Protein 9C9Q (pdb70)

Secondary structure (DSSP, 8-state):
--HHHHHHHHHHHHPPPPHHHHHHHHTT-----HHHHHHHHHHHHHHHHHHHHTT-EEPP----EEPPTT--TTS-EEE-TTS-EEE--SSSHHHHHHHHHH---S---SEEEEEEEEEE--SSSPPPEEEEEEEEEEEESSSTTHHHHHHHHHHHHHHHHHHSHHHHTS-EEEEEEEHHHHHHHHHHTT--GGGHHHHHHHHTTTTBTT--HHHHHHHHHSTTT---HHHHHHHHTT---B-HHHHHHHHHHHHTTSTTHHHHHHHHHHHHHHHHHHHHTT--SEEEE-TT--TTGGGGTTSEEEEEEE-SSSBEEEEEEEE-HHHHHTTS----EEEEEEE-HIIIII----GGG--S-SEEEEESSHHHHTTHHHHHHHHHHHTT--EEE----SSHHHHHHHTTT---SEEEEEETTTEEEEEE-SSSSPPPEEEEGGGHHHHHHTT-/---TT-HHHHHHHHHHHHSPPPHHHHHHHTTT--PPPHHHHHHHHHHHHHHHHHHHHTT-EE------EEPPTT--TTS-EEE-TT--EEE--SSSHHHHHHHHHHSPS----SEEEEEEEEEE--SSSSPPEEEEEEEEEEEESS-TTHHHHHHHHHHHHHHHHHH-HHHHTS-EEEEEEEHHHHHHHHHHTT--GGGHHHHHHHHTTTTBTT--HHHHHHHHHSTTT---HHHHHHHHTT---B-HHHHHHHHHHHTTTSTTHHHHHHHHHHHHHHHHHHHHTT--SEEEE-TT--TTGGGGTTSEEEEEEE-SSSBEEEEEEEE-HHHHHHT-----EEEEEEE-HIIIIIS---GGG--S-SEEEE-SSHHHIIIIIHHHHHHHHHTT--EEEPPP-SSHHHHHHHTTT---SEEEEEETTTEEEEEE-S-SS---EEEEGGGHHHHHHHH-

InterPro domains:
  IPR000719 Protein kinase domain [PF00069] (309-550)
  IPR000719 Protein kinase domain [PF00069] (600-666)
  IPR000719 Protein kinase domain [PF00069] (783-977)
  IPR000719 Protein kinase domain [PS50011] (274-550)
  IPR000719 Protein kinase domain [PS50011] (600-984)
  IPR000719 Protein kinase domain [SM00220] (269-550)
  IPR000719 Protein kinase domain [SM00220] (600-984)
  IPR006575 RWD domain [PF05773] (39-157)
  IPR006575 RWD domain [PS50908] (43-160)
  IPR006575 RWD domain [SM00591] (43-160)
  IPR008271 Serine/threonine-protein kinase, active site [PS00108] (832-844)
  IPR011009 Protein kinase-like domain superfamily [SSF56112] (282-552)
  IPR011009 Protein kinase-like domain superfamily [SSF56112] (596-979)
  IPR016135 Ubiquitin-conjugating enzyme/RWD-like [G3DSA:3.10.110.10] (31-169)
  IPR016135 Ubiquitin-conjugating enzyme/RWD-like [SSF54495] (35-159)
  IPR016255 eIF-2-alpha kinase Gcn2 [PIRSF000660] (34-1636)
  IPR017441 Protein kinase, ATP binding site [PS00107] (606-630)
  IPR024435 Histidyl tRNA synthetase-related domain [PF12745] (1380-1636)
  IPR036621 Anticodon-binding domain superfamily [G3DSA:3.40.50.800] (1382-1479)
  IPR041715 Class II Histidinyl-tRNA synthetase (HisRS)-like catalytic core domain [PF13393] (1068-1352)

Foldseek 3Di:
DPPVVLVVLVVVVVDDDDPVLVCQAQPPNDDDDPLLVLLVVLLVVVLVVLQVVVVAEADDADAKAQDDPPDDDFWAWDADSVRGIMTGAQFGLLRVLLCQQPDPPPDDDQKYKYKDKHWTDDDRSYHTDIFIKMKIKGKDDDPPPPLLRVLVQVLSVLVSQCAAPLRNVFAKEKEKAWQLLQVVLCVVLVFDPVQSVLLLVLLQCDLAQPCHLVVSLVCCCDPSRNGDPSSSVSSVLQQDKDALVVNLVSVLVSCPPHPCNVVSNVVSVSVVSSVVSNVVSVRPHHYIYRHSNRVVSVQANGWMWMFMWRPDSRIHTAKIWIKRCVSNVVNNVCHMTMTMMMGRCSVRGSPDVGSSLDFPAAEEEEEQDVVCLVPVVVVLQVVCVVVVHGYDYADHAHDVVRRCVVCVVHAYQWYWYDDPDQKIWIDGGSDDPDDIDIDGNVCPVVVVVVVD/DDDPVPVVQLVVLVVVVPDDDDVVLVCQAQVVPDDDDVLLVVLVVLLVVLLVVLLVVVVAEADEADAKDQDDPPDDPFWAWDADSVGGIMTGAQFGVLRVLLCLQPPDDDDDDQKYKYWDKHWTDDPRSYHTDIFIKMKIKGKDLDPPPVLLRQLVQVLSVLVSLCQAPLRNPFAKEKEKEWQLLQVVLCVVLVPDPVQSVVLLVLLQCDLAQPCHLVVSVVSCCPPVRNGDPSSSVSVVLQQDKDALVVVLVSSCVSCVPHPCNVVVNVVSVSVVSNVVSNVVSPRPHHYIYRHSNRVVSVQANGKMWMFMWRPDPRIHTAKIWIKRQVSSVVSHCSRMTMIMMMGRCSVSGRDPCNSSVDFPAAEEEAEQDVVCLVPVVVVLCVVCVVVVHGYDYADHDNDPVRRCVVCVVGAYQWYWYADPPQKIWIDGGSDDVDDIDIDGNVCVVVVVVVVD

B-factor: mean 43.22, std 13.02, range [18.98, 98.65]

Sequence (908 aa):
NSPYFEKVLGSLFARQVEPAKDYAWDMGSTLPTPDDLMRRFIVKDTLITIFRRHGAVEAPTATLYPKSSHYGPNAVHLLDRNGTVLQLPFDLVMGHHARSLARIASGPVPQRAYSFGNIFRDRQDGGQPDVYGEVDFDIVTTDAMDLAMKEAEVIKVLDEIIAAFPTTSSTPMCFQLGHSDLLQLIFDFCNVEHGARQAAAEVLSKLNIRNFTWQKVRSELRSPLVGISATSVDELQRFDWRDTPTKAFTKIRRNLFEGTEYYDKVSSTLAHLKEVYEYSKKFKVNTKIYIAPLSSINEAFFRGGILFSCLYDRKVMDVFAAGGRYDGLIKAHHRPRERHAVGFSLNWEKQLAKPQGIFSAKRCDVLVASFDPSILRSSGIELLQMLWAHGISAELARDARSPEDLLTTYRDESYSWIVIIKQESQLKIKTMHRKDVPDADIQAKDLLAWLKAEIMTDPNSPYFEKVLGSLFARQVEPAKDYAWDMGSTLPTPDDLMRRFIVKDTLITIFRRHGAVEAPTATLYPKSSHYGPNAVHLLDRNGTVLQLPFDLVMGHARSLARIASGPVPQRAYSFGNIFRDRQDGGQPDVYGEVDFDIVTTDAMDLAMKEAEVIKVLDEIIAAFPTTSSTPMCFQLGHSDLLQLIFDFCNVEHGARQAAAEVLSKLNIRNFTWQKVRSELRSPLVGISATSVDELQRFDWRDTPTKAFTKIRNLFEGTEYYDKVSSTLAHLKEVYEYSKKFKVNTKIYIAPLSSINEAFFRGGILFSCLYDRKVMDVFAAGGRYDGLIKAHRPEERHAVGFSLNWEKQLAKPVGIFSAKRCDVLVASFDPSILRSSGIELLQMLWAHGISAELARRDARSPEDLLTTYRDESYSWIVIIKQESQLKIKTMHRKDVPDADIQAKDLLAWLKAEI

Solvent-accessible surface area: 39072 Å² total; per-residue (Å²): 118,49,115,79,30,107,166,16,10,35,32,0,9,77,45,107,51,84,110,66,74,28,118,36,15,10,49,59,24,104,51,29,62,35,102,29,2,16,44,64,38,13,0,30,70,26,0,32,75,1,0,34,54,1,1,0,0,40,19,85,46,37,21,8,4,8,44,17,94,65,24,34,126,72,1,4,42,1,0,18,95,82,10,9,3,0,0,0,5,35,19,12,16,4,6,47,0,14,40,6,3,32,18,97,34,39,104,30,20,68,14,6,2,11,32,11,64,18,6,68,54,98,166,94,25,15,57,14,51,75,95,12,12,0,7,0,8,1,6,16,79,48,69,117,32,39,3,12,18,0,0,8,0,0,18,0,0,10,16,0,10,76,35,0,65,45,1,65,96,30,62,15,0,0,25,0,0,12,0,32,0,0,31,20,0,0,37,33,0,113,4,96,142,81,10,18,80,27,0,6,96,10,5,31,87,26,68,20,162,89,30,61,19,55,101,0,99,73,42,0,113,27,137,125,18,39,0,55,50,91,6,2,83,50,0,80,110,0,39,47,78,37,48,4,102,128,0,11,62,84,0,85,98,34,0,130,79,43,152,46,72,119,112,0,40,72,8,4,61,42,0,113,75,0,47,61,12,1,107,72,3,109,23,137,15,94,13,28,0,9,0,9,21,3,40,73,5,30,4,10,112,46,3,0,3,4,11,0,2,40,22,138,210,78,20,50,39,4,3,13,5,0,10,3,34,24,14,2,65,80,40,99,54,157,102,24,29,0,0,4,3,37,4,42,19,26,130,29,0,5,125,112,141,51,55,44,49,56,56,51,0,44,0,0,0,0,1,65,48,70,77,27,1,41,46,50,0,0,56,16,5,29,43,0,2,74,104,54,33,13,0,12,19,3,110,62,13,201,32,45,125,43,1,62,77,60,35,180,132,78,65,8,9,13,3,0,2,7,70,104,151,70,60,0,58,0,34,12,83,77,140,104,103,44,106,65,29,68,26,91,27,170,59,0,56,66,51,5,64,92,69,165,252,84,82,54,125,22,107,134,10,99,102,0,4,26,38,10,31,80,90,113,39,85,107,77,80,32,123,40,14,13,53,75,25,116,38,31,69,36,100,29,5,13,49,79,35,14,0,33,70,26,0,30,73,0,0,33,55,0,1,0,0,42,12,62,46,39,24,9,5,7,61,18,109,76,33,36,99,64,0,5,18,1,0,22,100,78,6,13,3,0,0,1,4,36,16,10,13,2,4,41,0,16,25,6,10,30,19,46,95,33,90,28,10,68,15,7,1,10,31,12,62,11,4,62,42,93,142,87,28,10,52,13,56,67,93,20,11,0,6,0,7,2,7,11,89,46,64,79,42,36,4,10,22,1,0,8,0,0,17,0,0,9,16,0,13,76,31,1,75,35,1,60,103,26,72,14,0,0,23,0,0,12,0,58,0,0,34,11,0,0,39,35,2,113,4,130,146,85,10,22,77,31,0,6,98,8,5,30,87,24,63,26,72,90,33,55,15,121,107,0,28,69,58,0,67,43,137,96,29,49,13,59,81,90,6,13,89,56,0,88,110,0,38,55,81,22,36,2,87,111,0,7,57,88,0,77,106,36,0,127,80,44,144,37,70,113,126,0,38,80,9,3,63,43,0,74,88,0,41,54,15,1,102,63,2,106,23,139,17,101,13,30,0,10,0,9,17,4,41,71,3,23,9,10,108,45,2,0,3,4,10,0,2,40,32,141,217,75,22,77,38,4,4,15,4,0,12,2,34,24,5,4,160,80,37,113,116,67,62,16,34,0,0,3,2,34,3,28,23,19,130,26,0,4,102,78,168,95,61,46,73,56,55,50,2,47,0,0,0,1,2,45,44,72,79,27,2,46,45,48,0,0,90,16,4,16,43,0,3,73,102,56,34,14,0,12,15,4,132,67,9,221,37,46,124,69,1,62,76,60,30,177,131,74,72,9,9,19,2,0,1,7,76,112,163,66,65,0,59,1,39,11,79,58,136,205,119,50,106,55,31,95,24,102,26,94,68,0,58,66,50,5,63,89,52,167

Organism: Chaetomium thermophilum (strain DSM 1495 / CBS 144.50 / IMI 039719) (NCBI:txid759272)

Structure (mmCIF, N/CA/C/O backbone):
data_9C9Q
#
_entry.id   9C9Q
#
_cell.length_a   81.431
_cell.length_b   52.003
_cell.length_c   136.427
_cell.angle_alpha   90.000
_cell.angle_beta   104.135
_cell.angle_gamma   90.000
#
_symmetry.space_group_name_H-M   'P 1 21 1'
#
loop_
_entity.id
_entity.type
_entity.pdbx_description
1 polymer 'non-specific serine/threonine protein kinase'
2 water water
#
loop_
_atom_site.group_PDB
_atom_site.id
_atom_site.type_symbol
_atom_site.label_atom_id
_atom_site.label_alt_id
_atom_site.label_comp_id
_atom_site.label_asym_id
_atom_site.label_entity_id
_atom_site.label_seq_id
_atom_site.pdbx_PDB_ins_code
_atom_site.Cartn_x
_atom_site.Cartn_y
_atom_site.Cartn_z
_atom_site.occupancy
_atom_site.B_iso_or_equiv
_atom_site.auth_seq_id
_atom_site.auth_comp_id
_atom_site.auth_asym_id
_atom_site.auth_atom_id
_atom_site.pdbx_PDB_model_num
ATOM 1 N N . ASN A 1 5 ? -40.84090 4.29364 3.81702 1.000 74.27129 1001 ASN A N 1
ATOM 2 C CA . ASN A 1 5 ? -39.74793 5.20446 3.49120 1.000 81.44995 1001 ASN A CA 1
ATOM 3 C C . ASN A 1 5 ? -39.32590 6.02690 4.70785 1.000 83.10679 1001 ASN A C 1
ATOM 4 O O . ASN A 1 5 ? -39.04926 7.22348 4.59779 1.000 81.49799 1001 ASN A O 1
ATOM 6 N N . SER A 1 6 ? -39.28156 5.37388 5.86785 1.000 83.31689 1002 SER A N 1
ATOM 7 C CA . SER A 1 6 ? -38.76655 6.00082 7.07329 1.000 84.77999 1002 SER A CA 1
ATOM 8 C C . SER A 1 6 ? -37.27093 6.27597 6.92119 1.000 83.16474 1002 SER A C 1
ATOM 9 O O . SER A 1 6 ? -36.61624 5.71277 6.03983 1.000 75.86151 1002 SER A O 1
ATOM 12 N N . PRO A 1 7 ? -36.70371 7.14909 7.76306 1.000 85.78218 1003 PRO A N 1
ATOM 13 C CA . PRO A 1 7 ? -35.23845 7.30474 7.76039 1.000 77.86831 1003 PRO A CA 1
ATOM 14 C C . PRO A 1 7 ? -34.51114 5.99983 8.02417 1.000 78.14335 1003 PRO A C 1
ATOM 15 O O . PRO A 1 7 ? -33.32528 5.88038 7.67340 1.000 75.98030 1003 PRO A O 1
ATOM 19 N N . TYR A 1 8 ? -35.19128 5.02747 8.63926 1.000 77.97435 1004 TYR A N 1
ATOM 20 C CA . TYR A 1 8 ? -34.69249 3.65894 8.70562 1.000 73.48956 1004 TYR A CA 1
ATOM 21 C C . TYR A 1 8 ? -34.34210 3.13426 7.31701 1.000 74.10163 1004 TYR A C 1
ATOM 22 O O . TYR A 1 8 ? -33.17961 2.83156 7.02417 1.000 69.23215 1004 TYR A O 1
ATOM 31 N N . PHE A 1 9 ? -35.34951 3.03308 6.44247 1.000 75.23839 1005 PHE A N 1
ATOM 32 C CA . PHE A 1 9 ? -35.15395 2.40037 5.14207 1.000 69.14511 1005 PHE A CA 1
ATOM 33 C C . PHE A 1 9 ? -34.07800 3.09347 4.31724 1.000 62.95760 1005 PHE A C 1
ATOM 34 O O . PHE A 1 9 ? -33.34213 2.41921 3.59067 1.000 63.41625 1005 PHE A O 1
ATOM 42 N N . GLU A 1 10 ? -33.95102 4.42010 4.41636 1.000 60.71717 1006 GLU A N 1
ATOM 43 C CA . GLU A 1 10 ? -32.89163 5.10408 3.67648 1.000 61.39636 1006 GLU A CA 1
ATOM 44 C C . GLU A 1 10 ? -31.51703 4.64634 4.14108 1.000 62.62118 1006 GLU A C 1
ATOM 45 O O . GLU A 1 10 ? -30.70190 4.18568 3.33452 1.000 53.62580 1006 GLU A O 1
ATOM 51 N N . LYS A 1 11 ? -31.23836 4.78097 5.44502 1.000 62.61391 1007 LYS A N 1
ATOM 52 C CA . LYS A 1 11 ? -29.88793 4.54055 5.94731 1.000 57.61849 1007 LYS A CA 1
ATOM 53 C C . LYS A 1 11 ? -29.39090 3.15039 5.56142 1.000 47.78049 1007 LYS A C 1
ATOM 54 O O . LYS A 1 11 ? -28.23711 2.98917 5.14794 1.000 40.70348 1007 LYS A O 1
ATOM 60 N N . VAL A 1 12 ? -30.25540 2.14132 5.65781 1.000 42.19940 1008 VAL A N 1
ATOM 61 C CA . VAL A 1 12 ? -29.86794 0.79717 5.24562 1.000 51.33102 1008 VAL A CA 1
ATOM 62 C C . VAL A 1 12 ? -29.65975 0.73684 3.73451 1.000 54.98693 1008 VAL A C 1
ATOM 63 O O . VAL A 1 12 ? -28.76629 0.03556 3.24049 1.000 45.05439 1008 VAL A O 1
ATOM 67 N N . LEU A 1 13 ? -30.49414 1.45435 2.98018 1.000 45.57936 1009 LEU A N 1
ATOM 68 C CA . LEU A 1 13 ? -30.35931 1.48455 1.53011 1.000 49.79465 1009 LEU A CA 1
ATOM 69 C C . LEU A 1 13 ? -29.00108 2.04172 1.12187 1.000 46.42286 1009 LEU A C 1
ATOM 70 O O . LEU A 1 13 ? -28.26007 1.40872 0.36091 1.000 40.95910 1009 LEU A O 1
ATOM 75 N N . GLY A 1 14 ? -28.64740 3.22196 1.63800 1.000 48.26677 1010 GLY A N 1
ATOM 76 C CA . GLY A 1 14 ? -27.35000 3.79581 1.32210 1.000 43.53108 1010 GLY A CA 1
ATOM 77 C C . GLY A 1 14 ? -26.19535 2.89993 1.72045 1.000 47.34857 1010 GLY A C 1
ATOM 78 O O . GLY A 1 14 ? -25.15663 2.88494 1.05399 1.000 45.83989 1010 GLY A O 1
ATOM 79 N N . SER A 1 15 ? -26.36227 2.12737 2.79496 1.000 43.57708 1011 SER A N 1
ATOM 80 C CA . SER A 1 15 ? -25.30843 1.21057 3.21586 1.000 45.67704 1011 SER A CA 1
ATOM 81 C C . SER A 1 15 ? -25.26681 -0.04201 2.35105 1.000 47.66132 1011 SER A C 1
ATOM 82 O O . SER A 1 15 ? -24.17945 -0.59178 2.10044 1.000 40.13467 1011 SER A O 1
ATOM 85 N N . LEU A 1 16 ? -26.43728 -0.50800 1.90545 1.000 39.12495 1012 LEU A N 1
ATOM 86 C CA . LEU A 1 16 ? -26.49056 -1.59186 0.92895 1.000 45.73012 1012 LEU A CA 1
ATOM 87 C C . LEU A 1 16 ? -25.70918 -1.24913 -0.33343 1.000 36.25756 1012 LEU A C 1
ATOM 88 O O . LEU A 1 16 ? -24.95138 -2.07896 -0.84351 1.000 37.70147 1012 LEU A O 1
ATOM 93 N N . PHE A 1 17 ? -25.88055 -0.03592 -0.85395 1.000 35.93578 1013 PHE A N 1
ATOM 94 C CA . PHE A 1 17 ? -25.21818 0.33621 -2.09697 1.000 35.14970 1013 PHE A CA 1
ATOM 95 C C . PHE A 1 17 ? -23.74040 0.61011 -1.90374 1.000 42.93001 1013 PHE A C 1
ATOM 96 O O . PHE A 1 17 ? -23.00190 0.69306 -2.89256 1.000 41.85021 1013 PHE A O 1
ATOM 104 N N . ALA A 1 18 ? -23.29557 0.74000 -0.66077 1.000 43.93297 1014 ALA A N 1
ATOM 105 C CA . ALA A 1 18 ? -21.88435 0.90261 -0.35961 1.000 42.10169 1014 ALA A CA 1
ATOM 106 C C . ALA A 1 18 ? -21.17532 -0.42671 -0.14502 1.000 42.78989 1014 ALA A C 1
ATOM 107 O O . ALA A 1 18 ? -19.94047 -0.46356 -0.13261 1.000 51.39345 1014 ALA A O 1
ATOM 109 N N . ARG A 1 19 ? -21.92143 -1.51225 0.00312 1.000 44.08088 1015 ARG A N 1
ATOM 110 C CA . ARG A 1 19 ? -21.32659 -2.78385 0.37036 1.000 46.01335 1015 ARG A CA 1
ATOM 111 C C . ARG A 1 19 ? -20.52819 -3.38026 -0.78217 1.000 48.30374 1015 ARG A C 1
ATOM 112 O O . ARG A 1 19 ? -20.95482 -3.36174 -1.93965 1.000 51.19175 1015 ARG A O 1
ATOM 120 N N . GLN A 1 20 ? -19.36553 -3.91968 -0.44190 1.000 51.79680 1016 GLN A N 1
ATOM 121 C CA . GLN A 1 20 ? -18.44245 -4.55421 -1.37535 1.000 52.59206 1016 GLN A CA 1
ATOM 122 C C . GLN A 1 20 ? -18.92774 -5.94966 -1.77155 1.000 51.42723 1016 GLN A C 1
ATOM 123 O O . GLN A 1 20 ? -19.57519 -6.65307 -0.99373 1.000 46.76970 1016 GLN A O 1
ATOM 129 N N . VAL A 1 21 ? -18.57526 -6.36046 -2.99009 1.000 52.56850 1017 VAL A N 1
ATOM 130 C CA . VAL A 1 21 ? -19.07264 -7.62000 -3.52910 1.000 42.10356 1017 VAL A CA 1
ATOM 131 C C . VAL A 1 21 ? -18.45897 -8.80243 -2.78521 1.000 46.77319 1017 VAL A C 1
ATOM 132 O O . VAL A 1 21 ? -17.26521 -8.81388 -2.45921 1.000 51.24912 1017 VAL A O 1
ATOM 136 N N . GLU A 1 22 ? -19.27888 -9.80442 -2.51108 1.000 50.32415 1018 GLU A N 1
ATOM 137 C CA . GLU A 1 22 ? -18.77345 -11.06182 -1.97493 1.000 52.09522 1018 GLU A CA 1
ATOM 138 C C . GLU A 1 22 ? -17.98262 -11.78907 -3.05955 1.000 54.57787 1018 GLU A C 1
ATOM 139 O O . GLU A 1 22 ? -18.47839 -11.94024 -4.18524 1.000 54.99954 1018 GLU A O 1
ATOM 145 N N . PRO A 1 23 ? -16.75264 -12.22515 -2.77979 1.000 54.04571 1019 PRO A N 1
ATOM 146 C CA . PRO A 1 23 ? -15.96449 -12.90788 -3.82268 1.000 55.87062 1019 PRO A CA 1
ATOM 147 C C . PRO A 1 23 ? -16.68234 -14.08368 -4.47009 1.000 49.17751 1019 PRO A C 1
ATOM 148 O O . PRO A 1 23 ? -16.65595 -14.21003 -5.69828 1.000 47.84210 1019 PRO A O 1
ATOM 152 N N . ALA A 1 24 ? -17.34330 -14.93654 -3.68355 1.000 50.88172 1020 ALA A N 1
ATOM 153 C CA . ALA A 1 24 ? -18.08088 -16.05298 -4.26846 1.000 49.22218 1020 ALA A CA 1
ATOM 154 C C . ALA A 1 24 ? -19.13165 -15.56060 -5.26593 1.000 46.12901 1020 ALA A C 1
ATOM 155 O O . ALA A 1 24 ? -19.30941 -16.15261 -6.33621 1.000 42.46863 1020 ALA A O 1
ATOM 157 N N . LYS A 1 25 ? -19.81685 -14.46119 -4.93919 1.000 43.75233 1021 LYS A N 1
ATOM 158 C CA . LYS A 1 25 ? -20.82711 -13.90754 -5.83482 1.000 46.21729 1021 LYS A CA 1
ATOM 159 C C . LYS A 1 25 ? -20.19807 -13.34738 -7.10298 1.000 44.64792 1021 LYS A C 1
ATOM 160 O O . LYS A 1 25 ? -20.73598 -13.53429 -8.19912 1.000 46.41674 1021 LYS A O 1
ATOM 166 N N . ASP A 1 26 ? -19.08040 -12.63002 -6.96783 1.000 41.72572 1022 ASP A N 1
ATOM 167 C CA . ASP A 1 26 ? -18.40804 -12.05601 -8.13069 1.000 44.09245 1022 ASP A CA 1
ATOM 168 C C . ASP A 1 26 ? -17.93112 -13.14131 -9.09121 1.000 45.31755 1022 ASP A C 1
ATOM 169 O O . ASP A 1 26 ? -17.99865 -12.97506 -10.31628 1.000 46.98995 1022 ASP A O 1
ATOM 174 N N . TYR A 1 27 ? -17.44972 -14.26201 -8.55914 1.000 41.60524 1023 TYR A N 1
ATOM 175 C CA . TYR A 1 27 ? -17.03603 -15.36270 -9.42335 1.000 38.33200 1023 TYR A CA 1
ATOM 176 C C . TYR A 1 27 ? -18.23576 -16.04412 -10.07189 1.000 41.08035 1023 TYR A C 1
ATOM 177 O O . TYR A 1 27 ? -18.22517 -16.32635 -11.27543 1.000 40.52966 1023 TYR A O 1
ATOM 186 N N . ALA A 1 28 ? -19.27722 -16.32194 -9.28540 1.000 42.29376 1024 ALA A N 1
ATOM 187 C CA . ALA A 1 28 ? -20.43983 -17.02564 -9.81011 1.000 41.93382 1024 ALA A CA 1
ATOM 188 C C . ALA A 1 28 ? -21.11099 -16.25043 -10.93283 1.000 39.06186 1024 ALA A C 1
ATOM 189 O O . ALA A 1 28 ? -21.71349 -16.85837 -11.82261 1.000 39.16630 1024 ALA A O 1
ATOM 191 N N . TRP A 1 29 ? -21.00982 -14.91797 -10.91463 1.000 38.18732 1025 TRP A N 1
ATOM 192 C CA . TRP A 1 29 ? -21.70768 -14.09080 -11.89885 1.000 37.99233 1025 TRP A CA 1
ATOM 193 C C . TRP A 1 29 ? -21.51926 -14.61279 -13.31816 1.000 39.72857 1025 TRP A C 1
ATOM 194 O O . TRP A 1 29 ? -22.48910 -14.80767 -14.05917 1.000 41.46715 1025 TRP A O 1
ATOM 205 N N . ASP A 1 30 ? -20.27653 -14.85561 -13.71589 1.000 38.41131 1026 ASP A N 1
ATOM 206 C CA . ASP A 1 30 ? -20.01243 -15.25586 -15.09008 1.000 46.10969 1026 ASP A CA 1
ATOM 207 C C . ASP A 1 30 ? -19.09416 -16.46926 -15.16136 1.000 52.43839 1026 ASP A C 1
ATOM 208 O O . ASP A 1 30 ? -18.46151 -16.70414 -16.19952 1.000 53.32304 1026 ASP A O 1
ATOM 213 N N . MET A 1 31 ? -18.99961 -17.24231 -14.08186 1.000 52.46366 1027 MET A N 1
ATOM 214 C CA . MET A 1 31 ? -18.29547 -18.51322 -14.16329 1.000 58.68686 1027 MET A CA 1
ATOM 215 C C . MET A 1 31 ? -18.96721 -19.38285 -15.21698 1.000 54.00878 1027 MET A C 1
ATOM 216 O O . MET A 1 31 ? -20.18545 -19.57631 -15.19694 1.000 50.71702 1027 MET A O 1
ATOM 218 N N . GLY A 1 32 ? -18.17074 -19.87424 -16.15955 1.000 58.06848 1028 GLY A N 1
ATOM 219 C CA . GLY A 1 32 ? -18.65871 -20.75880 -17.19427 1.000 60.88684 1028 GLY A CA 1
ATOM 220 C C . GLY A 1 32 ? -19.31168 -20.08276 -18.37953 1.000 60.47101 1028 GLY A C 1
ATOM 221 O O . GLY A 1 32 ? -19.71299 -20.78156 -19.32026 1.000 64.27575 1028 GLY A O 1
ATOM 222 N N . SER A 1 33 ? -19.43290 -18.75701 -18.37566 1.000 53.00481 1029 SER A N 1
ATOM 223 C CA . SER A 1 33 ? -20.11271 -18.08724 -19.47237 1.000 53.65814 1029 SER A CA 1
ATOM 224 C C . SER A 1 33 ? -19.38268 -18.34144 -20.79006 1.000 49.55555 1029 SER A C 1
ATOM 225 O O . SER A 1 33 ? -18.19174 -18.66808 -20.82700 1.000 48.06431 1029 SER A O 1
ATOM 228 N N . THR A 1 34 ? -20.12675 -18.20330 -21.88134 1.000 47.47347 1030 THR A N 1
ATOM 229 C CA . THR A 1 34 ? -19.60555 -18.37991 -23.22509 1.000 48.02685 1030 THR A CA 1
ATOM 230 C C . THR A 1 34 ? -20.06644 -17.22757 -24.10281 1.000 52.62124 1030 THR A C 1
ATOM 231 O O . THR A 1 34 ? -21.02950 -16.52163 -23.78903 1.000 49.32139 1030 THR A O 1
ATOM 235 N N . LEU A 1 35 ? -19.36061 -17.04765 -25.20641 1.000 45.21920 1031 LEU A N 1
ATOM 236 C CA . LEU A 1 35 ? -19.82030 -16.22615 -26.31204 1.000 49.95667 1031 LEU A CA 1
ATOM 237 C C . LEU A 1 35 ? -20.22612 -17.12303 -27.47630 1.000 50.03859 1031 LEU A C 1
ATOM 238 O O . LEU A 1 35 ? -19.79492 -18.27756 -27.55858 1.000 46.33364 1031 LEU A O 1
ATOM 243 N N . PRO A 1 36 ? -21.07116 -16.64486 -28.38663 1.000 48.86803 1032 PRO A N 1
ATOM 244 C CA . PRO A 1 36 ? -21.30604 -17.41637 -29.61093 1.000 45.73220 1032 PRO A CA 1
ATOM 245 C C . PRO A 1 36 ? -20.01517 -17.50721 -30.40864 1.000 43.06541 1032 PRO A C 1
ATOM 246 O O . PRO A 1 36 ? -19.17449 -16.61154 -30.34804 1.000 40.94573 1032 PRO A O 1
ATOM 250 N N . THR A 1 37 ? -19.86044 -18.60891 -31.15916 1.000 43.41651 1033 THR A N 1
ATOM 251 C CA . THR A 1 37 ? -18.68315 -18.79673 -31.99904 1.000 41.71258 1033 THR A CA 1
ATOM 252 C C . THR A 1 37 ? -18.61972 -17.72138 -33.08285 1.000 37.81877 1033 THR A C 1
ATOM 253 O O . THR A 1 37 ? -19.63309 -17.10891 -33.42593 1.000 39.57235 1033 THR A O 1
ATOM 257 N N . PRO A 1 38 ? -17.43091 -17.46914 -33.63630 1.000 39.85085 1034 PRO A N 1
ATOM 258 C CA . PRO A 1 38 ? -17.33732 -16.49465 -34.73557 1.000 30.90802 1034 PRO A CA 1
ATOM 259 C C . PRO A 1 38 ? -18.18785 -16.87503 -35.93782 1.000 35.39226 1034 PRO A C 1
ATOM 260 O O . PRO A 1 38 ? -18.62840 -15.99778 -36.68866 1.000 32.64176 1034 PRO A O 1
ATOM 264 N N . ASP A 1 39 ? -18.44223 -18.16468 -36.14173 1.000 41.77593 1035 ASP A N 1
ATOM 265 C CA . ASP A 1 39 ? -19.34029 -18.56021 -37.22042 1.000 44.29842 1035 ASP A CA 1
ATOM 266 C C . ASP A 1 39 ? -20.77641 -18.14335 -36.92012 1.000 38.53548 1035 ASP A C 1
ATOM 267 O O . ASP A 1 39 ? -21.48298 -17.65385 -37.81111 1.000 36.52855 1035 ASP A O 1
ATOM 272 N N . ASP A 1 40 ? -21.22260 -18.32070 -35.66931 1.000 38.46849 1036 ASP A N 1
ATOM 273 C CA . ASP A 1 40 ? -22.55920 -17.86558 -35.29249 1.000 36.60288 1036 ASP A CA 1
ATOM 274 C C . ASP A 1 40 ? -22.70526 -16.36438 -35.48526 1.000 33.38233 1036 ASP A C 1
ATOM 275 O O . ASP A 1 40 ? -23.76540 -15.88534 -35.89896 1.000 34.63319 1036 ASP A O 1
ATOM 280 N N . LEU A 1 41 ? -21.65003 -15.60398 -35.18085 1.000 31.39868 1037 LEU A N 1
ATOM 281 C CA . LEU A 1 41 ? -21.72711 -14.14866 -35.27002 1.000 29.56163 1037 LEU A CA 1
ATOM 282 C C . LEU A 1 41 ? -21.86967 -13.69302 -36.71074 1.000 24.04873 1037 LEU A C 1
ATOM 283 O O . LEU A 1 41 ? -22.61237 -12.74798 -36.99722 1.000 29.46416 1037 LEU A O 1
ATOM 288 N N . MET A 1 42 ? -21.17892 -14.35619 -37.63956 1.000 25.29087 1038 MET A N 1
ATOM 289 C CA . MET A 1 42 ? -21.35401 -14.04086 -39.05240 1.000 24.64409 1038 MET A CA 1
ATOM 290 C C . MET A 1 42 ? -22.74969 -14.41712 -39.54101 1.000 20.57929 1038 MET A C 1
ATOM 291 O O . MET A 1 42 ? -23.35478 -13.67808 -40.32099 1.000 26.35522 1038 MET A O 1
ATOM 296 N N . ARG A 1 43 ? -23.28730 -15.54839 -39.08332 1.000 25.73729 1039 ARG A N 1
ATOM 297 C CA . ARG A 1 43 ? -24.66386 -15.88725 -39.44063 1.000 30.35875 1039 ARG A CA 1
ATOM 298 C C . ARG A 1 43 ? -25.63713 -14.86458 -38.87104 1.000 26.24649 1039 ARG A C 1
ATOM 299 O O . ARG A 1 43 ? -26.60890 -14.47958 -39.53445 1.000 27.51228 1039 ARG A O 1
ATOM 307 N N . ARG A 1 44 ? -25.37345 -14.38227 -37.66013 1.000 25.34276 1040 ARG A N 1
ATOM 308 C CA . ARG A 1 44 ? -26.22560 -13.34087 -37.09568 1.000 25.51529 1040 ARG A CA 1
ATOM 309 C C . ARG A 1 44 ? -26.17099 -12.06815 -37.91953 1.000 29.19235 1040 ARG A C 1
ATOM 310 O O . ARG A 1 44 ? -27.21293 -11.43798 -38.17487 1.000 28.13382 1040 ARG A O 1
ATOM 318 N N . PHE A 1 45 ? -24.97113 -11.67452 -38.36972 1.000 28.04142 1041 PHE A N 1
ATOM 319 C CA . PHE A 1 45 ? -24.88156 -10.50227 -39.23421 1.000 22.07172 1041 PHE A CA 1
ATOM 320 C C . PHE A 1 45 ? -25.71681 -10.68639 -40.50345 1.000 27.45197 1041 PHE A C 1
ATOM 321 O O . PHE A 1 45 ? -26.47417 -9.79027 -40.89708 1.000 27.95298 1041 PHE A O 1
ATOM 329 N N . ILE A 1 46 ? -25.60196 -11.84360 -41.15690 1.000 24.16929 1042 ILE A N 1
ATOM 330 C CA . ILE A 1 46 ? -26.36979 -12.08433 -42.38348 1.000 23.61638 1042 ILE A CA 1
ATOM 331 C C . ILE A 1 46 ? -27.87890 -11.98998 -42.11096 1.000 26.54428 1042 ILE A C 1
ATOM 332 O O . ILE A 1 46 ? -28.61693 -11.31138 -42.83610 1.000 28.53498 1042 ILE A O 1
ATOM 337 N N . VAL A 1 47 ? -28.35156 -12.63621 -41.04038 1.000 27.59629 1043 VAL A N 1
ATOM 338 C CA . VAL A 1 47 ? -29.78436 -12.61228 -40.71568 1.000 26.94348 1043 VAL A CA 1
ATOM 339 C C . VAL A 1 47 ? -30.24024 -11.19125 -40.41565 1.000 28.72557 1043 VAL A C 1
ATOM 340 O O . VAL A 1 47 ? -31.21064 -10.68878 -41.00676 1.000 28.81927 1043 VAL A O 1
ATOM 344 N N . LYS A 1 48 ? -29.52815 -10.51084 -39.51080 1.000 28.86430 1044 LYS A N 1
ATOM 345 C CA . LYS A 1 48 ? -29.87850 -9.13492 -39.15387 1.000 25.91412 1044 LYS A CA 1
ATOM 346 C C . LYS A 1 48 ? -29.87119 -8.21987 -40.37053 1.000 29.11302 1044 LYS A C 1
ATOM 347 O O . LYS A 1 48 ? -30.78611 -7.39848 -40.54980 1.000 29.95890 1044 LYS A O 1
ATOM 353 N N . ASP A 1 49 ? -28.87032 -8.37465 -41.24167 1.000 26.45655 1045 ASP A N 1
ATOM 354 C CA . ASP A 1 49 ? -28.80456 -7.57673 -42.46142 1.000 28.33218 1045 ASP A CA 1
ATOM 355 C C . ASP A 1 49 ? -29.98597 -7.85471 -43.40143 1.000 24.03464 1045 ASP A C 1
ATOM 356 O O . ASP A 1 49 ? -30.56199 -6.92712 -43.98043 1.000 29.18247 1045 ASP A O 1
ATOM 361 N N . THR A 1 50 ? -30.34827 -9.12112 -43.59299 1.000 26.83494 1046 THR A N 1
ATOM 362 C CA . THR A 1 50 ? -31.52235 -9.42847 -44.41748 1.000 28.53701 1046 THR A CA 1
ATOM 363 C C . THR A 1 50 ? -32.80797 -8.86989 -43.79587 1.000 28.44282 1046 THR A C 1
ATOM 364 O O . THR A 1 50 ? -33.65177 -8.29260 -44.49826 1.000 30.38451 1046 THR A O 1
ATOM 368 N N . LEU A 1 51 ? -32.97354 -9.02533 -42.48090 1.000 26.45799 1047 LEU A N 1
ATOM 369 C CA . LEU A 1 51 ? -34.18239 -8.53171 -41.81304 1.000 29.88801 1047 LEU A CA 1
ATOM 370 C C . LEU A 1 51 ? -34.33919 -7.03306 -42.02125 1.000 31.63627 1047 LEU A C 1
ATOM 371 O O . LEU A 1 51 ? -35.42526 -6.54448 -42.35910 1.000 28.80818 1047 LEU A O 1
ATOM 376 N N . ILE A 1 52 ? -33.25285 -6.28751 -41.81658 1.000 28.94063 1048 ILE A N 1
ATOM 377 C CA . ILE A 1 52 ? -33.28454 -4.83683 -41.96796 1.000 28.41569 1048 ILE A CA 1
ATOM 378 C C . ILE A 1 52 ? -33.66979 -4.45752 -43.39505 1.000 27.13598 1048 ILE A C 1
ATOM 379 O O . ILE A 1 52 ? -34.41751 -3.49963 -43.60991 1.000 25.48457 1048 ILE A O 1
ATOM 384 N N . THR A 1 53 ? -33.15291 -5.19171 -44.38695 1.000 28.86190 1049 THR A N 1
ATOM 385 C CA . THR A 1 53 ? -33.48708 -4.92884 -45.78938 1.000 29.89129 1049 THR A CA 1
ATOM 386 C C . THR A 1 53 ? -34.99471 -5.04358 -46.01623 1.000 30.58735 1049 THR A C 1
ATOM 387 O O . THR A 1 53 ? -35.61577 -4.16422 -46.62345 1.000 30.14583 1049 THR A O 1
ATOM 391 N N . ILE A 1 54 ? -35.60191 -6.11463 -45.50149 1.000 32.28005 1050 ILE A N 1
ATOM 392 C CA . ILE A 1 54 ? -37.05780 -6.26030 -45.54229 1.000 30.06888 1050 ILE A CA 1
ATOM 393 C C . ILE A 1 54 ? -37.74734 -5.06641 -44.89318 1.000 23.47480 1050 ILE A C 1
ATOM 394 O O . ILE A 1 54 ? -38.63735 -4.44843 -45.48810 1.000 28.64998 1050 ILE A O 1
ATOM 399 N N . PHE A 1 55 ? -37.35502 -4.71835 -43.66141 1.000 25.92053 1051 PHE A N 1
ATOM 400 C CA . PHE A 1 55 ? -38.05520 -3.65144 -42.93998 1.000 26.89622 1051 PHE A CA 1
ATOM 401 C C . PHE A 1 55 ? -37.95066 -2.31116 -43.66814 1.000 28.37250 1051 PHE A C 1
ATOM 402 O O . PHE A 1 55 ? -38.90314 -1.51972 -43.66871 1.000 23.43823 1051 PHE A O 1
ATOM 410 N N . ARG A 1 56 ? -36.78404 -2.01840 -44.26375 1.000 27.18841 1052 ARG A N 1
ATOM 411 C CA . ARG A 1 56 ? -36.58176 -0.72040 -44.89931 1.000 27.78833 1052 ARG A CA 1
ATOM 412 C C . ARG A 1 56 ? -37.45813 -0.54475 -46.14271 1.000 28.58405 1052 ARG A C 1
ATOM 413 O O . ARG A 1 56 ? -37.83865 0.58540 -46.46638 1.000 31.46597 1052 ARG A O 1
ATOM 421 N N . ARG A 1 57 ? -37.79051 -1.63339 -46.84419 1.000 25.96062 1053 ARG A N 1
ATOM 422 C CA . ARG A 1 57 ? -38.76217 -1.55542 -47.94254 1.000 32.65137 1053 ARG A CA 1
ATOM 423 C C . ARG A 1 57 ? -40.09080 -0.93012 -47.51087 1.000 35.45913 1053 ARG A C 1
ATOM 424 O O . ARG A 1 57 ? -40.78064 -0.30222 -48.32391 1.000 34.01602 1053 ARG A O 1
ATOM 432 N N . HIS A 1 58 ? -40.49359 -1.13143 -46.26483 1.000 27.47998 1054 HIS A N 1
ATOM 433 C CA . HIS A 1 58 ? -41.74822 -0.57929 -45.76542 1.000 27.71878 1054 HIS A CA 1
ATOM 434 C C . HIS A 1 58 ? -41.60000 0.84888 -45.27551 1.000 28.90464 1054 HIS A C 1
ATOM 435 O O . HIS A 1 58 ? -42.56041 1.41369 -44.75013 1.000 31.57591 1054 HIS A O 1
ATOM 442 N N . GLY A 1 59 ? -40.42925 1.46350 -45.46384 1.000 31.21541 1055 GLY A N 1
ATOM 443 C CA . GLY A 1 59 ? -40.21915 2.79192 -44.92512 1.000 29.99987 1055 GLY A CA 1
ATOM 444 C C . GLY A 1 59 ? -39.95382 2.83364 -43.44190 1.000 29.44826 1055 GLY A C 1
ATOM 445 O O . GLY A 1 59 ? -40.12033 3.88710 -42.81318 1.000 30.88066 1055 GLY A O 1
ATOM 446 N N . ALA A 1 60 ? -39.56847 1.72004 -42.84422 1.000 30.30859 1056 ALA A N 1
ATOM 447 C CA . ALA A 1 60 ? -39.42120 1.67793 -41.39713 1.000 28.60556 1056 ALA A CA 1
ATOM 448 C C . ALA A 1 60 ? -38.03083 2.15907 -40.99835 1.000 27.28814 1056 ALA A C 1
ATOM 449 O O . ALA A 1 60 ? -37.06439 2.02889 -41.75533 1.000 31.79941 1056 ALA A O 1
ATOM 451 N N . VAL A 1 61 ? -37.94336 2.71396 -39.79797 1.000 31.85353 1057 VAL A N 1
ATOM 452 C CA . VAL A 1 61 ? -36.66500 3.07132 -39.19924 1.000 35.34094 1057 VAL A CA 1
ATOM 453 C C . VAL A 1 61 ? -36.52252 2.29242 -37.90128 1.000 35.99637 1057 VAL A C 1
ATOM 454 O O . VAL A 1 61 ? -37.51254 1.83677 -37.31309 1.000 28.09937 1057 VAL A O 1
ATOM 458 N N . GLU A 1 62 ? -35.27490 2.13771 -37.45075 1.000 27.37468 1058 GLU A N 1
ATOM 459 C CA . GLU A 1 62 ? -35.02809 1.52248 -36.15238 1.000 26.45817 1058 GLU A CA 1
ATOM 460 C C . GLU A 1 62 ? -35.31258 2.51975 -35.04037 1.000 33.77985 1058 GLU A C 1
ATOM 461 O O . GLU A 1 62 ? -34.77111 3.62521 -35.03476 1.000 30.99818 1058 GLU A O 1
ATOM 467 N N . ALA A 1 63 ? -36.18513 2.12164 -34.08335 1.000 28.93521 1059 ALA A N 1
ATOM 468 C CA . ALA A 1 63 ? -36.50803 2.86942 -32.89055 1.000 34.27593 1059 ALA A CA 1
ATOM 469 C C . ALA A 1 63 ? -35.72169 2.33381 -31.70191 1.000 30.30606 1059 ALA A C 1
ATOM 470 O O . ALA A 1 63 ? -35.44868 1.13033 -31.61779 1.000 34.36669 1059 ALA A O 1
ATOM 472 N N . PRO A 1 64 ? -35.34076 3.20151 -30.77204 1.000 34.16667 1060 PRO A N 1
ATOM 473 C CA . PRO A 1 64 ? -34.62663 2.73983 -29.57771 1.000 34.45106 1060 PRO A CA 1
ATOM 474 C C . PRO A 1 64 ? -35.57184 2.00387 -28.63766 1.000 41.26200 1060 PRO A C 1
ATOM 475 O O . PRO A 1 64 ? -36.78579 2.18448 -28.68552 1.000 40.84460 1060 PRO A O 1
ATOM 479 N N . THR A 1 65 ? -34.99932 1.16907 -27.76641 1.000 33.92301 1061 THR A N 1
ATOM 480 C CA . THR A 1 65 ? -35.77061 0.32816 -26.85214 1.000 40.14846 1061 THR A CA 1
ATOM 481 C C . THR A 1 65 ? -35.46794 0.67861 -25.39901 1.000 35.57157 1061 THR A C 1
ATOM 482 O O . THR A 1 65 ? -34.31706 0.93676 -25.04312 1.000 43.01629 1061 THR A O 1
ATOM 486 N N . ALA A 1 66 ? -36.50185 0.67110 -24.56013 1.000 39.03489 1062 ALA A N 1
ATOM 487 C CA . ALA A 1 66 ? -36.29916 0.89326 -23.13713 1.000 40.64322 1062 ALA A CA 1
ATOM 488 C C . ALA A 1 66 ? -35.47177 -0.24150 -22.54785 1.000 35.75775 1062 ALA A C 1
ATOM 489 O O . ALA A 1 66 ? -35.72295 -1.41633 -22.82122 1.000 39.97947 1062 ALA A O 1
ATOM 491 N N . THR A 1 67 ? -34.48030 0.11140 -21.74079 1.000 36.82447 1063 THR A N 1
ATOM 492 C CA . THR A 1 67 ? -33.60189 -0.87170 -21.11329 1.000 32.87998 1063 THR A CA 1
ATOM 493 C C . THR A 1 67 ? -33.98763 -1.20079 -19.67997 1.000 30.09701 1063 THR A C 1
ATOM 494 O O . THR A 1 67 ? -33.63617 -2.27540 -19.19070 1.000 33.20664 1063 THR A O 1
ATOM 498 N N . LEU A 1 68 ? -34.74456 -0.32947 -19.01955 1.000 32.03384 1064 LEU A N 1
ATOM 499 C CA . LEU A 1 68 ? -34.92325 -0.39826 -17.58038 1.000 31.73746 1064 LEU A CA 1
ATOM 500 C C . LEU A 1 68 ? -36.19284 0.37167 -17.25524 1.000 28.61346 1064 LEU A C 1
ATOM 501 O O . LEU A 1 68 ? -36.36527 1.48312 -17.75596 1.000 32.41106 1064 LEU A O 1
ATOM 506 N N . TYR A 1 69 ? -37.07573 -0.19350 -16.43388 1.000 27.95941 1065 TYR A N 1
ATOM 507 C CA . TYR A 1 69 ? -38.27206 0.54452 -16.05125 1.000 26.18784 1065 TYR A CA 1
ATOM 508 C C . TYR A 1 69 ? -38.89731 -0.11362 -14.82437 1.000 31.73130 1065 TYR A C 1
ATOM 509 O O . TYR A 1 69 ? -38.59728 -1.27490 -14.51161 1.000 28.65439 1065 TYR A O 1
ATOM 518 N N . PRO A 1 70 ? -39.76367 0.60862 -14.10615 1.000 30.20120 1066 PRO A N 1
ATOM 519 C CA . PRO A 1 70 ? -40.37670 0.04339 -12.89639 1.000 32.41912 1066 PRO A CA 1
ATOM 520 C C . PRO A 1 70 ? -41.06365 -1.27696 -13.20336 1.000 34.71103 1066 PRO A C 1
ATOM 521 O O . PRO A 1 70 ? -41.65278 -1.45688 -14.27180 1.000 28.74485 1066 PRO A O 1
ATOM 525 N N . LYS A 1 71 ? -40.97032 -2.21212 -12.26131 1.000 29.17881 1067 LYS A N 1
ATOM 526 C CA . LYS A 1 71 ? -41.40450 -3.57569 -12.53870 1.000 32.32703 1067 LYS A CA 1
ATOM 527 C C . LYS A 1 71 ? -42.90380 -3.64859 -12.83594 1.000 34.32814 1067 LYS A C 1
ATOM 528 O O . LYS A 1 71 ? -43.72167 -2.95789 -12.22268 1.000 36.64765 1067 LYS A O 1
ATOM 534 N N . SER A 1 72 ? -43.25493 -4.50831 -13.77304 1.000 36.09710 1068 SER A N 1
ATOM 535 C CA . SER A 1 72 ? -44.64869 -4.76790 -14.10324 1.000 43.42883 1068 SER A CA 1
ATOM 536 C C . SER A 1 72 ? -45.16912 -5.91200 -13.24957 1.000 45.45451 1068 SER A C 1
ATOM 537 O O . SER A 1 72 ? -44.49301 -6.93150 -13.08278 1.000 39.09648 1068 SER A O 1
ATOM 540 N N . SER A 1 73 ? -46.38419 -5.74442 -12.72035 1.000 44.54504 1069 SER A N 1
ATOM 541 C CA . SER A 1 73 ? -46.99731 -6.80168 -11.92324 1.000 49.28602 1069 SER A CA 1
ATOM 542 C C . SER A 1 73 ? -47.28115 -8.06295 -12.72946 1.000 48.33261 1069 SER A C 1
ATOM 543 O O . SER A 1 73 ? -47.56946 -9.10332 -12.13059 1.000 52.59919 1069 SER A O 1
ATOM 546 N N . HIS A 1 74 ? -47.20294 -8.00408 -14.06102 1.000 46.56827 1070 HIS A N 1
ATOM 547 C CA . HIS A 1 74 ? -47.57231 -9.14541 -14.89049 1.000 45.68590 1070 HIS A CA 1
ATOM 548 C C . HIS A 1 74 ? -46.52583 -10.24759 -14.91925 1.000 52.30904 1070 HIS A C 1
ATOM 549 O O . HIS A 1 74 ? -46.86859 -11.39880 -15.21188 1.000 58.10611 1070 HIS A O 1
ATOM 556 N N . TYR A 1 75 ? -45.26541 -9.93414 -14.66254 1.000 41.20988 1071 TYR A N 1
ATOM 557 C CA . TYR A 1 75 ? -44.23331 -10.95377 -14.70217 1.000 43.54666 1071 TYR A CA 1
ATOM 558 C C . TYR A 1 75 ? -43.99379 -11.52796 -13.31529 1.000 45.89861 1071 TYR A C 1
ATOM 559 O O . TYR A 1 75 ? -44.20702 -10.86361 -12.29270 1.000 40.41993 1071 TYR A O 1
ATOM 568 N N . GLY A 1 76 ? -43.54802 -12.77865 -13.29473 1.000 45.92331 1072 GLY A N 1
ATOM 569 C CA . GLY A 1 76 ? -43.20457 -13.44184 -12.06579 1.000 46.50893 1072 GLY A CA 1
ATOM 570 C C . GLY A 1 76 ? -41.71271 -13.44383 -11.82994 1.000 48.13677 1072 GLY A C 1
ATOM 571 O O . GLY A 1 76 ? -40.97413 -12.60066 -12.34636 1.000 52.82591 1072 GLY A O 1
ATOM 572 N N . PRO A 1 77 ? -41.23334 -14.41850 -11.05505 1.000 52.77892 1073 PRO A N 1
ATOM 573 C CA . PRO A 1 77 ? -39.84133 -14.36852 -10.58641 1.000 49.67023 1073 PRO A CA 1
ATOM 574 C C . PRO A 1 77 ? -38.79741 -14.66508 -11.65807 1.000 49.15647 1073 PRO A C 1
ATOM 575 O O . PRO A 1 77 ? -37.59860 -14.53399 -11.37011 1.000 50.37979 1073 PRO A O 1
ATOM 579 N N . ASN A 1 78 ? -39.18246 -15.05781 -12.86855 1.000 42.98234 1074 ASN A N 1
ATOM 580 C CA . ASN A 1 78 ? -38.17069 -15.25270 -13.89581 1.000 39.55392 1074 ASN A CA 1
ATOM 581 C C . ASN A 1 78 ? -37.83461 -13.97035 -14.65914 1.000 38.63296 1074 ASN A C 1
ATOM 582 O O . ASN A 1 78 ? -36.91239 -13.98360 -15.48793 1.000 37.22210 1074 ASN A O 1
ATOM 587 N N . ALA A 1 79 ? -38.54121 -12.87161 -14.39426 1.000 34.82166 1075 ALA A N 1
ATOM 588 C CA . ALA A 1 79 ? -38.11311 -11.55076 -14.84253 1.000 38.46193 1075 ALA A CA 1
ATOM 589 C C . ALA A 1 79 ? -37.03502 -11.00914 -13.91557 1.000 39.01430 1075 ALA A C 1
ATOM 590 O O . ALA A 1 79 ? -37.06228 -11.25099 -12.70817 1.000 38.23550 1075 ALA A O 1
ATOM 592 N N . VAL A 1 80 ? -36.09103 -10.25919 -14.47596 1.000 32.59717 1076 VAL A N 1
ATOM 593 C CA . VAL A 1 80 ? -34.99031 -9.73708 -13.66761 1.000 33.95806 1076 VAL A CA 1
ATOM 594 C C . VAL A 1 80 ? -35.47989 -8.51349 -12.90260 1.000 30.24393 1076 VAL A C 1
ATOM 595 O O . VAL A 1 80 ? -35.97004 -7.55513 -13.50425 1.000 33.40465 1076 VAL A O 1
ATOM 599 N N . HIS A 1 81 ? -35.36822 -8.55480 -11.57172 1.000 28.55431 1077 HIS A N 1
ATOM 600 C CA . HIS A 1 81 ? -35.75724 -7.45002 -10.70504 1.000 31.88306 1077 HIS A CA 1
ATOM 601 C C . HIS A 1 81 ? -34.52630 -6.87870 -10.01984 1.000 35.54060 1077 HIS A C 1
ATOM 602 O O . HIS A 1 81 ? -33.69917 -7.62599 -9.49436 1.000 33.71147 1077 HIS A O 1
ATOM 609 N N . LEU A 1 82 ? -34.42681 -5.55416 -10.02462 1.000 27.02714 1078 LEU A N 1
ATOM 610 C CA . LEU A 1 82 ? -33.30023 -4.81691 -9.48412 1.000 31.69876 1078 LEU A CA 1
ATOM 611 C C . LEU A 1 82 ? -33.83701 -3.61859 -8.72363 1.000 37.52241 1078 LEU A C 1
ATOM 612 O O . LEU A 1 82 ? -34.86523 -3.04828 -9.09425 1.000 31.52854 1078 LEU A O 1
ATOM 617 N N . LEU A 1 83 ? -33.13481 -3.23874 -7.66183 1.000 30.20670 1079 LEU A N 1
ATOM 618 C CA . LEU A 1 83 ? -33.49897 -2.08719 -6.84562 1.000 28.59581 1079 LEU A CA 1
ATOM 619 C C . LEU A 1 83 ? -32.64597 -0.89682 -7.25549 1.000 33.38567 1079 LEU A C 1
ATOM 620 O O . LEU A 1 83 ? -31.42851 -1.03376 -7.41585 1.000 34.22190 1079 LEU A O 1
ATOM 625 N N . ASP A 1 84 ? -33.26778 0.26410 -7.43781 1.000 34.73716 1080 ASP A N 1
ATOM 626 C CA . ASP A 1 84 ? -32.44820 1.44285 -7.66920 1.000 33.73216 1080 ASP A CA 1
ATOM 627 C C . ASP A 1 84 ? -32.17128 2.14026 -6.33393 1.000 37.77841 1080 ASP A C 1
ATOM 628 O O . ASP A 1 84 ? -32.57136 1.67384 -5.26897 1.000 36.70792 1080 ASP A O 1
ATOM 633 N N . ARG A 1 85 ? -31.46788 3.26947 -6.38651 1.000 41.62606 1081 ARG A N 1
ATOM 634 C CA . ARG A 1 85 ? -30.97639 3.89792 -5.16307 1.000 46.84956 1081 ARG A CA 1
ATOM 635 C C . ARG A 1 85 ? -32.09569 4.48752 -4.32269 1.000 51.19808 1081 ARG A C 1
ATOM 636 O O . ARG A 1 85 ? -31.89653 4.71810 -3.12597 1.000 54.48139 1081 ARG A O 1
ATOM 644 N N . ASN A 1 86 ? -33.26413 4.72222 -4.91413 1.000 45.78486 1082 ASN A N 1
ATOM 645 C CA . ASN A 1 86 ? -34.42711 5.21760 -4.19318 1.000 46.91468 1082 ASN A CA 1
ATOM 646 C C . ASN A 1 86 ? -35.32409 4.09968 -3.69063 1.000 48.87657 1082 ASN A C 1
ATOM 647 O O . ASN A 1 86 ? -36.42063 4.37767 -3.18923 1.000 48.83867 1082 ASN A O 1
ATOM 652 N N . GLY A 1 87 ? -34.89386 2.84863 -3.82651 1.000 40.10491 1083 GLY A N 1
ATOM 653 C CA . GLY A 1 87 ? -35.69716 1.73154 -3.38905 1.000 47.49645 1083 GLY A CA 1
ATOM 654 C C . GLY A 1 87 ? -36.81247 1.32482 -4.32416 1.000 45.02759 1083 GLY A C 1
ATOM 655 O O . GLY A 1 87 ? -37.64778 0.50023 -3.93578 1.000 49.74751 1083 GLY A O 1
ATOM 656 N N . THR A 1 88 ? -36.86584 1.86733 -5.54044 1.000 39.03755 1084 THR A N 1
ATOM 657 C CA . THR A 1 88 ? -37.85623 1.40504 -6.50580 1.000 40.83086 1084 THR A CA 1
ATOM 658 C C . THR A 1 88 ? -37.39751 0.08877 -7.12182 1.000 37.88021 1084 THR A C 1
ATOM 659 O O . THR A 1 88 ? -36.24102 -0.04002 -7.53816 1.000 36.53802 1084 THR A O 1
ATOM 663 N N . VAL A 1 89 ? -38.29241 -0.89299 -7.17037 1.000 33.53896 1085 VAL A N 1
ATOM 664 C CA . VAL A 1 89 ? -37.98180 -2.15243 -7.83837 1.000 36.04160 1085 VAL A CA 1
ATOM 665 C C . VAL A 1 89 ? -38.19189 -1.96500 -9.33301 1.000 36.74645 1085 VAL A C 1
ATOM 666 O O . VAL A 1 89 ? -39.31728 -1.72347 -9.78430 1.000 32.91799 1085 VAL A O 1
ATOM 670 N N . LEU A 1 90 ? -37.11545 -2.09563 -10.09779 1.000 29.59134 1086 LEU A N 1
ATOM 671 C CA . LEU A 1 90 ? -37.13371 -2.00429 -11.54946 1.000 33.33838 1086 LEU A CA 1
ATOM 672 C C . LEU A 1 90 ? -36.97700 -3.39521 -12.13841 1.000 32.57006 1086 LEU A C 1
ATOM 673 O O . LEU A 1 90 ? -36.63679 -4.35487 -11.44180 1.000 29.18611 1086 LEU A O 1
ATOM 678 N N . GLN A 1 91 ? -37.16889 -3.48654 -13.45348 1.000 30.20073 1087 GLN A N 1
ATOM 679 C CA . GLN A 1 91 ? -36.89343 -4.73154 -14.14209 1.000 31.15538 1087 GLN A CA 1
ATOM 680 C C . GLN A 1 91 ? -36.13636 -4.48878 -15.44015 1.000 25.64108 1087 GLN A C 1
ATOM 681 O O . GLN A 1 91 ? -36.17641 -3.40251 -16.02493 1.000 26.54398 1087 GLN A O 1
ATOM 687 N N . LEU A 1 92 ? -35.42608 -5.51533 -15.86323 1.000 25.64299 1088 LEU A N 1
ATOM 688 C CA . LEU A 1 92 ? -34.93118 -5.61526 -17.22029 1.000 25.60367 1088 LEU A CA 1
ATOM 689 C C . LEU A 1 92 ? -36.03611 -6.15939 -18.11807 1.000 32.07772 1088 LEU A C 1
ATOM 690 O O . LEU A 1 92 ? -36.94789 -6.84802 -17.64015 1.000 28.83319 1088 LEU A O 1
ATOM 695 N N . PRO A 1 93 ? -35.98395 -5.85359 -19.41483 1.000 31.44260 1089 PRO A N 1
ATOM 696 C CA . PRO A 1 93 ? -37.03506 -6.31248 -20.33810 1.000 29.49585 1089 PRO A CA 1
ATOM 697 C C . PRO A 1 93 ? -37.17442 -7.82553 -20.32354 1.000 28.02552 1089 PRO A C 1
ATOM 698 O O . PRO A 1 93 ? -36.19487 -8.55922 -20.42530 1.000 25.69926 1089 PRO A O 1
ATOM 702 N N . PHE A 1 94 ? -38.40265 -8.28687 -20.15858 1.000 26.01067 1090 PHE A N 1
ATOM 703 C CA . PHE A 1 94 ? -38.74485 -9.68979 -20.33398 1.000 29.79734 1090 PHE A CA 1
ATOM 704 C C . PHE A 1 94 ? -39.18826 -9.95987 -21.76855 1.000 33.76537 1090 PHE A C 1
ATOM 705 O O . PHE A 1 94 ? -38.97351 -11.05719 -22.29987 1.000 32.74578 1090 PHE A O 1
ATOM 713 N N . ASP A 1 95 ? -39.80501 -8.96140 -22.38376 1.000 33.90477 1091 ASP A N 1
ATOM 714 C CA . ASP A 1 95 ? -40.10760 -8.92308 -23.80243 1.000 40.24303 1091 ASP A CA 1
ATOM 715 C C . ASP A 1 95 ? -39.96653 -7.47121 -24.23297 1.000 34.59650 1091 ASP A C 1
ATOM 716 O O . ASP A 1 95 ? -39.71087 -6.59047 -23.40515 1.000 39.41413 1091 ASP A O 1
ATOM 721 N N . LEU A 1 96 ? -40.13897 -7.20807 -25.52548 1.000 26.36665 1092 LEU A N 1
ATOM 722 C CA . LEU A 1 96 ? -39.98952 -5.82776 -25.99247 1.000 31.31123 1092 LEU A CA 1
ATOM 723 C C . LEU A 1 96 ? -41.30521 -5.04404 -26.01679 1.000 31.27924 1092 LEU A C 1
ATOM 724 O O . LEU A 1 96 ? -41.27575 -3.80904 -26.05109 1.000 32.54454 1092 LEU A O 1
ATOM 729 N N . VAL A 1 97 ? -42.45262 -5.71110 -25.99845 1.000 29.27811 1093 VAL A N 1
ATOM 730 C CA . VAL A 1 97 ? -43.70578 -4.97006 -26.13983 1.000 28.13996 1093 VAL A CA 1
ATOM 731 C C . VAL A 1 97 ? -43.97785 -4.12871 -24.89958 1.000 24.86734 1093 VAL A C 1
ATOM 732 O O . VAL A 1 97 ? -44.48320 -3.00991 -25.00496 1.000 28.66743 1093 VAL A O 1
ATOM 736 N N . MET A 1 98 ? -43.62159 -4.63480 -23.70736 1.000 27.53450 1094 MET A N 1
ATOM 737 C CA . MET A 1 98 ? -43.89288 -3.89632 -22.48386 1.000 27.45044 1094 MET A CA 1
ATOM 738 C C . MET A 1 98 ? -43.21377 -2.53432 -22.49224 1.000 29.38760 1094 MET A C 1
ATOM 739 O O . MET A 1 98 ? -43.84676 -1.51621 -22.19998 1.000 31.05561 1094 MET A O 1
ATOM 744 N N . GLY A 1 99 ? -41.92697 -2.49093 -22.84559 1.000 29.89412 1095 GLY A N 1
ATOM 745 C CA . GLY A 1 99 ? -41.22742 -1.21320 -22.90362 1.000 26.15826 1095 GLY A CA 1
ATOM 746 C C . GLY A 1 99 ? -41.80092 -0.26622 -23.94110 1.000 29.45922 1095 GLY A C 1
ATOM 747 O O . GLY A 1 99 ? -41.93248 0.93844 -23.68994 1.000 31.06038 1095 GLY A O 1
ATOM 748 N N A HIS A 1 100 ? -42.15727 -0.79340 -25.11879 0.534 25.59790 1096 HIS A N 1
ATOM 749 N N B HIS A 1 100 ? -42.15510 -0.78852 -25.12188 0.466 25.62151 1096 HIS A N 1
ATOM 750 C CA A HIS A 1 100 ? -42.69498 0.05813 -26.17417 0.534 27.11576 1096 HIS A CA 1
ATOM 751 C CA B HIS A 1 100 ? -42.69021 0.07801 -26.16768 0.466 26.79988 1096 HIS A CA 1
ATOM 752 C C A HIS A 1 100 ? -44.05036 0.63391 -25.77854 0.534 31.11963 1096 HIS A C 1
ATOM 753 C C B HIS A 1 100 ? -44.05340 0.63924 -25.77595 0.466 30.86671 1096 HIS A C 1
ATOM 754 O O A HIS A 1 100 ? -44.34112 1.80080 -26.06603 0.534 30.41572 1096 HIS A O 1
ATOM 755 O O B HIS A 1 100 ? -44.35512 1.80202 -26.06682 0.466 30.42407 1096 HIS A O 1
ATOM 768 N N . ALA A 1 101 ? -44.88646 -0.16449 -25.10221 1.000 27.16466 1097 ALA A N 1
ATOM 769 C CA . ALA A 1 101 ? -46.20622 0.31898 -24.70752 1.000 28.82456 1097 ALA A CA 1
ATOM 770 C C . ALA A 1 101 ? -46.10151 1.38521 -23.62653 1.000 30.68682 1097 ALA A C 1
ATOM 771 O O . ALA A 1 101 ? -46.86926 2.36235 -23.63145 1.000 26.16255 1097 ALA A O 1
ATOM 773 N N . ARG A 1 102 ? -45.15923 1.21199 -22.68623 1.000 26.54844 1098 ARG A N 1
ATOM 774 C CA . ARG A 1 102 ? -44.93736 2.22881 -21.66900 1.000 31.31748 1098 ARG A CA 1
ATOM 775 C C . ARG A 1 102 ? -44.50549 3.54456 -22.30683 1.000 32.58842 1098 ARG A C 1
ATOM 776 O O . ARG A 1 102 ? -45.02147 4.61286 -21.95911 1.000 31.83900 1098 ARG A O 1
ATOM 784 N N . SER A 1 103 ? -43.55070 3.48491 -23.24490 1.000 29.66115 1099 SER A N 1
ATOM 785 C CA . SER A 1 103 ? -43.09150 4.69667 -23.91830 1.000 31.13875 1099 SER A CA 1
ATOM 786 C C . SER A 1 103 ? -44.23507 5.38832 -24.63421 1.000 35.44585 1099 SER A C 1
ATOM 787 O O . SER A 1 103 ? -44.43428 6.59942 -24.48761 1.000 37.04519 1099 SER A O 1
ATOM 790 N N . LEU A 1 104 ? -45.00551 4.62933 -25.41615 1.000 34.95186 1100 LEU A N 1
ATOM 791 C CA . LEU A 1 104 ? -46.10305 5.23355 -26.16308 1.000 37.10165 1100 LEU A CA 1
ATOM 792 C C . LEU A 1 104 ? -47.14552 5.86103 -25.24874 1.000 33.06029 1100 LEU A C 1
ATOM 793 O O . LEU A 1 104 ? -47.85640 6.77089 -25.67933 1.000 39.79032 1100 LEU A O 1
ATOM 798 N N . ALA A 1 105 ? -47.22961 5.42306 -23.99805 1.000 34.10176 1101 ALA A N 1
ATOM 799 C CA . ALA A 1 105 ? -48.19434 5.98471 -23.06674 1.000 40.62006 1101 ALA A CA 1
ATOM 800 C C . ALA A 1 105 ? -47.63826 7.15483 -22.27325 1.000 45.49258 1101 ALA A C 1
ATOM 801 O O . ALA A 1 105 ? -48.41539 8.01931 -21.85112 1.000 46.33461 1101 ALA A O 1
ATOM 803 N N . ARG A 1 106 ? -46.31254 7.20388 -22.06948 1.000 41.62646 1102 ARG A N 1
ATOM 804 C CA . ARG A 1 106 ? -45.68341 8.15408 -21.15604 1.000 47.79314 1102 ARG A CA 1
ATOM 805 C C . ARG A 1 106 ? -44.92819 9.29735 -21.82903 1.000 50.17905 1102 ARG A C 1
ATOM 806 O O . ARG A 1 106 ? -44.74197 10.33943 -21.19146 1.000 57.95615 1102 ARG A O 1
ATOM 814 N N . ILE A 1 107 ? -44.47454 9.14272 -23.07663 1.000 43.01818 1103 ILE A N 1
ATOM 815 C CA . ILE A 1 107 ? -43.94307 10.29522 -23.79922 1.000 54.34826 1103 ILE A CA 1
ATOM 816 C C . ILE A 1 107 ? -45.09482 11.11783 -24.37209 1.000 52.11420 1103 ILE A C 1
ATOM 817 O O . ILE A 1 107 ? -46.22617 10.64427 -24.50744 1.000 59.94656 1103 ILE A O 1
ATOM 822 N N . ALA A 1 108 ? -44.79072 12.37291 -24.73315 1.000 62.81647 1104 ALA A N 1
ATOM 823 C CA . ALA A 1 108 ? -45.74199 13.24079 -25.42494 1.000 69.43777 1104 ALA A CA 1
ATOM 824 C C . ALA A 1 108 ? -45.15781 13.80531 -26.71399 1.000 68.80019 1104 ALA A C 1
ATOM 825 O O . ALA A 1 108 ? -45.62679 14.84234 -27.20038 1.000 71.03017 1104 ALA A O 1
ATOM 827 N N . SER A 1 109 ? -44.16872 13.12501 -27.29612 1.000 67.84721 1105 SER A N 1
ATOM 828 C CA . SER A 1 109 ? -43.36567 13.67657 -28.38401 1.000 71.93131 1105 SER A CA 1
ATOM 829 C C . SER A 1 109 ? -44.14682 13.82451 -29.68769 1.000 75.53628 1105 SER A C 1
ATOM 830 O O . SER A 1 109 ? -43.53928 13.93728 -30.76022 1.000 69.72137 1105 SER A O 1
ATOM 832 N N . GLY A 1 110 ? -45.48325 13.82558 -29.60630 1.000 73.72257 1106 GLY A N 1
ATOM 833 C CA . GLY A 1 110 ? -46.33597 14.09198 -30.74234 1.000 70.80615 1106 GLY A CA 1
ATOM 834 C C . GLY A 1 110 ? -46.20629 13.08066 -31.85549 1.000 77.27146 1106 GLY A C 1
ATOM 835 O O . GLY A 1 110 ? -46.81635 12.00991 -31.83641 1.000 76.48623 1106 GLY A O 1
ATOM 836 N N . PRO A 1 111 ? -45.41607 13.42640 -32.89065 1.000 76.63789 1107 PRO A N 1
ATOM 837 C CA . PRO A 1 111 ? -45.14425 12.47505 -33.97692 1.000 68.79973 1107 PRO A CA 1
ATOM 838 C C . PRO A 1 111 ? -44.11470 11.42366 -33.57388 1.000 61.82484 1107 PRO A C 1
ATOM 839 O O . PRO A 1 111 ? -42.99074 11.74562 -33.19166 1.000 61.62582 1107 PRO A O 1
ATOM 843 N N . VAL A 1 112 ? -44.51265 10.16212 -33.67653 1.000 54.29937 1108 VAL A N 1
ATOM 844 C CA . VAL A 1 112 ? -43.58824 9.02877 -33.63531 1.000 46.64374 1108 VAL A CA 1
ATOM 845 C C . VAL A 1 112 ? -43.65592 8.36537 -34.99311 1.000 40.57724 1108 VAL A C 1
ATOM 846 O O . VAL A 1 112 ? -44.64757 8.52699 -35.73521 1.000 40.58091 1108 VAL A O 1
ATOM 850 N N . PRO A 1 113 ? -42.62306 7.61944 -35.38266 1.000 38.28740 1109 PRO A N 1
ATOM 851 C CA . PRO A 1 113 ? -42.65876 6.96399 -36.69157 1.000 38.08261 1109 PRO A CA 1
ATOM 852 C C . PRO A 1 113 ? -43.83251 6.00024 -36.78330 1.000 35.15707 1109 PRO A C 1
ATOM 853 O O . PRO A 1 113 ? -44.16884 5.31491 -35.82215 1.000 36.70853 1109 PRO A O 1
ATOM 857 N N . GLN A 1 114 ? -44.46275 5.94637 -37.95873 1.000 36.01508 1110 GLN A N 1
ATOM 858 C CA . GLN A 1 114 ? -45.58724 5.03094 -38.11106 1.000 38.22455 1110 GLN A CA 1
ATOM 859 C C . GLN A 1 114 ? -45.11470 3.57982 -38.19061 1.000 34.82792 1110 GLN A C 1
ATOM 860 O O . GLN A 1 114 ? -45.75681 2.67909 -37.63954 1.000 31.68814 1110 GLN A O 1
ATOM 866 N N . ARG A 1 115 ? -43.98524 3.33431 -38.83861 1.000 26.51219 1111 ARG A N 1
ATOM 867 C CA . ARG A 1 115 ? -43.44194 1.99260 -39.00199 1.000 23.72760 1111 ARG A CA 1
ATOM 868 C C . ARG A 1 115 ? -42.02929 1.96193 -38.43693 1.000 35.12541 1111 ARG A C 1
ATOM 869 O O . ARG A 1 115 ? -41.18274 2.78406 -38.81302 1.000 30.40099 1111 ARG A O 1
ATOM 877 N N . ALA A 1 116 ? -41.78157 1.03973 -37.51115 1.000 30.48029 1112 ALA A N 1
ATOM 878 C CA . ALA A 1 116 ? -40.48194 0.98468 -36.85695 1.000 29.33644 1112 ALA A CA 1
ATOM 879 C C . ALA A 1 116 ? -40.14115 -0.45768 -36.51192 1.000 33.50893 1112 ALA A C 1
ATOM 880 O O . ALA A 1 116 ? -41.02851 -1.27853 -36.24079 1.000 31.60424 1112 ALA A O 1
ATOM 882 N N . TYR A 1 117 ? -38.84746 -0.76517 -36.54747 1.000 28.79172 1113 TYR A N 1
ATOM 883 C CA . TYR A 1 117 ? -38.32932 -2.01206 -36.01478 1.000 25.13697 1113 TYR A CA 1
ATOM 884 C C . TYR A 1 117 ? -37.37645 -1.71324 -34.85485 1.000 28.22558 1113 TYR A C 1
ATOM 885 O O . TYR A 1 117 ? -36.91718 -0.58319 -34.67050 1.000 31.84961 1113 TYR A O 1
ATOM 894 N N . SER A 1 118 ? -37.09298 -2.72439 -34.04427 1.000 26.32918 1114 SER A N 1
ATOM 895 C CA . SER A 1 118 ? -36.07502 -2.55203 -33.01715 1.000 32.25046 1114 SER A CA 1
ATOM 896 C C . SER A 1 118 ? -35.47380 -3.90219 -32.67544 1.000 31.41085 1114 SER A C 1
ATOM 897 O O . SER A 1 118 ? -36.16588 -4.91912 -32.67557 1.000 32.84185 1114 SER A O 1
ATOM 900 N N . PHE A 1 119 ? -34.17542 -3.91790 -32.42590 1.000 28.88852 1115 PHE A N 1
ATOM 901 C CA . PHE A 1 119 ? -33.50445 -5.09686 -31.91165 1.000 24.76399 1115 PHE A CA 1
ATOM 902 C C . PHE A 1 119 ? -33.17795 -4.79265 -30.46103 1.000 31.06577 1115 PHE A C 1
ATOM 903 O O . PHE A 1 119 ? -32.47538 -3.81699 -30.18520 1.000 29.86337 1115 PHE A O 1
ATOM 911 N N . GLY A 1 120 ? -33.72775 -5.58821 -29.52899 1.000 27.24450 1116 GLY A N 1
ATOM 912 C CA . GLY A 1 120 ? -33.40027 -5.44828 -28.12573 1.000 31.24668 1116 GLY A CA 1
ATOM 913 C C . GLY A 1 120 ? -33.04166 -6.78186 -27.48764 1.000 33.21711 1116 GLY A C 1
ATOM 914 O O . GLY A 1 120 ? -33.26521 -7.85300 -28.05901 1.000 30.71519 1116 GLY A O 1
ATOM 915 N N . ASN A 1 121 ? -32.46207 -6.69444 -26.28887 1.000 28.80178 1117 ASN A N 1
ATOM 916 C CA . ASN A 1 121 ? -32.21584 -7.86240 -25.45593 1.000 28.44053 1117 ASN A CA 1
ATOM 917 C C . ASN A 1 121 ? -33.39557 -8.09506 -24.51569 1.000 27.82730 1117 ASN A C 1
ATOM 918 O O . ASN A 1 121 ? -34.01568 -7.14635 -24.03437 1.000 26.52552 1117 ASN A O 1
ATOM 923 N N . ILE A 1 122 ? -33.69876 -9.36102 -24.24462 1.000 31.59442 1118 ILE A N 1
ATOM 924 C CA . ILE A 1 122 ? -34.63073 -9.70558 -23.17741 1.000 27.94516 1118 ILE A CA 1
ATOM 925 C C . ILE A 1 122 ? -33.91937 -10.65716 -22.23051 1.000 26.39546 1118 ILE A C 1
ATOM 926 O O . ILE A 1 122 ? -32.95313 -11.33478 -22.59949 1.000 27.78968 1118 ILE A O 1
ATOM 931 N N . PHE A 1 123 ? -34.41716 -10.72075 -21.00566 1.000 22.89102 1119 PHE A N 1
ATOM 932 C CA . PHE A 1 123 ? -33.65716 -11.32228 -19.92085 1.000 28.16059 1119 PHE A CA 1
ATOM 933 C C . PHE A 1 123 ? -34.50423 -12.31739 -19.13402 1.000 33.31833 1119 PHE A C 1
ATOM 934 O O . PHE A 1 123 ? -35.71619 -12.15295 -18.98915 1.000 32.97625 1119 PHE A O 1
ATOM 942 N N . ARG A 1 124 ? -33.84862 -13.37196 -18.64583 1.000 33.27933 1120 ARG A N 1
ATOM 943 C CA . ARG A 1 124 ? -34.45349 -14.34454 -17.73874 1.000 37.71092 1120 ARG A CA 1
ATOM 944 C C . ARG A 1 124 ? -33.56886 -14.44487 -16.50730 1.000 36.56043 1120 ARG A C 1
ATOM 945 O O . ARG A 1 124 ? -32.34279 -14.55165 -16.63298 1.000 34.74583 1120 ARG A O 1
ATOM 953 N N . ASP A 1 125 ? -34.18917 -14.40766 -15.33025 1.000 39.22863 1121 ASP A N 1
ATOM 954 C CA . ASP A 1 125 ? -33.44119 -14.41111 -14.08262 1.000 42.13237 1121 ASP A CA 1
ATOM 955 C C . ASP A 1 125 ? -32.93159 -15.81070 -13.78018 1.000 50.21529 1121 ASP A C 1
ATOM 956 O O . ASP A 1 125 ? -33.60075 -16.80613 -14.06174 1.000 49.26113 1121 ASP A O 1
ATOM 961 N N . ARG A 1 126 ? -31.73818 -15.87838 -13.20353 1.000 52.12799 1122 ARG A N 1
ATOM 962 C CA . ARG A 1 126 ? -31.13492 -17.13456 -12.79440 1.000 60.90097 1122 ARG A CA 1
ATOM 963 C C . ARG A 1 126 ? -31.17016 -17.25948 -11.27332 1.000 63.07784 1122 ARG A C 1
ATOM 964 O O . ARG A 1 126 ? -31.34204 -16.27414 -10.54613 1.000 56.74528 1122 ARG A O 1
ATOM 972 N N . GLN A 1 127 ? -31.01443 -18.50125 -10.80463 1.000 62.67232 1123 GLN A N 1
ATOM 973 C CA . GLN A 1 127 ? -31.15849 -18.84121 -9.39354 1.000 62.33068 1123 GLN A CA 1
ATOM 974 C C . GLN A 1 127 ? -29.83736 -19.08271 -8.68791 1.000 58.97922 1123 GLN A C 1
ATOM 975 O O . GLN A 1 127 ? -29.78824 -18.97304 -7.45951 1.000 61.97838 1123 GLN A O 1
ATOM 981 N N . ASP A 1 128 ? -28.78047 -19.42958 -9.42710 1.000 53.87021 1124 ASP A N 1
ATOM 982 C CA . ASP A 1 128 ? -27.49121 -19.80342 -8.85466 1.000 50.25413 1124 ASP A CA 1
ATOM 983 C C . ASP A 1 128 ? -26.51911 -18.63729 -8.77551 1.000 55.74836 1124 ASP A C 1
ATOM 984 O O . ASP A 1 128 ? -25.29750 -18.84507 -8.83826 1.000 58.37684 1124 ASP A O 1
ATOM 989 N N . GLY A 1 129 ? -27.02169 -17.41200 -8.65796 1.000 50.44541 1125 GLY A N 1
ATOM 990 C CA . GLY A 1 129 ? -26.15074 -16.25434 -8.64865 1.000 45.13266 1125 GLY A CA 1
ATOM 991 C C . GLY A 1 129 ? -25.51116 -15.90217 -9.97680 1.000 45.55622 1125 GLY A C 1
ATOM 992 O O . GLY A 1 129 ? -24.77914 -14.90544 -10.04493 1.000 50.93081 1125 GLY A O 1
ATOM 993 N N . GLY A 1 130 ? -25.73816 -16.68438 -11.03019 1.000 47.29664 1126 GLY A N 1
ATOM 994 C CA . GLY A 1 130 ? -25.23441 -16.31855 -12.33977 1.000 46.27852 1126 GLY A CA 1
ATOM 995 C C . GLY A 1 130 ? -25.93609 -15.09903 -12.91500 1.000 38.24670 1126 GLY A C 1
ATOM 996 O O . GLY A 1 130 ? -27.04709 -14.73793 -12.53360 1.000 35.87829 1126 GLY A O 1
ATOM 997 N N . GLN A 1 131 ? -25.24547 -14.43548 -13.83579 1.000 38.73022 1127 GLN A N 1
ATOM 998 C CA . GLN A 1 131 ? -25.84420 -13.33792 -14.57380 1.000 38.26557 1127 GLN A CA 1
ATOM 999 C C . GLN A 1 131 ? -27.12664 -13.80712 -15.25967 1.000 38.22483 1127 GLN A C 1
ATOM 1000 O O . GLN A 1 131 ? -27.27774 -14.99387 -15.55064 1.000 32.77653 1127 GLN A O 1
ATOM 1006 N N . PRO A 1 132 ? -28.07177 -12.90033 -15.52413 1.000 34.08998 1128 PRO A N 1
ATOM 1007 C CA . PRO A 1 132 ? -29.28483 -13.30177 -16.25499 1.000 37.40586 1128 PRO A CA 1
ATOM 1008 C C . PRO A 1 132 ? -28.95083 -13.92929 -17.60380 1.000 30.99067 1128 PRO A C 1
ATOM 1009 O O . PRO A 1 132 ? -27.92216 -13.63744 -18.21494 1.000 37.95950 1128 PRO A O 1
ATOM 1013 N N . ASP A 1 133 ? -29.82572 -14.81777 -18.05602 1.000 33.66695 1129 ASP A N 1
ATOM 1014 C CA . ASP A 1 133 ? -29.76909 -15.27422 -19.43826 1.000 36.30750 1129 ASP A CA 1
ATOM 1015 C C . ASP A 1 133 ? -30.30095 -14.18585 -20.36198 1.000 35.46709 1129 ASP A C 1
ATOM 1016 O O . ASP A 1 133 ? -31.29084 -13.52289 -20.04629 1.000 31.63694 1129 ASP A O 1
ATOM 1021 N N . VAL A 1 134 ? -29.63744 -13.99819 -21.51007 1.000 32.45835 1130 VAL A N 1
ATOM 1022 C CA . VAL A 1 134 ? -29.95742 -12.92275 -22.44181 1.000 32.30377 1130 VAL A CA 1
ATOM 1023 C C . VAL A 1 134 ? -30.30822 -13.51506 -23.79917 1.000 36.22921 1130 VAL A C 1
ATOM 1024 O O . VAL A 1 134 ? -29.66944 -14.46878 -24.25676 1.000 31.72230 1130 VAL A O 1
ATOM 1028 N N . TYR A 1 135 ? -31.29621 -12.91306 -24.45756 1.000 31.36566 1131 TYR A N 1
ATOM 1029 C CA . TYR A 1 135 ? -31.74647 -13.31064 -25.78699 1.000 31.14289 1131 TYR A CA 1
ATOM 1030 C C . TYR A 1 135 ? -32.02884 -12.05827 -26.60162 1.000 31.14000 1131 TYR A C 1
ATOM 1031 O O . TYR A 1 135 ? -32.46525 -11.03516 -26.06630 1.000 28.34637 1131 TYR A O 1
ATOM 1040 N N . GLY A 1 136 ? -31.74930 -12.14054 -27.89912 1.000 27.33409 1132 GLY A N 1
ATOM 1041 C CA . GLY A 1 136 ? -31.97307 -11.02447 -28.78807 1.000 29.01450 1132 GLY A CA 1
ATOM 1042 C C . GLY A 1 136 ? -33.32796 -11.14456 -29.46132 1.000 29.13421 1132 GLY A C 1
ATOM 1043 O O . GLY A 1 136 ? -33.55937 -12.09171 -30.20697 1.000 33.15517 1132 GLY A O 1
ATOM 1044 N N . GLU A 1 137 ? -34.22711 -10.20195 -29.21264 1.000 25.60385 1133 GLU A N 1
ATOM 1045 C CA . GLU A 1 137 ? -35.54910 -10.18150 -29.83110 1.000 28.85567 1133 GLU A CA 1
ATOM 1046 C C . GLU A 1 137 ? -35.59785 -9.06763 -30.87314 1.000 29.76334 1133 GLU A C 1
ATOM 1047 O O . GLU A 1 137 ? -34.99711 -8.00804 -30.68009 1.000 25.52557 1133 GLU A O 1
ATOM 1053 N N . VAL A 1 138 ? -36.31265 -9.29074 -31.97598 1.000 27.02705 1134 VAL A N 1
ATOM 1054 C CA . VAL A 1 138 ? -36.57194 -8.23878 -32.95719 1.000 28.36076 1134 VAL A CA 1
ATOM 1055 C C . VAL A 1 138 ? -38.08103 -8.01377 -33.01696 1.000 26.06765 1134 VAL A C 1
ATOM 1056 O O . VAL A 1 138 ? -38.85342 -8.97801 -32.99800 1.000 26.25282 1134 VAL A O 1
ATOM 1060 N N . ASP A 1 139 ? -38.49993 -6.74889 -32.99601 1.000 24.15591 1135 ASP A N 1
ATOM 1061 C CA . ASP A 1 139 ? -39.90351 -6.37929 -33.18102 1.000 26.00242 1135 ASP A CA 1
ATOM 1062 C C . ASP A 1 139 ? -40.07226 -5.492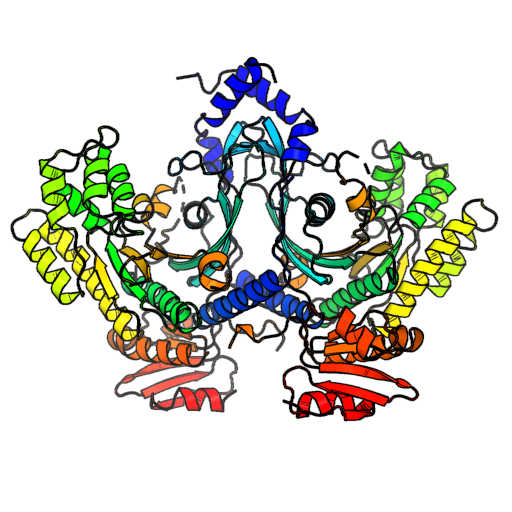04 -34.40425 1.000 32.68995 1135 ASP A C 1
ATOM 1063 O O . ASP A 1 139 ? -39.17599 -4.72152 -34.76989 1.000 30.08142 1135 ASP A O 1
ATOM 1068 N N . PHE A 1 140 ? -41.24217 -5.60349 -35.02624 1.000 26.97131 1136 PHE A N 1
ATOM 1069 C CA . PHE A 1 140 ? -41.68537 -4.69445 -36.07418 1.000 20.67741 1136 PHE A CA 1
ATOM 1070 C C . PHE A 1 140 ? -43.04231 -4.17209 -35.63235 1.000 30.88828 1136 PHE A C 1
ATOM 1071 O O . PHE A 1 140 ? -43.93289 -4.97446 -35.34874 1.000 26.95802 1136 PHE A O 1
ATOM 1079 N N . ASP A 1 141 ? -43.19286 -2.84629 -35.52902 1.000 30.50447 1137 ASP A N 1
ATOM 1080 C CA . ASP A 1 141 ? -44.42362 -2.23513 -35.02817 1.000 24.63828 1137 ASP A CA 1
ATOM 1081 C C . ASP A 1 141 ? -44.92212 -1.16234 -35.98018 1.000 31.60515 1137 ASP A C 1
ATOM 1082 O O . ASP A 1 141 ? -44.13511 -0.45466 -36.62008 1.000 28.49114 1137 ASP A O 1
ATOM 1087 N N . ILE A 1 142 ? -46.24505 -1.03630 -36.04308 1.000 23.36245 1138 ILE A N 1
ATOM 1088 C CA . ILE A 1 142 ? -46.92959 0.00546 -36.79506 1.000 25.31417 1138 ILE A CA 1
ATOM 1089 C C . ILE A 1 142 ? -47.78339 0.78507 -35.81858 1.000 27.46457 1138 ILE A C 1
ATOM 1090 O O . ILE A 1 142 ? -48.68675 0.22279 -35.19013 1.000 26.92295 1138 ILE A O 1
ATOM 1095 N N . VAL A 1 143 ? -47.49332 2.07510 -35.68503 1.000 28.42672 1139 VAL A N 1
ATOM 1096 C CA . VAL A 1 143 ? -48.06645 2.92695 -34.65691 1.000 28.97285 1139 VAL A CA 1
ATOM 1097 C C . VAL A 1 143 ? -48.85744 4.01854 -35.35411 1.000 33.93667 1139 VAL A C 1
ATOM 1098 O O . VAL A 1 143 ? -48.31671 4.73114 -36.20112 1.000 35.67363 1139 VAL A O 1
ATOM 1102 N N . THR A 1 144 ? -50.13228 4.14839 -35.01042 1.000 31.50727 1140 THR A N 1
ATOM 1103 C CA . THR A 1 144 ? -50.98381 5.14203 -35.64036 1.000 34.89506 1140 THR A CA 1
ATOM 1104 C C . THR A 1 144 ? -51.66168 5.97739 -34.56808 1.000 36.50725 1140 THR A C 1
ATOM 1105 O O . THR A 1 144 ? -51.70604 5.60952 -33.39039 1.000 33.69989 1140 THR A O 1
ATOM 1109 N N . THR A 1 145 ? -52.16570 7.13351 -34.98387 1.000 41.56456 1141 THR A N 1
ATOM 1110 C CA . THR A 1 145 ? -52.71602 8.09957 -34.04772 1.000 43.97417 1141 THR A CA 1
ATOM 1111 C C . THR A 1 145 ? -54.21845 8.26736 -34.20385 1.000 43.39266 1141 THR A C 1
ATOM 1112 O O . THR A 1 145 ? -54.78285 9.20948 -33.64726 1.000 44.39471 1141 THR A O 1
ATOM 1116 N N . ASP A 1 146 ? -54.87297 7.38520 -34.95329 1.000 48.93857 1142 ASP A N 1
ATOM 1117 C CA . ASP A 1 146 ? -56.32882 7.35092 -35.03070 1.000 49.82565 1142 ASP A CA 1
ATOM 1118 C C . ASP A 1 146 ? -56.74867 5.91879 -35.32776 1.000 44.36096 1142 ASP A C 1
ATOM 1119 O O . ASP A 1 146 ? -55.91987 5.06753 -35.66001 1.000 47.96549 1142 ASP A O 1
ATOM 1124 N N . ALA A 1 147 ? -58.05030 5.65819 -35.22372 1.000 47.57845 1143 ALA A N 1
ATOM 1125 C CA . ALA A 1 147 ? -58.58180 4.30730 -35.34633 1.000 46.63701 1143 ALA A CA 1
ATOM 1126 C C . ALA A 1 147 ? -58.95099 3.94083 -36.77966 1.000 49.10728 1143 ALA A C 1
ATOM 1127 O O . ALA A 1 147 ? -59.74259 3.01192 -36.98876 1.000 47.66073 1143 ALA A O 1
ATOM 1129 N N . MET A 1 148 ? -58.38708 4.63443 -37.76267 1.000 52.22572 1144 MET A N 1
ATOM 1130 C CA . MET A 1 148 ? -58.65790 4.34167 -39.16090 1.000 49.94862 1144 MET A CA 1
ATOM 1131 C C . MET A 1 148 ? -57.81389 3.16617 -39.63313 1.000 52.52160 1144 MET A C 1
ATOM 1132 O O . MET A 1 148 ? -56.62978 3.06828 -39.30352 1.000 48.33895 1144 MET A O 1
ATOM 1137 N N . ASP A 1 149 ? -58.43412 2.26726 -40.40016 1.000 40.06311 1145 ASP A N 1
ATOM 1138 C CA . ASP A 1 149 ? -57.72057 1.21838 -41.13701 1.000 43.64406 1145 ASP A CA 1
ATOM 1139 C C . ASP A 1 149 ? -56.85354 0.32979 -40.23637 1.000 39.88690 1145 ASP A C 1
ATOM 1140 O O . ASP A 1 149 ? -55.81912 -0.17870 -40.67326 1.000 36.31676 1145 ASP A O 1
ATOM 1145 N N . LEU A 1 150 ? -57.28912 0.09769 -38.99165 1.000 37.39172 1146 LEU A N 1
ATOM 1146 C CA . LEU A 1 150 ? -56.51080 -0.72666 -38.06685 1.000 35.60272 1146 LEU A CA 1
ATOM 1147 C C . LEU A 1 150 ? -56.23778 -2.10188 -38.64977 1.000 28.81411 1146 LEU A C 1
ATOM 1148 O O . LEU A 1 150 ? -55.16667 -2.67797 -38.43400 1.000 33.20940 1146 LEU A O 1
ATOM 1153 N N . ALA A 1 151 ? -57.18281 -2.63406 -39.41672 1.000 27.53046 1147 ALA A N 1
ATOM 1154 C CA . ALA A 1 151 ? -57.02973 -3.98110 -39.94826 1.000 26.87045 1147 ALA A CA 1
ATOM 1155 C C . ALA A 1 151 ? -56.01703 -4.02320 -41.08181 1.000 31.39231 1147 ALA A C 1
ATOM 1156 O O . ALA A 1 151 ? -55.28410 -5.01224 -41.22519 1.000 31.91589 1147 ALA A O 1
ATOM 1158 N N . MET A 1 152 ? -55.95124 -2.96224 -41.88824 1.000 31.55841 1148 MET A N 1
ATOM 1159 C CA . MET A 1 152 ? -54.92297 -2.87718 -42.92494 1.000 34.14820 1148 MET A CA 1
ATOM 1160 C C . MET A 1 152 ? -53.51450 -2.88755 -42.32492 1.000 24.23561 1148 MET A C 1
ATOM 1161 O O . MET A 1 152 ? -52.61363 -3.56671 -42.83332 1.000 29.86622 1148 MET A O 1
ATOM 1166 N N . LYS A 1 153 ? -53.30626 -2.10620 -41.26693 1.000 29.19859 1149 LYS A N 1
ATOM 1167 C CA . LYS A 1 153 ? -52.02709 -2.08695 -40.55448 1.000 32.11771 1149 LYS A CA 1
ATOM 1168 C C . LYS A 1 153 ? -51.67755 -3.46164 -40.00855 1.000 29.92096 1149 LYS A C 1
ATOM 1169 O O . LYS A 1 153 ? -50.51490 -3.88316 -40.04636 1.000 25.27956 1149 LYS A O 1
ATOM 1175 N N . GLU A 1 154 ? -52.67385 -4.15965 -39.46125 1.000 27.75784 1150 GLU A N 1
ATOM 1176 C CA . GLU A 1 154 ? -52.47071 -5.51806 -38.97848 1.000 24.63375 1150 GLU A CA 1
ATOM 1177 C C . GLU A 1 154 ? -52.07868 -6.45846 -40.10410 1.000 23.33644 1150 GLU A C 1
ATOM 1178 O O . GLU A 1 154 ? -51.17224 -7.28186 -39.94081 1.000 25.02973 1150 GLU A O 1
ATOM 1184 N N . ALA A 1 155 ? -52.74116 -6.35575 -41.26102 1.000 25.58166 1151 ALA A N 1
ATOM 1185 C CA . ALA A 1 155 ? -52.37198 -7.21091 -42.37976 1.000 24.79995 1151 ALA A CA 1
ATOM 1186 C C . ALA A 1 155 ? -50.96084 -6.90701 -42.86944 1.000 25.72613 1151 ALA A C 1
ATOM 1187 O O . ALA A 1 155 ? -50.25416 -7.82085 -43.30397 1.000 21.71816 1151 ALA A O 1
ATOM 1189 N N . GLU A 1 156 ? -50.52259 -5.64850 -42.78010 1.000 28.36227 1152 GLU A N 1
ATOM 1190 C CA . GLU A 1 156 ? -49.15203 -5.33075 -43.19976 1.000 29.75167 1152 GLU A CA 1
ATOM 1191 C C . GLU A 1 156 ? -48.12230 -5.98781 -42.28607 1.000 33.45821 1152 GLU A C 1
ATOM 1192 O O . GLU A 1 156 ? -47.07729 -6.47093 -42.75218 1.000 30.20464 1152 GLU A O 1
ATOM 1198 N N . VAL A 1 157 ? -48.39410 -6.00881 -40.97917 1.000 32.28702 1153 VAL A N 1
ATOM 1199 C CA . VAL A 1 157 ? -47.50857 -6.70739 -40.05824 1.000 26.81437 1153 VAL A CA 1
ATOM 1200 C C . VAL A 1 157 ? -47.39727 -8.16937 -40.45531 1.000 31.11117 1153 VAL A C 1
ATOM 1201 O O . VAL A 1 157 ? -46.29540 -8.73232 -40.50339 1.000 25.50509 1153 VAL A O 1
ATOM 1205 N N . ILE A 1 158 ? -48.53108 -8.78497 -40.81897 1.000 29.34499 1154 ILE A N 1
ATOM 1206 C CA . ILE A 1 158 ? -48.54858 -10.18255 -41.24865 1.000 27.25669 1154 ILE A CA 1
ATOM 1207 C C . ILE A 1 158 ? -47.75976 -10.36365 -42.54234 1.000 27.73100 1154 ILE A C 1
ATOM 1208 O O . ILE A 1 158 ? -47.07954 -11.38050 -42.74283 1.000 29.12471 1154 ILE A O 1
ATOM 1213 N N . LYS A 1 159 ? -47.83547 -9.38402 -43.44146 1.000 27.48792 1155 LYS A N 1
ATOM 1214 C CA . LYS A 1 159 ? -47.09341 -9.47216 -44.69701 1.000 25.82437 1155 LYS A CA 1
ATOM 1215 C C . LYS A 1 159 ? -45.57610 -9.36472 -44.46432 1.000 22.95743 1155 LYS A C 1
ATOM 1216 O O . LYS A 1 159 ? -44.78705 -10.04714 -45.13643 1.000 25.47010 1155 LYS A O 1
ATOM 1222 N N . VAL A 1 160 ? -45.14798 -8.55880 -43.49196 1.000 25.42809 1156 VAL A N 1
ATOM 1223 C CA . VAL A 1 160 ? -43.71459 -8.51295 -43.15531 1.000 24.33444 1156 VAL A CA 1
ATOM 1224 C C . VAL A 1 160 ? -43.21938 -9.89581 -42.72203 1.000 22.37213 1156 VAL A C 1
ATOM 1225 O O . VAL A 1 160 ? -42.17031 -10.37421 -43.18466 1.000 25.29376 1156 VAL A O 1
ATOM 1229 N N . LEU A 1 161 ? -44.01604 -10.60304 -41.91428 1.000 24.07816 1157 LEU A N 1
ATOM 1230 C CA . LEU A 1 161 ? -43.66156 -11.96580 -41.52417 1.000 23.54332 1157 LEU A CA 1
ATOM 1231 C C . LEU A 1 161 ? -43.60736 -12.89716 -42.72109 1.000 21.87643 1157 LEU A C 1
ATOM 1232 O O . LEU A 1 161 ? -42.71976 -13.75927 -42.80765 1.000 29.68534 1157 LEU A O 1
ATOM 1237 N N . ASP A 1 162 ? -44.57181 -12.77241 -43.64038 1.000 26.41872 1158 ASP A N 1
ATOM 1238 C CA . ASP A 1 162 ? -44.54788 -13.56839 -44.86116 1.000 24.86934 1158 ASP A CA 1
ATOM 1239 C C . ASP A 1 162 ? -43.29395 -13.27892 -45.68070 1.000 30.22787 1158 ASP A C 1
ATOM 1240 O O . ASP A 1 162 ? -42.70253 -14.19125 -46.26510 1.000 26.50714 1158 ASP A O 1
ATOM 1245 N N . GLU A 1 163 ? -42.87254 -12.01421 -45.74061 1.000 24.14855 1159 GLU A N 1
ATOM 1246 C CA . GLU A 1 163 ? -41.61805 -11.71180 -46.43164 1.000 27.46046 1159 GLU A CA 1
ATOM 1247 C C . GLU A 1 163 ? -40.42472 -12.34200 -45.72575 1.000 24.99796 1159 GLU A C 1
ATOM 1248 O O . GLU A 1 163 ? -39.49883 -12.82131 -46.38428 1.000 28.20992 1159 GLU A O 1
ATOM 1254 N N . ILE A 1 164 ? -40.42461 -12.36193 -44.38646 1.000 25.40041 1160 ILE A N 1
ATOM 1255 C CA . ILE A 1 164 ? -39.32785 -13.02285 -43.68262 1.000 22.95976 1160 ILE A CA 1
ATOM 1256 C C . ILE A 1 164 ? -39.30839 -14.51245 -44.00006 1.000 28.71168 1160 ILE A C 1
ATOM 1257 O O . ILE A 1 164 ? -38.24920 -15.09453 -44.28689 1.000 27.48621 1160 ILE A O 1
ATOM 1262 N N . ILE A 1 165 ? -40.47840 -15.14754 -43.97608 1.000 26.84757 1161 ILE A N 1
ATOM 1263 C CA . ILE A 1 165 ? -40.57523 -16.57210 -44.27530 1.000 28.70585 1161 ILE A CA 1
ATOM 1264 C C . ILE A 1 165 ? -39.98634 -16.89227 -45.64373 1.000 26.95838 1161 ILE A C 1
ATOM 1265 O O . ILE A 1 165 ? -39.28367 -17.89392 -45.80845 1.000 31.33577 1161 ILE A O 1
ATOM 1270 N N . ALA A 1 166 ? -40.30183 -16.08463 -46.65945 1.000 28.46281 1162 ALA A N 1
ATOM 1271 C CA . ALA A 1 166 ? -39.79947 -16.38396 -47.99995 1.000 30.00824 1162 ALA A CA 1
ATOM 1272 C C . ALA A 1 166 ? -38.31357 -16.09752 -48.13243 1.000 38.11159 1162 ALA A C 1
ATOM 1273 O O . ALA A 1 166 ? -37.67680 -16.60731 -49.05931 1.000 36.27256 1162 ALA A O 1
ATOM 1275 N N . ALA A 1 167 ? -37.74544 -15.30106 -47.22891 1.000 32.94881 1163 ALA A N 1
ATOM 1276 C CA . ALA A 1 167 ? -36.37986 -14.82367 -47.41549 1.000 33.94701 1163 ALA A CA 1
ATOM 1277 C C . ALA A 1 167 ? -35.32408 -15.76489 -46.86163 1.000 35.44250 1163 ALA A C 1
ATOM 1278 O O . ALA A 1 167 ? -34.17128 -15.71460 -47.30932 1.000 42.77558 1163 ALA A O 1
ATOM 1280 N N . PHE A 1 168 ? -35.67774 -16.60800 -45.92005 1.000 32.63436 1164 PHE A N 1
ATOM 1281 C CA . PHE A 1 168 ? -34.65836 -17.37082 -45.24211 1.000 35.32096 1164 PHE A CA 1
ATOM 1282 C C . PHE A 1 168 ? -34.77531 -18.85040 -45.57286 1.000 38.62093 1164 PHE A C 1
ATOM 1283 O O . PHE A 1 168 ? -35.88005 -19.36360 -45.76518 1.000 37.68956 1164 PHE A O 1
ATOM 1291 N N . PRO A 1 169 ? -33.64483 -19.55978 -45.63414 1.000 44.83569 1165 PRO A N 1
ATOM 1292 C CA . PRO A 1 169 ? -33.68021 -20.97195 -46.04626 1.000 41.51001 1165 PRO A CA 1
ATOM 1293 C C . PRO A 1 169 ? -34.40546 -21.88115 -45.07483 1.000 37.65497 1165 PRO A C 1
ATOM 1294 O O . PRO A 1 169 ? -34.99920 -22.87579 -45.49945 1.000 45.47460 1165 PRO A O 1
ATOM 1298 N N . THR A 1 170 ? -34.37937 -21.58485 -43.78034 1.000 41.23464 1166 THR A N 1
ATOM 1299 C CA . THR A 1 170 ? -35.01442 -22.48159 -42.82595 1.000 39.66041 1166 THR A CA 1
ATOM 1300 C C . THR A 1 170 ? -36.54111 -22.36891 -42.83261 1.000 43.35667 1166 THR A C 1
ATOM 1301 O O . THR A 1 170 ? -37.21056 -23.26903 -42.31909 1.000 46.67518 1166 THR A O 1
ATOM 1305 N N . THR A 1 171 ? -37.10856 -21.30487 -43.40684 1.000 37.60011 1167 THR A N 1
ATOM 1306 C CA . THR A 1 171 ? -38.55871 -21.09743 -43.40490 1.000 38.61867 1167 THR A CA 1
ATOM 1307 C C . THR A 1 171 ? -39.20813 -21.22471 -44.77753 1.000 41.17497 1167 THR A C 1
ATOM 1308 O O . THR A 1 171 ? -40.38378 -21.58790 -44.85374 1.000 38.24720 1167 THR A O 1
ATOM 1312 N N . SER A 1 172 ? -38.48365 -20.92346 -45.86059 1.000 34.08641 1168 SER A N 1
ATOM 1313 C CA . SER A 1 172 ? -39.06761 -20.87724 -47.19813 1.000 39.75829 1168 SER A CA 1
ATOM 1314 C C . SER A 1 172 ? -39.29349 -22.25134 -47.81669 1.000 39.60790 1168 SER A C 1
ATOM 1315 O O . SER A 1 172 ? -39.94666 -22.33744 -48.85888 1.000 41.32543 1168 SER A O 1
ATOM 1318 N N . SER A 1 173 ? -38.77172 -23.32313 -47.22753 1.000 42.48600 1169 SER A N 1
ATOM 1319 C CA . SER A 1 173 ? -39.01179 -24.65687 -47.76312 1.000 45.74823 1169 SER A CA 1
ATOM 1320 C C . SER A 1 173 ? -39.68993 -25.58626 -46.75810 1.000 53.07386 1169 SER A C 1
ATOM 1321 O O . SER A 1 173 ? -39.80218 -26.78731 -47.02419 1.000 51.12860 1169 SER A O 1
ATOM 1324 N N . THR A 1 174 ? -40.15354 -25.06557 -45.61537 1.000 43.09696 1170 THR A N 1
ATOM 1325 C CA . THR A 1 174 ? -40.85608 -25.74744 -44.53480 1.000 39.02168 1170 THR A CA 1
ATOM 1326 C C . THR A 1 174 ? -42.33407 -25.38226 -44.57934 1.000 36.69895 1170 THR A C 1
ATOM 1327 O O . THR A 1 174 ? -42.67625 -24.23869 -44.90422 1.000 31.84883 1170 THR A O 1
ATOM 1331 N N . PRO A 1 175 ? -43.24286 -26.32045 -44.31505 1.000 39.39295 1171 PRO A N 1
ATOM 1332 C CA . PRO A 1 175 ? -44.65844 -25.93931 -44.12697 1.000 38.45640 1171 PRO A CA 1
ATOM 1333 C C . PRO A 1 175 ? -44.78677 -24.92359 -42.99978 1.000 30.84036 1171 PRO A C 1
ATOM 1334 O O . PRO A 1 175 ? -44.33259 -25.16227 -41.87687 1.000 34.88023 1171 PRO A O 1
ATOM 1338 N N . MET A 1 176 ? -45.40699 -23.78008 -43.30424 1.000 33.86279 1172 MET A N 1
ATOM 1339 C CA . MET A 1 176 ? -45.71965 -22.75950 -42.30602 1.000 32.52840 1172 MET A CA 1
ATOM 1340 C C . MET A 1 176 ? -47.18305 -22.35584 -42.40300 1.000 33.16067 1172 MET A C 1
ATOM 1341 O O . MET A 1 176 ? -47.83134 -22.52202 -43.44129 1.000 34.91332 1172 MET A O 1
ATOM 1346 N N . CYS A 1 177 ? -47.68702 -21.75803 -41.32781 1.000 24.84472 1173 CYS A N 1
ATOM 1347 C CA . CYS A 1 177 ? -49.04067 -21.22811 -41.37234 1.000 30.98947 1173 CYS A CA 1
ATOM 1348 C C . CYS A 1 177 ? -49.14116 -20.06994 -40.40213 1.000 29.04358 1173 CYS A C 1
ATOM 1349 O O . CYS A 1 177 ? -48.32928 -19.94312 -39.47833 1.000 31.87318 1173 CYS A O 1
ATOM 1352 N N . PHE A 1 178 ? -50.12865 -19.20908 -40.64078 1.000 25.35243 1174 PHE A N 1
ATOM 1353 C CA . PHE A 1 178 ? -50.57987 -18.22229 -39.66774 1.000 24.28361 1174 PHE A CA 1
ATOM 1354 C C . PHE A 1 178 ? -51.84531 -18.74519 -39.00748 1.000 30.62826 1174 PHE A C 1
ATOM 1355 O O . PHE A 1 178 ? -52.71475 -19.30612 -39.68396 1.000 29.02002 1174 PHE A O 1
ATOM 1363 N N . GLN A 1 179 ? -51.92820 -18.59804 -37.68424 1.000 24.53213 1175 GLN A N 1
ATOM 1364 C CA . GLN A 1 179 ? -53.18696 -18.78687 -36.96268 1.000 34.08577 1175 GLN A CA 1
ATOM 1365 C C . GLN A 1 179 ? -53.62323 -17.44380 -36.39503 1.000 34.68240 1175 GLN A C 1
ATOM 1366 O O . GLN A 1 179 ? -52.86315 -16.79801 -35.66185 1.000 36.30719 1175 GLN A O 1
ATOM 1372 N N . LEU A 1 180 ? -54.83311 -17.01060 -36.75297 1.000 26.69167 1176 LEU A N 1
ATOM 1373 C CA . LEU A 1 180 ? -55.36973 -15.73613 -36.30572 1.000 20.40026 1176 LEU A CA 1
ATOM 1374 C C . LEU A 1 180 ? -56.46848 -15.97086 -35.28981 1.000 28.33236 1176 LEU A C 1
ATOM 1375 O O . LEU A 1 180 ? -57.30871 -16.86050 -35.46254 1.000 26.29799 1176 LEU A O 1
ATOM 1380 N N . GLY A 1 181 ? -56.45907 -15.16235 -34.24170 1.000 26.47690 1177 GLY A N 1
ATOM 1381 C CA . GLY A 1 181 ? -57.54865 -15.12662 -33.29231 1.000 27.44375 1177 GLY A CA 1
ATOM 1382 C C . GLY A 1 181 ? -57.75768 -13.68774 -32.90750 1.000 25.03781 1177 GLY A C 1
ATOM 1383 O O . GLY A 1 181 ? -57.28227 -12.78653 -33.60504 1.000 24.96834 1177 GLY A O 1
ATOM 1384 N N . HIS A 1 182 ? -58.43658 -13.45438 -31.79110 1.000 23.60430 1178 HIS A N 1
ATOM 1385 C CA . HIS A 1 182 ? -58.73119 -12.09627 -31.36450 1.000 27.13867 1178 HIS A CA 1
ATOM 1386 C C . HIS A 1 182 ? -59.08992 -12.10010 -29.88314 1.000 29.41706 1178 HIS A C 1
ATOM 1387 O O . HIS A 1 182 ? -59.89311 -12.92904 -29.43737 1.000 27.80691 1178 HIS A O 1
ATOM 1394 N N . SER A 1 183 ? -58.50423 -11.16161 -29.13239 1.000 28.03580 1179 SER A N 1
ATOM 1395 C CA . SER A 1 183 ? -58.74674 -11.09475 -27.69471 1.000 30.98893 1179 SER A CA 1
ATOM 1396 C C . SER A 1 183 ? -60.23312 -10.98449 -27.36993 1.000 30.87453 1179 SER A C 1
ATOM 1397 O O . SER A 1 183 ? -60.70110 -11.59453 -26.40573 1.000 25.28253 1179 SER A O 1
ATOM 1400 N N . ASP A 1 184 ? -60.99199 -10.19832 -28.13423 1.000 30.18392 1180 ASP A N 1
ATOM 1401 C CA . ASP A 1 184 ? -62.43564 -10.15522 -27.89510 1.000 32.63134 1180 ASP A CA 1
ATOM 1402 C C . ASP A 1 184 ? -63.07363 -11.51043 -28.15008 1.000 34.03170 1180 ASP A C 1
ATOM 1403 O O . ASP A 1 184 ? -63.96081 -11.94197 -27.39958 1.000 32.68829 1180 ASP A O 1
ATOM 1408 N N . LEU A 1 185 ? -62.64503 -12.19055 -29.21201 1.000 27.13395 1181 LEU A N 1
ATOM 1409 C CA . LEU A 1 185 ? -63.13664 -13.54129 -29.46549 1.000 28.71434 1181 LEU A CA 1
ATOM 1410 C C . LEU A 1 185 ? -62.83111 -14.44949 -28.28442 1.000 32.78007 1181 LEU A C 1
ATOM 1411 O O . LEU A 1 185 ? -63.71780 -15.15681 -27.79143 1.000 24.40917 1181 LEU A O 1
ATOM 1416 N N . LEU A 1 186 ? -61.57061 -14.43880 -27.80827 1.000 23.76944 1182 LEU A N 1
ATOM 1417 C CA . LEU A 1 186 ? -61.21091 -15.27626 -26.66400 1.000 27.43300 1182 LEU A CA 1
ATOM 1418 C C . LEU A 1 186 ? -62.05726 -14.95378 -25.43629 1.000 28.29477 1182 LEU A C 1
ATOM 1419 O O . LEU A 1 186 ? -62.51279 -15.86988 -24.73999 1.000 24.76547 1182 LEU A O 1
ATOM 1424 N N . GLN A 1 187 ? -62.28655 -13.66182 -25.14749 1.000 24.77330 1183 GLN A N 1
ATOM 1425 C CA . GLN A 1 187 ? -63.04059 -13.31119 -23.94075 1.000 25.16986 1183 GLN A CA 1
ATOM 1426 C C . GLN A 1 187 ? -64.53372 -13.59348 -24.09520 1.000 29.41838 1183 GLN A C 1
ATOM 1427 O O . GLN A 1 187 ? -65.23483 -13.81879 -23.09624 1.000 29.63127 1183 GLN A O 1
ATOM 1433 N N . LEU A 1 188 ? -65.04657 -13.56633 -25.32136 1.000 30.63265 1184 LEU A N 1
ATOM 1434 C CA . LEU A 1 188 ? -66.43646 -13.95303 -25.51616 1.000 29.90480 1184 LEU A CA 1
ATOM 1435 C C . LEU A 1 188 ? -66.60514 -15.46349 -25.39324 1.000 30.21002 1184 LEU A C 1
ATOM 1436 O O . LEU A 1 188 ? -67.62825 -15.93994 -24.88005 1.000 29.79819 1184 LEU A O 1
ATOM 1441 N N . ILE A 1 189 ? -65.60043 -16.22416 -25.82562 1.000 23.35722 1185 ILE A N 1
ATOM 1442 C CA . ILE A 1 189 ? -65.58615 -17.66293 -25.59349 1.000 24.05818 1185 ILE A CA 1
ATOM 1443 C C . ILE A 1 189 ? -65.56488 -17.95546 -24.09270 1.000 33.45011 1185 ILE A C 1
ATOM 1444 O O . ILE A 1 189 ? -66.33334 -18.79024 -23.59240 1.000 28.96839 1185 ILE A O 1
ATOM 1449 N N . PHE A 1 190 ? -64.72241 -17.23605 -23.33779 1.000 26.82228 1186 PHE A N 1
ATOM 1450 C CA . PHE A 1 190 ? -64.69713 -17.42261 -21.88199 1.000 26.39610 1186 PHE A CA 1
ATOM 1451 C C . PHE A 1 190 ? -66.06568 -17.13524 -21.24566 1.000 34.80726 1186 PHE A C 1
ATOM 1452 O O . PHE A 1 190 ? -66.49553 -17.85962 -20.33803 1.000 31.71503 1186 PHE A O 1
ATOM 1460 N N . ASP A 1 191 ? -66.73716 -16.05403 -21.67378 1.000 29.24084 1187 ASP A N 1
ATOM 1461 C CA . ASP A 1 191 ? -68.08524 -15.75757 -21.18734 1.000 36.62657 1187 ASP A CA 1
ATOM 1462 C C . ASP A 1 191 ? -69.03954 -16.89179 -21.52901 1.000 36.75061 1187 ASP A C 1
ATOM 1463 O O . ASP A 1 191 ? -69.81370 -17.35413 -20.68397 1.000 38.40763 1187 ASP A O 1
ATOM 1468 N N . PHE A 1 192 ? -69.01132 -17.31952 -22.79191 1.000 36.96571 1188 PHE A N 1
ATOM 1469 C CA . PHE A 1 192 ? -69.87126 -18.39134 -23.27430 1.000 36.04864 1188 PHE A CA 1
ATOM 1470 C C . PHE A 1 192 ? -69.65020 -19.66507 -22.47084 1.000 42.70868 1188 PHE A C 1
ATOM 1471 O O . PHE A 1 192 ? -70.60422 -20.38792 -22.16567 1.000 38.06748 1188 PHE A O 1
ATOM 1479 N N . CYS A 1 193 ? -68.40231 -19.94605 -22.09896 1.000 33.28421 1189 CYS A N 1
ATOM 1480 C CA . CYS A 1 193 ? -68.07414 -21.14096 -21.33350 1.000 36.26638 1189 CYS A CA 1
ATOM 1481 C C . CYS A 1 193 ? -68.12410 -20.90742 -19.81854 1.000 35.37419 1189 CYS A C 1
ATOM 1482 O O . CYS A 1 193 ? -67.72265 -21.78869 -19.05317 1.000 31.80205 1189 CYS A O 1
ATOM 1485 N N . ASN A 1 194 ? -68.59562 -19.73753 -19.38009 1.000 29.73306 1190 ASN A N 1
ATOM 1486 C CA . ASN A 1 194 ? -68.80760 -19.42650 -17.96560 1.000 34.58622 1190 ASN A CA 1
ATOM 1487 C C . ASN A 1 194 ? -67.51492 -19.49154 -17.15946 1.000 38.07191 1190 ASN A C 1
ATOM 1488 O O . ASN A 1 194 ? -67.50665 -19.93378 -16.01245 1.000 38.07298 1190 ASN A O 1
ATOM 1493 N N . VAL A 1 195 ? -66.41892 -19.00047 -17.74089 1.000 41.74201 1191 VAL A N 1
ATOM 1494 C CA . VAL A 1 195 ? -65.11108 -19.01874 -17.08505 1.000 33.48431 1191 VAL A CA 1
ATOM 1495 C C . VAL A 1 195 ? -64.98399 -17.77825 -16.20163 1.000 38.00864 1191 VAL A C 1
ATOM 1496 O O . VAL A 1 195 ? -65.10670 -16.64725 -16.68600 1.000 34.29904 1191 VAL A O 1
ATOM 1500 N N . GLU A 1 196 ? -64.76953 -17.98927 -14.89897 1.000 39.52088 1192 GLU A N 1
ATOM 1501 C CA . GLU A 1 196 ? -64.65024 -16.87620 -13.96018 1.000 41.55092 1192 GLU A CA 1
ATOM 1502 C C . GLU A 1 196 ? -63.47381 -15.98419 -14.32995 1.000 36.41342 1192 GLU A C 1
ATOM 1503 O O . GLU A 1 196 ? -62.45521 -16.44687 -14.83706 1.000 34.96653 1192 GLU A O 1
ATOM 1509 N N . HIS A 1 197 ? -63.60884 -14.69609 -14.02826 1.000 39.18022 1193 HIS A N 1
ATOM 1510 C CA . HIS A 1 197 ? -62.62008 -13.73071 -14.49320 1.000 41.62159 1193 HIS A CA 1
ATOM 1511 C C . HIS A 1 197 ? -61.24540 -13.96801 -13.87278 1.000 40.35709 1193 HIS A C 1
ATOM 1512 O O . HIS A 1 197 ? -60.23061 -13.86877 -14.56861 1.000 33.46731 1193 HIS A O 1
ATOM 1519 N N . GLY A 1 198 ? -61.18351 -14.31839 -12.58439 1.000 37.32289 1194 GLY A N 1
ATOM 1520 C CA . GLY A 1 198 ? -59.88834 -14.54698 -11.95926 1.000 30.46888 1194 GLY A CA 1
ATOM 1521 C C . GLY A 1 198 ? -59.09138 -15.67710 -12.57883 1.000 35.28276 1194 GLY A C 1
ATOM 1522 O O . GLY A 1 198 ? -57.87207 -15.75574 -12.38074 1.000 39.06383 1194 GLY A O 1
ATOM 1523 N N . ALA A 1 199 ? -59.74705 -16.55368 -13.33436 1.000 37.67842 1195 ALA A N 1
ATOM 1524 C CA . ALA A 1 199 ? -59.09904 -17.71678 -13.91826 1.000 36.45733 1195 ALA A CA 1
ATOM 1525 C C . ALA A 1 199 ? -58.68273 -17.49648 -15.36842 1.000 29.24994 1195 ALA A C 1
ATOM 1526 O O . ALA A 1 199 ? -57.99610 -18.34833 -15.93010 1.000 29.08701 1195 ALA A O 1
ATOM 1528 N N . ARG A 1 200 ? -59.07943 -16.37461 -15.97467 1.000 35.10791 1196 ARG A N 1
ATOM 1529 C CA . ARG A 1 200 ? -58.94785 -16.21484 -17.42178 1.000 35.02485 1196 ARG A CA 1
ATOM 1530 C C . ARG A 1 200 ? -57.49589 -16.04981 -17.84972 1.000 32.00617 1196 ARG A C 1
ATOM 1531 O O . ARG A 1 200 ? -57.07398 -16.64213 -18.84929 1.000 32.27660 1196 ARG A O 1
ATOM 1539 N N . GLN A 1 201 ? -56.70246 -15.29115 -17.08890 1.000 31.82455 1197 GLN A N 1
ATOM 1540 C CA . GLN A 1 201 ? -55.29539 -15.13222 -17.43870 1.000 30.43252 1197 GLN A CA 1
ATOM 1541 C C . GLN A 1 201 ? -54.55745 -16.46434 -17.37656 1.000 33.45263 1197 GLN A C 1
ATOM 1542 O O . GLN A 1 201 ? -53.81766 -16.81396 -18.29837 1.000 29.69987 1197 GLN A O 1
ATOM 1548 N N . ALA A 1 202 ? -54.78395 -17.25406 -16.31852 1.000 34.50361 1198 ALA A N 1
ATOM 1549 C CA . ALA A 1 202 ? -54.13800 -18.56275 -16.26255 1.000 30.36718 1198 ALA A CA 1
ATOM 1550 C C . ALA A 1 202 ? -54.65661 -19.48304 -17.36518 1.000 28.79514 1198 ALA A C 1
ATOM 1551 O O . ALA A 1 202 ? -53.88164 -20.23273 -17.97642 1.000 29.23475 1198 ALA A O 1
ATOM 1553 N N . ALA A 1 203 ? -55.96319 -19.42352 -17.65125 1.000 31.02422 1199 ALA A N 1
ATOM 1554 C CA . ALA A 1 203 ? -56.52353 -20.20021 -18.75697 1.000 27.48209 1199 ALA A CA 1
ATOM 1555 C C . ALA A 1 203 ? -55.87013 -19.83190 -20.08647 1.000 28.88291 1199 ALA A C 1
ATOM 1556 O O . ALA A 1 203 ? -55.45022 -20.70860 -20.85489 1.000 31.48131 1199 ALA A O 1
ATOM 1558 N N . ALA A 1 204 ? -55.78800 -18.53109 -20.38038 1.000 30.25920 1200 ALA A N 1
ATOM 1559 C CA . ALA A 1 204 ? -55.20640 -18.09384 -21.64382 1.000 30.17017 1200 ALA A CA 1
ATOM 1560 C C . ALA A 1 204 ? -53.74234 -18.49657 -21.74706 1.000 26.82375 1200 ALA A C 1
ATOM 1561 O O . ALA A 1 204 ? -53.26006 -18.81212 -22.84234 1.000 28.40799 1200 ALA A O 1
ATOM 1563 N N . GLU A 1 205 ? -53.03072 -18.55805 -20.61852 1.000 30.18841 1201 GLU A N 1
ATOM 1564 C CA . GLU A 1 205 ? -51.64184 -19.00584 -20.67173 1.000 26.27563 1201 GLU A CA 1
ATOM 1565 C C . GLU A 1 205 ? -51.55000 -20.48547 -21.00703 1.000 25.64609 1201 GLU A C 1
ATOM 1566 O O . GLU A 1 205 ? -50.68353 -20.90023 -21.78822 1.000 28.81405 1201 GLU A O 1
ATOM 1572 N N . VAL A 1 206 ? -52.42674 -21.30679 -20.42333 1.000 27.22251 1202 VAL A N 1
ATOM 1573 C CA . VAL A 1 206 ? -52.42429 -22.72881 -20.75533 1.000 21.76218 1202 VAL A CA 1
ATOM 1574 C C . VAL A 1 206 ? -52.77913 -22.92386 -22.22895 1.000 25.07500 1202 VAL A C 1
ATOM 1575 O O . VAL A 1 206 ? -52.12312 -23.67929 -22.95392 1.000 28.00730 1202 VAL A O 1
ATOM 1579 N N . LEU A 1 207 ? -53.84747 -22.26016 -22.67734 1.000 27.93383 1203 LEU A N 1
ATOM 1580 C CA . LEU A 1 207 ? -54.29809 -22.36931 -24.06213 1.000 25.75574 1203 LEU A CA 1
ATOM 1581 C C . LEU A 1 207 ? -53.23697 -21.91740 -25.06116 1.000 30.40981 1203 LEU A C 1
ATOM 1582 O O . LEU A 1 207 ? -53.26405 -22.34095 -26.21808 1.000 33.35279 1203 LEU A O 1
ATOM 1587 N N . SER A 1 208 ? -52.30681 -21.05353 -24.64965 1.000 28.97817 1204 SER A N 1
ATOM 1588 C CA . SER A 1 208 ? -51.27668 -20.61330 -25.58635 1.000 29.57056 1204 SER A CA 1
ATOM 1589 C C . SER A 1 208 ? -50.34379 -21.74493 -25.99598 1.000 35.72611 1204 SER A C 1
ATOM 1590 O O . SER A 1 208 ? -49.61358 -21.60148 -26.98344 1.000 35.20524 1204 SER A O 1
ATOM 1593 N N . LYS A 1 209 ? -50.35325 -22.86806 -25.27654 1.000 34.28668 1205 LYS A N 1
ATOM 1594 C CA . LYS A 1 209 ? -49.54541 -24.02790 -25.64317 1.000 29.72533 1205 LYS A CA 1
ATOM 1595 C C . LYS A 1 209 ? -50.30046 -25.04046 -26.49810 1.000 34.09678 1205 LYS A C 1
ATOM 1596 O O . LYS A 1 209 ? -49.69697 -26.02451 -26.93409 1.000 32.35240 1205 LYS A O 1
ATOM 1602 N N . LEU A 1 210 ? -51.59534 -24.82230 -26.75273 1.000 33.57770 1206 LEU A N 1
ATOM 1603 C CA . LEU A 1 210 ? -52.43607 -25.81661 -27.41987 1.000 33.21793 1206 LEU A CA 1
ATOM 1604 C C . LEU A 1 210 ? -51.83184 -26.27547 -28.74066 1.000 31.09806 1206 LEU A C 1
ATOM 1605 O O . LEU A 1 210 ? -51.59077 -25.46826 -29.64472 1.000 34.38405 1206 LEU A O 1
ATOM 1610 N N . ASN A 1 211 ? -51.59291 -27.58087 -28.83074 1.000 28.96245 1207 ASN A N 1
ATOM 1611 C CA . ASN A 1 211 ? -51.01362 -28.26210 -29.98529 1.000 39.04699 1207 ASN A CA 1
ATOM 1612 C C . ASN A 1 211 ? -49.62767 -27.72273 -30.36970 1.000 40.97598 1207 ASN A C 1
ATOM 1613 O O . ASN A 1 211 ? -49.16052 -27.94162 -31.49575 1.000 36.40835 1207 ASN A O 1
ATOM 1618 N N . ILE A 1 212 ? -48.92812 -27.04429 -29.46528 1.000 35.46124 1208 ILE A N 1
ATOM 1619 C CA . ILE A 1 212 ? -47.52200 -26.71949 -29.69345 1.000 36.47565 1208 ILE A CA 1
ATOM 1620 C C . ILE A 1 212 ? -46.67187 -27.81095 -29.04846 1.000 35.41078 1208 ILE A C 1
ATOM 1621 O O . ILE A 1 212 ? -46.86733 -28.14294 -27.87751 1.000 38.52753 1208 ILE A O 1
ATOM 1626 N N . ARG A 1 213 ? -45.73236 -28.37669 -29.81391 1.000 41.29821 1209 ARG A N 1
ATOM 1627 C CA . ARG A 1 213 ? -44.79800 -29.38976 -29.30738 1.000 44.21252 1209 ARG A CA 1
ATOM 1628 C C . ARG A 1 213 ? -45.52999 -30.51543 -28.57809 1.000 42.10366 1209 ARG A C 1
ATOM 1629 O O . ARG A 1 213 ? -45.21603 -30.85495 -27.43698 1.000 44.43276 1209 ARG A O 1
ATOM 1637 N N . ASN A 1 214 ? -46.52924 -31.08549 -29.24725 1.000 39.95610 1210 ASN A N 1
ATOM 1638 C CA . ASN A 1 214 ? -47.30792 -32.21236 -28.72881 1.000 46.77284 1210 ASN A CA 1
ATOM 1639 C C . ASN A 1 214 ? -48.09239 -31.87570 -27.44833 1.000 46.62592 1210 ASN A C 1
ATOM 1640 O O . ASN A 1 214 ? -48.48055 -32.78425 -26.70746 1.000 42.92602 1210 ASN A O 1
ATOM 1645 N N . PHE A 1 215 ? -48.35663 -30.59963 -27.14811 1.000 42.39225 1211 PHE A N 1
ATOM 1646 C CA . PHE A 1 215 ? -49.19205 -30.26462 -25.98747 1.000 37.84994 1211 PHE A CA 1
ATOM 1647 C C . PHE A 1 215 ? -50.65016 -30.37143 -26.42102 1.000 36.72041 1211 PHE A C 1
ATOM 1648 O O . PHE A 1 215 ? -51.27749 -29.39914 -26.84624 1.000 41.00318 1211 PHE A O 1
ATOM 1656 N N . THR A 1 216 ? -51.20264 -31.57570 -26.31233 1.000 39.33814 1212 THR A N 1
ATOM 1657 C CA . THR A 1 216 ? -52.50995 -31.86627 -26.88844 1.000 41.00737 1212 THR A CA 1
ATOM 1658 C C . THR A 1 216 ? -53.63332 -31.37647 -25.97622 1.000 39.75240 1212 THR A C 1
ATOM 1659 O O . THR A 1 216 ? -53.40801 -30.95272 -24.83622 1.000 35.74179 1212 THR A O 1
ATOM 1663 N N . TRP A 1 217 ? -54.87044 -31.45183 -26.49060 1.000 39.92108 1213 TRP A N 1
ATOM 1664 C CA . TRP A 1 217 ? -56.01900 -31.02579 -25.69506 1.000 33.77179 1213 TRP A CA 1
ATOM 1665 C C . TRP A 1 217 ? -56.10353 -31.77285 -24.37063 1.000 36.13857 1213 TRP A C 1
ATOM 1666 O O . TRP A 1 217 ? -56.58366 -31.21580 -23.38288 1.000 37.52706 1213 TRP A O 1
ATOM 1677 N N . GLN A 1 218 ? -55.65902 -33.03163 -24.32917 1.000 42.80483 1214 GLN A N 1
ATOM 1678 C CA . GLN A 1 218 ? -55.70963 -33.77208 -23.07256 1.000 47.03037 1214 GLN A CA 1
ATOM 1679 C C . GLN A 1 218 ? -54.87365 -33.07690 -22.00695 1.000 42.43564 1214 GLN A C 1
ATOM 1680 O O . GLN A 1 218 ? -55.32082 -32.90907 -20.86616 1.000 42.95593 1214 GLN A O 1
ATOM 1682 N N . LYS A 1 219 ? -53.67220 -32.63055 -22.37551 1.000 38.34708 1215 LYS A N 1
ATOM 1683 C CA . LYS A 1 219 ? -52.81309 -31.92080 -21.43054 1.000 42.05345 1215 LYS A CA 1
ATOM 1684 C C . LYS A 1 219 ? -53.41500 -30.58262 -21.01995 1.000 37.40779 1215 LYS A C 1
ATOM 1685 O O . LYS A 1 219 ? -53.30571 -30.18194 -19.85554 1.000 46.58034 1215 LYS A O 1
ATOM 1691 N N . VAL A 1 220 ? -54.05504 -29.88016 -21.95635 1.000 37.96169 1216 VAL A N 1
ATOM 1692 C CA . VAL A 1 220 ? -54.70439 -28.60932 -21.63577 1.000 32.53289 1216 VAL A CA 1
ATOM 1693 C C . VAL A 1 220 ? -55.79421 -28.82491 -20.59708 1.000 35.69906 1216 VAL A C 1
ATOM 1694 O O . VAL A 1 220 ? -55.91442 -28.07330 -19.61720 1.000 33.41739 1216 VAL A O 1
ATOM 1698 N N . ARG A 1 221 ? -56.62586 -29.84367 -20.80776 1.000 35.99557 1217 ARG A N 1
ATOM 1699 C CA . ARG A 1 221 ? -57.74133 -30.05811 -19.89031 1.000 36.01304 1217 ARG A CA 1
ATOM 1700 C C . ARG A 1 221 ? -57.23721 -30.34434 -18.48279 1.000 34.30614 1217 ARG A C 1
ATOM 1701 O O . ARG A 1 221 ? -57.78179 -29.82121 -17.50356 1.000 38.47194 1217 ARG A O 1
ATOM 1709 N N . SER A 1 222 ? -56.19338 -31.16564 -18.36576 1.000 30.35198 1218 SER A N 1
ATOM 1710 C CA . SER A 1 222 ? -55.56959 -31.41191 -17.06600 1.000 41.11352 1218 SER A CA 1
ATOM 1711 C C . SER A 1 222 ? -55.16653 -30.11635 -16.37767 1.000 39.53855 1218 SER A C 1
ATOM 1712 O O . SER A 1 222 ? -55.50128 -29.89657 -15.20975 1.000 42.40814 1218 SER A O 1
ATOM 1715 N N . GLU A 1 223 ? -54.44437 -29.23916 -17.08630 1.000 37.59958 1219 GLU A N 1
ATOM 1716 C CA . GLU A 1 223 ? -54.01959 -27.99109 -16.45620 1.000 35.70270 1219 GLU A CA 1
ATOM 1717 C C . GLU A 1 223 ? -55.20257 -27.09156 -16.15489 1.000 31.76958 1219 GLU A C 1
ATOM 1718 O O . GLU A 1 223 ? -55.24758 -26.45026 -15.09867 1.000 32.76699 1219 GLU A O 1
ATOM 1724 N N . LEU A 1 224 ? -56.17135 -27.01331 -17.06677 1.000 31.19304 1220 LEU A N 1
ATOM 1725 C CA . LEU A 1 224 ? -57.30211 -26.13020 -16.80969 1.000 32.33387 1220 LEU A CA 1
ATOM 1726 C C . LEU A 1 224 ? -58.07555 -26.56853 -15.57467 1.000 31.13975 1220 LEU A C 1
ATOM 1727 O O . LEU A 1 224 ? -58.62444 -25.72731 -14.85155 1.000 31.58170 1220 LEU A O 1
ATOM 1732 N N . ARG A 1 225 ? -58.14674 -27.87255 -15.33198 1.000 30.56328 1221 ARG A N 1
ATOM 1733 C CA . ARG A 1 225 ? -58.91079 -28.39404 -14.20847 1.000 40.42684 1221 ARG A CA 1
ATOM 1734 C C . ARG A 1 225 ? -58.08661 -28.43470 -12.92697 1.000 44.48687 1221 ARG A C 1
ATOM 1735 O O . ARG A 1 225 ? -58.64669 -28.68210 -11.84951 1.000 37.74196 1221 ARG A O 1
ATOM 1743 N N . SER A 1 226 ? -56.78452 -28.18256 -13.03095 1.000 42.06410 1222 SER A N 1
ATOM 1744 C CA . SER A 1 226 ? -55.86450 -28.22243 -11.90205 1.000 38.15851 1222 SER A CA 1
ATOM 1745 C C . SER A 1 226 ? -56.01657 -26.97776 -11.03975 1.000 37.97456 1222 SER A C 1
ATOM 1746 O O . SER A 1 226 ? -56.73971 -26.04344 -11.38943 1.000 36.64176 1222 SER A O 1
ATOM 1749 N N . PRO A 1 227 ? -55.33461 -26.92457 -9.88594 1.000 43.44665 1223 PRO A N 1
ATOM 1750 C CA . PRO A 1 227 ? -55.32892 -25.67919 -9.10232 1.000 38.86416 1223 PRO A CA 1
ATOM 1751 C C . PRO A 1 227 ? -54.51127 -24.56214 -9.73601 1.000 39.38771 1223 PRO A C 1
ATOM 1752 O O . PRO A 1 227 ? -54.65228 -23.40826 -9.31353 1.000 42.72585 1223 PRO A O 1
ATOM 1756 N N . LEU A 1 228 ? -53.68082 -24.85801 -10.73845 1.000 40.56322 1224 LEU A N 1
ATOM 1757 C CA . LEU A 1 228 ? -53.07310 -23.78985 -11.53159 1.000 44.55312 1224 LEU A CA 1
ATOM 1758 C C . LEU A 1 228 ? -54.11428 -22.86735 -12.15841 1.000 43.33190 1224 LEU A C 1
ATOM 1759 O O . LEU A 1 228 ? -53.82193 -21.69252 -12.41667 1.000 42.09917 1224 LEU A O 1
ATOM 1764 N N . VAL A 1 229 ? -55.32045 -23.37394 -12.42711 1.000 34.19528 1225 VAL A N 1
ATOM 1765 C CA . VAL A 1 229 ? -56.33925 -22.58050 -13.11373 1.000 34.23494 1225 VAL A CA 1
ATOM 1766 C C . VAL A 1 229 ? -57.67967 -22.73340 -12.39771 1.000 34.90508 1225 VAL A C 1
ATOM 1767 O O . VAL A 1 229 ? -58.27523 -21.74284 -11.96509 1.000 38.09908 1225 VAL A O 1
ATOM 1771 N N . GLY A 1 230 ? -58.18535 -23.96820 -12.29859 1.000 35.29213 1226 GLY A N 1
ATOM 1772 C CA . GLY A 1 230 ? -59.34782 -24.23822 -11.46283 1.000 34.19650 1226 GLY A CA 1
ATOM 1773 C C . GLY A 1 230 ? -60.69055 -24.04146 -12.14243 1.000 43.50052 1226 GLY A C 1
ATOM 1774 O O . GLY A 1 230 ? -61.63713 -23.52790 -11.54019 1.000 46.37553 1226 GLY A O 1
ATOM 1775 N N . ILE A 1 231 ? -60.78504 -24.46455 -13.39038 1.000 34.69653 1227 ILE A N 1
ATOM 1776 C CA . ILE A 1 231 ? -61.98777 -24.32761 -14.19278 1.000 41.66841 1227 ILE A CA 1
ATOM 1777 C C . ILE A 1 231 ? -62.86149 -25.57291 -14.01813 1.000 36.17658 1227 ILE A C 1
ATOM 1778 O O . ILE A 1 231 ? -62.34646 -26.68108 -13.84565 1.000 34.74444 1227 ILE A O 1
ATOM 1783 N N . SER A 1 232 ? -64.18606 -25.40172 -14.03968 1.000 41.38711 1228 SER A N 1
ATOM 1784 C CA . SER A 1 232 ? -65.06433 -26.56029 -13.89742 1.000 37.09007 1228 SER A CA 1
ATOM 1785 C C . SER A 1 232 ? -64.98535 -27.47606 -15.12510 1.000 42.98480 1228 SER A C 1
ATOM 1786 O O . SER A 1 232 ? -64.59427 -27.06639 -16.22734 1.000 37.22442 1228 SER A O 1
ATOM 1789 N N . ALA A 1 233 ? -65.35489 -28.74423 -14.91800 1.000 37.97086 1229 ALA A N 1
ATOM 1790 C CA . ALA A 1 233 ? -65.37216 -29.70580 -16.01971 1.000 40.11773 1229 ALA A CA 1
ATOM 1791 C C . ALA A 1 233 ? -66.38233 -29.31159 -17.09195 1.000 40.55029 1229 ALA A C 1
ATOM 1792 O O . ALA A 1 233 ? -66.14705 -29.54480 -18.28315 1.000 41.39070 1229 ALA A O 1
ATOM 1794 N N . THR A 1 234 ? -67.51281 -28.73087 -16.68868 1.000 35.21081 1230 THR A N 1
ATOM 1795 C CA . THR A 1 234 ? -68.47880 -28.22215 -17.65751 1.000 39.57546 1230 THR A CA 1
ATOM 1796 C C . THR A 1 234 ? -67.85917 -27.13383 -18.52627 1.000 41.71815 1230 THR A C 1
ATOM 1797 O O . THR A 1 234 ? -68.02169 -27.12428 -19.75357 1.000 36.87180 1230 THR A O 1
ATOM 1801 N N . SER A 1 235 ? -67.15750 -26.19407 -17.89527 1.000 35.51271 1231 SER A N 1
ATOM 1802 C CA . SER A 1 235 ? -66.54876 -25.10122 -18.63932 1.000 40.30785 1231 SER A CA 1
ATOM 1803 C C . SER A 1 235 ? -65.50618 -25.61663 -19.61737 1.000 31.05864 1231 SER A C 1
ATOM 1804 O O . SER A 1 235 ? -65.42989 -25.13867 -20.75053 1.000 33.58344 1231 SER A O 1
ATOM 1807 N N . VAL A 1 236 ? -64.73054 -26.62447 -19.21719 1.000 30.03367 1232 VAL A N 1
ATOM 1808 C CA . VAL A 1 236 ? -63.71815 -27.17487 -20.10649 1.000 31.05956 1232 VAL A CA 1
ATOM 1809 C C . VAL A 1 236 ? -64.35632 -27.90787 -21.28409 1.000 37.34841 1232 VAL A C 1
ATOM 1810 O O . VAL A 1 236 ? -63.84882 -27.84271 -22.40992 1.000 34.24592 1232 VAL A O 1
ATOM 1814 N N . ASP A 1 237 ? -65.44991 -28.64009 -21.04668 1.000 36.36701 1233 ASP A N 1
ATOM 1815 C CA . ASP A 1 237 ? -66.17500 -29.27233 -22.14830 1.000 34.39793 1233 ASP A CA 1
ATOM 1816 C C . ASP A 1 237 ? -66.58474 -28.24455 -23.18746 1.000 32.71385 1233 ASP A C 1
ATOM 1817 O O . ASP A 1 237 ? -66.46768 -28.48196 -24.39443 1.000 39.42410 1233 ASP A O 1
ATOM 1822 N N . GLU A 1 238 ? -67.14900 -27.12528 -22.73222 1.000 32.24655 1234 GLU A N 1
ATOM 1823 C CA . GLU A 1 238 ? -67.61197 -26.10231 -23.65872 1.000 37.09017 1234 GLU A CA 1
ATOM 1824 C C . GLU A 1 238 ? -66.43842 -25.46863 -24.39660 1.000 35.57061 1234 GLU A C 1
ATOM 1825 O O . GLU A 1 238 ? -66.55240 -25.12123 -25.57973 1.000 29.22310 1234 GLU A O 1
ATOM 1831 N N . LEU A 1 239 ? -65.30007 -25.31592 -23.71819 1.000 28.01884 1235 LEU A N 1
ATOM 1832 C CA . LEU A 1 239 ? -64.13449 -24.75213 -24.39092 1.000 30.76867 1235 LEU A CA 1
ATOM 1833 C C . LEU A 1 239 ? -63.66082 -25.68049 -25.49506 1.000 28.01528 1235 LEU A C 1
ATOM 1834 O O . LEU A 1 239 ? -63.20855 -25.22266 -26.54896 1.000 30.03746 1235 LEU A O 1
ATOM 1839 N N . GLN A 1 240 ? -63.76672 -26.99784 -25.27756 1.000 29.13220 1236 GLN A N 1
ATOM 1840 C CA . GLN A 1 240 ? -63.32059 -27.94008 -26.29573 1.000 32.31437 1236 GLN A CA 1
ATOM 1841 C C . GLN A 1 240 ? -64.09033 -27.77904 -27.59711 1.000 31.04424 1236 GLN A C 1
ATOM 1842 O O . GLN A 1 240 ? -63.56658 -28.12744 -28.66338 1.000 33.30785 1236 GLN A O 1
ATOM 1848 N N . ARG A 1 241 ? -65.31105 -27.24670 -27.53635 1.000 28.20195 1237 ARG A N 1
ATOM 1849 C CA . ARG A 1 241 ? -66.06544 -26.99313 -28.75442 1.000 35.40709 1237 ARG A CA 1
ATOM 1850 C C . ARG A 1 241 ? -65.35997 -25.99262 -29.65468 1.000 32.24074 1237 ARG A C 1
ATOM 1851 O O . ARG A 1 241 ? -65.72519 -25.86595 -30.82674 1.000 26.75474 1237 ARG A O 1
ATOM 1859 N N . PHE A 1 242 ? -64.34435 -25.30064 -29.14668 1.000 31.01679 1238 PHE A N 1
ATOM 1860 C CA . PHE A 1 242 ? -63.58382 -24.34248 -29.93435 1.000 23.66506 1238 PHE A CA 1
ATOM 1861 C C . PHE A 1 242 ? -62.17620 -24.82970 -30.24163 1.000 28.26490 1238 PHE A C 1
ATOM 1862 O O . PHE A 1 242 ? -61.38189 -24.06733 -30.78962 1.000 28.76873 1238 PHE A O 1
ATOM 1870 N N . ASP A 1 243 ? -61.85562 -26.08599 -29.92626 1.000 28.26041 1239 ASP A N 1
ATOM 1871 C CA . ASP A 1 243 ? -60.51940 -26.64664 -30.13929 1.000 33.56912 1239 ASP A CA 1
ATOM 1872 C C . ASP A 1 243 ? -60.37710 -27.13679 -31.57922 1.000 35.21503 1239 ASP A C 1
ATOM 1873 O O . ASP A 1 243 ? -60.41113 -28.33329 -31.87748 1.000 34.72609 1239 ASP A O 1
ATOM 1878 N N . TRP A 1 244 ? -60.17866 -26.18569 -32.48273 1.000 27.78335 1240 TRP A N 1
ATOM 1879 C CA . TRP A 1 244 ? -60.01556 -26.47822 -33.89698 1.000 32.72586 1240 TRP A CA 1
ATOM 1880 C C . TRP A 1 244 ? -59.46962 -25.22410 -34.56272 1.000 30.72015 1240 TRP A C 1
ATOM 1881 O O . TRP A 1 244 ? -59.48208 -24.13486 -33.97880 1.000 27.93143 1240 TRP A O 1
ATOM 1892 N N . ARG A 1 245 ? -59.00940 -25.39611 -35.80263 1.000 27.57539 1241 ARG A N 1
ATOM 1893 C CA . ARG A 1 245 ? -58.64299 -24.30236 -36.69446 1.000 33.20925 1241 ARG A CA 1
ATOM 1894 C C . ARG A 1 245 ? -59.20015 -24.62988 -38.06831 1.000 26.12862 1241 ARG A C 1
ATOM 1895 O O . ARG A 1 245 ? -59.34968 -25.79790 -38.40596 1.000 29.78329 1241 ARG A O 1
ATOM 1903 N N . ASP A 1 246 ? -59.51801 -23.60283 -38.85640 1.000 30.15853 1242 ASP A N 1
ATOM 1904 C CA . ASP A 1 246 ? -59.93814 -23.82329 -40.23883 1.000 33.54795 1242 ASP A CA 1
ATOM 1905 C C . ASP A 1 246 ? -59.61434 -22.59267 -41.08019 1.000 27.72123 1242 ASP A C 1
ATOM 1906 O O . ASP A 1 246 ? -59.31421 -21.51916 -40.55793 1.000 26.66615 1242 ASP A O 1
ATOM 1911 N N . THR A 1 247 ? -59.67822 -22.75828 -42.40463 1.000 29.92517 1243 THR A N 1
ATOM 1912 C CA . THR A 1 247 ? -59.56012 -21.61812 -43.29831 1.000 32.63853 1243 THR A CA 1
ATOM 1913 C C . THR A 1 247 ? -60.70635 -20.63682 -43.01893 1.000 28.67267 1243 THR A C 1
ATOM 1914 O O . THR A 1 247 ? -61.74063 -21.02273 -42.46396 1.000 33.31347 1243 THR A O 1
ATOM 1918 N N . PRO A 1 248 ? -60.52726 -19.35315 -43.36090 1.000 29.97069 1244 PRO A N 1
ATOM 1919 C CA . PRO A 1 248 ? -61.35265 -18.31076 -42.72025 1.000 27.37338 1244 PRO A CA 1
ATOM 1920 C C . PRO A 1 248 ? -62.84218 -18.41970 -42.98119 1.000 34.31147 1244 PRO A C 1
ATOM 1921 O O . PRO A 1 248 ? -63.63494 -18.28014 -42.04366 1.000 32.23451 1244 PRO A O 1
ATOM 1925 N N . THR A 1 249 ? -63.25580 -18.62528 -44.22930 1.000 36.07896 1245 THR A N 1
ATOM 1926 C CA . THR A 1 249 ? -64.68882 -18.63782 -44.51997 1.000 35.91631 1245 THR A CA 1
ATOM 1927 C C . THR A 1 249 ? -65.38065 -19.75424 -43.74403 1.000 29.09470 1245 THR A C 1
ATOM 1928 O O . THR A 1 249 ? -66.40278 -19.53257 -43.08685 1.000 28.50446 1245 THR A O 1
ATOM 1932 N N . LYS A 1 250 ? -64.79717 -20.95016 -43.75580 1.000 29.98026 1246 LYS A N 1
ATOM 1933 C CA . LYS A 1 250 ? -65.35961 -22.04681 -42.98091 1.000 38.20917 1246 LYS A CA 1
ATOM 1934 C C . LYS A 1 250 ? -65.26918 -21.79212 -41.48159 1.000 37.55951 1246 LYS A C 1
ATOM 1935 O O . LYS A 1 250 ? -66.18194 -22.16861 -40.73958 1.000 33.99843 1246 LYS A O 1
ATOM 1941 N N . ALA A 1 251 ? -64.19512 -21.14405 -41.01818 1.000 27.33348 1247 ALA A N 1
ATOM 1942 C CA . ALA A 1 251 ? -64.06449 -20.84809 -39.59499 1.000 30.57520 1247 ALA A CA 1
ATOM 1943 C C . ALA A 1 251 ? -65.14966 -19.89003 -39.13229 1.000 26.70549 1247 ALA A C 1
ATOM 1944 O O . ALA A 1 251 ? -65.74568 -20.08007 -38.06590 1.000 26.14172 1247 ALA A O 1
ATOM 1946 N N . PHE A 1 252 ? -65.39674 -18.83602 -39.91056 1.000 25.77748 1248 PHE A N 1
ATOM 1947 C CA . PHE A 1 252 ? -66.37406 -17.83658 -39.49812 1.000 27.63450 1248 PHE A CA 1
ATOM 1948 C C . PHE A 1 252 ? -67.76140 -18.46537 -39.39173 1.000 34.51595 1248 PHE A C 1
ATOM 1949 O O . PHE A 1 252 ? -68.55062 -18.11381 -38.50752 1.000 30.93473 1248 PHE A O 1
ATOM 1957 N N . THR A 1 253 ? -68.06944 -19.39479 -40.29937 1.000 32.00594 1249 THR A N 1
ATOM 1958 C CA . THR A 1 253 ? -69.35735 -20.07951 -40.27945 1.000 34.64325 1249 THR A CA 1
ATOM 1959 C C . THR A 1 253 ? -69.52016 -20.92472 -39.02071 1.000 30.47745 1249 THR A C 1
ATOM 1960 O O . THR A 1 253 ? -70.56632 -20.88016 -38.35852 1.000 35.32433 1249 THR A O 1
ATOM 1964 N N . LYS A 1 254 ? -68.50450 -21.72661 -38.69092 1.000 30.49086 1250 LYS A N 1
ATOM 1965 C CA . LYS A 1 254 ? -68.56928 -22.54749 -37.48365 1.000 37.64770 1250 LYS A CA 1
ATOM 1966 C C . LYS A 1 254 ? -68.72638 -21.69653 -36.23107 1.000 35.49239 1250 LYS A C 1
ATOM 1967 O O . LYS A 1 254 ? -69.50123 -22.04790 -35.32830 1.000 35.19293 1250 LYS A O 1
ATOM 1973 N N . ILE A 1 255 ? -67.97643 -20.59135 -36.13964 1.000 31.19062 1251 ILE A N 1
ATOM 1974 C CA . ILE A 1 255 ? -68.05105 -19.76647 -34.93789 1.000 34.12960 1251 ILE A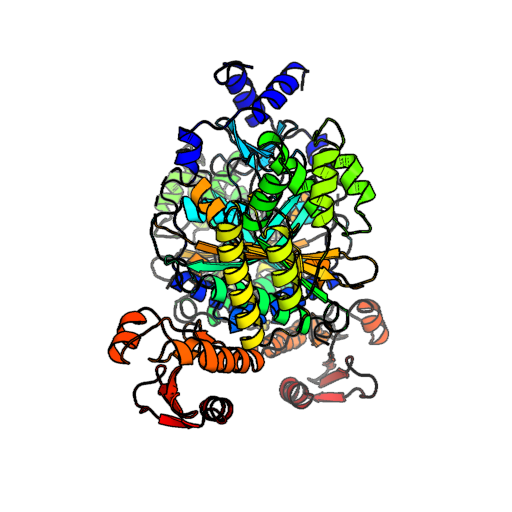 CA 1
ATOM 1975 C C . ILE A 1 255 ? -69.43153 -19.13086 -34.81503 1.000 32.43316 1251 ILE A C 1
ATOM 1976 O O . ILE A 1 255 ? -70.01287 -19.08463 -33.72433 1.000 30.97366 1251 ILE A O 1
ATOM 1981 N N A ARG A 1 256 ? -69.98326 -18.62077 -35.92257 0.447 33.75283 1252 ARG A N 1
ATOM 1982 N N B ARG A 1 256 ? -69.99221 -18.63456 -35.92180 0.553 33.34111 1252 ARG A N 1
ATOM 1983 C CA A ARG A 1 256 ? -71.33431 -18.06607 -35.87822 0.447 32.17271 1252 ARG A CA 1
ATOM 1984 C CA B ARG A 1 256 ? -71.33279 -18.05887 -35.85088 0.553 31.75311 1252 ARG A CA 1
ATOM 1985 C C A ARG A 1 256 ? -72.33506 -19.12040 -35.42142 0.447 34.16373 1252 ARG A C 1
ATOM 1986 C C B ARG A 1 256 ? -72.35206 -19.11569 -35.43275 0.553 34.30825 1252 ARG A C 1
ATOM 1987 O O A ARG A 1 256 ? -73.22091 -18.84251 -34.60161 0.447 31.40005 1252 ARG A O 1
ATOM 1988 O O B ARG A 1 256 ? -73.26074 -18.83855 -34.63778 0.553 31.41397 1252 ARG A O 1
ATOM 2003 N N . ASN A 1 257 ? -72.19043 -20.34470 -35.92832 1.000 30.76318 1253 ASN A N 1
ATOM 2004 C CA . ASN A 1 257 ? -73.08161 -21.42083 -35.52905 1.000 39.92802 1253 ASN A CA 1
ATOM 2005 C C . ASN A 1 257 ? -72.96069 -21.70891 -34.03138 1.000 37.57229 1253 ASN A C 1
ATOM 2006 O O . ASN A 1 257 ? -73.97569 -21.86934 -33.34604 1.000 36.36728 1253 ASN A O 1
ATOM 2011 N N . LEU A 1 258 ? -71.73663 -21.73396 -33.48767 1.000 29.62978 1254 LEU A N 1
ATOM 2012 C CA . LEU A 1 258 ? -71.59735 -22.02279 -32.05862 1.000 26.50475 1254 LEU A CA 1
ATOM 2013 C C . LEU A 1 258 ? -72.24908 -20.94274 -31.20407 1.000 27.16505 1254 LEU A C 1
ATOM 2014 O O . LEU A 1 258 ? -72.81357 -21.23675 -30.14955 1.000 33.83486 1254 LEU A O 1
ATOM 2019 N N . PHE A 1 259 ? -72.19240 -19.68836 -31.63933 1.000 30.40181 1255 PHE A N 1
ATOM 2020 C CA . PHE A 1 259 ? -72.71176 -18.59104 -30.83292 1.000 33.90063 1255 PHE A CA 1
ATOM 2021 C C . PHE A 1 259 ? -74.15276 -18.22210 -31.16289 1.000 27.17781 1255 PHE A C 1
ATOM 2022 O O . PHE A 1 259 ? -74.67275 -17.27747 -30.57137 1.000 29.59944 1255 PHE A O 1
ATOM 2030 N N . GLU A 1 260 ? -74.77655 -18.89337 -32.12492 1.000 32.65244 1256 GLU A N 1
ATOM 2031 C CA . GLU A 1 260 ? -76.08159 -18.46231 -32.61709 1.000 44.51995 1256 GLU A CA 1
ATOM 2032 C C . GLU A 1 260 ? -77.10979 -18.48189 -31.49449 1.000 35.92109 1256 GLU A C 1
ATOM 2033 O O . GLU A 1 260 ? -77.19660 -19.44867 -30.73718 1.000 38.66678 1256 GLU A O 1
ATOM 2039 N N . GLY A 1 261 ? -77.86215 -17.39397 -31.36679 1.000 44.61351 1257 GLY A N 1
ATOM 2040 C CA . GLY A 1 261 ? -78.84541 -17.28528 -30.31162 1.000 44.26596 1257 GLY A CA 1
ATOM 2041 C C . GLY A 1 261 ? -78.31086 -16.94326 -28.93724 1.000 51.58150 1257 GLY A C 1
ATOM 2042 O O . GLY A 1 261 ? -79.05279 -17.07700 -27.95273 1.000 43.02220 1257 GLY A O 1
ATOM 2043 N N . THR A 1 262 ? -77.05322 -16.52055 -28.81695 1.000 38.24713 1258 THR A N 1
ATOM 2044 C CA . THR A 1 262 ? -76.56513 -16.04668 -27.53275 1.000 28.44784 1258 THR A CA 1
ATOM 2045 C C . THR A 1 262 ? -76.51991 -14.52350 -27.52480 1.000 32.81035 1258 THR A C 1
ATOM 2046 O O . THR A 1 262 ? -76.59665 -13.86212 -28.56443 1.000 38.58154 1258 THR A O 1
ATOM 2050 N N . GLU A 1 263 ? -76.36529 -13.96605 -26.32134 1.000 36.91492 1259 GLU A N 1
ATOM 2051 C CA . GLU A 1 263 ? -76.18862 -12.52621 -26.18484 1.000 36.93908 1259 GLU A CA 1
ATOM 2052 C C . GLU A 1 263 ? -74.85579 -12.03347 -26.75683 1.000 35.60488 1259 GLU A C 1
ATOM 2053 O O . GLU A 1 263 ? -74.69602 -10.82322 -26.93490 1.000 35.68269 1259 GLU A O 1
ATOM 2059 N N . TYR A 1 264 ? -73.90696 -12.92632 -27.04459 1.000 29.48267 1260 TYR A N 1
ATOM 2060 C CA . TYR A 1 264 ? -72.58779 -12.53057 -27.53814 1.000 34.71527 1260 TYR A CA 1
ATOM 2061 C C . TYR A 1 264 ? -72.51153 -12.46990 -29.05511 1.000 35.25264 1260 TYR A C 1
ATOM 2062 O O . TYR A 1 264 ? -71.52286 -11.95060 -29.59646 1.000 32.54664 1260 TYR A O 1
ATOM 2071 N N . TYR A 1 265 ? -73.54878 -12.95307 -29.74314 1.000 30.35410 1261 TYR A N 1
ATOM 2072 C CA . TYR A 1 265 ? -73.51510 -13.10219 -31.19119 1.000 33.41158 1261 TYR A CA 1
ATOM 2073 C C . TYR A 1 265 ? -73.10444 -11.81188 -31.88646 1.000 30.48722 1261 TYR A C 1
ATOM 2074 O O . TYR A 1 265 ? -72.28779 -11.83565 -32.80953 1.000 34.96301 1261 TYR A O 1
ATOM 2083 N N . ASP A 1 266 ? -73.67561 -10.67566 -31.47131 1.000 30.63829 1262 ASP A N 1
ATOM 2084 C CA . ASP A 1 266 ? -73.40726 -9.41725 -32.16479 1.000 30.29098 1262 ASP A CA 1
ATOM 2085 C C . ASP A 1 266 ? -71.92885 -9.03042 -32.06826 1.000 33.74776 1262 ASP A C 1
ATOM 2086 O O . ASP A 1 266 ? -71.31709 -8.60977 -33.05493 1.000 32.14470 1262 ASP A O 1
ATOM 2091 N N . LYS A 1 267 ? -71.34580 -9.14173 -30.87310 1.000 34.13505 1263 LYS A N 1
ATOM 2092 C CA . LYS A 1 267 ? -69.94678 -8.75655 -30.69447 1.000 32.59899 1263 LYS A CA 1
ATOM 2093 C C . LYS A 1 267 ? -69.01218 -9.75866 -31.36401 1.000 31.75703 1263 LYS A C 1
ATOM 2094 O O . LYS A 1 267 ? -67.99456 -9.37319 -31.95445 1.000 32.51414 1263 LYS A O 1
ATOM 2100 N N . VAL A 1 268 ? -69.35038 -11.04966 -31.30449 1.000 28.78791 1264 VAL A N 1
ATOM 2101 C CA . VAL A 1 268 ? -68.60789 -12.04777 -32.07036 1.000 29.67597 1264 VAL A CA 1
ATOM 2102 C C . VAL A 1 268 ? -68.62757 -11.69382 -33.55101 1.000 34.57172 1264 VAL A C 1
ATOM 2103 O O . VAL A 1 268 ? -67.57205 -11.60969 -34.20146 1.000 27.42513 1264 VAL A O 1
ATOM 2107 N N . SER A 1 269 ? -69.82669 -11.43205 -34.09635 1.000 27.36883 1265 SER A N 1
ATOM 2108 C CA . SER A 1 269 ? -69.93943 -11.14136 -35.52529 1.000 33.70650 1265 SER A CA 1
ATOM 2109 C C . SER A 1 269 ? -69.12457 -9.90728 -35.91336 1.000 30.48207 1265 SER A C 1
ATOM 2110 O O . SER A 1 269 ? -68.44341 -9.89775 -36.94561 1.000 32.61725 1265 SER A O 1
ATOM 2113 N N . SER A 1 270 ? -69.19424 -8.85576 -35.10472 1.000 32.36293 1266 SER A N 1
ATOM 2114 C CA . SER A 1 270 ? -68.37107 -7.67300 -35.33189 1.000 33.50384 1266 SER A CA 1
ATOM 2115 C C . SER A 1 270 ? -66.87671 -8.01934 -35.32065 1.000 30.23298 1266 SER A C 1
ATOM 2116 O O . SER A 1 270 ? -66.10783 -7.52692 -36.15565 1.000 33.51239 1266 SER A O 1
ATOM 2119 N N . THR A 1 271 ? -66.45564 -8.88425 -34.39706 1.000 32.26559 1267 THR A N 1
ATOM 2120 C CA . THR A 1 271 ? -65.05286 -9.29359 -34.33012 1.000 32.54303 1267 THR A CA 1
ATOM 2121 C C . THR A 1 271 ? -64.65878 -10.14666 -35.52852 1.000 31.56281 1267 THR A C 1
ATOM 2122 O O . THR A 1 271 ? -63.55005 -10.00944 -36.07271 1.000 26.41483 1267 THR A O 1
ATOM 2126 N N . LEU A 1 272 ? -65.53804 -11.06523 -35.93038 1.000 27.44534 1268 LEU A N 1
ATOM 2127 C CA . LEU A 1 272 ? -65.26935 -11.85838 -37.12211 1.000 28.58644 1268 LEU A CA 1
ATOM 2128 C C . LEU A 1 272 ? -65.16002 -10.97469 -38.35366 1.000 28.49770 1268 LEU A C 1
ATOM 2129 O O . LEU A 1 272 ? -64.39315 -11.28072 -39.27803 1.000 27.16035 1268 LEU A O 1
ATOM 2134 N N . ALA A 1 273 ? -65.90914 -9.87282 -38.38269 1.000 27.35264 1269 ALA A N 1
ATOM 2135 C CA . ALA A 1 273 ? -65.83098 -8.97415 -39.52666 1.000 32.97381 1269 ALA A CA 1
ATOM 2136 C C . ALA A 1 273 ? -64.47827 -8.26724 -39.57704 1.000 30.43247 1269 ALA A C 1
ATOM 2137 O O . ALA A 1 273 ? -63.95803 -7.99605 -40.66357 1.000 30.69862 1269 ALA A O 1
ATOM 2139 N N . HIS A 1 274 ? -63.91331 -7.93481 -38.41310 1.000 34.87158 1270 HIS A N 1
ATOM 2140 C CA . HIS A 1 274 ? -62.55833 -7.40238 -38.38530 1.000 29.72019 1270 HIS A CA 1
ATOM 2141 C C . HIS A 1 274 ? -61.57628 -8.42842 -38.92427 1.000 29.01513 1270 HIS A C 1
ATOM 2142 O O . HIS A 1 274 ? -60.71493 -8.09972 -39.74628 1.000 29.70600 1270 HIS A O 1
ATOM 2149 N N . LEU A 1 275 ? -61.71832 -9.69279 -38.51161 1.000 29.08117 1271 LEU A N 1
ATOM 2150 C CA . LEU A 1 275 ? -60.76174 -10.70750 -38.94212 1.000 26.62730 1271 LEU A CA 1
ATOM 2151 C C . LEU A 1 275 ? -60.87332 -10.95752 -40.43488 1.000 30.65755 1271 LEU A C 1
ATOM 2152 O O . LEU A 1 275 ? -59.85931 -11.19646 -41.10549 1.000 25.81951 1271 LEU A O 1
ATOM 2157 N N . LYS A 1 276 ? -62.09412 -10.87846 -40.98046 1.000 28.58516 1272 LYS A N 1
ATOM 2158 C CA . LYS A 1 276 ? -62.27881 -11.04571 -42.42067 1.000 26.82852 1272 LYS A CA 1
ATOM 2159 C C . LYS A 1 276 ? -61.57674 -9.94282 -43.20021 1.000 22.97064 1272 LYS A C 1
ATOM 2160 O O . LYS A 1 276 ? -60.98781 -10.19427 -44.25957 1.000 28.90734 1272 LYS A O 1
ATOM 2166 N N . GLU A 1 277 ? -61.66723 -8.70758 -42.70782 1.000 26.12622 1273 GLU A N 1
ATOM 2167 C CA . GLU A 1 277 ? -60.99566 -7.57860 -43.34140 1.000 30.67001 1273 GLU A CA 1
ATOM 2168 C C . GLU A 1 277 ? -59.47057 -7.70278 -43.28482 1.000 33.87067 1273 GLU A C 1
ATOM 2169 O O . GLU A 1 277 ? -58.78850 -7.28617 -44.22618 1.000 33.57963 1273 GLU A O 1
ATOM 2175 N N . VAL A 1 278 ? -58.91761 -8.24956 -42.19605 1.000 28.23812 1274 VAL A N 1
ATOM 2176 C CA . VAL A 1 278 ? -57.48807 -8.57856 -42.16547 1.000 29.33532 1274 VAL A CA 1
ATOM 2177 C C . VAL A 1 278 ? -57.16841 -9.62873 -43.21232 1.000 29.30196 1274 VAL A C 1
ATOM 2178 O O . VAL A 1 278 ? -56.14233 -9.55527 -43.90845 1.000 29.64348 1274 VAL A O 1
ATOM 2182 N N . TYR A 1 279 ? -58.02797 -10.64011 -43.32480 1.000 25.78048 1275 TYR A N 1
ATOM 2183 C CA . TYR A 1 279 ? -57.79651 -11.69128 -44.30580 1.000 28.40747 1275 TYR A CA 1
ATOM 2184 C C . TYR A 1 279 ? -57.86271 -11.12884 -45.71602 1.000 27.93560 1275 TYR A C 1
ATOM 2185 O O . TYR A 1 279 ? -57.03800 -11.47585 -46.56845 1.000 30.17862 1275 TYR A O 1
ATOM 2194 N N . GLU A 1 280 ? -58.80403 -10.21896 -45.96531 1.000 29.57675 1276 GLU A N 1
ATOM 2195 C CA . GLU A 1 280 ? -58.95905 -9.67243 -47.31207 1.000 33.49750 1276 GLU A CA 1
ATOM 2196 C C . GLU A 1 280 ? -57.76748 -8.80134 -47.68302 1.000 36.16625 1276 GLU A C 1
ATOM 2197 O O . GLU A 1 280 ? -57.26765 -8.87803 -48.81020 1.000 32.41446 1276 GLU A O 1
ATOM 2203 N N . TYR A 1 281 ? -57.26768 -8.00336 -46.73325 1.000 36.84410 1277 TYR A N 1
ATOM 2204 C CA . TYR A 1 281 ? -56.05214 -7.24038 -46.99821 1.000 30.00358 1277 TYR A CA 1
ATOM 2205 C C . TYR A 1 281 ? -54.85052 -8.14744 -47.20262 1.000 31.96813 1277 TYR A C 1
ATOM 2206 O O . TYR A 1 281 ? -53.95668 -7.81838 -47.99579 1.000 36.20403 1277 TYR A O 1
ATOM 2215 N N . SER A 1 282 ? -54.80960 -9.29548 -46.51967 1.000 33.95094 1278 SER A N 1
ATOM 2216 C CA . SER A 1 282 ? -53.67275 -10.20237 -46.67590 1.000 32.01530 1278 SER A CA 1
ATOM 2217 C C . SER A 1 282 ? -53.60677 -10.75506 -48.09255 1.000 32.50205 1278 SER A C 1
ATOM 2218 O O . SER A 1 282 ? -52.51564 -10.95622 -48.64090 1.000 29.64667 1278 SER A O 1
ATOM 2221 N N . LYS A 1 283 ? -54.76571 -11.01402 -48.69331 1.000 29.82222 1279 LYS A N 1
ATOM 2222 C CA . LYS A 1 283 ? -54.81808 -11.42593 -50.09309 1.000 35.69796 1279 LYS A CA 1
ATOM 2223 C C . LYS A 1 283 ? -54.36718 -10.30981 -51.02810 1.000 26.40920 1279 LYS A C 1
ATOM 2224 O O . LYS A 1 283 ? -53.72167 -10.57826 -52.04456 1.000 33.80646 1279 LYS A O 1
ATOM 2230 N N . LYS A 1 284 ? -54.69222 -9.05213 -50.71083 1.000 29.11359 1280 LYS A N 1
ATOM 2231 C CA . LYS A 1 284 ? -54.21823 -7.94997 -51.54651 1.000 27.02673 1280 LYS A CA 1
ATOM 2232 C C . LYS A 1 284 ? -52.70883 -7.75654 -51.40906 1.000 39.16460 1280 LYS A C 1
ATOM 2233 O O . LYS A 1 284 ? -52.02351 -7.48382 -52.40274 1.000 34.93043 1280 LYS A O 1
ATOM 2239 N N . PHE A 1 285 ? -52.16750 -7.90560 -50.18776 1.000 33.13649 1281 PHE A N 1
ATOM 2240 C CA . PHE A 1 285 ? -50.71934 -7.89115 -49.97839 1.000 30.20551 1281 PHE A CA 1
ATOM 2241 C C . PHE A 1 285 ? -50.02986 -9.11318 -50.56449 1.000 32.50582 1281 PHE A C 1
ATOM 2242 O O . PHE A 1 285 ? -48.79177 -9.16543 -50.56954 1.000 36.70705 1281 PHE A O 1
ATOM 2250 N N . LYS A 1 286 ? -50.79588 -10.09383 -51.04603 1.000 32.93633 1282 LYS A N 1
ATOM 2251 C CA . LYS A 1 286 ? -50.25314 -11.32102 -51.62078 1.000 31.22272 1282 LYS A CA 1
ATOM 2252 C C . LYS A 1 286 ? -49.44403 -12.09157 -50.58297 1.000 35.45827 1282 LYS A C 1
ATOM 2253 O O . LYS A 1 286 ? -48.29609 -12.47493 -50.80766 1.000 35.01439 1282 LYS A O 1
ATOM 2259 N N . VAL A 1 287 ? -50.05740 -12.31230 -49.42335 1.000 35.23598 1283 VAL A N 1
ATOM 2260 C CA . VAL A 1 287 ? -49.45401 -13.16946 -48.40872 1.000 35.60785 1283 VAL A CA 1
ATOM 2261 C C . VAL A 1 287 ? -49.53970 -14.61038 -48.89961 1.000 34.79456 1283 VAL A C 1
ATOM 2262 O O . VAL A 1 287 ? -50.62089 -15.11112 -49.21897 1.000 37.15578 1283 VAL A O 1
ATOM 2266 N N . ASN A 1 288 ? -48.39550 -15.27855 -48.99518 1.000 33.45728 1284 ASN A N 1
ATOM 2267 C CA . ASN A 1 288 ? -48.36880 -16.61453 -49.58418 1.000 35.33544 1284 ASN A CA 1
ATOM 2268 C C . ASN A 1 288 ? -48.60432 -17.72122 -48.56028 1.000 37.21415 1284 ASN A C 1
ATOM 2269 O O . ASN A 1 288 ? -49.12153 -18.78681 -48.91158 1.000 37.00722 1284 ASN A O 1
ATOM 2274 N N . THR A 1 289 ? -48.23211 -17.49407 -47.30469 1.000 32.79355 1285 THR A N 1
ATOM 2275 C CA . THR A 1 289 ? -48.37115 -18.51592 -46.28746 1.000 31.41716 1285 THR A CA 1
ATOM 2276 C C . THR A 1 289 ? -49.84182 -18.70178 -45.91465 1.000 31.77254 1285 THR A C 1
ATOM 2277 O O . THR A 1 289 ? -50.59453 -17.73219 -45.77494 1.000 26.16387 1285 THR A O 1
ATOM 2281 N N . LYS A 1 290 ? -50.24601 -19.95931 -45.77816 1.000 31.53650 1286 LYS A N 1
ATOM 2282 C CA . LYS A 1 290 ? -51.62468 -20.29784 -45.42858 1.000 31.35069 1286 LYS A CA 1
ATOM 2283 C C . LYS A 1 290 ? -52.07727 -19.59449 -44.15054 1.000 28.72769 1286 LYS A C 1
ATOM 2284 O O . LYS A 1 290 ? -51.33419 -19.50940 -43.17027 1.000 26.24281 1286 LYS A O 1
ATOM 2290 N N . ILE A 1 291 ? -53.31547 -19.11482 -44.14921 1.000 25.72027 1287 ILE A N 1
ATOM 2291 C CA . ILE A 1 291 ? -53.90688 -18.44523 -42.99469 1.000 21.04365 1287 ILE A CA 1
ATOM 2292 C C . ILE A 1 291 ? -55.03242 -19.31199 -42.44898 1.000 31.55248 1287 ILE A C 1
ATOM 2293 O O . ILE A 1 291 ? -55.92281 -19.72466 -43.20358 1.000 26.04628 1287 ILE A O 1
ATOM 2298 N N . TYR A 1 292 ? -54.97928 -19.60512 -41.14506 1.000 26.11870 1288 TYR A N 1
ATOM 2299 C CA . TYR A 1 292 ? -56.06984 -20.23869 -40.41058 1.000 28.24912 1288 TYR A CA 1
ATOM 2300 C C . TYR A 1 292 ? -56.64176 -19.28246 -39.37225 1.000 30.65268 1288 TYR A C 1
ATOM 2301 O O . TYR A 1 292 ? -55.92985 -18.44614 -38.80908 1.000 31.80542 1288 TYR A O 1
ATOM 2310 N N . ILE A 1 293 ? -57.93402 -19.41886 -39.11464 1.000 27.40126 1289 ILE A N 1
ATOM 2311 C CA . ILE A 1 293 ? -58.56550 -18.83407 -37.93707 1.000 24.53802 1289 ILE A CA 1
ATOM 2312 C C . ILE A 1 293 ? -58.55237 -19.88736 -36.82538 1.000 29.15308 1289 ILE A C 1
ATOM 2313 O O . ILE A 1 293 ? -58.92083 -21.04477 -37.04386 1.000 26.42028 1289 ILE A O 1
ATOM 2318 N N . ALA A 1 294 ? -58.06395 -19.51342 -35.64796 1.000 26.32130 1290 ALA A N 1
ATOM 2319 C CA . ALA A 1 294 ? -58.00972 -20.42939 -34.50826 1.000 29.21942 1290 ALA A CA 1
ATOM 2320 C C . ALA A 1 294 ? -58.65510 -19.70064 -33.34883 1.000 26.65175 1290 ALA A C 1
ATOM 2321 O O . ALA A 1 294 ? -57.99923 -18.86720 -32.70055 1.000 27.54489 1290 ALA A O 1
ATOM 2323 N N . PRO A 1 295 ? -59.92832 -19.97054 -33.06016 1.000 29.25856 1291 PRO A N 1
ATOM 2324 C CA . PRO A 1 295 ? -60.63680 -19.17928 -32.04127 1.000 23.68715 1291 PRO A CA 1
ATOM 2325 C C . PRO A 1 295 ? -59.99466 -19.21090 -30.65438 1.000 22.14408 1291 PRO A C 1
ATOM 2326 O O . PRO A 1 295 ? -60.19163 -18.26695 -29.88704 1.000 26.46616 1291 PRO A O 1
ATOM 2330 N N . LEU A 1 296 ? -59.22334 -20.23329 -30.29935 1.000 24.04641 1292 LEU A N 1
ATOM 2331 C CA . LEU A 1 296 ? -58.61110 -20.22897 -28.96601 1.000 25.76479 1292 LEU A CA 1
ATOM 2332 C C . LEU A 1 296 ? -57.20921 -19.59832 -28.93654 1.000 28.33612 1292 LEU A C 1
ATOM 2333 O O . LEU A 1 296 ? -56.52729 -19.68279 -27.90230 1.000 24.58794 1292 LEU A O 1
ATOM 2338 N N . SER A 1 297 ? -56.77298 -18.95418 -30.02428 1.000 28.63078 1293 SER A N 1
ATOM 2339 C CA . SER A 1 297 ? -55.50016 -18.22229 -29.99703 1.000 32.91435 1293 SER A CA 1
ATOM 2340 C C . SER A 1 297 ? -55.41643 -17.35745 -28.75210 1.000 31.73521 1293 SER A C 1
ATOM 2341 O O . SER A 1 297 ? -56.37286 -16.65598 -28.40797 1.000 31.29017 1293 SER A O 1
ATOM 2344 N N . SER A 1 298 ? -54.27145 -17.39843 -28.07732 1.000 27.11932 1294 SER A N 1
ATOM 2345 C CA . SER A 1 298 ? -54.18368 -16.69891 -26.80610 1.000 24.97696 1294 SER A CA 1
ATOM 2346 C C . SER A 1 298 ? -52.75618 -16.32625 -26.38128 1.000 24.59527 1294 SER A C 1
ATOM 2347 O O . SER A 1 298 ? -52.55044 -15.89216 -25.24589 1.000 24.54820 1294 SER A O 1
ATOM 2350 N N . ILE A 1 299 ? -51.76389 -16.47104 -27.26044 1.000 30.96324 1295 ILE A N 1
ATOM 2351 C CA . ILE A 1 299 ? -50.38936 -16.14306 -26.86771 1.000 26.11872 1295 ILE A CA 1
ATOM 2352 C C . ILE A 1 299 ? -50.32212 -14.68364 -26.42693 1.000 31.25117 1295 ILE A C 1
ATOM 2353 O O . ILE A 1 299 ? -50.68998 -13.77837 -27.18610 1.000 27.58976 1295 ILE A O 1
ATOM 2358 N N . ASN A 1 300 ? -49.87334 -14.45082 -25.18572 1.000 29.18840 1296 ASN A N 1
ATOM 2359 C CA . ASN A 1 300 ? -49.68411 -13.09792 -24.64630 1.000 26.13974 1296 ASN A CA 1
ATOM 2360 C C . ASN A 1 300 ? -50.95240 -12.26235 -24.71248 1.000 31.09817 1296 ASN A C 1
ATOM 2361 O O . ASN A 1 300 ? -50.89900 -11.04070 -24.89115 1.000 26.67757 1296 ASN A O 1
ATOM 2366 N N . GLU A 1 301 ? -52.11069 -12.91631 -24.52848 1.000 28.90097 1297 GLU A N 1
ATOM 2367 C CA . GLU A 1 301 ? -53.36878 -12.22142 -24.75372 1.000 29.18583 1297 GLU A CA 1
ATOM 2368 C C . GLU A 1 301 ? -53.55049 -11.05553 -23.80163 1.000 28.34376 1297 GLU A C 1
ATOM 2369 O O . GLU A 1 301 ? -54.22623 -10.07719 -24.14581 1.000 30.82041 1297 GLU A O 1
ATOM 2375 N N . ALA A 1 302 ? -52.98483 -11.15331 -22.59503 1.000 28.28479 1298 ALA A N 1
ATOM 2376 C CA . ALA A 1 302 ? -53.06002 -10.05723 -21.64003 1.000 30.60318 1298 ALA A CA 1
ATOM 2377 C C . ALA A 1 302 ? -52.43101 -8.79267 -22.19829 1.000 31.96117 1298 ALA A C 1
ATOM 2378 O O . ALA A 1 302 ? -52.85251 -7.68296 -21.85606 1.000 31.31888 1298 ALA A O 1
ATOM 2380 N N . PHE A 1 303 ? -51.43471 -8.93024 -23.07042 1.000 26.85623 1299 PHE A N 1
ATOM 2381 C CA . PHE A 1 303 ? -50.87406 -7.73930 -23.69445 1.000 29.40840 1299 PHE A CA 1
ATOM 2382 C C . PHE A 1 303 ? -51.74010 -7.23184 -24.83607 1.000 33.31986 1299 PHE A C 1
ATOM 2383 O O . PHE A 1 303 ? -51.65878 -6.04928 -25.18171 1.000 34.44727 1299 PHE A O 1
ATOM 2391 N N . PHE A 1 304 ? -52.58906 -8.08340 -25.40944 1.000 27.42752 1300 PHE A N 1
ATOM 2392 C CA . PHE A 1 304 ? -53.34917 -7.72696 -26.60145 1.000 27.40434 1300 PHE A CA 1
ATOM 2393 C C . PHE A 1 304 ? -54.83816 -7.57183 -26.32399 1.000 33.95027 1300 PHE A C 1
ATOM 2394 O O . PHE A 1 304 ? -55.66479 -7.70734 -27.23119 1.000 32.13229 1300 PHE A O 1
ATOM 2402 N N . ARG A 1 305 ? -55.18526 -7.24403 -25.08385 1.000 35.12947 1301 ARG A N 1
ATOM 2403 C CA . ARG A 1 305 ? -56.58447 -7.07508 -24.71210 1.000 37.49940 1301 ARG A CA 1
ATOM 2404 C C . ARG A 1 305 ? -57.27402 -6.12127 -25.67992 1.000 38.15769 1301 ARG A C 1
ATOM 2405 O O . ARG A 1 305 ? -56.75663 -5.04154 -25.96726 1.000 38.06780 1301 ARG A O 1
ATOM 2413 N N . GLY A 1 306 ? -58.42270 -6.55027 -26.22221 1.000 29.87164 1302 GLY A N 1
ATOM 2414 C CA . GLY A 1 306 ? -59.17162 -5.76968 -27.19479 1.000 31.13779 1302 GLY A CA 1
ATOM 2415 C C . GLY A 1 306 ? -58.68823 -5.81557 -28.63491 1.000 29.74092 1302 GLY A C 1
ATOM 2416 O O . GLY A 1 306 ? -59.27139 -5.13394 -29.48229 1.000 30.91387 1302 GLY A O 1
ATOM 2417 N N . GLY A 1 307 ? -57.64665 -6.58382 -28.96396 1.000 27.94346 1303 GLY A N 1
ATOM 2418 C CA . GLY A 1 307 ? -57.07587 -6.54360 -30.29131 1.000 27.62375 1303 GLY A CA 1
ATOM 2419 C C . GLY A 1 307 ? -56.84574 -7.92861 -30.87547 1.000 24.45007 1303 GLY A C 1
ATOM 2420 O O . GLY A 1 307 ? -56.90518 -8.94908 -30.17916 1.000 29.39623 1303 GLY A O 1
ATOM 2421 N N . ILE A 1 308 ? -56.55800 -7.93487 -32.17546 1.000 28.44757 1304 ILE A N 1
ATOM 2422 C CA . ILE A 1 308 ? -56.20795 -9.17255 -32.85898 1.000 26.73140 1304 ILE A CA 1
ATOM 2423 C C . ILE A 1 308 ? -54.97853 -9.81609 -32.21067 1.000 26.42131 1304 ILE A C 1
ATOM 2424 O O . ILE A 1 308 ? -54.14766 -9.14316 -31.58453 1.000 28.30847 1304 ILE A O 1
ATOM 2429 N N . LEU A 1 309 ? -54.90964 -11.14758 -32.32673 1.000 22.62219 1305 LEU A N 1
ATOM 2430 C CA . LEU A 1 309 ? -53.81286 -12.00105 -31.89891 1.000 31.23281 1305 LEU A CA 1
ATOM 2431 C C . LEU A 1 309 ? -53.40350 -12.85828 -33.07796 1.000 29.94487 1305 LEU A C 1
ATOM 2432 O O . LEU A 1 309 ? -54.26425 -13.34295 -33.82369 1.000 31.33422 1305 LEU A O 1
ATOM 2437 N N . PHE A 1 310 ? -52.10573 -13.07899 -33.24658 1.000 24.59841 1306 PHE A N 1
ATOM 2438 C CA . PHE A 1 310 ? -51.70665 -13.95677 -34.33498 1.000 27.32594 1306 PHE A CA 1
ATOM 2439 C C . PHE A 1 310 ? -50.37154 -14.60705 -34.01563 1.000 31.31889 1306 PHE A C 1
ATOM 2440 O O . PHE A 1 310 ? -49.53344 -14.04906 -33.30020 1.000 28.42368 1306 PHE A O 1
ATOM 2448 N N . SER A 1 311 ? -50.20444 -15.81397 -34.52301 1.000 31.74657 1307 SER A N 1
ATOM 2449 C CA . SER A 1 311 ? -48.95914 -16.53636 -34.38014 1.000 28.20560 1307 SER A CA 1
ATOM 2450 C C . SER A 1 311 ? -48.57829 -17.06621 -35.74312 1.000 32.44036 1307 SER A C 1
ATOM 2451 O O . SER A 1 311 ? -49.42911 -17.25859 -36.62001 1.000 30.79484 1307 SER A O 1
ATOM 2454 N N . CYS A 1 312 ? -47.28033 -17.23880 -35.93808 1.000 27.22263 1308 CYS A N 1
ATOM 2455 C CA . CYS A 1 312 ? -46.75016 -17.80289 -37.16252 1.000 23.28579 1308 CYS A CA 1
ATOM 2456 C C . CYS A 1 312 ? -46.08051 -19.10235 -36.76194 1.000 32.16685 1308 CYS A C 1
ATOM 2457 O O . CYS A 1 312 ? -45.20259 -19.10420 -35.88741 1.000 28.90207 1308 CYS A O 1
ATOM 2460 N N . LEU A 1 313 ? -46.53143 -20.21157 -37.33179 1.000 23.68914 1309 LEU A N 1
ATOM 2461 C CA . LEU A 1 313 ? -46.11400 -21.51404 -36.82397 1.000 26.51301 1309 LEU A CA 1
ATOM 2462 C C . LEU A 1 313 ? -45.42415 -22.32708 -37.89877 1.000 27.43170 1309 LEU A C 1
ATOM 2463 O O . LEU A 1 313 ? -45.79784 -22.26870 -39.06748 1.000 29.24246 1309 LEU A O 1
ATOM 2468 N N . TYR A 1 314 ? -44.40854 -23.09142 -37.49368 1.000 33.71076 1310 TYR A N 1
ATOM 2469 C CA . TYR A 1 314 ? -43.99131 -24.22578 -38.30200 1.000 29.87096 1310 TYR A CA 1
ATOM 2470 C C . TYR A 1 314 ? -45.12005 -25.24865 -38.27673 1.000 34.52277 1310 TYR A C 1
ATOM 2471 O O . TYR A 1 314 ? -45.56716 -25.66192 -37.20099 1.000 30.83574 1310 TYR A O 1
ATOM 2480 N N . ASP A 1 315 ? -45.59138 -25.63942 -39.45394 1.000 31.57404 1311 ASP A N 1
ATOM 2481 C CA . ASP A 1 315 ? -46.82050 -26.41193 -39.62108 1.000 33.07543 1311 ASP A CA 1
ATOM 2482 C C . ASP A 1 315 ? -46.52302 -27.86065 -40.00448 1.000 38.21361 1311 ASP A C 1
ATOM 2483 O O . ASP A 1 315 ? -47.12936 -28.41484 -40.92567 1.000 35.85690 1311 ASP A O 1
ATOM 2488 N N . ARG A 1 316 ? -45.56557 -28.48175 -39.31570 1.000 36.89220 1312 ARG A N 1
ATOM 2489 C CA . ARG A 1 316 ? -45.31438 -29.90727 -39.47293 1.000 42.82981 1312 ARG A CA 1
ATOM 2490 C C . ARG A 1 316 ? -46.28224 -30.69076 -38.58446 1.000 44.59757 1312 ARG A C 1
ATOM 2491 O O . ARG A 1 316 ? -47.17593 -30.12409 -37.95147 1.000 43.17775 1312 ARG A O 1
ATOM 2499 N N . LYS A 1 317 ? -46.11785 -32.01679 -38.54146 1.000 44.42770 1313 LYS A N 1
ATOM 2500 C CA . LYS A 1 317 ? -46.97967 -32.82863 -37.68508 1.000 46.29194 1313 LYS A CA 1
ATOM 2501 C C . LYS A 1 317 ? -46.86833 -32.38014 -36.23569 1.000 47.22334 1313 LYS A C 1
ATOM 2502 O O . LYS A 1 317 ? -47.87665 -32.25726 -35.53307 1.000 45.68172 1313 LYS A O 1
ATOM 2508 N N . VAL A 1 318 ? -45.65175 -32.12126 -35.77518 1.000 38.36324 1314 VAL A N 1
ATOM 2509 C CA . VAL A 1 318 ? -45.41362 -31.46380 -34.49739 1.000 37.50489 1314 VAL A CA 1
ATOM 2510 C C . VAL A 1 318 ? -45.15438 -29.98989 -34.79178 1.000 42.11843 1314 VAL A C 1
ATOM 2511 O O . VAL A 1 318 ? -44.18473 -29.65037 -35.48090 1.000 37.71195 1314 VAL A O 1
ATOM 2515 N N . MET A 1 319 ? -46.01455 -29.11955 -34.26830 1.000 37.70881 1315 MET A N 1
ATOM 2516 C CA . MET A 1 319 ? -45.96891 -27.68588 -34.52617 1.000 37.53310 1315 MET A CA 1
ATOM 2517 C C . MET A 1 319 ? -45.06385 -26.96226 -33.52870 1.000 37.69095 1315 MET A C 1
ATOM 2518 O O . MET A 1 319 ? -44.91201 -27.38355 -32.38050 1.000 34.51518 1315 MET A O 1
ATOM 2523 N N . ASP A 1 320 ? -44.45933 -25.85740 -33.97824 1.000 35.25601 1316 ASP A N 1
ATOM 2524 C CA . ASP A 1 320 ? -43.73535 -24.97265 -33.07365 1.000 35.89226 1316 ASP A CA 1
ATOM 2525 C C . ASP A 1 320 ? -43.95045 -23.53083 -33.51249 1.000 33.97891 1316 ASP A C 1
ATOM 2526 O O . ASP A 1 320 ? -44.34658 -23.26175 -34.64653 1.000 32.84496 1316 ASP A O 1
ATOM 2531 N N . VAL A 1 321 ? -43.67416 -22.60110 -32.60269 1.000 28.94569 1317 VAL A N 1
ATOM 2532 C CA . VAL A 1 321 ? -43.93629 -21.18274 -32.83326 1.000 33.64041 1317 VAL A CA 1
ATOM 2533 C C . VAL A 1 321 ? -42.73511 -20.54220 -33.51922 1.000 33.32631 1317 VAL A C 1
ATOM 2534 O O . VAL A 1 321 ? -41.59366 -20.72054 -33.07665 1.000 31.26966 1317 VAL A O 1
ATOM 2538 N N . PHE A 1 322 ? -42.98924 -19.79389 -34.60025 1.000 26.34515 1318 PHE A N 1
ATOM 2539 C CA . PHE A 1 322 ? -41.95312 -18.98246 -35.24057 1.000 31.38444 1318 PHE A CA 1
ATOM 2540 C C . PHE A 1 322 ? -41.90521 -17.56736 -34.65915 1.000 28.61399 1318 PHE A C 1
ATOM 2541 O O . PHE A 1 322 ? -40.85118 -17.10013 -34.21907 1.000 31.76267 1318 PHE A O 1
ATOM 2549 N N . ALA A 1 323 ? -43.03106 -16.86925 -34.68825 1.000 26.86143 1319 ALA A N 1
ATOM 2550 C CA . ALA A 1 323 ? -43.16545 -15.51933 -34.16743 1.000 28.95801 1319 ALA A CA 1
ATOM 2551 C C . ALA A 1 323 ? -44.61457 -15.32929 -33.74743 1.000 28.42344 1319 ALA A C 1
ATOM 2552 O O . ALA A 1 323 ? -45.50809 -16.03404 -34.21297 1.000 28.90266 1319 ALA A O 1
ATOM 2554 N N . ALA A 1 324 ? -44.85286 -14.36482 -32.87089 1.000 23.55990 1320 ALA A N 1
ATOM 2555 C CA . ALA A 1 324 ? -46.22277 -14.09497 -32.45074 1.000 29.95033 1320 ALA A CA 1
ATOM 2556 C C . ALA A 1 324 ? -46.37990 -12.59839 -32.26411 1.000 30.49899 1320 ALA A C 1
ATOM 2557 O O . ALA A 1 324 ? -45.38975 -11.87027 -32.14262 1.000 28.32942 1320 ALA A O 1
ATOM 2559 N N . GLY A 1 325 ? -47.62948 -12.14322 -32.21927 1.000 24.63804 1321 GLY A N 1
ATOM 2560 C CA . GLY A 1 325 ? -47.87432 -10.73567 -31.99803 1.000 24.04017 1321 GLY A CA 1
ATOM 2561 C C . GLY A 1 325 ? -49.35207 -10.43067 -31.91123 1.000 27.44911 1321 GLY A C 1
ATOM 2562 O O . GLY A 1 325 ? -50.17155 -11.32021 -31.70063 1.000 22.22157 1321 GLY A O 1
ATOM 2563 N N . GLY A 1 326 ? -49.68259 -9.15951 -32.07002 1.000 26.74758 1322 GLY A N 1
ATOM 2564 C CA . GLY A 1 326 ? -51.05433 -8.73194 -31.90632 1.000 24.71299 1322 GLY A CA 1
ATOM 2565 C C . GLY A 1 326 ? -51.11861 -7.22771 -31.83098 1.000 25.20616 1322 GLY A C 1
ATOM 2566 O O . GLY A 1 326 ? -50.10183 -6.52606 -31.92711 1.000 23.89058 1322 GLY A O 1
ATOM 2567 N N . ARG A 1 327 ? -52.34485 -6.73947 -31.66872 1.000 23.88858 1323 ARG A N 1
ATOM 2568 C CA . ARG A 1 327 ? -52.57683 -5.31570 -31.48071 1.000 25.98782 1323 ARG A CA 1
ATOM 2569 C C . ARG A 1 327 ? -52.63201 -5.02486 -29.99203 1.000 28.59538 1323 ARG A C 1
ATOM 2570 O O . ARG A 1 327 ? -53.48631 -5.56976 -29.27880 1.000 25.34168 1323 ARG A O 1
ATOM 2578 N N . TYR A 1 328 ? -51.74258 -4.14226 -29.52905 1.000 21.82463 1324 TYR A N 1
ATOM 2579 C CA . TYR A 1 328 ? -51.61233 -3.86696 -28.10675 1.000 26.86141 1324 TYR A CA 1
ATOM 2580 C C . TYR A 1 328 ? -52.03120 -2.45265 -27.72561 1.000 23.53331 1324 TYR A C 1
ATOM 2581 O O . TYR A 1 328 ? -51.59503 -1.94364 -26.68835 1.000 26.83584 1324 TYR A O 1
ATOM 2590 N N . ASP A 1 329 ? -52.89311 -1.82822 -28.51527 1.000 22.29588 1325 ASP A N 1
ATOM 2591 C CA . ASP A 1 329 ? -53.61316 -0.63448 -28.06778 1.000 29.42836 1325 ASP A CA 1
ATOM 2592 C C . ASP A 1 329 ? -53.99537 -0.70680 -26.59816 1.000 28.35469 1325 ASP A C 1
ATOM 2593 O O . ASP A 1 329 ? -53.93587 0.29893 -25.88117 1.000 35.88537 1325 ASP A O 1
ATOM 2598 N N . GLY A 1 330 ? -54.45972 -1.87977 -26.15592 1.000 27.76864 1326 GLY A N 1
ATOM 2599 C CA . GLY A 1 330 ? -54.95223 -1.99401 -24.79005 1.000 31.79736 1326 GLY A CA 1
ATOM 2600 C C . GLY A 1 330 ? -53.84676 -1.97415 -23.75566 1.000 33.18660 1326 GLY A C 1
ATOM 2601 O O . GLY A 1 330 ? -54.04914 -1.52812 -22.62054 1.000 31.91525 1326 GLY A O 1
ATOM 2602 N N . LEU A 1 331 ? -52.66370 -2.46017 -24.11325 1.000 31.05685 1327 LEU A N 1
ATOM 2603 C CA . LEU A 1 331 ? -51.57137 -2.35110 -23.16665 1.000 24.00834 1327 LEU A CA 1
ATOM 2604 C C . LEU A 1 331 ? -51.12468 -0.89914 -23.03708 1.000 29.57496 1327 LEU A C 1
ATOM 2605 O O . LEU A 1 331 ? -50.67151 -0.47944 -21.97128 1.000 33.48085 1327 LEU A O 1
ATOM 2610 N N . ILE A 1 332 ? -51.26954 -0.11774 -24.10555 1.000 28.96976 1328 ILE A N 1
ATOM 2611 C CA . ILE A 1 332 ? -50.90594 1.29382 -24.06370 1.000 30.36061 1328 ILE A CA 1
ATOM 2612 C C . ILE A 1 332 ? -51.83102 2.05420 -23.11609 1.000 33.03880 1328 ILE A C 1
ATOM 2613 O O . ILE A 1 332 ? -51.37563 2.77687 -22.21951 1.000 36.86991 1328 ILE A O 1
ATOM 2618 N N . LYS A 1 333 ? -53.14484 1.89412 -23.29653 1.000 27.23699 1329 LYS A N 1
ATOM 2619 C CA . LYS A 1 333 ? -54.11002 2.55727 -22.41987 1.000 33.57661 1329 LYS A CA 1
ATOM 2620 C C . LYS A 1 333 ? -53.89439 2.17988 -20.95433 1.000 36.70451 1329 LYS A C 1
ATOM 2621 O O . LYS A 1 333 ? -53.91719 3.04720 -20.07124 1.000 38.50224 1329 LYS A O 1
ATOM 2623 N N . ALA A 1 334 ? -53.63368 0.90134 -20.67741 1.000 35.00139 1330 ALA A N 1
ATOM 2624 C CA . ALA A 1 334 ? -53.43235 0.46723 -19.29916 1.000 36.95683 1330 ALA A CA 1
ATOM 2625 C C . ALA A 1 334 ? -52.22692 1.12517 -18.63746 1.000 42.97867 1330 ALA A C 1
ATOM 2626 O O . ALA A 1 334 ? -52.09950 1.05503 -17.40850 1.000 42.44139 1330 ALA A O 1
ATOM 2628 N N A HIS A 1 335 ? -51.34299 1.76174 -19.40636 0.522 41.60343 1331 HIS A N 1
ATOM 2629 N N B HIS A 1 335 ? -51.33899 1.74978 -19.41995 0.478 41.59301 1331 HIS A N 1
ATOM 2630 C CA A HIS A 1 335 ? -50.17795 2.42644 -18.83922 0.522 41.96631 1331 HIS A CA 1
ATOM 2631 C CA B HIS A 1 335 ? -50.15649 2.42107 -18.89374 0.478 41.98228 1331 HIS A CA 1
ATOM 2632 C C A HIS A 1 335 ? -50.26259 3.94596 -18.89437 0.522 44.53602 1331 HIS A C 1
ATOM 2633 C C B HIS A 1 335 ? -50.30343 3.93474 -18.80706 0.478 44.52623 1331 HIS A C 1
ATOM 2634 O O A HIS A 1 335 ? -49.29764 4.61891 -18.51503 0.522 47.79774 1331 HIS A O 1
ATOM 2635 O O B HIS A 1 335 ? -49.41016 4.58987 -18.25764 0.478 47.76836 1331 HIS A O 1
ATOM 2648 N N . ARG A 1 336 ? -51.38218 4.50423 -19.34110 1.000 48.00723 1332 ARG A N 1
ATOM 2649 C CA . ARG A 1 336 ? -51.54920 5.95150 -19.29557 1.000 53.00643 1332 ARG A CA 1
ATOM 2650 C C . ARG A 1 336 ? -51.48849 6.43584 -17.84719 1.000 55.04378 1332 ARG A C 1
ATOM 2651 O O . ARG A 1 336 ? -52.05091 5.79414 -16.95146 1.000 57.18761 1332 ARG A O 1
ATOM 2659 N N . PRO A 1 337 ? -50.78145 7.53026 -17.57385 1.000 56.62644 1333 PRO A N 1
ATOM 2660 C CA . PRO A 1 337 ? -50.56225 7.93048 -16.17984 1.000 60.38050 1333 PRO A CA 1
ATOM 2661 C C . PRO A 1 337 ? -51.86518 8.32494 -15.49825 1.000 71.47733 1333 PRO A C 1
ATOM 2662 O O . PRO A 1 337 ? -52.72406 8.98591 -16.09026 1.000 67.03489 1333 PRO A O 1
ATOM 2666 N N . ARG A 1 338 ? -51.99862 7.89943 -14.24166 1.000 66.58854 1334 ARG A N 1
ATOM 2667 C CA . ARG A 1 338 ? -53.19638 8.12904 -13.43108 1.000 79.67952 1334 ARG A CA 1
ATOM 2668 C C . ARG A 1 338 ? -54.44815 7.57573 -14.10455 1.000 72.94098 1334 ARG A C 1
ATOM 2669 O O . ARG A 1 338 ? -55.29690 6.97645 -13.44596 1.000 77.32854 1334 ARG A O 1
ATOM 2671 N N . GLU A 1 345 ? -54.88616 9.65992 -28.98257 1.000 50.21288 1341 GLU A N 1
ATOM 2672 C CA . GLU A 1 345 ? -54.56363 8.28320 -28.62225 1.000 52.61541 1341 GLU A CA 1
ATOM 2673 C C . GLU A 1 345 ? -53.46364 7.73157 -29.52602 1.000 50.51685 1341 GLU A C 1
ATOM 2674 O O . GLU A 1 345 ? -53.17958 8.29396 -30.58218 1.000 52.69165 1341 GLU A O 1
ATOM 2676 N N . ARG A 1 346 ? -52.83789 6.63592 -29.10730 1.000 38.29773 1342 ARG A N 1
ATOM 2677 C CA . ARG A 1 346 ? -51.89039 5.91679 -29.93997 1.000 32.76121 1342 ARG A CA 1
ATOM 2678 C C . ARG A 1 346 ? -52.33130 4.46921 -30.06492 1.000 34.54102 1342 ARG A C 1
ATOM 2679 O O . ARG A 1 346 ? -52.78387 3.86212 -29.09133 1.000 38.97684 1342 ARG A O 1
ATOM 2687 N N . HIS A 1 347 ? -52.21033 3.92862 -31.26980 1.000 34.69916 1343 HIS A N 1
ATOM 2688 C CA . HIS A 1 347 ? -52.60021 2.56043 -31.57433 1.000 35.64885 1343 HIS A CA 1
ATOM 2689 C C . HIS A 1 347 ? -51.36397 1.83451 -32.07761 1.000 35.16854 1343 HIS A C 1
ATOM 2690 O O . HIS A 1 347 ? -50.53875 2.43446 -32.77244 1.000 32.55084 1343 HIS A O 1
ATOM 2697 N N . ALA A 1 348 ? -51.20106 0.56239 -31.70574 1.000 27.35143 1344 ALA A N 1
ATOM 2698 C CA . ALA A 1 348 ? -50.00216 -0.15146 -32.14149 1.000 30.23215 1344 ALA A CA 1
ATOM 2699 C C . ALA A 1 348 ? -50.30498 -1.62036 -32.39049 1.000 28.44165 1344 ALA A C 1
ATOM 2700 O O . ALA A 1 348 ? -51.04383 -2.25192 -31.63553 1.000 23.71486 1344 ALA A O 1
ATOM 2702 N N . VAL A 1 349 ? -49.69362 -2.16062 -33.43268 1.000 27.74322 1345 VAL A N 1
ATOM 2703 C CA . VAL A 1 349 ? -49.72249 -3.58600 -33.71504 1.000 24.73634 1345 VAL A CA 1
ATOM 2704 C C . VAL A 1 349 ? -48.30832 -4.01781 -34.10269 1.000 26.96848 1345 VAL A C 1
ATOM 2705 O O . VAL A 1 349 ? -47.55003 -3.24918 -34.70417 1.000 25.59506 1345 VAL A O 1
ATOM 2709 N N . GLY A 1 350 ? -47.93178 -5.23931 -33.73199 1.000 27.73665 1346 GLY A N 1
ATOM 2710 C CA . GLY A 1 350 ? -46.61326 -5.70867 -34.14128 1.000 26.44832 1346 GLY A CA 1
ATOM 2711 C C . GLY A 1 350 ? -46.43362 -7.16401 -33.78557 1.000 28.39022 1346 GLY A C 1
ATOM 2712 O O . GLY A 1 350 ? -47.34275 -7.81337 -33.25828 1.000 28.25718 1346 GLY A O 1
ATOM 2713 N N . PHE A 1 351 ? -45.24081 -7.67742 -34.09163 1.000 26.46197 1347 PHE A N 1
ATOM 2714 C CA . PHE A 1 351 ? -44.85881 -9.03899 -33.73863 1.000 25.06867 1347 PHE A CA 1
ATOM 2715 C C . PHE A 1 351 ? -43.50789 -9.03683 -33.03301 1.000 27.66999 1347 PHE A C 1
ATOM 2716 O O . PHE A 1 351 ? -42.74243 -8.07507 -33.10829 1.000 28.75222 1347 PHE A O 1
ATOM 2724 N N . SER A 1 352 ? -43.19642 -10.14219 -32.37237 1.000 23.47498 1348 SER A N 1
ATOM 2725 C CA . SER A 1 352 ? -41.86192 -10.33275 -31.83120 1.000 30.04504 1348 SER A CA 1
ATOM 2726 C C . SER A 1 352 ? -41.33891 -11.69659 -32.25780 1.000 31.78449 1348 SER A C 1
ATOM 2727 O O . SER A 1 352 ? -42.10614 -12.64208 -32.45410 1.000 24.33434 1348 SER A O 1
ATOM 2730 N N . LEU A 1 353 ? -40.01907 -11.78971 -32.40429 1.000 23.04014 1349 LEU A N 1
ATOM 2731 C CA . LEU A 1 353 ? -39.36539 -12.98193 -32.93236 1.000 19.61129 1349 LEU A CA 1
ATOM 2732 C C . LEU A 1 353 ? -37.96426 -13.07679 -32.34496 1.000 24.09726 1349 LEU A C 1
ATOM 2733 O O . LEU A 1 353 ? -37.25252 -12.06849 -32.32600 1.000 22.68788 1349 LEU A O 1
ATOM 2738 N N . ASN A 1 354 ? -37.58057 -14.27288 -31.88434 1.000 24.43275 1350 ASN A N 1
ATOM 2739 C CA . ASN A 1 354 ? -36.20580 -14.58573 -31.46227 1.000 30.57739 1350 ASN A CA 1
ATOM 2740 C C . ASN A 1 354 ? -35.41622 -14.96412 -32.70779 1.000 27.65446 1350 ASN A C 1
ATOM 2741 O O . ASN A 1 354 ? -35.29518 -16.13343 -33.08602 1.000 25.91730 1350 ASN A O 1
ATOM 2746 N N . TRP A 1 355 ? -34.87365 -13.94913 -33.35136 1.000 25.27203 1351 TRP A N 1
ATOM 2747 C CA . TRP A 1 355 ? -34.33448 -14.13540 -34.68752 1.000 29.23461 1351 TRP A CA 1
ATOM 2748 C C . TRP A 1 355 ? -33.06776 -14.98667 -34.68599 1.000 30.73414 1351 TRP A C 1
ATOM 2749 O O . TRP A 1 355 ? -32.80414 -15.69457 -35.66242 1.000 29.60493 1351 TRP A O 1
ATOM 2760 N N . GLU A 1 356 ? -32.28612 -14.95662 -33.60479 1.000 28.12740 1352 GLU A N 1
ATOM 2761 C CA . GLU A 1 356 ? -31.07772 -15.77622 -33.55720 1.000 30.80205 1352 GLU A CA 1
ATOM 2762 C C . GLU A 1 356 ? -31.42395 -17.24975 -33.47228 1.000 30.37356 1352 GLU A C 1
ATOM 2763 O O . GLU A 1 356 ? -30.81665 -18.08441 -34.15258 1.000 33.16552 1352 GLU A O 1
ATOM 2769 N N . LYS A 1 357 ? -32.36385 -17.58866 -32.59475 1.000 26.07049 1353 LYS A N 1
ATOM 2770 C CA . LYS A 1 357 ? -32.78252 -18.97313 -32.44800 1.000 29.56741 1353 LYS A CA 1
ATOM 2771 C C . LYS A 1 357 ? -33.48790 -19.47628 -33.70062 1.000 28.51488 1353 LYS A C 1
ATOM 2772 O O . LYS A 1 357 ? -33.22851 -20.59904 -34.14732 1.000 36.80325 1353 LYS A O 1
ATOM 2778 N N . GLN A 1 358 ? -34.36695 -18.66265 -34.30047 1.000 27.53083 1354 GLN A N 1
ATOM 2779 C CA . GLN A 1 358 ? -35.19956 -19.19415 -35.38267 1.000 28.95925 1354 GLN A CA 1
ATOM 2780 C C . GLN A 1 358 ? -34.49861 -19.16849 -36.73058 1.000 33.93601 1354 GLN A C 1
ATOM 2781 O O . GLN A 1 358 ? -34.76755 -20.03085 -37.57275 1.000 31.21700 1354 GLN A O 1
ATOM 2787 N N . LEU A 1 359 ? -33.61272 -18.19588 -36.95955 1.000 31.18297 1355 LEU A N 1
ATOM 2788 C CA . LEU A 1 359 ? -33.08550 -17.93491 -38.28997 1.000 29.69533 1355 LEU A CA 1
ATOM 2789 C C . LEU A 1 359 ? -31.57553 -18.07344 -38.41509 1.000 30.95819 1355 LEU A C 1
ATOM 2790 O O . LEU A 1 359 ? -31.09983 -18.41177 -39.49289 1.000 32.66018 1355 LEU A O 1
ATOM 2795 N N . ALA A 1 360 ? -30.81234 -17.76367 -37.37540 1.000 33.30842 1356 ALA A N 1
ATOM 2796 C CA . ALA A 1 360 ? -29.35526 -17.81990 -37.47298 1.000 37.62235 1356 ALA A CA 1
ATOM 2797 C C . ALA A 1 360 ? -28.79833 -19.16370 -37.04752 1.000 46.01993 1356 ALA A C 1
ATOM 2798 O O . ALA A 1 360 ? -27.75245 -19.58386 -37.56366 1.000 50.37869 1356 ALA A O 1
ATOM 2800 N N . LYS A 1 361 ? -29.45532 -19.82543 -36.10489 1.000 43.98775 1357 LYS A N 1
ATOM 2801 C CA . LYS A 1 361 ? -29.09155 -21.18079 -35.73731 1.000 51.08174 1357 LYS A CA 1
ATOM 2802 C C . LYS A 1 361 ? -29.22774 -22.07495 -36.96210 1.000 49.77432 1357 LYS A C 1
ATOM 2803 O O . LYS A 1 361 ? -30.34532 -22.23748 -37.47766 1.000 57.28306 1357 LYS A O 1
ATOM 2809 N N . PRO A 1 362 ? -28.13438 -22.66283 -37.46493 1.000 47.94312 1358 PRO A N 1
ATOM 2810 C CA . PRO A 1 362 ? -28.09849 -23.45948 -38.70201 1.000 55.94420 1358 PRO A CA 1
ATOM 2811 C C . PRO A 1 362 ? -28.86806 -24.77955 -38.60389 1.000 58.11213 1358 PRO A C 1
ATOM 2812 O O . PRO A 1 362 ? -29.08848 -25.27402 -37.49265 1.000 61.51520 1358 PRO A O 1
ATOM 2816 N N . GLN A 1 381 ? -25.41839 -19.44802 -53.47909 1.000 56.35211 1377 GLN A N 1
ATOM 2817 C CA . GLN A 1 381 ? -25.59219 -20.69163 -52.73269 1.000 67.13795 1377 GLN A CA 1
ATOM 2818 C C . GLN A 1 381 ? -26.34351 -20.43253 -51.42957 1.000 64.12158 1377 GLN A C 1
ATOM 2819 O O . GLN A 1 381 ? -26.16894 -21.14815 -50.44056 1.000 72.18736 1377 GLN A O 1
ATOM 2821 N N . GLY A 1 382 ? -27.17915 -19.40416 -51.43639 1.000 63.69080 1378 GLY A N 1
ATOM 2822 C CA . GLY A 1 382 ? -27.91252 -19.00563 -50.25594 1.000 53.31304 1378 GLY A CA 1
ATOM 2823 C C . GLY A 1 382 ? -27.30264 -17.77738 -49.60336 1.000 56.11212 1378 GLY A C 1
ATOM 2824 O O . GLY A 1 382 ? -26.12734 -17.44619 -49.79449 1.000 48.37633 1378 GLY A O 1
ATOM 2825 N N . ILE A 1 383 ? -28.13275 -17.08720 -48.81078 1.000 51.41705 1379 ILE A N 1
ATOM 2826 C CA . ILE A 1 383 ? -27.68489 -15.88788 -48.10310 1.000 46.75045 1379 ILE A CA 1
ATOM 2827 C C . ILE A 1 383 ? -26.48518 -16.19292 -47.22820 1.000 39.82349 1379 ILE A C 1
ATOM 2828 O O . ILE A 1 383 ? -25.62553 -15.32768 -47.01580 1.000 45.21142 1379 ILE A O 1
ATOM 2833 N N . PHE A 1 384 ? -26.39495 -17.41664 -46.71341 1.000 37.31678 1380 PHE A N 1
ATOM 2834 C CA . PHE A 1 384 ? -25.31404 -17.77873 -45.80670 1.000 40.93791 1380 PHE A CA 1
ATOM 2835 C C . PHE A 1 384 ? -24.02988 -18.13963 -46.53012 1.000 44.89201 1380 PHE A C 1
ATOM 2836 O O . PHE A 1 384 ? -23.08912 -18.61231 -45.89161 1.000 43.50940 1380 PHE A O 1
ATOM 2844 N N . SER A 1 385 ? -23.96619 -17.92466 -47.83407 1.000 40.06097 1381 SER A N 1
ATOM 2845 C CA . SER A 1 385 ? -22.71356 -18.08636 -48.54805 1.000 49.12873 1381 SER A CA 1
ATOM 2846 C C . SER A 1 385 ? -21.85168 -16.83018 -48.50187 1.000 45.29282 1381 SER A C 1
ATOM 2847 O O . SER A 1 385 ? -20.69378 -16.88250 -48.92262 1.000 47.97973 1381 SER A O 1
ATOM 2850 N N . ALA A 1 386 ? -22.38288 -15.71134 -48.00610 1.000 48.50485 1382 ALA A N 1
ATOM 2851 C CA . ALA A 1 386 ? -21.58857 -14.49602 -47.90097 1.000 45.78782 1382 ALA A CA 1
ATOM 2852 C C . ALA A 1 386 ? -20.38577 -14.72775 -46.99377 1.000 45.16175 1382 ALA A C 1
ATOM 2853 O O . ALA A 1 386 ? -20.48212 -15.39043 -45.95402 1.000 38.44928 1382 ALA A O 1
ATOM 2855 N N . LYS A 1 387 ? -19.23469 -14.21156 -47.42104 1.000 38.48902 1383 LYS A N 1
ATOM 2856 C CA . LYS A 1 387 ? -17.97946 -14.45250 -46.73054 1.000 44.25009 1383 LYS A CA 1
ATOM 2857 C C . LYS A 1 387 ? -17.77876 -13.41028 -45.64239 1.000 33.95480 1383 LYS A C 1
ATOM 2858 O O . LYS A 1 387 ? -18.07722 -12.22942 -45.84274 1.000 39.42570 1383 LYS A O 1
ATOM 2864 N N . ARG A 1 388 ? -17.27102 -13.84489 -44.48916 1.000 33.69530 1384 ARG A N 1
ATOM 2865 C CA . ARG A 1 388 ? -16.82961 -12.86660 -43.49909 1.000 36.26768 1384 ARG A CA 1
ATOM 2866 C C . ARG A 1 388 ? -15.79287 -11.92598 -44.10020 1.000 39.07801 1384 ARG A C 1
ATOM 2867 O O . ARG A 1 388 ? -15.80934 -10.71193 -43.85627 1.000 36.27179 1384 ARG A O 1
ATOM 2875 N N . CYS A 1 389 ? -14.92929 -12.46447 -44.94616 1.000 41.62211 1385 CYS A N 1
ATOM 2876 C CA . CYS A 1 389 ? -13.79829 -11.73259 -45.49039 1.000 38.71308 1385 CYS A CA 1
ATOM 2877 C C . CYS A 1 389 ? -13.51802 -12.31351 -46.86669 1.000 38.60680 1385 CYS A C 1
ATOM 2878 O O . CYS A 1 389 ? -13.29811 -13.52052 -46.98266 1.000 37.25471 1385 CYS A O 1
ATOM 2881 N N . ASP A 1 390 ? -13.54287 -11.48118 -47.90882 1.000 37.23800 1386 ASP A N 1
ATOM 2882 C CA . ASP A 1 390 ? -13.33252 -12.02189 -49.24908 1.000 38.57109 1386 ASP A CA 1
ATOM 2883 C C . ASP A 1 390 ? -11.86350 -12.31468 -49.57613 1.000 45.54972 1386 ASP A C 1
ATOM 2884 O O . ASP A 1 390 ? -11.58605 -13.29162 -50.28512 1.000 42.11459 1386 ASP A O 1
ATOM 2889 N N . VAL A 1 391 ? -10.91143 -11.52007 -49.07889 1.000 39.04149 1387 VAL A N 1
ATOM 2890 C CA . VAL A 1 391 ? -9.50703 -11.66316 -49.46616 1.000 31.29033 1387 VAL A CA 1
ATOM 2891 C C . VAL A 1 391 ? -8.61726 -11.85666 -48.23737 1.000 35.30683 1387 VAL A C 1
ATOM 2892 O O . VAL A 1 391 ? -8.64422 -11.04678 -47.30068 1.000 33.51872 1387 VAL A O 1
ATOM 2896 N N . LEU A 1 392 ? -7.80720 -12.91829 -48.25881 1.000 33.33978 1388 LEU A N 1
ATOM 2897 C CA . LEU A 1 392 ? -6.71151 -13.10539 -47.31922 1.000 34.39152 1388 LEU A CA 1
ATOM 2898 C C . LEU A 1 392 ? -5.40212 -12.73259 -48.01828 1.000 42.16570 1388 LEU A C 1
ATOM 2899 O O . LEU A 1 392 ? -5.04783 -13.33624 -49.03996 1.000 39.60472 1388 LEU A O 1
ATOM 2904 N N . VAL A 1 393 ? -4.69460 -11.74101 -47.48072 1.000 33.59962 1389 VAL A N 1
ATOM 2905 C CA . VAL A 1 393 ? -3.40518 -11.30937 -48.01706 1.000 29.91037 1389 VAL A CA 1
ATOM 2906 C C . VAL A 1 393 ? -2.30821 -11.99592 -47.22390 1.000 39.14433 1389 VAL A C 1
ATOM 2907 O O . VAL A 1 393 ? -2.16765 -11.77367 -46.01096 1.000 36.83203 1389 VAL A O 1
ATOM 2911 N N . ALA A 1 394 ? -1.53128 -12.83143 -47.90603 1.000 32.15310 1390 ALA A N 1
ATOM 2912 C CA . ALA A 1 394 ? -0.46340 -13.59482 -47.28512 1.000 29.73258 1390 ALA A CA 1
ATOM 2913 C C . ALA A 1 394 ? 0.84713 -13.35913 -48.02401 1.000 35.74394 1390 ALA A C 1
ATOM 2914 O O . ALA A 1 394 ? 0.89130 -12.75545 -49.10468 1.000 36.39837 1390 ALA A O 1
ATOM 2916 N N . SER A 1 395 ? 1.91946 -13.84551 -47.40760 1.000 31.95721 1391 SER A N 1
ATOM 2917 C CA . SER A 1 395 ? 3.25153 -13.87194 -47.99076 1.000 39.43987 1391 SER A CA 1
ATOM 2918 C C . SER A 1 395 ? 4.09542 -14.80314 -47.14515 1.000 37.29145 1391 SER A C 1
ATOM 2919 O O . SER A 1 395 ? 3.86553 -14.93656 -45.94043 1.000 37.61027 1391 SER A O 1
ATOM 2922 N N . PHE A 1 396 ? 5.05975 -15.45831 -47.78452 1.000 41.56312 1392 PHE A N 1
ATOM 2923 C CA . PHE A 1 396 ? 5.99135 -16.31836 -47.06986 1.000 41.51402 1392 PHE A CA 1
ATOM 2924 C C . PHE A 1 396 ? 7.28184 -15.59928 -46.72380 1.000 40.91776 1392 PHE A C 1
ATOM 2925 O O . PHE A 1 396 ? 8.21607 -16.22426 -46.20998 1.000 39.93592 1392 PHE A O 1
ATOM 2933 N N . ASP A 1 397 ? 7.33732 -14.29736 -46.96660 1.000 46.62041 1393 ASP A N 1
ATOM 2934 C CA . ASP A 1 397 ? 8.43122 -13.45247 -46.50099 1.000 45.42663 1393 ASP A CA 1
ATOM 2935 C C . ASP A 1 397 ? 7.86020 -12.45970 -45.49485 1.000 37.73041 1393 ASP A C 1
ATOM 2936 O O . ASP A 1 397 ? 7.07442 -11.58243 -45.88423 1.000 35.53394 1393 ASP A O 1
ATOM 2941 N N . PRO A 1 398 ? 8.22492 -12.54780 -44.21095 1.000 41.54918 1394 PRO A N 1
ATOM 2942 C CA . PRO A 1 398 ? 7.58442 -11.68525 -43.19989 1.000 30.89926 1394 PRO A CA 1
ATOM 2943 C C . PRO A 1 398 ? 7.75274 -10.20001 -43.45761 1.000 35.93345 1394 PRO A C 1
ATOM 2944 O O . PRO A 1 398 ? 6.87730 -9.42265 -43.05894 1.000 34.80513 1394 PRO A O 1
ATOM 2948 N N . SER A 1 399 ? 8.85013 -9.76610 -44.09260 1.000 31.33221 1395 SER A N 1
ATOM 2949 C CA . SER A 1 399 ? 9.00982 -8.33557 -44.33581 1.000 31.86187 1395 SER A CA 1
ATOM 2950 C C . SER A 1 399 ? 8.18012 -7.85852 -45.52502 1.000 32.85514 1395 SER A C 1
ATOM 2951 O O . SER A 1 399 ? 7.74533 -6.69753 -45.55593 1.000 36.07500 1395 SER A O 1
ATOM 2954 N N . ILE A 1 400 ? 7.96463 -8.72086 -46.51380 1.000 28.14648 1396 ILE A N 1
ATOM 2955 C CA . ILE A 1 400 ? 7.02071 -8.40841 -47.58570 1.000 31.34757 1396 ILE A CA 1
ATOM 2956 C C . ILE A 1 400 ? 5.59065 -8.37823 -47.04245 1.000 31.75703 1396 ILE A C 1
ATOM 2957 O O . ILE A 1 400 ? 4.80818 -7.47481 -47.35830 1.000 35.54061 1396 ILE A O 1
ATOM 2962 N N . LEU A 1 401 ? 5.23378 -9.36701 -46.22001 1.000 31.16675 1397 LEU A N 1
ATOM 2963 C CA . LEU A 1 401 ? 3.90535 -9.37773 -45.59429 1.000 29.83067 1397 LEU A CA 1
ATOM 2964 C C . LEU A 1 401 ? 3.62123 -8.06240 -44.88612 1.000 36.57729 1397 LEU A C 1
ATOM 2965 O O . LEU A 1 401 ? 2.51502 -7.52272 -44.97935 1.000 32.37808 1397 LEU A O 1
ATOM 2970 N N . ARG A 1 402 ? 4.61900 -7.51205 -44.19142 1.000 36.19717 1398 ARG A N 1
ATOM 2971 C CA . ARG A 1 402 ? 4.40047 -6.34014 -43.35335 1.000 34.67162 1398 ARG A CA 1
ATOM 2972 C C . ARG A 1 402 ? 4.74095 -5.04126 -44.05579 1.000 37.91751 1398 ARG A C 1
ATOM 2973 O O . ARG A 1 402 ? 4.67812 -3.97774 -43.42710 1.000 39.99596 1398 ARG A O 1
ATOM 2981 N N . SER A 1 403 ? 5.09214 -5.10577 -45.34263 1.000 35.84006 1399 SER A N 1
ATOM 2982 C CA . SER A 1 403 ? 5.28556 -3.91375 -46.16374 1.000 40.98366 1399 SER A CA 1
ATOM 2983 C C . SER A 1 403 ? 4.31120 -3.91780 -47.33843 1.000 37.98829 1399 SER A C 1
ATOM 2984 O O . SER A 1 403 ? 3.35577 -3.13944 -47.33475 1.000 40.08811 1399 SER A O 1
ATOM 2987 N N . SER A 1 404 ? 4.52303 -4.77711 -48.33938 1.000 38.74078 1400 SER A N 1
ATOM 2988 C CA . SER A 1 404 ? 3.60402 -4.84306 -49.47178 1.000 37.14271 1400 SER A CA 1
ATOM 2989 C C . SER A 1 404 ? 2.21940 -5.33243 -49.04175 1.000 35.38042 1400 SER A C 1
ATOM 2990 O O . SER A 1 404 ? 1.20194 -4.87145 -49.56711 1.000 36.28042 1400 SER A O 1
ATOM 2993 N N . GLY A 1 405 ? 2.16343 -6.26380 -48.08881 1.000 35.61787 1401 GLY A N 1
ATOM 2994 C CA . GLY A 1 405 ? 0.87740 -6.77679 -47.63705 1.000 32.32441 1401 GLY A CA 1
ATOM 2995 C C . GLY A 1 405 ? -0.04136 -5.69601 -47.10275 1.000 37.03181 1401 GLY A C 1
ATOM 2996 O O . GLY A 1 405 ? -1.24041 -5.67744 -47.40093 1.000 38.61279 1401 GLY A O 1
ATOM 2997 N N . ILE A 1 406 ? 0.49866 -4.79627 -46.28089 1.000 30.17708 1402 ILE A N 1
ATOM 2998 C CA . ILE A 1 406 ? -0.31489 -3.71697 -45.72944 1.000 36.07487 1402 ILE A CA 1
ATOM 2999 C C . ILE A 1 406 ? -0.80309 -2.80409 -46.84574 1.000 40.88749 1402 ILE A C 1
ATOM 3000 O O . ILE A 1 406 ? -1.94601 -2.32769 -46.83142 1.000 35.72653 1402 ILE A O 1
ATOM 3005 N N . GLU A 1 407 ? 0.05682 -2.55862 -47.83406 1.000 38.53686 1403 GLU A N 1
ATOM 3006 C CA . GLU A 1 407 ? -0.27674 -1.65924 -48.93403 1.000 40.43274 1403 GLU A CA 1
ATOM 3007 C C . GLU A 1 407 ? -1.40429 -2.20958 -49.79262 1.000 31.88144 1403 GLU A C 1
ATOM 3008 O O . GLU A 1 407 ? -2.29135 -1.45749 -50.20886 1.000 35.80727 1403 GLU A O 1
ATOM 3014 N N . LEU A 1 408 ? -1.36385 -3.50443 -50.10716 1.000 30.63342 1404 LEU A N 1
ATOM 3015 C CA . LEU A 1 408 ? -2.46904 -4.11474 -50.83518 1.000 32.70347 1404 LEU A CA 1
ATOM 3016 C C . LEU A 1 408 ? -3.74136 -4.07633 -50.00469 1.000 34.20612 1404 LEU A C 1
ATOM 3017 O O . LEU A 1 408 ? -4.82972 -3.82261 -50.53441 1.000 34.03362 1404 LEU A O 1
ATOM 3022 N N . LEU A 1 409 ? -3.60778 -4.31017 -48.69885 1.000 34.01818 1405 LEU A N 1
ATOM 3023 C CA . LEU A 1 409 ? -4.74569 -4.29742 -47.79211 1.000 29.63866 1405 LEU A CA 1
ATOM 3024 C C . LEU A 1 409 ? -5.49273 -2.97450 -47.86610 1.000 32.09779 1405 LEU A C 1
ATOM 3025 O O . LEU A 1 409 ? -6.68412 -2.93677 -48.18119 1.000 33.78144 1405 LEU A O 1
ATOM 3030 N N . GLN A 1 410 ? -4.79965 -1.87094 -47.58495 1.000 32.16977 1406 GLN A N 1
ATOM 3031 C CA . GLN A 1 410 ? -5.45763 -0.57300 -47.59879 1.000 30.00901 1406 GLN A CA 1
ATOM 3032 C C . GLN A 1 410 ? -6.00929 -0.25527 -48.97653 1.000 32.76058 1406 GLN A C 1
ATOM 3033 O O . GLN A 1 410 ? -7.01953 0.44810 -49.09510 1.000 32.78820 1406 GLN A O 1
ATOM 3039 N N . MET A 1 411 ? -5.37694 -0.77743 -50.02861 1.000 30.81165 1407 MET A N 1
ATOM 3040 C CA . MET A 1 411 ? -5.89986 -0.53141 -51.36722 1.000 33.11587 1407 MET A CA 1
ATOM 3041 C C . MET A 1 411 ? -7.22516 -1.25327 -51.55935 1.000 27.83396 1407 MET A C 1
ATOM 3042 O O . MET A 1 411 ? -8.17787 -0.66843 -52.07819 1.000 31.59731 1407 MET A O 1
ATOM 3047 N N . LEU A 1 412 ? -7.31007 -2.50859 -51.10853 1.000 30.72163 1408 LEU A N 1
ATOM 3048 C CA . LEU A 1 412 ? -8.56309 -3.25486 -51.18327 1.000 33.63251 1408 LEU A CA 1
ATOM 3049 C C . LEU A 1 412 ? -9.66344 -2.57965 -50.36545 1.000 35.01504 1408 LEU A C 1
ATOM 3050 O O . LEU A 1 412 ? -10.79368 -2.42881 -50.84093 1.000 36.75282 1408 LEU A O 1
ATOM 3055 N N . TRP A 1 413 ? -9.35463 -2.19079 -49.11915 1.000 30.90849 1409 TRP A N 1
ATOM 3056 C CA . TRP A 1 413 ? -10.33596 -1.50939 -48.27473 1.000 33.32331 1409 TRP A CA 1
ATOM 3057 C C . TRP A 1 413 ? -10.86901 -0.26390 -48.96211 1.000 35.07607 1409 TRP A C 1
ATOM 3058 O O . TRP A 1 413 ? -12.07853 -0.01349 -48.95819 1.000 35.83823 1409 TRP A O 1
ATOM 3069 N N . ALA A 1 414 ? -9.97966 0.52007 -49.57711 1.000 36.26711 1410 ALA A N 1
ATOM 3070 C CA . ALA A 1 414 ? -10.37488 1.75835 -50.24606 1.000 38.71583 1410 ALA A CA 1
ATOM 3071 C C . ALA A 1 414 ? -11.28938 1.52759 -51.44456 1.000 40.81770 1410 ALA A C 1
ATOM 3072 O O . ALA A 1 414 ? -11.90027 2.48377 -51.92982 1.000 40.15459 1410 ALA A O 1
ATOM 3074 N N . HIS A 1 415 ? -11.37442 0.30065 -51.95462 1.000 38.85710 1411 HIS A N 1
ATOM 3075 C CA . HIS A 1 415 ? -12.29442 -0.02197 -53.04132 1.000 46.81693 1411 HIS A CA 1
ATOM 3076 C C . HIS A 1 415 ? -13.43225 -0.91321 -52.57094 1.000 42.19463 1411 HIS A C 1
ATOM 3077 O O . HIS A 1 415 ? -14.05653 -1.60253 -53.38284 1.000 44.86754 1411 HIS A O 1
ATOM 3084 N N . GLY A 1 416 ? -13.70375 -0.92167 -51.27047 1.000 40.99753 1412 GLY A N 1
ATOM 3085 C CA . GLY A 1 416 ? -14.86051 -1.60885 -50.74720 1.000 42.52590 1412 GLY A CA 1
ATOM 3086 C C . GLY A 1 416 ? -14.71628 -3.10369 -50.64285 1.000 42.23050 1412 GLY A C 1
ATOM 3087 O O . GLY A 1 416 ? -15.69493 -3.78163 -50.32381 1.000 42.40991 1412 GLY A O 1
ATOM 3088 N N . ILE A 1 417 ? -13.53836 -3.64236 -50.90990 1.000 35.23371 1413 ILE A N 1
ATOM 3089 C CA . ILE A 1 417 ? -13.31130 -5.08032 -50.85896 1.000 34.45243 1413 ILE A CA 1
ATOM 3090 C C . ILE A 1 417 ? -12.89530 -5.45790 -49.44952 1.000 41.73575 1413 ILE A C 1
ATOM 3091 O O . ILE A 1 417 ? -11.95313 -4.87037 -48.89328 1.000 35.02725 1413 ILE A O 1
ATOM 3096 N N . SER A 1 418 ? -13.56970 -6.45528 -48.87874 1.000 39.13731 1414 SER A N 1
ATOM 3097 C CA . SER A 1 418 ? -13.21499 -6.93730 -47.54865 1.000 39.28629 1414 SER A CA 1
ATOM 3098 C C . SER A 1 418 ? -11.98541 -7.84175 -47.60836 1.000 39.47847 1414 SER A C 1
ATOM 3099 O O . SER A 1 418 ? -11.94262 -8.79029 -48.40029 1.000 35.48325 1414 SER A O 1
ATOM 3102 N N . ALA A 1 419 ? -11.00383 -7.57066 -46.73792 1.000 37.31581 1415 ALA A N 1
ATOM 3103 C CA . ALA A 1 419 ? -9.70521 -8.23634 -46.78041 1.000 31.35388 1415 ALA A CA 1
ATOM 3104 C C . ALA A 1 419 ? -9.04122 -8.16992 -45.40958 1.000 33.86528 1415 ALA A C 1
ATOM 3105 O O . ALA A 1 419 ? -9.23403 -7.20699 -44.65826 1.000 29.88773 1415 ALA A O 1
ATOM 3107 N N . GLU A 1 420 ? -8.26437 -9.20679 -45.08720 1.000 30.05369 1416 GLU A N 1
ATOM 3108 C CA . GLU A 1 420 ? -7.48123 -9.21165 -43.85661 1.000 35.39684 1416 GLU A CA 1
ATOM 3109 C C . GLU A 1 420 ? -6.09392 -9.78616 -44.13633 1.000 32.41380 1416 GLU A C 1
ATOM 3110 O O . GLU A 1 420 ? -5.86418 -10.44638 -45.14722 1.000 29.51645 1416 GLU A O 1
ATOM 3116 N N . LEU A 1 421 ? -5.17354 -9.55129 -43.20846 1.000 34.59733 1417 LEU A N 1
ATOM 3117 C CA . LEU A 1 421 ? -3.77987 -9.95551 -43.35271 1.000 27.74377 1417 LEU A CA 1
ATOM 3118 C C . LEU A 1 421 ? -3.54528 -11.29788 -42.67341 1.000 29.98553 1417 LEU A C 1
ATOM 3119 O O . LEU A 1 421 ? -3.99389 -11.52363 -41.54745 1.000 32.50858 1417 LEU A O 1
ATOM 3124 N N . ALA A 1 422 ? -2.83167 -12.18779 -43.35722 1.000 29.86540 1418 ALA A N 1
ATOM 3125 C CA . ALA A 1 422 ? -2.50032 -13.45774 -42.73913 1.000 31.81159 1418 ALA A CA 1
ATOM 3126 C C . ALA A 1 422 ? -1.36651 -13.26646 -41.73933 1.000 35.70974 1418 ALA A C 1
ATOM 3127 O O . ALA A 1 422 ? -0.59419 -12.30519 -41.81695 1.000 34.30863 1418 ALA A O 1
ATOM 3129 N N . ARG A 1 423 ? -1.26699 -14.20020 -40.79673 1.000 32.79281 1419 ARG A N 1
ATOM 3130 C CA . ARG A 1 423 ? -0.06093 -14.29837 -39.99523 1.000 40.08169 1419 ARG A CA 1
ATOM 3131 C C . ARG A 1 423 ? 1.04470 -14.93245 -40.83685 1.000 38.80996 1419 ARG A C 1
ATOM 3132 O O . ARG A 1 423 ? 0.83351 -15.34135 -41.98312 1.000 36.30334 1419 ARG A O 1
ATOM 3140 N N . ASP A 1 424 ? 2.24099 -15.00130 -40.25819 1.000 36.34934 1420 ASP A N 1
ATOM 3141 C CA . ASP A 1 424 ? 3.38594 -15.56592 -40.96343 1.000 44.68629 1420 ASP A CA 1
ATOM 3142 C C . ASP A 1 424 ? 3.13559 -17.03325 -41.28772 1.000 44.34994 1420 ASP A C 1
ATOM 3143 O O . ASP A 1 424 ? 2.53160 -17.76738 -40.50296 1.000 43.57316 1420 ASP A O 1
ATOM 3148 N N . ALA A 1 425 ? 3.61904 -17.45771 -42.44907 1.000 41.82096 1421 ALA A N 1
ATOM 3149 C CA . ALA A 1 425 ? 3.47094 -18.83041 -42.90464 1.000 45.33876 1421 ALA A CA 1
ATOM 3150 C C . ALA A 1 425 ? 4.68752 -19.16483 -43.75186 1.000 47.82636 1421 ALA A C 1
ATOM 3151 O O . ALA A 1 425 ? 5.29525 -18.27803 -44.35391 1.000 45.28746 1421 ALA A O 1
ATOM 3153 N N . ARG A 1 426 ? 5.05957 -20.43897 -43.78950 1.000 50.86069 1422 ARG A N 1
ATOM 3154 C CA . ARG A 1 426 ? 6.25642 -20.79629 -44.53811 1.000 50.41689 1422 ARG A CA 1
ATOM 3155 C C . ARG A 1 426 ? 5.97019 -21.41777 -45.90200 1.000 57.72081 1422 ARG A C 1
ATOM 3156 O O . ARG A 1 426 ? 6.86170 -21.41709 -46.75954 1.000 54.42825 1422 ARG A O 1
ATOM 3164 N N . SER A 1 427 ? 4.75823 -21.91077 -46.14028 1.000 51.94016 1423 SER A N 1
ATOM 3165 C CA . SER A 1 427 ? 4.41997 -22.57443 -47.39327 1.000 52.70865 1423 SER A CA 1
ATOM 3166 C C . SER A 1 427 ? 2.91282 -22.47482 -47.59508 1.000 56.61298 1423 SER A C 1
ATOM 3167 O O . SER A 1 427 ? 2.17491 -22.21996 -46.63685 1.000 56.65594 1423 SER A O 1
ATOM 3170 N N . PRO A 1 428 ? 2.42633 -22.65181 -48.83105 1.000 59.33611 1424 PRO A N 1
ATOM 3171 C CA . PRO A 1 428 ? 0.96570 -22.62861 -49.03744 1.000 59.41291 1424 PRO A CA 1
ATOM 3172 C C . PRO A 1 428 ? 0.23218 -23.73941 -48.30261 1.000 56.38060 1424 PRO A C 1
ATOM 3173 O O . PRO A 1 428 ? -0.91180 -23.53413 -47.87912 1.000 58.27424 1424 PRO A O 1
ATOM 3177 N N . GLU A 1 429 ? 0.85841 -24.90419 -48.12103 1.000 59.25579 1425 GLU A N 1
ATOM 3178 C CA . GLU A 1 429 ? 0.24213 -25.95882 -47.31828 1.000 62.95796 1425 GLU A CA 1
ATOM 3179 C C . GLU A 1 429 ? 0.17275 -25.55768 -45.85089 1.000 61.38210 1425 GLU A C 1
ATOM 3180 O O . GLU A 1 429 ? -0.81402 -25.84914 -45.16197 1.000 58.19187 1425 GLU A O 1
ATOM 3186 N N . ASP A 1 430 ? 1.22412 -24.90433 -45.35210 1.000 58.88443 1426 ASP A N 1
ATOM 3187 C CA . ASP A 1 430 ? 1.20477 -24.38901 -43.98896 1.000 55.88245 1426 ASP A CA 1
ATOM 3188 C C . ASP A 1 430 ? 0.15914 -23.28998 -43.84115 1.000 55.77528 1426 ASP A C 1
ATOM 3189 O O . ASP A 1 430 ? -0.56094 -23.23738 -42.83861 1.000 48.88677 1426 ASP A O 1
ATOM 3194 N N . LEU A 1 431 ? 0.05874 -22.41051 -44.83852 1.000 51.03835 1427 LEU A N 1
ATOM 3195 C CA . LEU A 1 431 ? -0.94607 -21.35553 -44.80593 1.000 49.80404 1427 LEU A CA 1
ATOM 3196 C C . LEU A 1 431 ? -2.35525 -21.92894 -44.82818 1.000 53.73104 1427 LEU A C 1
ATOM 3197 O O . LEU A 1 431 ? -3.22557 -21.48824 -44.06507 1.000 45.83538 1427 LEU A O 1
ATOM 3202 N N . LEU A 1 432 ? -2.60362 -22.90823 -45.70077 1.000 51.36364 1428 LEU A N 1
ATOM 3203 C CA . LEU A 1 432 ? -3.94768 -23.47076 -45.80133 1.000 51.45990 1428 LEU A CA 1
ATOM 3204 C C . LEU A 1 432 ? -4.30074 -24.29427 -44.56995 1.000 53.19935 1428 LEU A C 1
ATOM 3205 O O . LEU A 1 432 ? -5.45426 -24.27853 -44.12363 1.000 60.66770 1428 LEU A O 1
ATOM 3210 N N . THR A 1 433 ? -3.33433 -25.02593 -44.00625 1.000 48.32065 1429 THR A N 1
ATOM 3211 C CA . THR A 1 433 ? -3.60815 -25.73453 -42.75800 1.000 55.07082 1429 THR A CA 1
ATOM 3212 C C . THR A 1 433 ? -3.92979 -24.75464 -41.63532 1.000 63.08467 1429 THR A C 1
ATOM 3213 O O . THR A 1 433 ? -4.86672 -24.97740 -40.85557 1.000 56.54186 1429 THR A O 1
ATOM 3217 N N . THR A 1 434 ? -3.16894 -23.65398 -41.54893 1.000 53.78799 1430 THR A N 1
ATOM 3218 C CA . THR A 1 434 ? -3.38551 -22.67170 -40.48998 1.000 49.94857 1430 THR A CA 1
ATOM 3219 C C . THR A 1 434 ? -4.77417 -22.05586 -40.57642 1.000 47.07492 1430 THR A C 1
ATOM 3220 O O . THR A 1 434 ? -5.40415 -21.78024 -39.54869 1.000 52.14838 1430 THR A O 1
ATOM 3224 N N . TYR A 1 435 ? -5.27210 -21.83817 -41.79292 1.000 50.30761 1431 TYR A N 1
ATOM 3225 C CA . TYR A 1 435 ? -6.56153 -21.19889 -42.01388 1.000 50.70888 1431 TYR A CA 1
ATOM 3226 C C . TYR A 1 435 ? -7.64874 -22.19623 -42.40331 1.000 55.52948 1431 TYR A C 1
ATOM 3227 O O . TYR A 1 435 ? -8.57955 -21.84112 -43.13758 1.000 45.24070 1431 TYR A O 1
ATOM 3236 N N . ARG A 1 436 ? -7.55082 -23.43648 -41.91109 1.000 56.64267 1432 ARG A N 1
ATOM 3237 C CA . ARG A 1 436 ? -8.50718 -24.47126 -42.30355 1.000 63.28253 1432 ARG A CA 1
ATOM 3238 C C . ARG A 1 436 ? -9.93340 -24.09875 -41.90133 1.000 65.46659 1432 ARG A C 1
ATOM 3239 O O . ARG A 1 436 ? -10.87871 -24.30528 -42.67611 1.000 66.23867 1432 ARG A O 1
ATOM 3247 N N . ASP A 1 437 ? -10.10346 -23.51320 -40.71013 1.000 67.06815 1433 ASP A N 1
ATOM 3248 C CA . ASP A 1 437 ? -11.41693 -23.16521 -40.17309 1.000 63.28359 1433 ASP A CA 1
ATOM 3249 C C . ASP A 1 437 ? -11.97681 -21.85327 -40.71897 1.000 62.99854 1433 ASP A C 1
ATOM 3250 O O . ASP A 1 437 ? -12.95617 -21.35749 -40.15463 1.000 67.76322 1433 ASP A O 1
ATOM 3255 N N . GLU A 1 438 ? -11.40536 -21.27140 -41.77547 1.000 56.24256 1434 GLU A N 1
ATOM 3256 C CA . GLU A 1 438 ? -11.94439 -20.04585 -42.36129 1.000 52.85011 1434 GLU A CA 1
ATOM 3257 C C . GLU A 1 438 ? -12.38475 -20.30367 -43.79688 1.000 52.63389 1434 GLU A C 1
ATOM 3258 O O . GLU A 1 438 ? -12.09288 -21.34597 -44.38731 1.000 61.50270 1434 GLU A O 1
ATOM 3264 N N . SER A 1 439 ? -13.09250 -19.33076 -44.36695 1.000 51.37044 1435 SER A N 1
ATOM 3265 C CA . SER A 1 439 ? -13.54376 -19.42510 -45.74970 1.000 45.61497 1435 SER A CA 1
ATOM 3266 C C . SER A 1 439 ? -13.41617 -18.05743 -46.40142 1.000 49.88686 1435 SER A C 1
ATOM 3267 O O . SER A 1 439 ? -14.15336 -17.12982 -46.05167 1.000 47.57005 1435 SER A O 1
ATOM 3270 N N . TYR A 1 440 ? -12.48393 -17.94180 -47.34250 1.000 44.57893 1436 TYR A N 1
ATOM 3271 C CA . TYR A 1 440 ? -12.28217 -16.75810 -48.16198 1.000 45.26840 1436 TYR A CA 1
ATOM 3272 C C . TYR A 1 440 ? -12.74039 -17.04313 -49.58591 1.000 39.60780 1436 TYR A C 1
ATOM 3273 O O . TYR A 1 440 ? -12.93525 -18.19012 -49.98427 1.000 48.58279 1436 TYR A O 1
ATOM 3282 N N . SER A 1 441 ? -12.91819 -15.98198 -50.35990 1.000 37.76183 1437 SER A N 1
ATOM 3283 C CA . SER A 1 441 ? -13.09878 -16.14966 -51.79425 1.000 45.03066 1437 SER A CA 1
ATOM 3284 C C . SER A 1 441 ? -11.76836 -16.24866 -52.54027 1.000 52.34821 1437 SER A C 1
ATOM 3285 O O . SER A 1 441 ? -11.68738 -16.95250 -53.55469 1.000 53.63320 1437 SER A O 1
ATOM 3288 N N . TRP A 1 442 ? -10.72064 -15.57549 -52.05543 1.000 46.55339 1438 TRP A N 1
ATOM 3289 C CA . TRP A 1 442 ? -9.42155 -15.56546 -52.71782 1.000 40.41880 1438 TRP A CA 1
ATOM 3290 C C . TRP A 1 442 ? -8.32553 -15.46293 -51.67163 1.000 47.59420 1438 TRP A C 1
ATOM 3291 O O . TRP A 1 442 ? -8.46105 -14.72286 -50.69046 1.000 35.68904 1438 TRP A O 1
ATOM 3302 N N . ILE A 1 443 ? -7.24532 -16.20662 -51.89064 1.000 36.85928 1439 ILE A N 1
ATOM 3303 C CA . ILE A 1 443 ? -6.03098 -16.09114 -51.10150 1.000 40.78966 1439 ILE A CA 1
ATOM 3304 C C . ILE A 1 443 ? -4.97023 -15.50344 -52.02322 1.000 46.45837 1439 ILE A C 1
ATOM 3305 O O . ILE A 1 443 ? -4.59579 -16.12685 -53.02204 1.000 42.19959 1439 ILE A O 1
ATOM 3310 N N . VAL A 1 444 ? -4.52969 -14.28421 -51.70649 1.000 37.47627 1440 VAL A N 1
ATOM 3311 C CA . VAL A 1 444 ? -3.51707 -13.54847 -52.45385 1.000 36.88199 1440 VAL A CA 1
ATOM 3312 C C . VAL A 1 444 ? -2.18480 -13.71540 -51.73650 1.000 43.35162 1440 VAL A C 1
ATOM 3313 O O . VAL A 1 444 ? -2.06595 -13.40443 -50.54144 1.000 41.97557 1440 VAL A O 1
ATOM 3317 N N . ILE A 1 445 ? -1.19406 -14.23063 -52.45598 1.000 40.14743 1441 ILE A N 1
ATOM 3318 C CA . ILE A 1 445 ? 0.13352 -14.50721 -51.91868 1.000 40.98965 1441 ILE A CA 1
ATOM 3319 C C . ILE A 1 445 ? 1.12449 -13.58403 -52.61514 1.000 48.95746 1441 ILE A C 1
ATOM 3320 O O . ILE A 1 445 ? 1.23527 -13.59587 -53.84916 1.000 44.88087 1441 ILE A O 1
ATOM 3325 N N . ILE A 1 446 ? 1.84781 -12.78916 -51.83811 1.000 39.65683 1442 ILE A N 1
ATOM 3326 C CA . ILE A 1 446 ? 2.77132 -11.81880 -52.40396 1.000 39.69378 1442 ILE A CA 1
ATOM 3327 C C . ILE A 1 446 ? 4.15706 -12.43572 -52.44850 1.000 46.94850 1442 ILE A C 1
ATOM 3328 O O . ILE A 1 446 ? 4.62439 -13.01574 -51.46094 1.000 39.65972 1442 ILE A O 1
ATOM 3333 N N . LYS A 1 447 ? 4.81700 -12.32535 -53.59292 1.000 48.04822 1443 LYS A N 1
ATOM 3334 C CA . LYS A 1 447 ? 6.19403 -12.79239 -53.70695 1.000 53.77122 1443 LYS A CA 1
ATOM 3335 C C . LYS A 1 447 ? 7.04889 -11.65966 -54.27255 1.000 58.19358 1443 LYS A C 1
ATOM 3336 O O . LYS A 1 447 ? 6.63978 -10.48981 -54.30929 1.000 50.39043 1443 LYS A O 1
ATOM 3342 N N . GLN A 1 448 ? 8.25894 -12.01009 -54.71279 1.000 63.83393 1444 GLN A N 1
ATOM 3343 C CA . GLN A 1 448 ? 9.24460 -11.03398 -55.16119 1.000 64.32932 1444 GLN A CA 1
ATOM 3344 C C . GLN A 1 448 ? 8.79994 -10.31343 -56.43461 1.000 65.63672 1444 GLN A C 1
ATOM 3345 O O . GLN A 1 448 ? 8.14096 -10.88486 -57.30807 1.000 64.73420 1444 GLN A O 1
ATOM 3351 N N . GLU A 1 449 ? 9.18032 -9.03748 -56.52821 1.000 69.55027 1445 GLU A N 1
ATOM 3352 C CA . GLU A 1 449 ? 9.01338 -8.21802 -57.73204 1.000 66.72926 1445 GLU A CA 1
ATOM 3353 C C . GLU A 1 449 ? 7.54596 -8.09926 -58.13881 1.000 69.01602 1445 GLU A C 1
ATOM 3354 O O . GLU A 1 449 ? 7.16165 -8.42429 -59.26550 1.000 72.96454 1445 GLU A O 1
ATOM 3360 N N . SER A 1 450 ? 6.73154 -7.62114 -57.19356 1.000 62.41112 1446 SER A N 1
ATOM 3361 C CA . SER A 1 450 ? 5.34198 -7.22892 -57.45937 1.000 62.19027 1446 SER A CA 1
ATOM 3362 C C . SER A 1 450 ? 4.57203 -8.30817 -58.21780 1.000 49.65877 1446 SER A C 1
ATOM 3363 O O . SER A 1 450 ? 3.74575 -8.02018 -59.08717 1.000 54.54539 1446 SER A O 1
ATOM 3366 N N . GLN A 1 451 ? 4.85553 -9.56334 -57.88816 1.000 51.79262 1447 GLN A N 1
ATOM 3367 C CA . GLN A 1 451 ? 4.10334 -10.70358 -58.38832 1.000 54.04498 1447 GLN A CA 1
ATOM 3368 C C . GLN A 1 451 ? 3.16038 -11.17990 -57.29281 1.000 49.39552 1447 GLN A C 1
ATOM 3369 O O . GLN A 1 451 ? 3.57742 -11.32318 -56.13885 1.000 44.90136 1447 GLN A O 1
ATOM 3375 N N . LEU A 1 452 ? 1.89996 -11.42430 -57.65323 1.000 44.05822 1448 LEU A N 1
ATOM 3376 C CA . LEU A 1 452 ? 0.91838 -12.03813 -56.76515 1.000 42.87841 1448 LEU A CA 1
ATOM 3377 C C . LEU A 1 452 ? 0.49767 -13.38691 -57.33284 1.000 47.53085 1448 LEU A C 1
ATOM 3378 O O . LEU A 1 452 ? 0.22646 -13.50085 -58.53206 1.000 47.27781 1448 LEU A O 1
ATOM 3383 N N . LYS A 1 453 ? 0.47122 -14.40252 -56.47740 1.000 39.31841 1449 LYS A N 1
ATOM 3384 C CA . LYS A 1 453 ? -0.20538 -15.66122 -56.75089 1.000 42.26542 1449 LYS A CA 1
ATOM 3385 C C . LYS A 1 453 ? -1.57584 -15.58101 -56.09004 1.000 48.33147 1449 LYS A C 1
ATOM 3386 O O . LYS A 1 453 ? -1.66739 -15.31444 -54.88456 1.000 45.16007 1449 LYS A O 1
ATOM 3392 N N . ILE A 1 454 ? -2.63276 -15.77855 -56.87728 1.000 45.37488 1450 ILE A N 1
ATOM 3393 C CA . ILE A 1 454 ? -4.00958 -15.70582 -56.39567 1.000 42.17930 1450 ILE A CA 1
ATOM 3394 C C . ILE A 1 454 ? -4.61614 -17.09788 -56.43428 1.000 46.09998 1450 ILE A C 1
ATOM 3395 O O . ILE A 1 454 ? -4.77908 -17.68119 -57.51298 1.000 48.10492 1450 ILE A O 1
ATOM 3400 N N . LYS A 1 455 ? -4.97936 -17.61773 -55.26946 1.000 44.85043 1451 LYS A N 1
ATOM 3401 C CA . LYS A 1 455 ? -5.68908 -18.88096 -55.17210 1.000 48.78235 1451 LYS A CA 1
ATOM 3402 C C . LYS A 1 455 ? -7.18599 -18.61374 -55.03586 1.000 53.09840 1451 LYS A C 1
ATOM 3403 O O . LYS A 1 455 ? -7.61151 -17.83618 -54.17102 1.000 46.21361 1451 LYS A O 1
ATOM 3409 N N . THR A 1 456 ? -7.97865 -19.24410 -55.90387 1.000 49.16415 1452 THR A N 1
ATOM 3410 C CA . THR A 1 456 ? -9.43056 -19.08653 -55.89850 1.000 48.78906 1452 THR A CA 1
ATOM 3411 C C . THR A 1 456 ? -10.03217 -20.17125 -55.01365 1.000 55.83903 1452 THR A C 1
ATOM 3412 O O . THR A 1 456 ? -9.98846 -21.35625 -55.35693 1.000 60.75452 1452 THR A O 1
ATOM 3416 N N . MET A 1 457 ? -10.59894 -19.77061 -53.87736 1.000 54.96206 1453 MET A N 1
ATOM 3417 C CA . MET A 1 457 ? -11.08814 -20.73192 -52.89986 1.000 59.70277 1453 MET A CA 1
ATOM 3418 C C . MET A 1 457 ? -12.60711 -20.89499 -52.90817 1.000 60.52181 1453 MET A C 1
ATOM 3419 O O . MET A 1 457 ? -13.10519 -21.87914 -52.35130 1.000 54.81930 1453 MET A O 1
ATOM 3424 N N . HIS A 1 458 ? -13.35526 -19.97529 -53.52599 1.000 58.93541 1454 HIS A N 1
ATOM 3425 C CA . HIS A 1 458 ? -14.81269 -20.08315 -53.51033 1.000 67.62762 1454 HIS A CA 1
ATOM 3426 C C . HIS A 1 458 ? -15.35350 -21.03989 -54.57108 1.000 73.22975 1454 HIS A C 1
ATOM 3427 O O . HIS A 1 458 ? -16.52916 -21.41450 -54.50070 1.000 73.40658 1454 HIS A O 1
ATOM 3434 N N . ARG A 1 459 ? -14.53404 -21.44309 -55.54140 1.000 74.36105 1455 ARG A N 1
ATOM 3435 C CA . ARG A 1 459 ? -14.83435 -22.50524 -56.48833 1.000 74.57489 1455 ARG A CA 1
ATOM 3436 C C . ARG A 1 459 ? -13.87904 -23.67319 -56.21925 1.000 75.72076 1455 ARG A C 1
ATOM 3437 O O . ARG A 1 459 ? -13.41084 -23.83999 -55.07873 1.000 78.80329 1455 ARG A O 1
ATOM 3445 N N . LYS A 1 460 ? -13.58871 -24.47090 -57.24326 1.000 75.41741 1456 LYS A N 1
ATOM 3446 C CA . LYS A 1 460 ? -12.70077 -25.61077 -57.05130 1.000 73.41490 1456 LYS A CA 1
ATOM 3447 C C . LYS A 1 460 ? -12.02876 -25.99582 -58.35970 1.000 76.44201 1456 LYS A C 1
ATOM 3448 O O . LYS A 1 460 ? -10.98661 -26.66012 -58.36429 1.000 75.48906 1456 LYS A O 1
ATOM 3450 N N . ASP A 1 461 ? -12.62176 -25.57706 -59.47124 1.000 72.96840 1457 ASP A N 1
ATOM 3451 C CA . ASP A 1 461 ? -12.12128 -25.88982 -60.79880 1.000 72.48714 1457 ASP A CA 1
ATOM 3452 C C . ASP A 1 461 ? -11.16172 -24.83581 -61.33099 1.000 67.86793 1457 ASP A C 1
ATOM 3453 O O . ASP A 1 461 ? -10.73462 -24.93664 -62.48462 1.000 68.27585 1457 ASP A O 1
ATOM 3458 N N . VAL A 1 462 ? -10.81461 -23.83385 -60.53137 1.000 65.32901 1458 VAL A N 1
ATOM 3459 C CA . VAL A 1 462 ? -10.06752 -22.67092 -60.99272 1.000 58.31103 1458 VAL A CA 1
ATOM 3460 C C . VAL A 1 462 ? -8.61049 -22.82389 -60.55087 1.000 56.56603 1458 VAL A C 1
ATOM 3461 O O . VAL A 1 462 ? -8.36351 -22.92862 -59.33840 1.000 53.61396 1458 VAL A O 1
ATOM 3465 N N . PRO A 1 463 ? -7.65244 -22.83088 -61.46158 1.000 52.35037 1459 PRO A N 1
ATOM 3466 C CA . PRO A 1 463 ? -6.25011 -22.95999 -61.06128 1.000 51.76947 1459 PRO A CA 1
ATOM 3467 C C . PRO A 1 463 ? -5.66349 -21.63313 -60.59704 1.000 49.03498 1459 PRO A C 1
ATOM 3468 O O . PRO A 1 463 ? -6.17704 -20.55005 -60.89107 1.000 41.12573 1459 PRO A O 1
ATOM 3472 N N . ASP A 1 464 ? -4.55999 -21.74970 -59.85771 1.000 48.99738 1460 ASP A N 1
ATOM 3473 C CA . ASP A 1 464 ? -3.81196 -20.58775 -59.39186 1.000 47.19046 1460 ASP A CA 1
ATOM 3474 C C . ASP A 1 464 ? -3.32581 -19.74356 -60.56418 1.000 50.11875 1460 ASP A C 1
ATOM 3475 O O . ASP A 1 464 ? -3.01903 -20.25347 -61.64439 1.000 48.17019 1460 ASP A O 1
ATOM 3480 N N . ALA A 1 465 ? -3.22704 -18.43882 -60.32953 1.000 45.25558 1461 ALA A N 1
ATOM 3481 C CA . ALA A 1 465 ? -2.81427 -17.48767 -61.34558 1.000 45.47603 1461 ALA A CA 1
ATOM 3482 C C . ALA A 1 465 ? -1.82745 -16.49598 -60.75125 1.000 51.33315 1461 ALA A C 1
ATOM 3483 O O . ALA A 1 465 ? -2.02689 -16.01201 -59.63381 1.000 51.25476 1461 ALA A O 1
ATOM 3485 N N . ASP A 1 466 ? -0.76631 -16.19780 -61.50040 1.000 41.63267 1462 ASP A N 1
ATOM 3486 C CA . ASP A 1 466 ? 0.18816 -15.15453 -61.14084 1.000 45.50202 1462 ASP A CA 1
ATOM 3487 C C . ASP A 1 466 ? -0.10189 -13.89563 -61.94194 1.000 49.00920 1462 ASP A C 1
ATOM 3488 O O . ASP A 1 466 ? -0.21677 -13.94878 -63.17109 1.000 49.02098 1462 ASP A O 1
ATOM 3493 N N . ILE A 1 467 ? -0.17446 -12.75790 -61.26167 1.000 43.04251 1463 ILE A N 1
ATOM 3494 C CA . ILE A 1 467 ? -0.43202 -11.48919 -61.92553 1.000 39.62271 1463 ILE A CA 1
ATOM 3495 C C . ILE A 1 467 ? 0.50114 -10.42577 -61.36381 1.000 46.33309 1463 ILE A C 1
ATOM 3496 O O . ILE A 1 467 ? 1.20116 -10.62968 -60.36972 1.000 44.32102 1463 ILE A O 1
ATOM 3501 N N . GLN A 1 468 ? 0.51092 -9.28245 -62.03388 1.000 50.83499 1464 GLN A N 1
ATOM 3502 C CA . GLN A 1 468 ? 1.17826 -8.10524 -61.51203 1.000 52.66937 1464 GLN A CA 1
ATOM 3503 C C . GLN A 1 468 ? 0.31370 -7.46271 -60.43836 1.000 51.52774 1464 GLN A C 1
ATOM 3504 O O . GLN A 1 468 ? -0.91185 -7.39369 -60.57396 1.000 50.97390 1464 GLN A O 1
ATOM 3510 N N . ALA A 1 469 ? 0.96460 -6.97497 -59.37713 1.000 54.18383 1465 ALA A N 1
ATOM 3511 C CA . ALA A 1 469 ? 0.23410 -6.37378 -58.26437 1.000 50.65267 1465 ALA A CA 1
ATOM 3512 C C . ALA A 1 469 ? -0.68661 -5.25750 -58.73517 1.000 51.36916 1465 ALA A C 1
ATOM 3513 O O . ALA A 1 469 ? -1.79895 -5.10061 -58.22112 1.000 57.04190 1465 ALA A O 1
ATOM 3515 N N . LYS A 1 470 ? -0.24607 -4.47904 -59.72233 1.000 53.73790 1466 LYS A N 1
ATOM 3516 C CA . LYS A 1 470 ? -1.02557 -3.36175 -60.24054 1.000 55.34049 1466 LYS A CA 1
ATOM 3517 C C . LYS A 1 470 ? -2.30298 -3.79768 -60.93421 1.000 55.09359 1466 LYS A C 1
ATOM 3518 O O . LYS A 1 470 ? -3.08066 -2.92703 -61.34203 1.000 55.61855 1466 LYS A O 1
ATOM 3524 N N . ASP A 1 471 ? -2.53267 -5.10405 -61.08438 1.000 52.70114 1467 ASP A N 1
ATOM 3525 C CA . ASP A 1 471 ? -3.73519 -5.62579 -61.71911 1.000 55.25344 1467 ASP A CA 1
ATOM 3526 C C . ASP A 1 471 ? -4.64548 -6.37743 -60.76084 1.000 48.76749 1467 ASP A C 1
ATOM 3527 O O . ASP A 1 471 ? -5.67514 -6.89302 -61.20280 1.000 56.16785 1467 ASP A O 1
ATOM 3532 N N . LEU A 1 472 ? -4.28686 -6.48106 -59.47570 1.000 51.69221 1468 LEU A N 1
ATOM 3533 C CA . LEU A 1 472 ? -5.14227 -7.19269 -58.52780 1.000 51.33049 1468 LEU A CA 1
ATOM 3534 C C . LEU A 1 472 ? -6.56472 -6.66537 -58.57130 1.000 49.14641 1468 LEU A C 1
ATOM 3535 O O . LEU A 1 472 ? -7.52508 -7.44223 -58.59902 1.000 50.02860 1468 LEU A O 1
ATOM 3540 N N . LEU A 1 473 ? -6.71356 -5.34269 -58.60351 1.000 52.55428 1469 LEU A N 1
ATOM 3541 C CA . LEU A 1 473 ? -8.04110 -4.74616 -58.60016 1.000 50.87748 1469 LEU A CA 1
ATOM 3542 C C . LEU A 1 473 ? -8.82922 -5.15804 -59.83667 1.000 58.55387 1469 LEU A C 1
ATOM 3543 O O . LEU A 1 473 ? -9.98986 -5.57279 -59.73580 1.000 59.54460 1469 LEU A O 1
ATOM 3548 N N . ALA A 1 474 ? -8.21366 -5.05159 -61.01987 1.000 56.55045 1470 ALA A N 1
ATOM 3549 C CA . ALA A 1 474 ? -8.90727 -5.46329 -62.23968 1.000 60.23141 1470 ALA A CA 1
ATOM 3550 C C . ALA A 1 474 ? -9.19507 -6.96008 -62.22909 1.000 57.47176 1470 ALA A C 1
ATOM 3551 O O . ALA A 1 474 ? -10.29908 -7.39196 -62.58049 1.000 61.23576 1470 ALA A O 1
ATOM 3553 N N . TRP A 1 475 ? -8.21984 -7.76497 -61.80480 1.000 51.36243 1471 TRP A N 1
ATOM 3554 C CA . TRP A 1 475 ? -8.40521 -9.20865 -61.81305 1.000 52.77712 1471 TRP A CA 1
ATOM 3555 C C . TRP A 1 475 ? -9.59840 -9.61427 -60.96786 1.000 54.84176 1471 TRP A C 1
ATOM 3556 O O . TRP A 1 475 ? -10.37132 -10.49539 -61.35728 1.000 50.34704 1471 TRP A O 1
ATOM 3567 N N . LEU A 1 476 ? -9.74717 -8.99934 -59.79537 1.000 55.63254 1472 LEU A N 1
ATOM 3568 C CA . LEU A 1 476 ? -10.86233 -9.33749 -58.92162 1.000 55.09745 1472 LEU A CA 1
ATOM 3569 C C . LEU A 1 476 ? -12.19341 -8.94505 -59.54792 1.000 63.89642 1472 LEU A C 1
ATOM 3570 O O . LEU A 1 476 ? -13.14550 -9.73619 -59.54042 1.000 69.17251 1472 LEU A O 1
ATOM 3575 N N . LYS A 1 477 ? -12.27959 -7.73120 -60.10062 1.000 65.39077 1473 LYS A N 1
ATOM 3576 C CA . LYS A 1 477 ? -13.53572 -7.28897 -60.69773 1.000 68.32652 1473 LYS A CA 1
ATOM 3577 C C . LYS A 1 477 ? -13.90105 -8.12514 -61.91818 1.000 72.48870 1473 LYS A C 1
ATOM 3578 O O . LYS A 1 477 ? -15.08925 -8.33898 -62.18785 1.000 74.68456 1473 LYS A O 1
ATOM 3580 N N . ALA A 1 478 ? -12.90095 -8.61674 -62.65620 1.000 67.47284 1474 ALA A N 1
ATOM 3581 C CA . ALA A 1 478 ? -13.15055 -9.48278 -63.80306 1.000 70.98146 1474 ALA A CA 1
ATOM 3582 C C . ALA A 1 478 ? -13.70841 -10.84375 -63.40429 1.000 74.62972 1474 ALA A C 1
ATOM 3583 O O . ALA A 1 478 ? -14.14489 -11.59626 -64.28162 1.000 76.32536 1474 ALA A O 1
ATOM 3585 N N . GLU A 1 479 ? -13.71417 -11.17609 -62.11346 1.000 78.49909 1475 GLU A N 1
ATOM 3586 C CA . GLU A 1 479 ? -14.26581 -12.44199 -61.65216 1.000 78.51480 1475 GLU A CA 1
ATOM 3587 C C . GLU A 1 479 ? -15.66532 -12.31818 -61.06827 1.000 83.90822 1475 GLU A C 1
ATOM 3588 O O . GLU A 1 479 ? -16.37551 -13.32676 -60.99241 1.000 91.07560 1475 GLU A O 1
ATOM 3594 N N . ILE A 1 480 ? -16.08097 -11.12506 -60.65753 1.000 80.73533 1476 ILE A N 1
ATOM 3595 C CA . ILE A 1 480 ? -17.41200 -10.96017 -60.09044 1.000 79.23193 1476 ILE A CA 1
ATOM 3596 C C . ILE A 1 480 ? -18.29935 -10.16057 -61.03751 1.000 81.01621 1476 ILE A C 1
ATOM 3597 O O . ILE A 1 480 ? -17.83638 -9.65902 -62.06136 1.000 76.61947 1476 ILE A O 1
ATOM 3602 N N . MET B 1 1 ? -17.40286 0.79862 7.53842 1.000 64.66579 997 MET B N 1
ATOM 3603 C CA . MET B 1 1 ? -17.10129 0.17550 8.82931 1.000 63.58900 997 MET B CA 1
ATOM 3604 C C . MET B 1 1 ? -18.23567 -0.71669 9.33286 1.000 60.27047 997 MET B C 1
ATOM 3605 O O . MET B 1 1 ? -18.05034 -1.49045 10.27277 1.000 60.15131 997 MET B O 1
ATOM 3610 N N . THR B 1 2 ? -19.40734 -0.60014 8.71050 1.000 55.43545 998 THR B N 1
ATOM 3611 C CA . THR B 1 2 ? -20.51650 -1.48731 9.02963 1.000 55.67832 998 THR B CA 1
ATOM 3612 C C . THR B 1 2 ? -20.11782 -2.94334 8.79708 1.000 60.62060 998 THR B C 1
ATOM 3613 O O . THR B 1 2 ? -19.35575 -3.26247 7.87874 1.000 59.35566 998 THR B O 1
ATOM 3617 N N . ASP B 1 3 ? -20.62937 -3.82596 9.65362 1.000 52.21548 999 ASP B N 1
ATOM 3618 C CA . ASP B 1 3 ? -20.53693 -5.26465 9.43133 1.000 55.79365 999 ASP B CA 1
ATOM 3619 C C . ASP B 1 3 ? -21.27051 -5.65061 8.14670 1.000 60.85855 999 ASP B C 1
ATOM 3620 O O . ASP B 1 3 ? -22.50310 -5.49959 8.07993 1.000 57.02072 999 ASP B O 1
ATOM 3625 N N . PRO B 1 4 ? -20.57143 -6.16235 7.12442 1.000 61.34914 1000 PRO B N 1
ATOM 3626 C CA . PRO B 1 4 ? -21.25509 -6.54340 5.87370 1.000 57.78848 1000 PRO B CA 1
ATOM 3627 C C . PRO B 1 4 ? -22.30224 -7.61959 6.05538 1.000 58.22640 1000 PRO B C 1
ATOM 3628 O O . PRO B 1 4 ? -23.21031 -7.72672 5.22649 1.000 52.85890 1000 PRO B O 1
ATOM 3632 N N . ASN B 1 5 ? -22.20514 -8.43123 7.10269 1.000 58.64657 1001 ASN B N 1
ATOM 3633 C CA . ASN B 1 5 ? -23.16370 -9.49610 7.34455 1.000 58.70369 1001 ASN B CA 1
ATOM 3634 C C . ASN B 1 5 ? -24.22594 -9.08864 8.35549 1.000 63.15843 1001 ASN B C 1
ATOM 3635 O O . ASN B 1 5 ? -24.88122 -9.95626 8.94268 1.000 62.87019 1001 ASN B O 1
ATOM 3640 N N . SER B 1 6 ? -24.405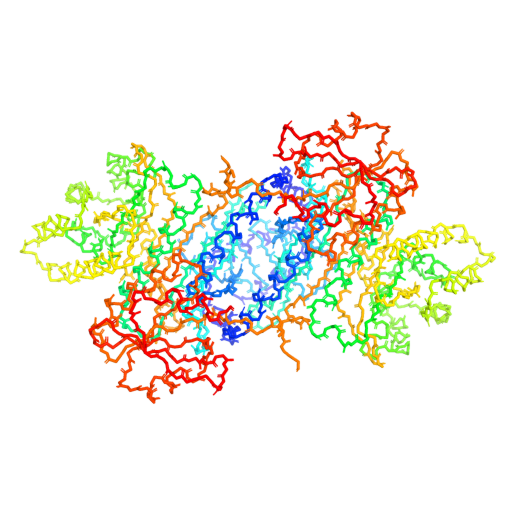02 -7.78721 8.56806 1.000 62.15079 1002 SER B N 1
ATOM 3641 C CA . SER B 1 6 ? -25.41825 -7.30616 9.49866 1.000 62.64764 1002 SER B CA 1
ATOM 3642 C C . SER B 1 6 ? -26.81311 -7.74646 9.04992 1.000 57.79058 1002 SER B C 1
ATOM 3643 O O . SER B 1 6 ? -27.17230 -7.55882 7.87882 1.000 54.59535 1002 SER B O 1
ATOM 3646 N N . PRO B 1 7 ? -27.62970 -8.31549 9.94578 1.000 64.51091 1003 PRO B N 1
ATOM 3647 C CA . PRO B 1 7 ? -28.92872 -8.87350 9.52375 1.000 61.47458 1003 PRO B CA 1
ATOM 3648 C C . PRO B 1 7 ? -29.95847 -7.82663 9.12016 1.000 60.99197 1003 PRO B C 1
ATOM 3649 O O . PRO B 1 7 ? -31.02196 -8.19913 8.60231 1.000 63.47512 1003 PRO B O 1
ATOM 3653 N N . TYR B 1 8 ? -29.69798 -6.54092 9.36605 1.000 61.36556 1004 TYR B N 1
ATOM 3654 C CA . TYR B 1 8 ? -30.58067 -5.49999 8.85312 1.000 59.21428 1004 TYR B CA 1
ATOM 3655 C C . TYR B 1 8 ? -30.52099 -5.43497 7.33217 1.000 61.43358 1004 TYR B C 1
ATOM 3656 O O . TYR B 1 8 ? -31.47579 -4.97902 6.69218 1.000 57.81119 1004 TYR B O 1
ATOM 3665 N N . PHE B 1 9 ? -29.41475 -5.89403 6.73971 1.000 59.65589 1005 PHE B N 1
ATOM 3666 C CA . PHE B 1 9 ? -29.26631 -5.84041 5.28821 1.000 55.01502 1005 PHE B CA 1
ATOM 3667 C C . PHE B 1 9 ? -30.26567 -6.76235 4.59517 1.000 56.73478 1005 PHE B C 1
ATOM 3668 O O . PHE B 1 9 ? -31.00348 -6.33049 3.69982 1.000 57.36454 1005 PHE B O 1
ATOM 3676 N N . GLU B 1 10 ? -30.33350 -8.02976 5.01263 1.000 56.70153 1006 GLU B N 1
ATOM 3677 C CA . GLU B 1 10 ? -31.34115 -8.92108 4.44258 1.000 59.43999 1006 GLU B CA 1
ATOM 3678 C C . GLU B 1 10 ? -32.76494 -8.45808 4.75584 1.000 61.43695 1006 GLU B C 1
ATOM 3679 O O . GLU B 1 10 ? -33.66607 -8.62295 3.92383 1.000 59.41843 1006 GLU B O 1
ATOM 3685 N N . LYS B 1 11 ? -32.99411 -7.87207 5.93427 1.000 62.38235 1007 LYS B N 1
ATOM 3686 C CA . LYS B 1 11 ? -34.35135 -7.45729 6.28851 1.000 63.00169 1007 LYS B CA 1
ATOM 3687 C C . LYS B 1 11 ? -34.88873 -6.41990 5.31091 1.000 59.48559 1007 LYS B C 1
ATOM 3688 O O . LYS B 1 11 ? -36.03474 -6.50990 4.85938 1.000 63.02409 1007 LYS B O 1
ATOM 3694 N N . VAL B 1 12 ? -34.07194 -5.42063 4.97608 1.000 58.66294 1008 VAL B N 1
ATOM 3695 C CA . VAL B 1 12 ? -34.53040 -4.34516 4.10378 1.000 57.47425 1008 VAL B CA 1
ATOM 3696 C C . VAL B 1 12 ? -34.63067 -4.80925 2.65026 1.000 60.92254 1008 VAL B C 1
ATOM 3697 O O . VAL B 1 12 ? -35.50581 -4.34608 1.90333 1.000 58.15733 1008 VAL B O 1
ATOM 3701 N N . LEU B 1 13 ? -33.75695 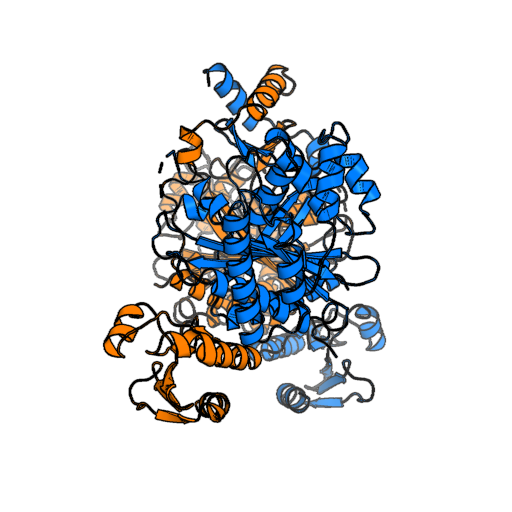-5.72827 2.22313 1.000 58.64735 1009 LEU B N 1
ATOM 3702 C CA . LEU B 1 13 ? -33.82244 -6.23618 0.85468 1.000 52.81838 1009 LEU B CA 1
ATOM 3703 C C . LEU B 1 13 ? -35.15981 -6.91291 0.59561 1.000 52.50682 1009 LEU B C 1
ATOM 3704 O O . LEU B 1 13 ? -35.93430 -6.47869 -0.26483 1.000 46.59791 1009 LEU B O 1
ATOM 3709 N N . GLY B 1 14 ? -35.44860 -7.98087 1.34548 1.000 51.55825 1010 GLY B N 1
ATOM 3710 C CA . GLY B 1 14 ? -36.72383 -8.65743 1.19545 1.000 53.68413 1010 GLY B CA 1
ATOM 3711 C C . GLY B 1 14 ? -37.90625 -7.72574 1.36341 1.000 49.46702 1010 GLY B C 1
ATOM 3712 O O . GLY B 1 14 ? -38.92637 -7.88030 0.68734 1.000 55.54057 1010 GLY B O 1
ATOM 3713 N N . SER B 1 15 ? -37.77918 -6.73649 2.24591 1.000 51.50149 1011 SER B N 1
ATOM 3714 C CA . SER B 1 15 ? -38.85736 -5.77594 2.43805 1.000 56.99943 1011 SER B CA 1
ATOM 3715 C C . SER B 1 15 ? -39.03579 -4.89637 1.20490 1.000 52.34471 1011 SER B C 1
ATOM 3716 O O . SER B 1 15 ? -40.16593 -4.63543 0.77797 1.000 50.60276 1011 SER B O 1
ATOM 3719 N N . LEU B 1 16 ? -37.93465 -4.45564 0.59513 1.000 55.73643 1012 LEU B N 1
ATOM 3720 C CA . LEU B 1 16 ? -38.06368 -3.52857 -0.52401 1.000 53.75257 1012 LEU B CA 1
ATOM 3721 C C . LEU B 1 16 ? -38.42296 -4.23987 -1.82628 1.000 43.86641 1012 LEU B C 1
ATOM 3722 O O . LEU B 1 16 ? -39.21951 -3.71310 -2.60973 1.000 44.94133 1012 LEU B O 1
ATOM 3727 N N . PHE B 1 17 ? -37.87007 -5.43249 -2.07842 1.000 45.95502 1013 PHE B N 1
ATOM 3728 C CA . PHE B 1 17 ? -38.26931 -6.16742 -3.27898 1.000 44.84168 1013 PHE B CA 1
ATOM 3729 C C . PHE B 1 17 ? -39.71596 -6.63751 -3.20559 1.000 49.08680 1013 PHE B C 1
ATOM 3730 O O . PHE B 1 17 ? -40.27017 -7.05506 -4.22680 1.000 46.63698 1013 PHE B O 1
ATOM 3738 N N . ALA B 1 18 ? -40.33927 -6.57476 -2.02948 1.000 51.66553 1014 ALA B N 1
ATOM 3739 C CA . ALA B 1 18 ? -41.75634 -6.88009 -1.89849 1.000 52.29865 1014 ALA B CA 1
ATOM 3740 C C . ALA B 1 18 ? -42.64806 -5.67348 -2.14794 1.000 57.82925 1014 ALA B C 1
ATOM 3741 O O . ALA B 1 18 ? -43.83199 -5.84929 -2.45576 1.000 63.73010 1014 ALA B O 1
ATOM 3743 N N . ARG B 1 19 ? -42.12015 -4.46028 -2.02083 1.000 57.81733 1015 ARG B N 1
ATOM 3744 C CA . ARG B 1 19 ? -42.94092 -3.28155 -2.24600 1.000 61.11116 1015 ARG B CA 1
ATOM 3745 C C . ARG B 1 19 ? -43.31523 -3.15636 -3.71754 1.000 65.97846 1015 ARG B C 1
ATOM 3746 O O . ARG B 1 19 ? -42.48930 -3.36719 -4.61072 1.000 72.31475 1015 ARG B O 1
ATOM 3754 N N . GLN B 1 20 ? -44.57214 -2.82050 -3.97165 1.000 60.89098 1016 GLN B N 1
ATOM 3755 C CA . GLN B 1 20 ? -44.95407 -2.38496 -5.30324 1.000 66.21146 1016 GLN B CA 1
ATOM 3756 C C . GLN B 1 20 ? -44.57432 -0.91803 -5.47513 1.000 63.11675 1016 GLN B C 1
ATOM 3757 O O . GLN B 1 20 ? -44.47583 -0.16515 -4.50152 1.000 56.36161 1016 GLN B O 1
ATOM 3763 N N . VAL B 1 21 ? -44.33372 -0.51848 -6.72680 1.000 65.39091 1017 VAL B N 1
ATOM 3764 C CA . VAL B 1 21 ? -43.82275 0.82360 -6.98287 1.000 57.42753 1017 VAL B CA 1
ATOM 3765 C C . VAL B 1 21 ? -44.84287 1.86512 -6.53677 1.000 64.75406 1017 VAL B C 1
ATOM 3766 O O . VAL B 1 21 ? -46.04781 1.73039 -6.78631 1.000 65.61526 1017 VAL B O 1
ATOM 3770 N N . GLU B 1 22 ? -44.35399 2.92075 -5.84459 1.000 62.30359 1018 GLU B N 1
ATOM 3771 C CA . GLU B 1 22 ? -45.2032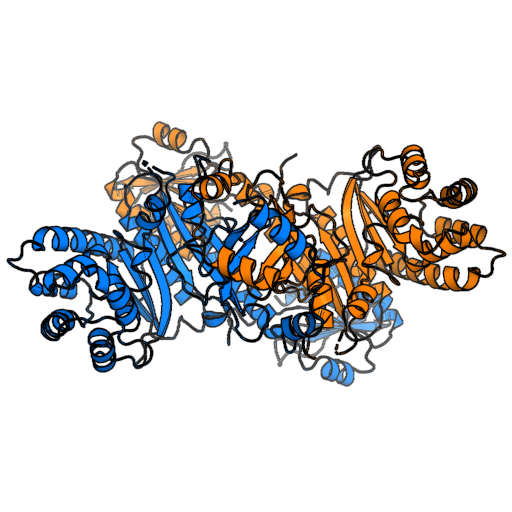6 4.03582 -5.43557 1.000 62.19172 1018 GLU B CA 1
ATOM 3772 C C . GLU B 1 22 ? -45.49332 4.93957 -6.63217 1.000 65.96643 1018 GLU B C 1
ATOM 3773 O O . GLU B 1 22 ? -44.61032 5.16490 -7.46605 1.000 66.27870 1018 GLU B O 1
ATOM 3779 N N . PRO B 1 23 ? -46.70341 5.49777 -6.72118 1.000 66.60849 1019 PRO B N 1
ATOM 3780 C CA . PRO B 1 23 ? -47.11151 6.16046 -7.97254 1.000 59.84784 1019 PRO B CA 1
ATOM 3781 C C . PRO B 1 23 ? -46.28897 7.39200 -8.31827 1.000 58.30261 1019 PRO B C 1
ATOM 3782 O O . PRO B 1 23 ? -46.07034 7.66211 -9.50540 1.000 58.07515 1019 PRO B O 1
ATOM 3786 N N . ALA B 1 24 ? -45.81530 8.14310 -7.32107 1.000 59.21437 1020 ALA B N 1
ATOM 3787 C CA . ALA B 1 24 ? -45.00710 9.32536 -7.60845 1.000 58.99239 1020 ALA B CA 1
ATOM 3788 C C . ALA B 1 24 ? -43.70105 8.95608 -8.30710 1.000 55.83410 1020 ALA B C 1
ATOM 3789 O O . ALA B 1 24 ? -43.26060 9.65521 -9.22742 1.000 52.72854 1020 ALA B O 1
ATOM 3791 N N . LYS B 1 25 ? -43.06201 7.86633 -7.87990 1.000 53.47590 1021 LYS B N 1
ATOM 3792 C CA . LYS B 1 25 ? -41.80786 7.46675 -8.50965 1.000 56.21092 1021 LYS B CA 1
ATOM 3793 C C . LYS B 1 25 ? -42.05583 6.86604 -9.88744 1.000 48.89906 1021 LYS B C 1
ATOM 3794 O O . LYS B 1 25 ? -41.25433 7.05749 -10.80634 1.000 49.07532 1021 LYS B O 1
ATOM 3800 N N . ASP B 1 26 ? -43.16557 6.14379 -10.04897 1.000 44.70849 1022 ASP B N 1
ATOM 3801 C CA . ASP B 1 26 ? -43.50207 5.57252 -11.34705 1.000 45.28377 1022 ASP B CA 1
ATOM 3802 C C . ASP B 1 26 ? -43.69600 6.66386 -12.39286 1.000 48.64714 1022 ASP B C 1
ATOM 3803 O O . ASP B 1 26 ? -43.19900 6.55539 -13.52198 1.000 40.74130 1022 ASP B O 1
ATOM 3808 N N . TYR B 1 27 ? -44.39941 7.73543 -12.02721 1.000 49.06256 1023 TYR B N 1
ATOM 3809 C CA . TYR B 1 27 ? -44.57887 8.84749 -12.94944 1.000 49.73837 1023 TYR B CA 1
ATOM 3810 C C . TYR B 1 27 ? -43.29170 9.64442 -13.12303 1.000 49.06805 1023 TYR B C 1
ATOM 3811 O O . TYR B 1 27 ? -43.01939 10.14264 -14.21937 1.000 48.51325 1023 TYR B O 1
ATOM 3820 N N . ALA B 1 28 ? -42.49015 9.78022 -12.06188 1.000 48.45713 1024 ALA B N 1
ATOM 3821 C CA . ALA B 1 28 ? -41.25051 10.53950 -12.18281 1.000 50.14266 1024 ALA B CA 1
ATOM 3822 C C . ALA B 1 28 ? -40.24757 9.84272 -13.09353 1.000 46.70035 1024 ALA B C 1
ATOM 3823 O O . ALA B 1 28 ? -39.40215 10.51056 -13.70111 1.000 40.64909 1024 ALA B O 1
ATOM 3825 N N . TRP B 1 29 ? -40.34212 8.51588 -13.21976 1.000 42.48566 1025 TRP B N 1
ATOM 3826 C CA . TRP B 1 29 ? -39.36569 7.76185 -14.00390 1.000 41.73552 1025 TRP B CA 1
ATOM 3827 C C . TRP B 1 29 ? -39.18988 8.33583 -15.40508 1.000 44.47968 1025 TRP B C 1
ATOM 3828 O O . TRP B 1 29 ? -38.06294 8.57221 -15.85073 1.000 37.53717 1025 TRP B O 1
ATOM 3839 N N . ASP B 1 30 ? -40.28680 8.55504 -16.12395 1.000 42.74822 1026 ASP B N 1
ATOM 3840 C CA . ASP B 1 30 ? -40.19122 8.97794 -17.51539 1.000 46.82861 1026 ASP B CA 1
ATOM 3841 C C . ASP B 1 30 ? -41.19394 10.08364 -17.81144 1.000 54.83703 1026 ASP B C 1
ATOM 3842 O O . ASP B 1 30 ? -41.89092 10.06628 -18.82461 1.000 64.95103 1026 ASP B O 1
ATOM 3847 N N . MET B 1 31 ? -41.25553 11.07968 -16.92888 1.000 64.24195 1027 MET B N 1
ATOM 3848 C CA . MET B 1 31 ? -42.16020 12.21302 -17.09303 1.000 63.77932 1027 MET B CA 1
ATOM 3849 C C . MET B 1 31 ? -41.78772 13.01957 -18.32901 1.000 67.06141 1027 MET B C 1
ATOM 3850 O O . MET B 1 31 ? -42.50866 12.99926 -19.33310 1.000 71.99735 1027 MET B O 1
ATOM 3852 N N . GLY B 1 32 ? -40.65910 13.72070 -18.27139 1.000 66.04894 1028 GLY B N 1
ATOM 3853 C CA . GLY B 1 32 ? -40.23706 14.53878 -19.39044 1.000 73.16017 1028 GLY B CA 1
ATOM 3854 C C . GLY B 1 32 ? -39.46997 13.75675 -20.43609 1.000 79.32939 1028 GLY B C 1
ATOM 3855 O O . GLY B 1 32 ? -38.48736 14.25608 -20.99600 1.000 81.93714 1028 GLY B O 1
ATOM 3856 N N . SER B 1 33 ? -39.91076 12.52974 -20.71087 1.000 69.07989 1029 SER B N 1
ATOM 3857 C CA . SER B 1 33 ? -39.19251 11.65459 -21.62640 1.000 70.22282 1029 SER B CA 1
ATOM 3858 C C . SER B 1 33 ? -39.56616 11.97607 -23.06863 1.000 67.29939 1029 SER B C 1
ATOM 3859 O O . SER B 1 33 ? -40.74827 12.04342 -23.42028 1.000 61.67001 1029 SER B O 1
ATOM 3862 N N . THR B 1 34 ? -38.55380 12.17985 -23.90217 1.000 67.09544 1030 THR B N 1
ATOM 3863 C CA . THR B 1 34 ? -38.75581 12.50197 -25.30403 1.000 66.55776 1030 THR B CA 1
ATOM 3864 C C . THR B 1 34 ? -38.09597 11.44307 -26.17359 1.000 60.07999 1030 THR B C 1
ATOM 3865 O O . THR B 1 34 ? -37.09470 10.83287 -25.78876 1.000 59.27229 1030 THR B O 1
ATOM 3869 N N . LEU B 1 35 ? -38.64713 11.23770 -27.28638 1.000 51.01859 1031 LEU B N 1
ATOM 3870 C CA . LEU B 1 35 ? -38.11142 10.34347 -28.28656 1.000 55.90364 1031 LEU B CA 1
ATOM 3871 C C . LEU B 1 35 ? -37.45651 11.14504 -29.40297 1.000 55.31319 1031 LEU B C 1
ATOM 3872 O O . LEU B 1 35 ? -37.91511 12.23763 -29.73680 1.000 60.25510 1031 LEU B O 1
ATOM 3874 N N . PRO B 1 36 ? -36.37397 10.65002 -29.99398 1.000 54.73948 1032 PRO B N 1
ATOM 3875 C CA . PRO B 1 36 ? -35.81800 11.32644 -31.16874 1.000 53.75203 1032 PRO B CA 1
ATOM 3876 C C . PRO B 1 36 ? -36.86639 11.39689 -32.26656 1.000 57.17986 1032 PRO B C 1
ATOM 3877 O O . PRO B 1 36 ? -37.74031 10.53259 -32.37021 1.000 50.76470 1032 PRO B O 1
ATOM 3881 N N . THR B 1 37 ? -36.79458 12.45363 -33.07132 1.000 48.08497 1033 THR B N 1
ATOM 3882 C CA . THR B 1 37 ? -37.74254 12.58764 -34.16438 1.000 50.76320 1033 THR B CA 1
ATOM 3883 C C . THR B 1 37 ? -37.44554 11.53655 -35.22808 1.000 45.80655 1033 THR B C 1
ATOM 3884 O O . THR B 1 37 ? -36.31725 11.04811 -35.32654 1.000 53.14476 1033 THR B O 1
ATOM 3888 N N . PRO B 1 38 ? -38.43995 11.15858 -36.03350 1.000 54.97096 1034 PRO B N 1
ATOM 3889 C CA . PRO B 1 38 ? -38.16924 10.18406 -37.10391 1.000 44.64367 1034 PRO B CA 1
ATOM 3890 C C . PRO B 1 38 ? -37.10470 10.64569 -38.07163 1.000 44.11451 1034 PRO B C 1
ATOM 3891 O O . PRO B 1 38 ? -36.46760 9.80463 -38.72029 1.000 41.62212 1034 PRO B O 1
ATOM 3895 N N . ASP B 1 39 ? -36.86884 11.95041 -38.18546 1.000 47.10155 1035 ASP B N 1
ATOM 3896 C CA . ASP B 1 39 ? -35.74947 12.39025 -39.00615 1.000 49.54398 1035 ASP B CA 1
ATOM 3897 C C . ASP B 1 39 ? -34.41798 12.12184 -38.30386 1.000 47.72512 1035 ASP B C 1
ATOM 3898 O O . ASP B 1 39 ? -33.43014 11.76547 -38.95524 1.000 48.16447 1035 ASP B O 1
ATOM 3903 N N . ASP B 1 40 ? -34.37002 12.28700 -36.97537 1.000 50.31283 1036 ASP B N 1
ATOM 3904 C CA . ASP B 1 40 ? -33.20194 11.83668 -36.21687 1.000 41.26334 1036 ASP B CA 1
ATOM 3905 C C . ASP B 1 40 ? -32.96351 10.34610 -36.42871 1.000 40.94826 1036 ASP B C 1
ATOM 3906 O O . ASP B 1 40 ? -31.82118 9.90110 -36.57732 1.000 39.49753 1036 ASP B O 1
ATOM 3911 N N . LEU B 1 41 ? -34.03422 9.55611 -36.44315 1.000 38.02390 1037 LEU B N 1
ATOM 3912 C CA . LEU B 1 41 ? -33.87153 8.11126 -36.51746 1.000 32.32633 1037 LEU B CA 1
ATOM 3913 C C . LEU B 1 41 ? -33.31725 7.68469 -37.86418 1.000 32.29130 1037 LEU B C 1
ATOM 3914 O O . LEU B 1 41 ? -32.51297 6.74484 -37.94478 1.000 30.08345 1037 LEU B O 1
ATOM 3919 N N . MET B 1 42 ? -33.74026 8.34900 -38.94185 1.000 38.04522 1038 MET B N 1
ATOM 3920 C CA . MET B 1 42 ? -33.19843 8.01022 -40.25087 1.000 36.16835 1038 MET B CA 1
ATOM 3921 C C . MET B 1 42 ? -31.73354 8.42576 -40.35053 1.000 33.83315 1038 MET B C 1
ATOM 3922 O O . MET B 1 42 ? -30.92279 7.72733 -40.97003 1.000 31.88154 1038 MET B O 1
ATOM 3927 N N . ARG B 1 43 ? -31.37642 9.55641 -39.74048 1.000 40.05862 1039 ARG B N 1
ATOM 3928 C CA . ARG B 1 43 ? -29.96911 9.93306 -39.67275 1.000 42.70955 1039 ARG B CA 1
ATOM 3929 C C . ARG B 1 43 ? -29.17772 8.89308 -38.89902 1.000 37.59974 1039 ARG B C 1
ATOM 3930 O O . ARG B 1 43 ? -28.08104 8.50015 -39.31601 1.000 41.93347 1039 ARG B O 1
ATOM 3938 N N . ARG B 1 44 ? -29.73417 8.40530 -37.78831 1.000 33.10421 1040 ARG B N 1
ATOM 3939 C CA . ARG B 1 44 ? -29.03716 7.37786 -37.02986 1.000 35.27091 1040 ARG B CA 1
ATOM 3940 C C . ARG B 1 44 ? -28.86261 6.12073 -37.85494 1.000 33.84320 1040 ARG B C 1
ATOM 3941 O O . ARG B 1 44 ? -27.81683 5.46542 -37.78437 1.000 33.37318 1040 ARG B O 1
ATOM 3949 N N . PHE B 1 45 ? -29.86816 5.77265 -38.65914 1.000 31.78706 1041 PHE B N 1
ATOM 3950 C CA . PHE B 1 45 ? -29.73543 4.58798 -39.49348 1.000 29.83850 1041 PHE B CA 1
ATOM 3951 C C . PHE B 1 45 ? -28.64277 4.76349 -40.55095 1.000 29.15554 1041 PHE B C 1
ATOM 3952 O O . PHE B 1 45 ? -27.90033 3.82360 -40.84458 1.000 30.75689 1041 PHE B O 1
ATOM 3960 N N . ILE B 1 46 ? -28.54614 5.94354 -41.15889 1.000 28.88474 1042 ILE B N 1
ATOM 3961 C CA . ILE B 1 46 ? -27.52002 6.14612 -42.18709 1.000 32.96328 1042 ILE B CA 1
ATOM 3962 C C . ILE B 1 46 ? -26.12043 6.06327 -41.57295 1.000 33.05083 1042 ILE B C 1
ATOM 3963 O O . ILE B 1 46 ? -25.21352 5.41927 -42.12528 1.000 32.50207 1042 ILE B O 1
ATOM 3968 N N . VAL B 1 47 ? -25.93555 6.66960 -40.39951 1.000 33.10930 1043 VAL B N 1
ATOM 3969 C CA . VAL B 1 47 ? -24.63454 6.62536 -39.73429 1.000 33.68010 1043 VAL B CA 1
ATOM 3970 C C . VAL B 1 47 ? -24.24872 5.18624 -39.41111 1.000 33.84251 1043 VAL B C 1
ATOM 3971 O O . VAL B 1 47 ? -23.18126 4.69850 -39.80777 1.000 28.78250 1043 VAL B O 1
ATOM 3975 N N . LYS B 1 48 ? -25.12664 4.48027 -38.69572 1.000 30.07534 1044 LYS B N 1
ATOM 3976 C CA . LYS B 1 48 ? -24.85321 3.09363 -38.33507 1.000 32.93110 1044 LYS B CA 1
ATOM 3977 C C . LYS B 1 48 ? -24.56258 2.24524 -39.56334 1.000 24.29532 1044 LYS B C 1
ATOM 3978 O O . LYS B 1 48 ? -23.62499 1.43916 -39.57632 1.000 31.41276 1044 LYS B O 1
ATOM 3984 N N . ASP B 1 49 ? -25.34982 2.42152 -40.61531 1.000 25.55485 1045 ASP B N 1
ATOM 3985 C CA . ASP B 1 49 ? -25.14397 1.63033 -41.81815 1.000 32.45241 1045 ASP B CA 1
ATOM 3986 C C . ASP B 1 49 ? -23.80864 1.96520 -42.48243 1.000 31.45854 1045 ASP B C 1
ATOM 3987 O O . ASP B 1 49 ? -23.10428 1.06620 -42.95886 1.000 31.83201 1045 ASP B O 1
ATOM 3992 N N . THR B 1 50 ? -23.43219 3.24884 -42.51370 1.000 32.94660 1046 THR B N 1
ATOM 3993 C CA . THR B 1 50 ? -22.11856 3.60454 -43.04758 1.000 31.48846 1046 THR B CA 1
ATOM 3994 C C . THR B 1 50 ? -21.00849 3.02303 -42.19014 1.000 32.81711 1046 THR B C 1
ATOM 3995 O O . THR B 1 50 ? -20.01051 2.51079 -42.71570 1.000 38.71085 1046 THR B O 1
ATOM 3999 N N . LEU B 1 51 ? -21.16269 3.09921 -40.86244 1.000 34.90512 1047 LEU B N 1
ATOM 4000 C CA . LEU B 1 51 ? -20.13253 2.58197 -39.96756 1.000 32.61992 1047 LEU B CA 1
ATOM 4001 C C . LEU B 1 51 ? -19.92378 1.09202 -40.17916 1.000 28.04171 1047 LEU B C 1
ATOM 4002 O O . LEU B 1 51 ? -18.78359 0.62303 -40.23558 1.000 28.93431 1047 LEU B O 1
ATOM 4007 N N . ILE B 1 52 ? -21.01329 0.33112 -40.30752 1.000 28.14142 1048 ILE B N 1
ATOM 4008 C CA . ILE B 1 52 ? -20.89811 -1.11481 -40.46612 1.000 29.82791 1048 ILE B CA 1
ATOM 4009 C C . ILE B 1 52 ? -20.20600 -1.45849 -41.78191 1.000 27.68840 1048 ILE B C 1
ATOM 4010 O O . ILE B 1 52 ? -19.40448 -2.39976 -41.85197 1.000 29.66406 1048 ILE B O 1
ATOM 4015 N N . THR B 1 53 ? -20.489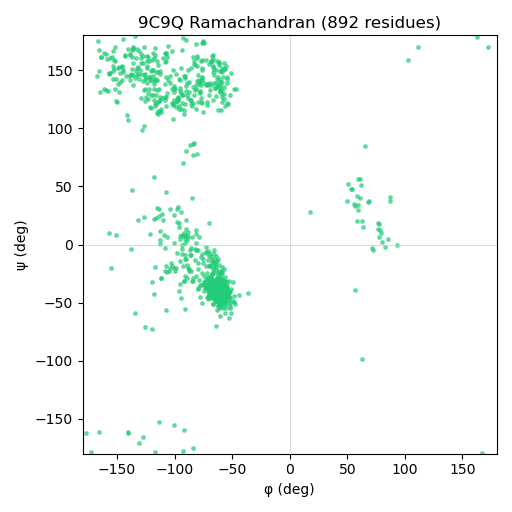75 -0.69054 -42.83888 1.000 28.91770 1049 THR B N 1
ATOM 4016 C CA . THR B 1 53 ? -19.81305 -0.88258 -44.11893 1.000 31.38191 1049 THR B CA 1
ATOM 4017 C C . THR B 1 53 ? -18.29817 -0.73969 -43.97712 1.000 29.36791 1049 THR B C 1
ATOM 4018 O O . THR B 1 53 ? -17.53607 -1.53700 -44.53341 1.000 30.46444 1049 THR B O 1
ATOM 4022 N N . ILE B 1 54 ? -17.84154 0.25670 -43.22878 1.000 30.55560 1050 ILE B N 1
ATOM 4023 C CA . ILE B 1 54 ? -16.40371 0.37841 -42.98176 1.000 35.64691 1050 ILE B CA 1
ATOM 4024 C C . ILE B 1 54 ? -15.89176 -0.82601 -42.19905 1.000 31.85034 1050 ILE B C 1
ATOM 4025 O O . ILE B 1 54 ? -14.84912 -1.40353 -42.53249 1.000 34.46702 1050 ILE B O 1
ATOM 4030 N N . PHE B 1 55 ? -16.60236 -1.20736 -41.12789 1.000 26.97648 1051 PHE B N 1
ATOM 4031 C CA . PHE B 1 55 ? -16.12729 -2.29808 -40.27395 1.000 28.63513 1051 PHE B CA 1
ATOM 4032 C C . PHE B 1 55 ? -16.03140 -3.59727 -41.05650 1.000 30.60225 1051 PHE B C 1
ATOM 4033 O O . PHE B 1 55 ? -15.09594 -4.38659 -40.85995 1.000 27.79424 1051 PHE B O 1
ATOM 4041 N N . ARG B 1 56 ? -17.00914 -3.84764 -41.93870 1.000 31.67289 1052 ARG B N 1
ATOM 4042 C CA . ARG B 1 56 ? -17.05714 -5.11215 -42.65979 1.000 25.78967 1052 ARG B CA 1
ATOM 4043 C C . ARG B 1 56 ? -15.92701 -5.21828 -43.68297 1.000 27.37844 1052 ARG B C 1
ATOM 4044 O O . ARG B 1 56 ? -15.44585 -6.32209 -43.94771 1.000 31.82101 1052 ARG B O 1
ATOM 4052 N N . ARG B 1 57 ? -15.48413 -4.10097 -44.26411 1.000 27.30460 1053 ARG B N 1
ATOM 4053 C CA . ARG B 1 57 ? -14.29331 -4.15649 -45.11925 1.000 36.08145 1053 ARG B CA 1
ATOM 4054 C C . ARG B 1 57 ? -13.11906 -4.81160 -44.40843 1.000 33.96263 1053 ARG B C 1
ATOM 4055 O O . ARG B 1 57 ? -12.26301 -5.43160 -45.04902 1.000 35.72209 1053 ARG B O 1
ATOM 4063 N N . HIS B 1 58 ? -13.03868 -4.66456 -43.09119 1.000 31.72014 1054 HIS B N 1
ATOM 4064 C CA . HIS B 1 58 ? -11.91002 -5.19363 -42.34073 1.000 30.01983 1054 HIS B CA 1
ATOM 4065 C C . HIS B 1 58 ? -12.14232 -6.62501 -41.89189 1.000 33.62338 1054 HIS B C 1
ATOM 4066 O O . HIS B 1 58 ? -11.34221 -7.15769 -41.12026 1.000 33.21888 1054 HIS B O 1
ATOM 4073 N N . GLY B 1 59 ? -13.21478 -7.25613 -42.36133 1.000 34.75427 1055 GLY B N 1
ATOM 4074 C CA . GLY B 1 59 ? -13.54985 -8.59006 -41.92192 1.000 31.02039 1055 GLY B CA 1
ATOM 4075 C C . GLY B 1 59 ? -14.18614 -8.66228 -40.55428 1.000 28.51105 1055 GLY B C 1
ATOM 4076 O O . GLY B 1 59 ? -14.20381 -9.73816 -39.95596 1.000 26.79342 1055 GLY B O 1
ATOM 4077 N N . ALA B 1 60 ? -14.71045 -7.55694 -40.03417 1.000 25.99876 1056 ALA B N 1
ATOM 4078 C CA . ALA B 1 60 ? -15.25616 -7.57990 -38.68396 1.000 25.71587 1056 ALA B CA 1
ATOM 4079 C C . ALA B 1 60 ? -16.69492 -8.09998 -38.66773 1.000 32.91173 1056 ALA B C 1
ATOM 4080 O O . ALA B 1 60 ? -17.43822 -8.00383 -39.64736 1.000 32.04004 1056 ALA B O 1
ATOM 4082 N N . VAL B 1 61 ? -17.08869 -8.63258 -37.51330 1.000 33.47073 1057 VAL B N 1
ATOM 4083 C CA . VAL B 1 61 ? -18.46859 -9.01205 -37.25312 1.000 29.95163 1057 VAL B CA 1
ATOM 4084 C C . VAL B 1 61 ? -18.94929 -8.30038 -35.99694 1.000 30.35658 1057 VAL B C 1
ATOM 4085 O O . VAL B 1 61 ? -18.16442 -7.78115 -35.19752 1.000 28.96070 1057 VAL B O 1
ATOM 4089 N N . GLU B 1 62 ? -20.26122 -8.25138 -35.83156 1.000 27.11832 1058 GLU B N 1
ATOM 4090 C CA . GLU B 1 62 ? -20.80015 -7.64233 -34.63128 1.000 27.77647 1058 GLU B CA 1
ATOM 4091 C C . GLU B 1 62 ? -20.75486 -8.65170 -33.50011 1.000 29.34134 1058 GLU B C 1
ATOM 4092 O O . GLU B 1 62 ? -21.10410 -9.81930 -33.68263 1.000 30.82034 1058 GLU B O 1
ATOM 4098 N N . ALA B 1 63 ? -20.28632 -8.20881 -32.34883 1.000 27.97639 1059 ALA B N 1
ATOM 4099 C CA . ALA B 1 63 ? -20.28914 -9.01472 -31.15887 1.000 31.64147 1059 ALA B CA 1
ATOM 4100 C C . ALA B 1 63 ? -21.25347 -8.43051 -30.13254 1.000 30.04097 1059 ALA B C 1
ATOM 4101 O O . ALA B 1 63 ? -21.46049 -7.21112 -30.08658 1.000 30.11544 1059 ALA B O 1
ATOM 4103 N N . PRO B 1 64 ? -21.85666 -9.26652 -29.29531 1.000 25.67308 1060 PRO B N 1
ATOM 4104 C CA . PRO B 1 64 ? -22.75256 -8.74917 -28.25748 1.000 32.47040 1060 PRO B CA 1
ATOM 4105 C C . PRO B 1 64 ? -21.97244 -8.13323 -27.10141 1.000 36.67968 1060 PRO B C 1
ATOM 4106 O O . PRO B 1 64 ? -20.78905 -8.40270 -26.89371 1.000 43.12300 1060 PRO B O 1
ATOM 4110 N N . THR B 1 65 ? -22.65734 -7.27385 -26.35289 1.000 36.05560 1061 THR B N 1
ATOM 4111 C CA . THR B 1 65 ? -22.04861 -6.57276 -25.23434 1.000 37.98201 1061 THR B CA 1
ATOM 4112 C C . THR B 1 65 ? -22.67382 -7.00029 -23.91186 1.000 37.42904 1061 THR B C 1
ATOM 4113 O O . THR B 1 65 ? -23.81693 -7.46044 -23.84996 1.000 41.09034 1061 THR B O 1
ATOM 4117 N N . ALA B 1 66 ? -21.88757 -6.85758 -22.85056 1.000 37.18491 1062 ALA B N 1
ATOM 4118 C CA . ALA B 1 66 ? -22.38334 -7.08220 -21.50490 1.000 39.52416 1062 ALA B CA 1
ATOM 4119 C C . ALA B 1 66 ? -23.33664 -5.95936 -21.10870 1.000 36.90886 1062 ALA B C 1
ATOM 4120 O O . ALA B 1 66 ? -23.08163 -4.78233 -21.37108 1.000 35.54969 1062 ALA B O 1
ATOM 4122 N N . THR B 1 67 ? -24.44991 -6.32167 -20.48169 1.000 35.99354 1063 THR B N 1
ATOM 4123 C CA . THR B 1 67 ? -25.44496 -5.33248 -20.08340 1.000 37.57753 1063 THR B CA 1
ATOM 4124 C C . THR B 1 67 ? -25.43330 -5.02707 -18.59762 1.000 28.73778 1063 THR B C 1
ATOM 4125 O O . THR B 1 67 ? -25.93539 -3.97547 -18.18610 1.000 34.37700 1063 THR B O 1
ATOM 4129 N N . LEU B 1 68 ? -24.88387 -5.91632 -17.78753 1.000 29.76663 1064 LEU B N 1
ATOM 4130 C CA . LEU B 1 68 ? -25.0774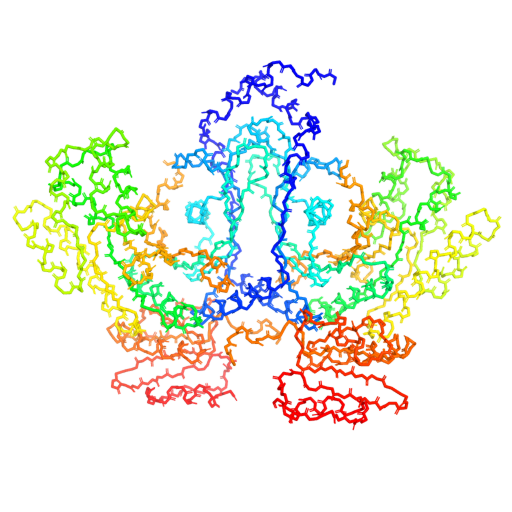3 -5.82758 -16.35309 1.000 31.49256 1064 LEU B CA 1
ATOM 4131 C C . LEU B 1 68 ? -23.94650 -6.58658 -15.69811 1.000 28.53408 1064 LEU B C 1
ATOM 4132 O O . LEU B 1 68 ? -23.67540 -7.71629 -16.10631 1.000 34.70687 1064 LEU B O 1
ATOM 4137 N N . TYR B 1 69 ? -23.29930 -5.99811 -14.69138 1.000 30.11455 1065 TYR B N 1
ATOM 4138 C CA . TYR B 1 69 ? -22.23880 -6.73155 -14.01932 1.000 26.66405 1065 TYR B CA 1
ATOM 4139 C C . TYR B 1 69 ? -21.92068 -6.06519 -12.68386 1.000 28.18863 1065 TYR B C 1
ATOM 4140 O O . TYR B 1 69 ? -22.23864 -4.88841 -12.47663 1.000 30.84698 1065 TYR B O 1
ATOM 4149 N N . PRO B 1 70 ? -21.27136 -6.79294 -11.77169 1.000 29.12411 1066 PRO B N 1
ATOM 4150 C CA . PRO B 1 70 ? -20.84030 -6.20465 -10.49558 1.000 32.43835 1066 PRO B CA 1
ATOM 4151 C C . PRO B 1 70 ? -20.11739 -4.88259 -10.67509 1.000 32.81302 1066 PRO B C 1
ATOM 4152 O O . PRO B 1 70 ? -19.21844 -4.74645 -11.51753 1.000 34.51204 1066 PRO B O 1
ATOM 4156 N N . LYS B 1 71 ? -20.50129 -3.90346 -9.85918 1.000 28.35054 1067 LYS B N 1
ATOM 4157 C CA . LYS B 1 71 ? -19.95956 -2.55548 -10.00614 1.000 35.03231 1067 LYS B CA 1
ATOM 4158 C C . LYS B 1 71 ? -18.43409 -2.56069 -9.97424 1.000 35.23757 1067 LYS B C 1
ATOM 4159 O O . LYS B 1 71 ? -17.80676 -3.33591 -9.24603 1.000 35.89847 1067 LYS B O 1
ATOM 4165 N N . SER B 1 72 ? -17.83861 -1.68242 -10.76838 1.000 39.27261 1068 SER B N 1
ATOM 4166 C CA . SER B 1 72 ? -16.40146 -1.45407 -10.72707 1.000 41.63859 1068 SER B CA 1
ATOM 4167 C C . SER B 1 72 ? -16.10837 -0.24609 -9.84962 1.000 44.12643 1068 SER B C 1
ATOM 4168 O O . SER B 1 72 ? -16.85076 0.74213 -9.87273 1.000 40.97517 1068 SER B O 1
ATOM 4171 N N . SER B 1 73 ? -15.01479 -0.31708 -9.08805 1.000 41.31961 1069 SER B N 1
ATOM 4172 C CA . SER B 1 73 ? -14.62712 0.84917 -8.30386 1.000 47.78727 1069 SER B CA 1
ATOM 4173 C C . SER B 1 73 ? -14.06157 1.98168 -9.16089 1.000 51.39065 1069 SER B C 1
ATOM 4174 O O . SER B 1 73 ? -13.74232 3.04516 -8.61929 1.000 56.84953 1069 SER B O 1
ATOM 4177 N N . HIS B 1 74 ? -13.94615 1.79646 -10.47385 1.000 44.45042 1070 HIS B N 1
ATOM 4178 C CA . HIS B 1 74 ? -13.35027 2.79825 -11.35211 1.000 49.30714 1070 HIS B CA 1
ATOM 4179 C C . HIS B 1 74 ? -14.30739 3.92128 -11.74466 1.000 53.80697 1070 HIS B C 1
ATOM 4180 O O . HIS B 1 74 ? -13.89962 4.81239 -12.49706 1.000 62.50235 1070 HIS B O 1
ATOM 4187 N N . TYR B 1 75 ? -15.55276 3.92033 -11.26543 1.000 49.25065 1071 TYR B N 1
ATOM 4188 C CA . TYR B 1 75 ? -16.51545 4.95661 -11.61497 1.000 49.84137 1071 TYR B CA 1
ATOM 4189 C C . TYR B 1 75 ? -17.07624 5.63413 -10.37085 1.000 49.92789 1071 TYR B C 1
ATOM 4190 O O . TYR B 1 75 ? -17.15803 5.03759 -9.29307 1.000 52.76734 1071 TYR B O 1
ATOM 4199 N N . GLY B 1 76 ? -17.49809 6.88802 -10.55109 1.000 49.02070 1072 GLY B N 1
ATOM 4200 C CA . GLY B 1 76 ? -18.10344 7.66307 -9.49316 1.000 52.67881 1072 GLY B CA 1
ATOM 4201 C C . GLY B 1 76 ? -19.61332 7.53252 -9.45369 1.000 55.87247 1072 GLY B C 1
ATOM 4202 O O . GLY B 1 76 ? -20.19080 6.58822 -10.00095 1.000 52.57582 1072 GLY B O 1
ATOM 4203 N N . PRO B 1 77 ? -20.28650 8.50096 -8.81712 1.000 60.50758 1073 PRO B N 1
ATOM 4204 C CA . PRO B 1 77 ? -21.72972 8.36724 -8.56628 1.000 52.46427 1073 PRO B CA 1
ATOM 4205 C C . PRO B 1 77 ? -22.60654 8.61792 -9.77868 1.000 53.73928 1073 PRO B C 1
ATOM 4206 O O . PRO B 1 77 ? -23.82552 8.39585 -9.69186 1.000 50.76558 1073 PRO B O 1
ATOM 4210 N N . ASN B 1 78 ? -22.04013 9.08626 -10.89040 1.000 47.81543 1074 ASN B N 1
ATOM 4211 C CA . ASN B 1 78 ? -22.80623 9.23807 -12.11858 1.000 47.40104 1074 ASN B CA 1
ATOM 4212 C C . ASN B 1 78 ? -22.92358 7.93950 -12.91024 1.000 42.24145 1074 ASN B C 1
ATOM 4213 O O . ASN B 1 78 ? -23.60909 7.92302 -13.93514 1.000 44.05333 1074 ASN B O 1
ATOM 4218 N N . ALA B 1 79 ? -22.28100 6.86062 -12.47548 1.000 33.73166 1075 ALA B N 1
ATOM 4219 C CA . ALA B 1 79 ? -22.60204 5.55197 -13.01903 1.000 40.07343 1075 ALA B CA 1
ATOM 4220 C C . ALA B 1 79 ? -23.91011 5.06545 -12.40776 1.000 41.77843 1075 ALA B C 1
ATOM 4221 O O . ALA B 1 79 ? -24.27201 5.45628 -11.29710 1.000 41.88266 1075 ALA B O 1
ATOM 4223 N N . VAL B 1 80 ? -24.64013 4.23411 -13.14672 1.000 35.24183 1076 VAL B N 1
ATOM 4224 C CA . VAL B 1 80 ? -25.88537 3.68154 -12.61787 1.000 33.37795 1076 VAL B CA 1
ATOM 4225 C C . VAL B 1 80 ? -25.58156 2.41785 -11.82716 1.000 36.80559 1076 VAL B C 1
ATOM 4226 O O . VAL B 1 80 ? -24.98529 1.46839 -12.35324 1.000 32.70858 1076 VAL B O 1
ATOM 4230 N N . HIS B 1 81 ? -26.01832 2.39021 -10.56746 1.000 32.80682 1077 HIS B N 1
ATOM 4231 C CA . HIS B 1 81 ? -25.85111 1.24108 -9.69222 1.000 34.01794 1077 HIS B CA 1
ATOM 4232 C C . HIS B 1 81 ? -27.21070 0.66880 -9.32712 1.000 29.44451 1077 HIS B C 1
ATOM 4233 O O . HIS B 1 81 ? -28.16673 1.40987 -9.10860 1.000 30.44292 1077 HIS B O 1
ATOM 4240 N N . LEU B 1 82 ? -27.28834 -0.65358 -9.25769 1.000 29.10016 1078 LEU B N 1
ATOM 4241 C CA . LEU B 1 82 ? -28.53290 -1.34366 -8.96029 1.000 30.05164 1078 LEU B CA 1
ATOM 4242 C C . LEU B 1 82 ? -28.20565 -2.57528 -8.12597 1.000 32.71655 1078 LEU B C 1
ATOM 4243 O O . LEU B 1 82 ? -27.10683 -3.13167 -8.22482 1.000 35.12718 1078 LEU B O 1
ATOM 4248 N N . LEU B 1 83 ? -29.14918 -2.97418 -7.27421 1.000 28.35178 1079 LEU B N 1
ATOM 4249 C CA . LEU B 1 83 ? -28.97718 -4.09512 -6.35348 1.000 30.99370 1079 LEU B CA 1
ATOM 4250 C C . LEU B 1 83 ? -29.79513 -5.28407 -6.82934 1.000 31.22014 1079 LEU B C 1
ATOM 4251 O O . LEU B 1 83 ? -30.98795 -5.13501 -7.09670 1.000 31.73604 1079 LEU B O 1
ATOM 4256 N N . ASP B 1 84 ? -29.18437 -6.46170 -6.90111 1.000 29.51877 1080 ASP B N 1
ATOM 4257 C CA . ASP B 1 84 ? -30.03079 -7.63064 -7.09799 1.000 32.12595 1080 ASP B CA 1
ATOM 4258 C C . ASP B 1 84 ? -30.46154 -8.19940 -5.74966 1.000 33.91345 1080 ASP B C 1
ATOM 4259 O O . ASP B 1 84 ? -30.02623 -7.74868 -4.69319 1.000 35.59931 1080 ASP B O 1
ATOM 4264 N N . ARG B 1 85 ? -31.31177 -9.22911 -5.80584 1.000 42.10058 1081 ARG B N 1
ATOM 4265 C CA . ARG B 1 85 ? -32.03450 -9.67854 -4.62052 1.000 44.08987 1081 ARG B CA 1
ATOM 4266 C C . ARG B 1 85 ? -31.10382 -10.20751 -3.53594 1.000 47.48297 1081 ARG B C 1
ATOM 4267 O O . ARG B 1 85 ? -31.40053 -10.06362 -2.34583 1.000 51.50780 1081 ARG B O 1
ATOM 4275 N N . ASN B 1 86 ? -29.97098 -10.79975 -3.89943 1.000 53.00500 1082 ASN B N 1
ATOM 4276 C CA . ASN B 1 86 ? -29.05652 -11.26518 -2.86802 1.000 50.74413 1082 ASN B CA 1
ATOM 4277 C C . ASN B 1 86 ? -28.04172 -10.20182 -2.45947 1.000 48.14608 1082 ASN B C 1
ATOM 4278 O O . ASN B 1 86 ? -27.05500 -10.52299 -1.79031 1.000 56.67583 1082 ASN B O 1
ATOM 4283 N N . GLY B 1 87 ? -28.25920 -8.94971 -2.84770 1.000 43.80097 1083 GLY B N 1
ATOM 4284 C CA . GLY B 1 87 ? -27.51117 -7.84193 -2.29853 1.000 40.96174 1083 GLY B CA 1
ATOM 4285 C C . GLY B 1 87 ? -26.27314 -7.40656 -3.05134 1.000 38.67967 1083 GLY B C 1
ATOM 4286 O O . GLY B 1 87 ? -25.60863 -6.46193 -2.60347 1.000 42.65055 1083 GLY B O 1
ATOM 4287 N N . THR B 1 88 ? -25.92667 -8.05507 -4.16547 1.000 45.40960 1084 THR B N 1
ATOM 4288 C CA . THR B 1 88 ? -24.75010 -7.64329 -4.92872 1.000 42.44790 1084 THR B CA 1
ATOM 4289 C C . THR B 1 88 ? -25.01352 -6.29805 -5.58574 1.000 36.90126 1084 THR B C 1
ATOM 4290 O O . THR B 1 88 ? -26.05710 -6.10410 -6.21390 1.000 39.80489 1084 THR B O 1
ATOM 4294 N N . VAL B 1 89 ? -24.07035 -5.37248 -5.47800 1.000 37.49435 1085 VAL B N 1
ATOM 4295 C CA . VAL B 1 89 ? -24.22627 -4.10743 -6.18641 1.000 33.17220 1085 VAL B CA 1
ATOM 4296 C C . VAL B 1 89 ? -23.74482 -4.28736 -7.61868 1.000 35.13031 1085 VAL B C 1
ATOM 4297 O O . VAL B 1 89 ? -22.58606 -4.64494 -7.86247 1.000 31.99626 1085 VAL B O 1
ATOM 4301 N N . LEU B 1 90 ? -24.64135 -4.03312 -8.56283 1.000 33.09777 1086 LEU B N 1
ATOM 4302 C CA . LEU B 1 90 ? -24.41439 -4.14978 -9.98889 1.000 30.91764 1086 LEU B CA 1
ATOM 4303 C C . LEU B 1 90 ? -24.39043 -2.76698 -10.62218 1.000 36.21806 1086 LEU B C 1
ATOM 4304 O O . LEU B 1 90 ? -24.90836 -1.79522 -10.06409 1.000 36.64087 1086 LEU B O 1
ATOM 4309 N N . GLN B 1 91 ? -23.80424 -2.68187 -11.81174 1.000 31.72522 1087 GLN B N 1
ATOM 4310 C CA . GLN B 1 91 ? -23.90732 -1.45895 -12.58252 1.000 28.54210 1087 GLN B CA 1
ATOM 4311 C C . GLN B 1 91 ? -24.36364 -1.74703 -14.00954 1.000 31.71990 1087 GLN B C 1
ATOM 4312 O O . GLN B 1 91 ? -24.23549 -2.85923 -14.53045 1.000 30.88772 1087 GLN B O 1
ATOM 4318 N N . LEU B 1 92 ? -24.94910 -0.72781 -14.61490 1.000 29.28320 1088 LEU B N 1
ATOM 4319 C CA . LEU B 1 92 ? -25.10061 -0.68201 -16.04988 1.000 29.42133 1088 LEU B CA 1
ATOM 4320 C C . LEU B 1 92 ? -23.80838 -0.15607 -16.66406 1.000 26.96415 1088 LEU B C 1
ATOM 4321 O O . LEU B 1 92 ? -23.02241 0.51646 -15.99512 1.000 31.67764 1088 LEU B O 1
ATOM 4326 N N . PRO B 1 93 ? -23.55544 -0.45069 -17.93228 1.000 32.82187 1089 PRO B N 1
ATOM 4327 C CA . PRO B 1 93 ? -22.29087 -0.00231 -18.53964 1.000 31.65859 1089 PRO B CA 1
ATOM 4328 C C . PRO B 1 93 ? -22.18174 1.51627 -18.52204 1.000 29.90330 1089 PRO B C 1
ATOM 4329 O O . PRO B 1 93 ? -23.12182 2.22870 -18.86403 1.000 27.23055 1089 PRO B O 1
ATOM 4333 N N . PHE B 1 94 ? -21.01766 2.00235 -18.09777 1.000 35.61972 1090 PHE B N 1
ATOM 4334 C CA . PHE B 1 94 ? -20.64863 3.40720 -18.18351 1.000 32.75860 1090 PHE B CA 1
ATOM 4335 C C . PHE B 1 94 ? -19.82535 3.68068 -19.44061 1.000 35.00218 1090 PHE B C 1
ATOM 4336 O O . PHE B 1 94 ? -19.92281 4.76276 -20.02935 1.000 33.98526 1090 PHE B O 1
ATOM 4344 N N . ASP B 1 95 ? -19.00723 2.71493 -19.84015 1.000 34.74421 1091 ASP B N 1
ATOM 4345 C CA . ASP B 1 95 ? -18.40652 2.62996 -21.16101 1.000 39.73930 1091 ASP B CA 1
ATOM 4346 C C . ASP B 1 95 ? -18.58194 1.18866 -21.61528 1.000 39.32555 1091 ASP B C 1
ATOM 4347 O O . ASP B 1 95 ? -19.13420 0.35877 -20.88294 1.000 40.87036 1091 ASP B O 1
ATOM 4352 N N . LEU B 1 96 ? -18.11331 0.86273 -22.81761 1.000 30.34530 1092 LEU B N 1
ATOM 4353 C CA . LEU B 1 96 ? -18.24731 -0.52537 -23.24278 1.000 41.27910 1092 LEU B CA 1
ATOM 4354 C C . LEU B 1 96 ? -16.99743 -1.36204 -22.97622 1.000 36.13866 1092 LEU B C 1
ATOM 4355 O O . LEU B 1 96 ? -17.07088 -2.59811 -23.01704 1.000 34.07337 1092 LEU B O 1
ATOM 4360 N N . VAL B 1 97 ? -15.86085 -0.73256 -22.68080 1.000 35.27894 1093 VAL B N 1
ATOM 4361 C CA . VAL B 1 97 ? -14.63928 -1.52081 -22.54327 1.000 31.53981 1093 VAL B CA 1
ATOM 4362 C C . VAL B 1 97 ? -14.64127 -2.29139 -21.22685 1.000 29.93243 1093 VAL B C 1
ATOM 4363 O O . VAL B 1 97 ? -14.13414 -3.41602 -21.16559 1.000 32.25223 1093 VAL B O 1
ATOM 4367 N N . MET B 1 98 ? -15.25710 -1.74352 -20.17388 1.000 31.80552 1094 MET B N 1
ATOM 4368 C CA . MET B 1 98 ? -15.27128 -2.43755 -18.88997 1.000 35.60556 1094 MET B CA 1
ATOM 4369 C C . MET B 1 98 ? -15.90024 -3.81955 -19.01413 1.000 37.42431 1094 MET B C 1
ATOM 4370 O O . MET B 1 98 ? -15.28089 -4.82404 -18.64458 1.000 32.15804 1094 MET B O 1
ATOM 4375 N N . GLY B 1 99 ? -17.12949 -3.89082 -19.54583 1.000 35.59975 1095 GLY B N 1
ATOM 4376 C CA . GLY B 1 99 ? -17.78955 -5.17634 -19.70116 1.000 35.23823 1095 GLY B CA 1
ATOM 4377 C C . GLY B 1 99 ? -17.10339 -6.09145 -20.69400 1.000 35.31770 1095 GLY B C 1
ATOM 4378 O O . GLY B 1 99 ? -17.10268 -7.31837 -20.52030 1.000 31.71287 1095 GLY B O 1
ATOM 4379 N N . HIS B 1 100 ? -16.52366 -5.51975 -21.74836 1.000 31.65323 1096 HIS B N 1
ATOM 4380 C CA . HIS B 1 100 ? -15.77041 -6.32374 -22.70669 1.000 32.63989 1096 HIS B CA 1
ATOM 4381 C C . HIS B 1 100 ? -14.51716 -6.92659 -22.07355 1.000 33.14221 1096 HIS B C 1
ATOM 4382 O O . HIS B 1 100 ? -14.21033 -8.10643 -22.28557 1.000 28.56889 1096 HIS B O 1
ATOM 4389 N N . ALA B 1 101 ? -13.77495 -6.13600 -21.29535 1.000 33.98483 1097 ALA B N 1
ATOM 4390 C CA . ALA B 1 101 ? -12.59093 -6.67792 -20.63552 1.000 34.07810 1097 ALA B CA 1
ATOM 4391 C C . ALA B 1 101 ? -12.97377 -7.75949 -19.62937 1.000 32.05000 1097 ALA B C 1
ATOM 4392 O O . ALA B 1 101 ? -12.35575 -8.82938 -19.58987 1.000 27.03715 1097 ALA B O 1
ATOM 4394 N N . ARG B 1 102 ? -14.00798 -7.51122 -18.81724 1.000 27.78153 1098 ARG B N 1
ATOM 4395 C CA . ARG B 1 102 ? -14.43352 -8.53538 -17.86491 1.000 30.06190 1098 ARG B CA 1
ATOM 4396 C C . ARG B 1 102 ? -14.83820 -9.80988 -18.58632 1.000 27.11256 1098 ARG B C 1
ATOM 4397 O O . ARG B 1 102 ? -14.45384 -10.91355 -18.18389 1.000 28.88448 1098 ARG B O 1
ATOM 4405 N N . SER B 1 103 ? -15.57660 -9.67428 -19.68487 1.000 30.95135 1099 SER B N 1
ATOM 4406 C CA . SER B 1 103 ? -16.01123 -10.84419 -20.43820 1.000 29.73974 1099 SER B CA 1
ATOM 4407 C C . SER B 1 103 ? -14.81384 -11.61398 -20.99106 1.000 34.07907 1099 SER B C 1
ATOM 4408 O O . SER B 1 103 ? -14.74449 -12.84421 -20.88736 1.000 32.66892 1099 SER B O 1
ATOM 4411 N N . LEU B 1 104 ? -13.83504 -10.90079 -21.55083 1.000 30.59830 1100 LEU B N 1
ATOM 4412 C CA . LEU B 1 104 ? -12.63093 -11.57517 -22.02842 1.000 27.72775 1100 LEU B CA 1
ATOM 4413 C C . LEU B 1 104 ? -11.86029 -12.24675 -20.89001 1.000 31.99393 1100 LEU B C 1
ATOM 4414 O O . LEU B 1 104 ? -11.20935 -13.27314 -21.10423 1.000 31.32843 1100 LEU B O 1
ATOM 4419 N N . ALA B 1 105 ? -11.94989 -11.71696 -19.67067 1.000 31.16166 1101 ALA B N 1
ATOM 4420 C CA . ALA B 1 105 ? -11.24403 -12.34334 -18.55648 1.000 32.88082 1101 ALA B CA 1
ATOM 4421 C C . ALA B 1 105 ? -12.00054 -13.53446 -17.97415 1.000 40.37567 1101 ALA B C 1
ATOM 4422 O O . ALA B 1 105 ? -11.37107 -14.44170 -17.42518 1.000 41.81318 1101 ALA B O 1
ATOM 4424 N N . ARG B 1 106 ? -13.33539 -13.57050 -18.08143 1.000 32.67099 1102 ARG B N 1
ATOM 4425 C CA . ARG B 1 106 ? -14.11432 -14.57968 -17.36825 1.000 36.70063 1102 ARG B CA 1
ATOM 4426 C C . ARG B 1 106 ? -14.71579 -15.67297 -18.24174 1.000 41.58159 1102 ARG B C 1
ATOM 4427 O O . ARG B 1 106 ? -15.04207 -16.73856 -17.70833 1.000 48.61333 1102 ARG B O 1
ATOM 4435 N N . ILE B 1 107 ? -14.91388 -15.43914 -19.54464 1.000 44.06495 1103 ILE B N 1
ATOM 4436 C CA . ILE B 1 107 ? -15.57210 -16.44411 -20.37446 1.000 49.81802 1103 ILE B CA 1
ATOM 4437 C C . ILE B 1 107 ? -14.68972 -17.67947 -20.49255 1.000 47.35097 1103 ILE B C 1
ATOM 4438 O O . ILE B 1 107 ? -13.45499 -17.60122 -20.47966 1.000 46.21972 1103 ILE B O 1
ATOM 4443 N N . ALA B 1 108 ? -15.33734 -18.83386 -20.61499 1.000 52.17621 1104 ALA B N 1
ATOM 4444 C CA . ALA B 1 108 ? -14.61785 -20.08148 -20.80302 1.000 64.46387 1104 ALA B CA 1
ATOM 4445 C C . ALA B 1 108 ? -13.73122 -19.98752 -22.03471 1.000 64.70219 1104 ALA B C 1
ATOM 4446 O O . ALA B 1 108 ? -13.96627 -19.17842 -22.93742 1.000 65.31173 1104 ALA B O 1
ATOM 4448 N N . SER B 1 109 ? -12.68481 -20.80565 -22.05263 1.000 69.15107 1105 SER B N 1
ATOM 4449 C CA . SER B 1 109 ? -11.80295 -20.82799 -23.20652 1.000 67.30210 1105 SER B CA 1
ATOM 4450 C C . SER B 1 109 ? -12.60099 -21.19485 -24.44980 1.000 69.45066 1105 SER B C 1
ATOM 4451 O O . SER B 1 109 ? -13.50453 -22.03580 -24.40693 1.000 71.88853 1105 SER B O 1
ATOM 4454 N N . GLY B 1 110 ? -12.28227 -20.52682 -25.55207 1.000 70.58819 1106 GLY B N 1
ATOM 4455 C CA . GLY B 1 110 ? -12.99245 -20.69917 -26.79334 1.000 65.27249 1106 GLY B CA 1
ATOM 4456 C C . GLY B 1 110 ? -12.52576 -19.67447 -27.80139 1.000 59.94508 1106 GLY B C 1
ATOM 4457 O O . GLY B 1 110 ? -11.79505 -18.73580 -27.46770 1.000 57.28960 1106 GLY B O 1
ATOM 4458 N N . PRO B 1 111 ? -12.93813 -19.83155 -29.05734 1.000 59.16671 1107 PRO B N 1
ATOM 4459 C CA . PRO B 1 111 ? -12.54173 -18.86718 -30.08431 1.000 53.42586 1107 PRO B CA 1
ATOM 4460 C C . PRO B 1 111 ? -13.34977 -17.58517 -29.95744 1.000 48.55642 1107 PRO B C 1
ATOM 4461 O O . PRO B 1 111 ? -14.54350 -17.60084 -29.65139 1.000 46.57114 1107 PRO B O 1
ATOM 4465 N N . VAL B 1 112 ? -12.67666 -16.46327 -30.17427 1.000 42.35912 1108 VAL B N 1
ATOM 4466 C CA . VAL B 1 112 ? -13.31098 -15.15146 -30.13868 1.000 42.61917 1108 VAL B CA 1
ATOM 4467 C C . VAL B 1 112 ? -12.97978 -14.51976 -31.48156 1.000 40.47303 1108 VAL B C 1
ATOM 4468 O O . VAL B 1 112 ? -11.89844 -14.77627 -32.02576 1.000 39.51159 1108 VAL B O 1
ATOM 4472 N N . PRO B 1 113 ? -13.87923 -13.76107 -32.08984 1.000 37.05618 1109 PRO B N 1
ATOM 4473 C CA . PRO B 1 113 ? -13.52869 -13.11345 -33.35519 1.000 35.02377 1109 PRO B CA 1
ATOM 4474 C C . PRO B 1 113 ? -12.34488 -12.16850 -33.17225 1.000 38.57880 1109 PRO B C 1
ATOM 4475 O O . PRO B 1 113 ? -12.23506 -11.45927 -32.16610 1.000 35.05316 1109 PRO B O 1
ATOM 4479 N N . GLN B 1 114 ? -11.44187 -12.16343 -34.15661 1.000 31.24517 1110 GLN B N 1
ATOM 4480 C CA . GLN B 1 114 ? -10.27528 -11.29488 -34.03780 1.000 32.80609 1110 GLN B CA 1
ATOM 4481 C C . GLN B 1 114 ? -10.67271 -9.83581 -34.18017 1.000 32.45764 1110 GLN B C 1
ATOM 4482 O O . GLN B 1 114 ? -10.24515 -8.98399 -33.39438 1.000 26.59464 1110 GLN B O 1
ATOM 4488 N N . ARG B 1 115 ? -11.50663 -9.52489 -35.16334 1.000 26.65016 1111 ARG B N 1
ATOM 4489 C CA . ARG B 1 115 ? -11.92741 -8.15335 -35.41223 1.000 25.52641 1111 ARG B CA 1
ATOM 4490 C C . ARG B 1 115 ? -13.42624 -8.08401 -35.20098 1.000 31.76234 1111 ARG B C 1
ATOM 4491 O O . ARG B 1 115 ? -14.17151 -8.81581 -35.85468 1.000 26.50379 1111 ARG B O 1
ATOM 4499 N N . ALA B 1 116 ? -13.86322 -7.22070 -34.28390 1.000 27.13226 1112 ALA B N 1
ATOM 4500 C CA . ALA B 1 116 ? -15.27183 -7.14998 -33.92768 1.000 29.25008 1112 ALA B CA 1
ATOM 4501 C C . ALA B 1 116 ? -15.66608 -5.71320 -33.62921 1.000 29.42869 1112 ALA B C 1
ATOM 4502 O O . ALA B 1 116 ? -14.86608 -4.90906 -33.15478 1.000 31.59255 1112 ALA B O 1
ATOM 4504 N N . TYR B 1 117 ? -16.90858 -5.39431 -33.91842 1.000 27.22794 1113 TYR B N 1
ATOM 4505 C CA . TYR B 1 117 ? -17.48585 -4.13177 -33.51015 1.000 24.23076 1113 TYR B CA 1
ATOM 4506 C C . TYR B 1 117 ? -18.72753 -4.42383 -32.67966 1.000 28.93266 1113 TYR B C 1
ATOM 4507 O O . TYR B 1 117 ? -19.27864 -5.52959 -32.71959 1.000 27.51368 1113 TYR B O 1
ATOM 4516 N N . SER B 1 118 ? -19.16618 -3.42954 -31.91549 1.000 23.97572 1114 SER B N 1
ATOM 4517 C CA . SER B 1 118 ? -20.35026 -3.59631 -31.09084 1.000 32.65232 1114 SER B CA 1
ATOM 4518 C C . SER B 1 118 ? -21.03360 -2.24768 -30.91214 1.000 35.69346 1114 SER B C 1
ATOM 4519 O O . SER B 1 118 ? -20.37023 -1.21496 -30.81219 1.000 38.19463 1114 SER B O 1
ATOM 4522 N N . PHE B 1 119 ? -22.35394 -2.26358 -30.91354 1.000 31.08498 1115 PHE B N 1
ATOM 4523 C CA . PHE B 1 119 ? -23.17702 -1.08980 -30.64646 1.000 33.29874 1115 PHE B CA 1
ATOM 4524 C C . PHE B 1 119 ? -23.91011 -1.36959 -29.34292 1.000 35.34836 1115 PHE B C 1
ATOM 4525 O O . PHE B 1 119 ? -24.72990 -2.28900 -29.27493 1.000 41.99634 1115 PHE B O 1
ATOM 4533 N N . GLY B 1 120 ? -23.62107 -0.59048 -28.30855 1.000 33.12333 1116 GLY B N 1
ATOM 4534 C CA . GLY B 1 120 ? -24.24232 -0.78822 -27.01632 1.000 33.82272 1116 GLY B CA 1
ATOM 4535 C C . GLY B 1 120 ? -24.67136 0.52983 -26.41825 1.000 39.26959 1116 GLY B C 1
ATOM 4536 O O . GLY B 1 120 ? -24.32848 1.61524 -26.90870 1.000 35.78374 1116 GLY B O 1
ATOM 4537 N N . ASN B 1 121 ? -25.45345 0.42822 -25.34568 1.000 35.15838 1117 ASN B N 1
ATOM 4538 C CA . ASN B 1 121 ? -25.89415 1.58013 -24.58216 1.000 32.20418 1117 ASN B CA 1
ATOM 4539 C C . ASN B 1 121 ? -24.96292 1.78744 -23.40050 1.000 31.78285 1117 ASN B C 1
ATOM 4540 O O . ASN B 1 121 ? -24.50952 0.81712 -22.78809 1.000 31.89926 1117 ASN B O 1
ATOM 4545 N N . ILE B 1 122 ? -24.67683 3.05551 -23.09648 1.000 29.46242 1118 ILE B N 1
ATOM 4546 C CA . ILE B 1 122 ? -24.00328 3.44937 -21.86855 1.000 29.84452 1118 ILE B CA 1
ATOM 4547 C C . ILE B 1 122 ? -24.91629 4.41796 -21.13422 1.000 30.23688 1118 ILE B C 1
ATOM 4548 O O . ILE B 1 122 ? -25.77891 5.06520 -21.73381 1.000 29.65708 1118 ILE B O 1
ATOM 4553 N N . PHE B 1 123 ? -24.70709 4.52977 -19.82285 1.000 26.15188 1119 PHE B N 1
ATOM 4554 C CA . PHE B 1 123 ? -25.70607 5.14536 -18.96511 1.000 36.46963 1119 PHE B CA 1
ATOM 4555 C C . PHE B 1 123 ? -25.08735 6.16665 -18.02545 1.000 39.59982 1119 PHE B C 1
ATOM 4556 O O . PHE B 1 123 ? -23.95995 6.00504 -17.55155 1.000 34.46815 1119 PHE B O 1
ATOM 4564 N N . ARG B 1 124 ? -25.86360 7.21465 -17.74695 1.000 37.58364 1120 ARG B N 1
ATOM 4565 C CA . ARG B 1 124 ? -25.50154 8.23586 -16.77628 1.000 35.96361 1120 ARG B CA 1
ATOM 4566 C C . ARG B 1 124 ? -26.63910 8.37404 -15.78020 1.000 42.67608 1120 ARG B C 1
ATOM 4567 O O . ARG B 1 124 ? -27.81054 8.46047 -16.17218 1.000 38.35974 1120 ARG B O 1
ATOM 4575 N N . ASP B 1 125 ? -26.29621 8.38913 -14.49870 1.000 39.27397 1121 ASP B N 1
ATOM 4576 C CA . ASP B 1 125 ? -27.30083 8.53788 -13.46244 1.000 44.77772 1121 ASP B CA 1
ATOM 4577 C C . ASP B 1 125 ? -27.70711 9.99836 -13.33480 1.000 53.33399 1121 ASP B C 1
ATOM 4578 O O . ASP B 1 125 ? -26.87786 10.90060 -13.45801 1.000 54.32583 1121 ASP B O 1
ATOM 4583 N N . ARG B 1 126 ? -28.99607 10.22299 -13.11347 1.000 55.61734 1122 ARG B N 1
ATOM 4584 C CA . ARG B 1 126 ? -29.54396 11.52881 -12.77053 1.000 67.25585 1122 ARG B CA 1
ATOM 4585 C C . ARG B 1 126 ? -30.11804 11.45391 -11.36140 1.000 74.78907 1122 ARG B C 1
ATOM 4586 O O . ARG B 1 126 ? -30.72431 10.44645 -10.98247 1.000 75.79415 1122 ARG B O 1
ATOM 4594 N N . GLN B 1 127 ? -29.93793 12.52117 -10.58578 1.000 70.39733 1123 GLN B N 1
ATOM 4595 C CA . GLN B 1 127 ? -30.26959 12.49256 -9.16749 1.000 68.47124 1123 GLN B CA 1
ATOM 4596 C C . GLN B 1 127 ? -31.64251 13.09961 -8.87696 1.000 67.81248 1123 GLN B C 1
ATOM 4597 O O . GLN B 1 127 ? -31.86560 13.64290 -7.79029 1.000 70.51039 1123 GLN B O 1
ATOM 4603 N N . ASP B 1 128 ? -32.58129 12.99021 -9.82193 1.000 64.15614 1124 ASP B N 1
ATOM 4604 C CA . ASP B 1 128 ? -33.93594 13.51067 -9.66381 1.000 64.61859 1124 ASP B CA 1
ATOM 4605 C C . ASP B 1 128 ? -34.98769 12.40852 -9.72808 1.000 64.56499 1124 ASP B C 1
ATOM 4606 O O . ASP B 1 128 ? -36.15561 12.68379 -10.02709 1.000 73.83135 1124 ASP B O 1
ATOM 4611 N N . GLY B 1 129 ? -34.60162 11.16201 -9.47021 1.000 58.33469 1125 GLY B N 1
ATOM 4612 C CA . GLY B 1 129 ? -35.55205 10.07063 -9.52302 1.000 61.18257 1125 GLY B CA 1
ATOM 4613 C C . GLY B 1 129 ? -36.00994 9.67504 -10.91002 1.000 60.74261 1125 GLY B C 1
ATOM 4614 O O . GLY B 1 129 ? -36.75037 8.69228 -11.04262 1.000 59.47446 1125 GLY B O 1
ATOM 4615 N N . GLY B 1 130 ? -35.60271 10.40363 -11.94552 1.000 54.71205 1126 GLY B N 1
ATOM 4616 C CA . GLY B 1 130 ? -35.90707 10.01071 -13.30020 1.000 51.54192 1126 GLY B CA 1
ATOM 4617 C C . GLY B 1 130 ? -35.06544 8.83807 -13.77979 1.000 45.38442 1126 GLY B C 1
ATOM 4618 O O . GLY B 1 130 ? -34.14108 8.35720 -13.12643 1.000 43.31889 1126 GLY B O 1
ATOM 4619 N N . GLN B 1 131 ? -35.41342 8.35520 -14.96141 1.000 41.30088 1127 GLN B N 1
ATOM 4620 C CA . GLN B 1 131 ? -34.66382 7.27635 -15.55948 1.000 42.23640 1127 GLN B CA 1
ATOM 4621 C C . GLN B 1 131 ? -33.25947 7.76222 -15.91307 1.000 38.59900 1127 GLN B C 1
ATOM 4622 O O . GLN B 1 131 ? -33.01850 8.96538 -16.00525 1.000 41.66979 1127 GLN B O 1
ATOM 4628 N N . PRO B 1 132 ? -32.31044 6.84725 -16.08885 1.000 41.05465 1128 PRO B N 1
ATOM 4629 C CA . PRO B 1 132 ? -30.95625 7.25910 -16.47765 1.000 35.60956 1128 PRO B CA 1
ATOM 4630 C C . PRO B 1 132 ? -30.92098 7.87179 -17.86925 1.000 33.95784 1128 PRO B C 1
ATOM 4631 O O . PRO B 1 132 ? -31.72536 7.54278 -18.74115 1.000 37.64631 1128 PRO B O 1
ATOM 4635 N N . ASP B 1 133 ? -29.97168 8.77299 -18.07692 1.000 35.40251 1129 ASP B N 1
ATOM 4636 C CA . ASP B 1 133 ? -29.65677 9.19899 -19.43318 1.000 38.52565 1129 ASP B CA 1
ATOM 4637 C C . ASP B 1 133 ? -28.96123 8.06476 -20.17823 1.000 35.15467 1129 ASP B C 1
ATOM 4638 O O . ASP B 1 133 ? -28.10007 7.38033 -19.62605 1.000 34.51256 1129 ASP B O 1
ATOM 4643 N N . VAL B 1 134 ? -29.33490 7.86513 -21.44035 1.000 33.41361 1130 VAL B N 1
ATOM 4644 C CA . VAL B 1 134 ? -28.83235 6.75765 -22.24497 1.000 38.22641 1130 VAL B CA 1
ATOM 4645 C C . VAL B 1 134 ? -28.16317 7.31092 -23.49481 1.000 37.44487 1130 VAL B C 1
ATOM 4646 O O . VAL B 1 134 ? -28.62742 8.29797 -24.07281 1.000 35.97374 1130 VAL B O 1
ATOM 4650 N N . TYR B 1 135 ? -27.08882 6.65554 -23.92371 1.000 32.49672 1131 TYR B N 1
ATOM 4651 C CA . TYR B 1 135 ? -26.28966 7.10972 -25.05716 1.000 35.79298 1131 TYR B CA 1
ATOM 4652 C C . TYR B 1 135 ? -25.82245 5.90978 -25.86499 1.000 35.74751 1131 TYR B C 1
ATOM 4653 O O . TYR B 1 135 ? -25.53339 4.84820 -25.30440 1.000 36.83492 1131 TYR B O 1
ATOM 4662 N N . GLY B 1 136 ? -25.75335 6.07914 -27.18013 1.000 33.95639 1132 GLY B N 1
ATOM 4663 C CA . GLY B 1 136 ? -25.23428 5.02190 -28.01502 1.000 32.88785 1132 GLY B CA 1
ATOM 4664 C C . GLY B 1 136 ? -23.73627 5.13340 -28.16312 1.000 34.59940 1132 GLY B C 1
ATOM 4665 O O . GLY B 1 136 ? -23.22651 6.19061 -28.54395 1.000 40.31491 1132 GLY B O 1
ATOM 4666 N N . GLU B 1 137 ? -23.01472 4.06195 -27.85191 1.000 34.02477 1133 GLU B N 1
ATOM 4667 C CA . GLU B 1 137 ? -21.57998 3.99285 -28.07658 1.000 31.39932 1133 GLU B CA 1
ATOM 4668 C C . GLU B 1 137 ? -21.29394 2.85166 -29.04421 1.000 35.75300 1133 GLU B C 1
ATOM 4669 O O . GLU B 1 137 ? -21.99386 1.83415 -29.05606 1.000 31.77315 1133 GLU B O 1
ATOM 4675 N N . VAL B 1 138 ? -20.28785 3.03641 -29.88940 1.000 28.13216 1134 VAL B N 1
ATOM 4676 C CA . VAL B 1 138 ? -19.83345 1.98859 -30.79148 1.000 25.69853 1134 VAL B CA 1
ATOM 4677 C C . VAL B 1 138 ? -18.36159 1.74028 -30.50200 1.000 32.36915 1134 VAL B C 1
ATOM 4678 O O . VAL B 1 138 ? -17.58012 2.68896 -30.36708 1.000 29.67345 1134 VAL B O 1
ATOM 4682 N N . ASP B 1 139 ? -17.98656 0.47672 -30.39782 1.000 33.24017 1135 ASP B N 1
ATOM 4683 C CA . ASP B 1 139 ? -16.59681 0.10001 -30.20412 1.000 27.83279 1135 ASP B CA 1
ATOM 4684 C C . ASP B 1 139 ? -16.13941 -0.75078 -31.36890 1.000 34.24451 1135 ASP B C 1
ATOM 4685 O O . ASP B 1 139 ? -16.92924 -1.45679 -31.98350 1.000 26.11567 1135 ASP B O 1
ATOM 4690 N N . PHE B 1 140 ? -14.84929 -0.66787 -31.66633 1.000 28.91477 1136 PHE B N 1
ATOM 4691 C CA . PHE B 1 140 ? -14.19625 -1.54738 -32.61084 1.000 23.62025 1136 PHE B CA 1
ATOM 4692 C C . PHE B 1 140 ? -12.96691 -2.09311 -31.90697 1.000 34.71732 1136 PHE B C 1
ATOM 4693 O O . PHE B 1 140 ? -12.14893 -1.31931 -31.39833 1.000 30.44420 1136 PHE B O 1
ATOM 4701 N N . ASP B 1 141 ? -12.84223 -3.41410 -31.86926 1.000 26.83046 1137 ASP B N 1
ATOM 4702 C CA . ASP B 1 141 ? -11.86197 -4.07940 -31.03025 1.000 31.84180 1137 ASP B CA 1
ATOM 4703 C C . ASP B 1 141 ? -11.16862 -5.15518 -31.83343 1.000 29.36785 1137 ASP B C 1
ATOM 4704 O O . ASP B 1 141 ? -11.77983 -5.80666 -32.68330 1.000 29.03281 1137 ASP B O 1
ATOM 4709 N N . ILE B 1 142 ? -9.87881 -5.31596 -31.58887 1.000 30.37650 1138 ILE B N 1
ATOM 4710 C CA . ILE B 1 142 ? -9.11239 -6.38738 -32.19346 1.000 23.49276 1138 ILE B CA 1
ATOM 4711 C C . ILE B 1 142 ? -8.55571 -7.22273 -31.05295 1.000 26.89022 1138 ILE B C 1
ATOM 4712 O O . ILE B 1 142 ? -7.79738 -6.72110 -30.21695 1.000 25.19165 1138 ILE B O 1
ATOM 4717 N N . VAL B 1 143 ? -8.95916 -8.48337 -30.99773 1.000 29.29775 1139 VAL B N 1
ATOM 4718 C CA . VAL B 1 143 ? -8.66635 -9.36612 -29.88117 1.000 29.41730 1139 VAL B CA 1
ATOM 4719 C C . VAL B 1 143 ? -7.88817 -10.54289 -30.42853 1.000 32.01255 1139 VAL B C 1
ATOM 4720 O O . VAL B 1 143 ? -8.32330 -11.17275 -31.39671 1.000 33.85862 1139 VAL B O 1
ATOM 4724 N N . THR B 1 144 ? -6.75226 -10.85143 -29.80965 1.000 26.55855 1140 THR B N 1
ATOM 4725 C CA . THR B 1 144 ? -5.94114 -11.98307 -30.22895 1.000 34.47617 1140 THR B CA 1
ATOM 4726 C C . THR B 1 144 ? -5.54145 -12.80328 -29.01292 1.000 35.05262 1140 THR B C 1
ATOM 4727 O O . THR B 1 144 ? -5.46682 -12.28986 -27.89584 1.000 41.48473 1140 THR B O 1
ATOM 4731 N N . THR B 1 145 ? -5.32566 -14.09542 -29.23172 1.000 33.62099 1141 THR B N 1
ATOM 4732 C CA . THR B 1 145 ? -4.81131 -14.96785 -28.18773 1.000 35.02994 1141 THR B CA 1
ATOM 4733 C C . THR B 1 145 ? -3.29264 -15.05347 -28.18083 1.000 42.24888 1141 THR B C 1
ATOM 4734 O O . THR B 1 145 ? -2.73423 -15.59171 -27.22262 1.000 47.58963 1141 THR B O 1
ATOM 4738 N N . ASP B 1 146 ? -2.62448 -14.56216 -29.22225 1.000 39.07862 1142 ASP B N 1
ATOM 4739 C CA . ASP B 1 146 ? -1.17196 -14.47792 -29.29115 1.000 49.11574 1142 ASP B CA 1
ATOM 4740 C C . ASP B 1 146 ? -0.73826 -13.01927 -29.17820 1.000 47.80563 1142 ASP B C 1
ATOM 4741 O O . ASP B 1 146 ? -1.50348 -12.09532 -29.46418 1.000 46.46237 1142 ASP B O 1
ATOM 4746 N N . ALA B 1 147 ? 0.50600 -12.80523 -28.76238 1.000 44.73551 1143 ALA B N 1
ATOM 4747 C CA . ALA B 1 147 ? 1.03007 -11.45283 -28.61692 1.000 46.35517 1143 ALA B CA 1
ATOM 4748 C C . ALA B 1 147 ? 1.85059 -11.00679 -29.82624 1.000 44.72943 1143 ALA B C 1
ATOM 4749 O O . ALA B 1 147 ? 2.78832 -10.21668 -29.67870 1.000 44.12215 1143 ALA B O 1
ATOM 4751 N N . MET B 1 148 ? 1.50029 -11.47459 -31.02367 1.000 41.97838 1144 MET B N 1
ATOM 4752 C CA . MET B 1 148 ? 2.23759 -11.14414 -32.23718 1.000 42.57829 1144 MET B CA 1
ATOM 4753 C C . MET B 1 148 ? 1.68295 -9.87676 -32.87753 1.000 45.49548 1144 MET B C 1
ATOM 4754 O O . MET B 1 148 ? 0.46491 -9.67156 -32.93023 1.000 39.85402 1144 MET B O 1
ATOM 4759 N N . ASP B 1 149 ? 2.59095 -9.02619 -33.36324 1.000 33.26317 1145 ASP B N 1
ATOM 4760 C CA . ASP B 1 149 ? 2.22627 -7.86684 -34.18072 1.000 35.26507 1145 ASP B CA 1
ATOM 4761 C C . ASP B 1 149 ? 1.28285 -6.93689 -33.43714 1.000 34.66267 1145 ASP B C 1
ATOM 4762 O O . ASP B 1 149 ? 0.33335 -6.38443 -34.00997 1.000 29.40632 1145 ASP B O 1
ATOM 4767 N N . LEU B 1 150 ? 1.58020 -6.74106 -32.15072 1.000 35.16856 1146 LEU B N 1
ATOM 4768 C CA . LEU B 1 150 ? 0.72075 -5.92523 -31.31472 1.000 30.65144 1146 LEU B CA 1
ATOM 4769 C C . LEU B 1 150 ? 0.63505 -4.50494 -31.84137 1.000 34.39699 1146 LEU B C 1
ATOM 4770 O O . LEU B 1 150 ? -0.46102 -3.92715 -31.89185 1.000 27.64579 1146 LEU B O 1
ATOM 4775 N N . ALA B 1 151 ? 1.76372 -3.94499 -32.30075 1.000 27.68698 1147 ALA B N 1
ATOM 4776 C CA . ALA B 1 151 ? 1.73701 -2.58056 -32.83252 1.000 28.21998 1147 ALA B CA 1
ATOM 4777 C C . ALA B 1 151 ? 0.95814 -2.49984 -34.13667 1.000 31.84995 1147 ALA B C 1
ATOM 4778 O O . ALA B 1 151 ? 0.37067 -1.45532 -34.44883 1.000 28.58549 1147 ALA B O 1
ATOM 4780 N N . MET B 1 152 ? 0.96406 -3.57293 -34.92395 1.000 32.87005 1148 MET B N 1
ATOM 4781 C CA . MET B 1 152 ? 0.24251 -3.53665 -36.19068 1.000 32.12012 1148 MET B CA 1
ATOM 4782 C C . MET B 1 152 ? -1.27545 -3.52751 -35.97016 1.000 29.30637 1148 MET B C 1
ATOM 4783 O O . MET B 1 152 ? -1.99097 -2.79006 -36.65282 1.000 28.97014 1148 MET B O 1
ATOM 4788 N N . LYS B 1 153 ? -1.77911 -4.34157 -35.03366 1.000 27.77091 1149 LYS B N 1
ATOM 4789 C CA . LYS B 1 153 ? -3.20266 -4.29550 -34.68889 1.000 33.16816 1149 LYS B CA 1
ATOM 4790 C C . LYS B 1 153 ? -3.60026 -2.90648 -34.21568 1.000 29.71109 1149 LYS B C 1
ATOM 4791 O O . LYS B 1 153 ? -4.63974 -2.37942 -34.61603 1.000 30.38082 1149 LYS B O 1
ATOM 4797 N N . GLU B 1 154 ? -2.76379 -2.28974 -33.37835 1.000 29.67945 1150 GLU B N 1
ATOM 4798 C CA . GLU B 1 154 ? -3.03847 -0.94287 -32.90675 1.000 26.25909 1150 GLU B CA 1
ATOM 4799 C C . GLU B 1 154 ? -3.15691 0.03373 -34.07034 1.000 27.57635 1150 GLU B C 1
ATOM 4800 O O . GLU B 1 154 ? -4.06522 0.87786 -34.09315 1.000 26.51315 1150 GLU B O 1
ATOM 4806 N N . ALA B 1 155 ? -2.28647 -0.09305 -35.07318 1.000 27.51497 1151 ALA B N 1
ATOM 4807 C CA . ALA B 1 155 ? -2.37014 0.78852 -36.24063 1.000 29.52521 1151 ALA B CA 1
ATOM 4808 C C . ALA B 1 155 ? -3.61322 0.52030 -37.08689 1.000 24.58542 1151 ALA B C 1
ATOM 4809 O O . ALA B 1 155 ? -4.16712 1.44776 -37.69482 1.000 27.83525 1151 ALA B O 1
ATOM 4811 N N . GLU B 1 156 ? -4.07795 -0.72639 -37.14934 1.000 27.91723 1152 GLU B N 1
ATOM 4812 C CA . GLU B 1 156 ? -5.33289 -0.97503 -37.86244 1.000 26.79593 1152 GLU B CA 1
ATOM 4813 C C . GLU B 1 156 ? -6.50703 -0.25953 -37.18561 1.000 31.14006 1152 GLU B C 1
ATOM 4814 O O . GLU B 1 156 ? -7.40719 0.25740 -37.86742 1.000 31.14093 1152 GLU B O 1
ATOM 4820 N N . VAL B 1 157 ? -6.52408 -0.21778 -35.84761 1.000 26.38877 1153 VAL B N 1
ATOM 4821 C CA . VAL B 1 157 ? -7.61212 0.48742 -35.15357 1.000 29.33880 1153 VAL B CA 1
ATOM 4822 C C . VAL B 1 157 ? -7.57646 1.96765 -35.49813 1.000 29.69852 1153 VAL B C 1
ATOM 4823 O O . VAL B 1 157 ? -8.61348 2.59978 -35.72031 1.000 29.51750 1153 VAL B O 1
ATOM 4827 N N . ILE B 1 158 ? -6.37980 2.55250 -35.51474 1.000 31.41965 1154 ILE B N 1
ATOM 4828 C CA . ILE B 1 158 ? -6.24220 3.94654 -35.91173 1.000 28.14240 1154 ILE B CA 1
ATOM 4829 C C . ILE B 1 158 ? -6.71027 4.12181 -37.34724 1.000 27.62777 1154 ILE B C 1
ATOM 4830 O O . ILE B 1 158 ? -7.40067 5.09147 -37.67785 1.000 28.69437 1154 ILE B O 1
ATOM 4835 N N . LYS B 1 159 ? -6.39787 3.14722 -38.20465 1.000 27.33900 1155 LYS B N 1
ATOM 4836 C CA . LYS B 1 159 ? -6.82496 3.19099 -39.59646 1.000 25.76658 1155 LYS B CA 1
ATOM 4837 C C . LYS B 1 159 ? -8.34262 3.20906 -39.71526 1.000 29.55627 1155 LYS B C 1
ATOM 4838 O O . LYS B 1 159 ? -8.89545 3.97689 -40.51028 1.000 29.81256 1155 LYS B O 1
ATOM 4844 N N . VAL B 1 160 ? -9.03570 2.37184 -38.93182 1.000 27.75104 1156 VAL B N 1
ATOM 4845 C CA . VAL B 1 160 ? -10.49265 2.34711 -38.98593 1.000 29.83086 1156 VAL B CA 1
ATOM 4846 C C . VAL B 1 160 ? -11.05085 3.72472 -38.65145 1.000 28.29443 1156 VAL B C 1
ATOM 4847 O O . VAL B 1 160 ? -11.94745 4.24542 -39.33794 1.000 28.28987 1156 VAL B O 1
ATOM 4851 N N . LEU B 1 161 ? -10.50960 4.34320 -37.60018 1.000 28.33575 1157 LEU B N 1
ATOM 4852 C CA . LEU B 1 161 ? -10.94095 5.68328 -37.21025 1.000 29.57391 1157 LEU B CA 1
ATOM 4853 C C . LEU B 1 161 ? -10.65347 6.68906 -38.30984 1.000 32.26399 1157 LEU B C 1
ATOM 4854 O O . LEU B 1 161 ? -11.43532 7.62127 -38.52551 1.000 30.11921 1157 LEU B O 1
ATOM 4859 N N . ASP B 1 162 ? -9.52522 6.52281 -39.01460 1.000 28.96048 1158 ASP B N 1
ATOM 4860 C CA . ASP B 1 162 ? -9.23199 7.38967 -40.15487 1.000 33.77177 1158 ASP B CA 1
ATOM 4861 C C . ASP B 1 162 ? -10.22706 7.17591 -41.28691 1.000 33.70499 1158 ASP B C 1
ATOM 4862 O O . ASP B 1 162 ? -10.54720 8.11691 -42.02083 1.000 29.72017 1158 ASP B O 1
ATOM 4867 N N . GLU B 1 163 ? -10.68994 5.94123 -41.47442 1.000 30.50964 1159 GLU B N 1
ATOM 4868 C CA . GLU B 1 163 ? -11.70275 5.69050 -42.49190 1.000 32.22270 1159 GLU B CA 1
ATOM 4869 C C . GLU B 1 163 ? -13.02559 6.34906 -42.11602 1.000 34.37321 1159 GLU B C 1
ATOM 4870 O O . GLU B 1 163 ? -13.72866 6.88497 -42.98103 1.000 34.23454 1159 GLU B O 1
ATOM 4876 N N . ILE B 1 164 ? -13.36991 6.33291 -40.82651 1.000 34.23747 1160 ILE B N 1
ATOM 4877 C CA . ILE B 1 164 ? -14.60129 6.97868 -40.37000 1.000 32.45733 1160 ILE B CA 1
ATOM 4878 C C . ILE B 1 164 ? -14.55058 8.47174 -40.65775 1.000 37.26251 1160 ILE B C 1
ATOM 4879 O O . ILE B 1 164 ? -15.49729 9.04449 -41.20868 1.000 35.46541 1160 ILE B O 1
ATOM 4884 N N . ILE B 1 165 ? -13.43974 9.11984 -40.28482 1.000 37.00961 1161 ILE B N 1
ATOM 4885 C CA . ILE B 1 165 ? -13.22749 10.53418 -40.59285 1.000 35.58943 1161 ILE B CA 1
ATOM 4886 C C . ILE B 1 165 ? -13.51562 10.81445 -42.05870 1.000 32.51903 1161 ILE B C 1
ATOM 4887 O O . ILE B 1 165 ? -14.23837 11.75377 -42.39863 1.000 37.91690 1161 ILE B O 1
ATOM 4892 N N . ALA B 1 166 ? -12.93764 10.00969 -42.95138 1.000 35.36112 1162 ALA B N 1
ATOM 4893 C CA . ALA B 1 166 ? -13.10651 10.24642 -44.38239 1.000 38.30842 1162 ALA B CA 1
ATOM 4894 C C . ALA B 1 166 ? -14.53984 10.03817 -44.85904 1.000 43.44830 1162 ALA B C 1
ATOM 4895 O O . ALA B 1 166 ? -14.91353 10.59846 -45.89317 1.000 45.24427 1162 ALA B O 1
ATOM 4897 N N . ALA B 1 167 ? -15.35946 9.26631 -44.13200 1.000 46.03964 1163 ALA B N 1
ATOM 4898 C CA . ALA B 1 167 ? -16.67337 8.87304 -44.63820 1.000 36.63791 1163 ALA B CA 1
ATOM 4899 C C . ALA B 1 167 ? -17.78406 9.85319 -44.29896 1.000 39.40526 1163 ALA B C 1
ATOM 4900 O O . ALA B 1 167 ? -18.84448 9.80042 -44.93325 1.000 44.55115 1163 ALA B O 1
ATOM 4902 N N . PHE B 1 168 ? -17.57721 10.74127 -43.32876 1.000 36.59232 1164 PHE B N 1
ATOM 4903 C CA . PHE B 1 168 ? -18.66810 11.58143 -42.86722 1.000 44.97313 1164 PHE B CA 1
ATOM 4904 C C . PHE B 1 168 ? -18.39949 13.06103 -43.10990 1.000 50.33064 1164 PHE B C 1
ATOM 4905 O O . PHE B 1 168 ? -17.26624 13.52504 -42.95590 1.000 49.21108 1164 PHE B O 1
ATOM 4913 N N . PRO B 1 169 ? -19.43550 13.82505 -43.46731 1.000 54.25946 1165 PRO B N 1
ATOM 4914 C CA . PRO B 1 169 ? -19.24826 15.26866 -43.70775 1.000 52.31692 1165 PRO B CA 1
ATOM 4915 C C . PRO B 1 169 ? -18.84019 16.06393 -42.47488 1.000 50.33367 1165 PR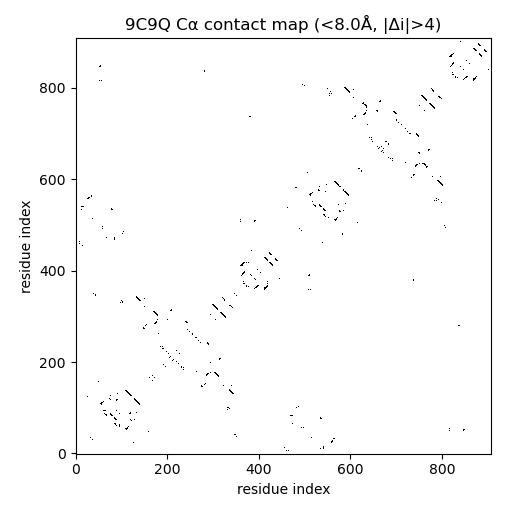O B C 1
ATOM 4916 O O . PRO B 1 169 ? -18.06454 17.02015 -42.59457 1.000 59.48533 1165 PRO B O 1
ATOM 4920 N N . THR B 1 170 ? -19.33006 15.70652 -41.28950 1.000 50.13697 1166 THR B N 1
ATOM 4921 C CA . THR B 1 170 ? -18.93906 16.44757 -40.09551 1.000 51.36558 1166 THR B CA 1
ATOM 4922 C C . THR B 1 170 ? -17.45054 16.31490 -39.79765 1.000 53.13107 1166 THR B C 1
ATOM 4923 O O . THR B 1 170 ? -16.90081 17.14073 -39.06240 1.000 56.22991 1166 THR B O 1
ATOM 4927 N N . THR B 1 171 ? -16.78787 15.29572 -40.34098 1.000 47.91335 1167 THR B N 1
ATOM 4928 C CA . THR B 1 171 ? -15.36872 15.09866 -40.11245 1.000 47.89038 1167 THR B CA 1
ATOM 4929 C C . THR B 1 171 ? -14.51393 15.19272 -41.36821 1.000 47.64619 1167 THR B C 1
ATOM 4930 O O . THR B 1 171 ? -13.30664 15.40729 -41.24371 1.000 48.70348 1167 THR B O 1
ATOM 4934 N N . SER B 1 172 ? -15.09404 15.04777 -42.56008 1.000 45.56790 1168 SER B N 1
ATOM 4935 C CA . SER B 1 172 ? -14.28521 14.97423 -43.77402 1.000 49.25629 1168 SER B CA 1
ATOM 4936 C C . SER B 1 172 ? -13.63108 16.31239 -44.10326 1.000 54.46522 1168 SER B C 1
ATOM 4937 O O . SER B 1 172 ? -12.51153 16.34762 -44.62417 1.000 55.44886 1168 SER B O 1
ATOM 4940 N N . SER B 1 173 ? -14.30915 17.42018 -43.81765 1.000 60.99524 1169 SER B N 1
ATOM 4941 C CA . SER B 1 173 ? -13.75751 18.72931 -44.13974 1.000 61.80898 1169 SER B CA 1
ATOM 4942 C C . SER B 1 173 ? -13.55371 19.55906 -42.87876 1.000 65.88476 1169 SER B C 1
ATOM 4943 O O . SER B 1 173 ? -14.11077 20.65340 -42.74632 1.000 66.16100 1169 SER B O 1
ATOM 4946 N N . THR B 1 174 ? -12.75988 19.03665 -41.94642 1.000 55.72454 1170 THR B N 1
ATOM 4947 C CA . THR B 1 174 ? -12.40947 19.73647 -40.71788 1.000 59.80042 1170 THR B CA 1
ATOM 4948 C C . THR B 1 174 ? -11.10040 19.16008 -40.20339 1.000 60.26325 1170 THR B C 1
ATOM 4949 O O . THR B 1 174 ? -10.81327 17.97362 -40.42688 1.000 49.55844 1170 THR B O 1
ATOM 4953 N N . PRO B 1 175 ? -10.25994 19.96993 -39.55314 1.000 61.69074 1171 PRO B N 1
ATOM 4954 C CA . PRO B 1 175 ? -8.95241 19.47051 -39.10756 1.000 56.00791 1171 PRO B CA 1
ATOM 4955 C C . PRO B 1 175 ? -9.10637 18.51458 -37.93036 1.000 52.63821 1171 PRO B C 1
ATOM 4956 O O . PRO B 1 175 ? -9.62359 18.88776 -36.87567 1.000 50.05216 1171 PRO B O 1
ATOM 4960 N N . MET B 1 176 ? -8.65582 17.27675 -38.12448 1.000 48.67058 1172 MET B N 1
ATOM 4961 C CA . MET B 1 176 ? -8.60882 16.25688 -37.08889 1.000 47.26296 1172 MET B CA 1
ATOM 4962 C C . MET B 1 176 ? -7.15479 15.86406 -36.86933 1.000 43.49574 1172 MET B C 1
ATOM 4963 O O . MET B 1 176 ? -6.30723 16.07803 -37.73443 1.000 46.19990 1172 MET B O 1
ATOM 4968 N N . CYS B 1 177 ? -6.87518 15.25840 -35.71844 1.000 39.96049 1173 CYS B N 1
ATOM 4969 C CA . CYS B 1 177 ? -5.54548 14.72670 -35.46030 1.000 38.41293 1173 CYS B CA 1
ATOM 4970 C C . CYS B 1 177 ? -5.63557 13.58508 -34.46340 1.000 38.96797 1173 CYS B C 1
ATOM 4971 O O . CYS B 1 177 ? -6.56157 13.52526 -33.64769 1.000 39.85787 1173 CYS B O 1
ATOM 4974 N N . PHE B 1 178 ? -4.65959 12.68338 -34.54329 1.000 34.54098 1174 PHE B N 1
ATOM 4975 C CA . PHE B 1 178 ? -4.44942 11.62866 -33.56295 1.000 34.36451 1174 PHE B CA 1
ATOM 4976 C C . PHE B 1 178 ? -3.32031 12.03392 -32.62774 1.000 42.57781 1174 PHE B C 1
ATOM 4977 O O . PHE B 1 178 ? -2.26648 12.48644 -33.09285 1.000 34.96648 1174 PHE B O 1
ATOM 4985 N N . GLN B 1 179 ? -3.51873 11.84605 -31.32002 1.000 35.73077 1175 GLN B N 1
ATOM 4986 C CA . GLN B 1 179 ? -2.43848 12.02293 -30.35004 1.000 36.03137 1175 GLN B CA 1
ATOM 4987 C C . GLN B 1 179 ? -2.16854 10.68714 -29.67649 1.000 35.17114 1175 GLN B C 1
ATOM 4988 O O . GLN B 1 179 ? -3.06145 10.12319 -29.03363 1.000 39.09733 1175 GLN B O 1
ATOM 4994 N N . LEU B 1 180 ? -0.94589 10.17881 -29.82720 1.000 33.64616 1176 LEU B N 1
ATOM 4995 C CA . LEU B 1 180 ? -0.55981 8.89543 -29.25583 1.000 31.11586 1176 LEU B CA 1
ATOM 4996 C C . LEU B 1 180 ? 0.29804 9.08172 -28.01573 1.000 39.60800 1176 LEU B C 1
ATOM 4997 O O . LEU B 1 180 ? 1.20413 9.92028 -27.99200 1.000 36.92991 1176 LEU B O 1
ATOM 5002 N N . GLY B 1 181 ? 0.03260 8.25594 -27.00661 1.000 30.65628 1177 GLY B N 1
ATOM 5003 C CA . GLY B 1 181 ? 0.83421 8.18002 -25.81085 1.000 30.18854 1177 GLY B CA 1
ATOM 5004 C C . GLY B 1 181 ? 0.94396 6.73296 -25.42129 1.000 32.05409 1177 GLY B C 1
ATOM 5005 O O . GLY B 1 181 ? 0.65455 5.85751 -26.24023 1.000 34.08040 1177 GLY B O 1
ATOM 5006 N N . HIS B 1 182 ? 1.32326 6.46139 -24.17857 1.000 29.56862 1178 HIS B N 1
ATOM 5007 C CA . HIS B 1 182 ? 1.51336 5.08651 -23.75006 1.000 32.23208 1178 HIS B CA 1
ATOM 5008 C C . HIS B 1 182 ? 1.56745 5.01360 -22.23096 1.000 40.44593 1178 HIS B C 1
ATOM 5009 O O . HIS B 1 182 ? 2.28301 5.79697 -21.60134 1.000 36.08585 1178 HIS B O 1
ATOM 5016 N N . SER B 1 183 ? 0.80562 4.08569 -21.63546 1.000 34.52502 1179 SER B N 1
ATOM 5017 C CA . SER B 1 183 ? 0.72246 4.00601 -20.17920 1.000 37.92781 1179 SER B CA 1
ATOM 5018 C C . SER B 1 183 ? 2.09747 3.86328 -19.53474 1.000 37.05228 1179 SER B C 1
ATOM 5019 O O . SER B 1 183 ? 2.34556 4.42220 -18.45972 1.000 38.67938 1179 SER B O 1
ATOM 5022 N N . ASP B 1 184 ? 2.97949 3.07337 -20.14330 1.000 36.91501 1180 ASP B N 1
ATOM 5023 C CA . ASP B 1 184 ? 4.32337 2.90454 -19.60091 1.000 44.34095 1180 ASP B CA 1
ATOM 5024 C C . ASP B 1 184 ? 5.09587 4.21321 -19.63536 1.000 43.75062 1180 ASP B C 1
ATOM 5025 O O . ASP B 1 184 ? 5.85562 4.52105 -18.70804 1.000 45.19445 1180 ASP B O 1
ATOM 5030 N N . LEU B 1 185 ? 4.91259 4.99585 -20.69857 1.000 39.34800 1181 LEU B N 1
ATOM 5031 C CA . LEU B 1 185 ? 5.51934 6.31904 -20.76141 1.000 41.50631 1181 LEU B CA 1
ATOM 5032 C C . LEU B 1 185 ? 5.00898 7.20471 -19.63433 1.000 38.76882 1181 LEU B C 1
ATOM 5033 O O . LEU B 1 185 ? 5.79671 7.82243 -18.91025 1.000 35.30226 1181 LEU B O 1
ATOM 5038 N N . LEU B 1 186 ? 3.68639 7.28973 -19.48212 1.000 37.38003 1182 LEU B N 1
ATOM 5039 C CA . LEU B 1 186 ? 3.10967 8.13630 -18.44228 1.000 35.73946 1182 LEU B CA 1
ATOM 5040 C C . LEU B 1 186 ? 3.60155 7.73214 -17.05742 1.000 36.98385 1182 LEU B C 1
ATOM 5041 O O . LEU B 1 186 ? 3.93337 8.59148 -16.23583 1.000 36.14203 1182 LEU B O 1
ATOM 5046 N N . GLN B 1 187 ? 3.66643 6.42765 -16.78274 1.000 35.82145 1183 GLN B N 1
ATOM 5047 C CA . GLN B 1 187 ? 4.08061 5.98222 -15.46000 1.000 40.88944 1183 GLN B CA 1
ATOM 5048 C C . GLN B 1 187 ? 5.55922 6.26401 -15.22870 1.000 45.50227 1183 GLN B C 1
ATOM 5049 O O . GLN B 1 187 ? 5.95806 6.59959 -14.10994 1.000 44.15803 1183 GLN B O 1
ATOM 5055 N N . LEU B 1 188 ? 6.37722 6.14521 -16.27473 1.000 45.36073 1184 LEU B N 1
ATOM 5056 C CA . LEU B 1 188 ? 7.78441 6.51138 -16.15601 1.000 49.95429 1184 LEU B CA 1
ATOM 5057 C C . LEU B 1 188 ? 7.94856 8.01744 -15.98210 1.000 41.93682 1184 LEU B C 1
ATOM 5058 O O . LEU B 1 188 ? 8.79006 8.46389 -15.19802 1.000 42.73954 1184 LEU B O 1
ATOM 5063 N N . ILE B 1 189 ? 7.13489 8.82001 -16.66647 1.000 35.95692 1185 ILE B N 1
ATOM 5064 C CA . ILE B 1 189 ? 7.14774 10.25671 -16.39729 1.000 40.09405 1185 ILE B CA 1
ATOM 5065 C C . ILE B 1 189 ? 6.81017 10.51946 -14.93436 1.000 46.91499 1185 ILE B C 1
ATOM 5066 O O . ILE B 1 189 ? 7.51342 11.26926 -14.23879 1.000 40.99159 1185 ILE B O 1
ATOM 5071 N N . PHE B 1 190 ? 5.72968 9.89569 -14.44339 1.000 43.22611 1186 PHE B N 1
ATOM 5072 C CA . PHE B 1 190 ? 5.38801 9.98106 -13.02465 1.000 40.11663 1186 PHE B CA 1
ATOM 5073 C C . PHE B 1 190 ? 6.56596 9.58147 -12.13538 1.000 41.20380 1186 PHE B C 1
ATOM 5074 O O . PHE B 1 190 ? 6.79851 10.20065 -11.09145 1.000 46.64813 1186 PHE B O 1
ATOM 5082 N N . ASP B 1 191 ? 7.30317 8.53053 -12.51440 1.000 37.08224 1187 ASP B N 1
ATOM 5083 C CA . ASP B 1 191 ? 8.51811 8.17953 -11.77823 1.000 47.39243 1187 ASP B CA 1
ATOM 5084 C C . ASP B 1 191 ? 9.55514 9.29551 -11.86376 1.000 54.83282 1187 ASP B C 1
ATOM 5085 O O . ASP B 1 191 ? 10.19721 9.64352 -10.86211 1.000 53.38720 1187 ASP B O 1
ATOM 5090 N N . PHE B 1 192 ? 9.74173 9.84416 -13.06648 1.000 46.44840 1188 PHE B N 1
ATOM 5091 C CA . PHE B 1 192 ? 10.67776 10.94028 -13.29224 1.000 49.34087 1188 PHE B CA 1
ATOM 5092 C C . PHE B 1 192 ? 10.34616 12.14289 -12.41777 1.000 48.49922 1188 PHE B C 1
ATOM 5093 O O . PHE B 1 192 ? 11.23595 12.72219 -11.78811 1.000 52.17765 1188 PHE B O 1
ATOM 5101 N N . CYS B 1 193 ? 9.07198 12.51344 -12.33633 1.000 45.89653 1189 CYS B N 1
ATOM 5102 C CA . CYS B 1 193 ? 8.65605 13.68127 -11.57331 1.000 42.41271 1189 CYS B CA 1
ATOM 5103 C C . CYS B 1 193 ? 8.36038 13.36685 -10.10691 1.000 48.33619 1189 CYS B C 1
ATOM 5104 O O . CYS B 1 193 ? 7.81075 14.21986 -9.40538 1.000 45.32844 1189 CYS B O 1
ATOM 5107 N N . ASN B 1 194 ? 8.70650 12.16966 -9.63879 1.000 45.65365 1190 ASN B N 1
ATOM 5108 C CA . ASN B 1 194 ? 8.51681 11.77326 -8.24097 1.000 53.95133 1190 ASN B CA 1
ATOM 5109 C C . ASN B 1 194 ? 7.07363 11.98213 -7.78119 1.000 56.74335 1190 ASN B C 1
ATOM 5110 O O . ASN B 1 194 ? 6.80976 12.55344 -6.71765 1.000 48.62522 1190 ASN B O 1
ATOM 5115 N N . VAL B 1 195 ? 6.12636 11.51380 -8.59169 1.000 48.32089 1191 VAL B N 1
ATOM 5116 C CA . VAL B 1 195 ? 4.71148 11.57213 -8.22624 1.000 48.48910 1191 VAL B CA 1
ATOM 5117 C C . VAL B 1 195 ? 4.37553 10.33579 -7.39772 1.000 56.26518 1191 VAL B C 1
ATOM 5118 O O . VAL B 1 195 ? 4.62272 9.20400 -7.83136 1.000 53.89251 1191 VAL B O 1
ATOM 5122 N N . GLU B 1 196 ? 3.84583 10.55611 -6.18850 1.000 57.08609 1192 GLU B N 1
ATOM 5123 C CA . GLU B 1 196 ? 3.55867 9.45863 -5.27228 1.000 56.80647 1192 GLU B CA 1
ATOM 5124 C C . GLU B 1 196 ? 2.51739 8.51628 -5.86970 1.000 57.10766 1192 GLU B C 1
ATOM 5125 O O . GLU B 1 196 ? 1.50995 8.95230 -6.43832 1.000 47.32250 1192 GLU B O 1
ATOM 5131 N N . HIS B 1 197 ? 2.76198 7.21120 -5.71417 1.000 52.89703 1193 HIS B N 1
ATOM 5132 C CA . HIS B 1 197 ? 1.90362 6.20618 -6.33670 1.000 54.65991 1193 HIS B CA 1
ATOM 5133 C C . HIS B 1 197 ? 0.43222 6.42451 -6.00831 1.000 52.67950 1193 HIS B C 1
ATOM 5134 O O . HIS B 1 197 ? -0.43143 6.31789 -6.88770 1.000 48.64168 1193 HIS B O 1
ATOM 5141 N N . GLY B 1 198 ? 0.12848 6.77279 -4.75939 1.000 58.06087 1194 GLY B N 1
ATOM 5142 C CA . GLY B 1 198 ? -1.25346 7.00207 -4.36891 1.000 50.77226 1194 GLY B CA 1
ATOM 5143 C C . GLY B 1 198 ? -1.92903 8.16272 -5.06500 1.000 48.32821 1194 GLY B C 1
ATOM 5144 O O . GLY B 1 198 ? -3.14744 8.31295 -4.92401 1.000 46.81759 1194 GLY B O 1
ATOM 5145 N N . ALA B 1 199 ? -1.18414 8.98627 -5.80745 1.000 52.22234 1195 ALA B N 1
ATOM 5146 C CA . ALA B 1 199 ? -1.74706 10.16621 -6.45979 1.000 55.78970 1195 ALA B CA 1
ATOM 5147 C C . ALA B 1 199 ? -1.86482 10.02265 -7.97466 1.000 48.05051 1195 ALA B C 1
ATOM 5148 O O . ALA B 1 199 ? -2.39082 10.93037 -8.63751 1.000 43.63832 1195 ALA B O 1
ATOM 5150 N N . ARG B 1 200 ? -1.41081 8.90476 -8.53790 1.000 46.29152 1196 ARG B N 1
ATOM 5151 C CA . ARG B 1 200 ? -1.24693 8.83803 -9.98654 1.000 44.80009 1196 ARG B CA 1
ATOM 5152 C C . ARG B 1 200 ? -2.58273 8.71978 -10.70501 1.000 46.48538 1196 ARG B C 1
ATOM 5153 O O . ARG B 1 200 ? -2.78616 9.35666 -11.75014 1.000 46.70056 1196 ARG B O 1
ATOM 5161 N N . GLN B 1 201 ? -3.51544 7.92563 -10.16676 1.000 44.60821 1197 GLN B N 1
ATOM 5162 C CA . GLN B 1 201 ? -4.80325 7.79868 -10.84097 1.000 50.02527 1197 GLN B CA 1
ATOM 5163 C C . GLN B 1 201 ? -5.53537 9.13143 -10.84966 1.000 43.37935 1197 GLN B C 1
ATOM 5164 O O . GLN B 1 201 ? -6.14707 9.50953 -11.85602 1.000 47.35643 1197 GLN B O 1
ATOM 5170 N N . ALA B 1 202 ? -5.45815 9.87282 -9.74368 1.000 46.86659 1198 ALA B N 1
ATOM 5171 C CA . ALA B 1 202 ? -6.04042 11.20779 -9.71741 1.000 49.48355 1198 ALA B CA 1
ATOM 5172 C C . ALA B 1 202 ? -5.32634 12.13459 -10.69389 1.000 46.96529 1198 ALA B C 1
ATOM 5173 O O . ALA B 1 202 ? -5.96682 12.93241 -11.38455 1.000 42.81134 1198 ALA B O 1
ATOM 5175 N N . ALA B 1 203 ? -3.99684 12.04151 -10.76597 1.000 41.56594 1199 ALA B N 1
ATOM 5176 C CA . ALA B 1 203 ? -3.24217 12.89177 -11.68071 1.000 47.01771 1199 ALA B CA 1
ATOM 5177 C C . ALA B 1 203 ? -3.57917 12.56069 -13.12940 1.000 49.69773 1199 ALA B C 1
ATOM 5178 O O . ALA B 1 203 ? -3.82865 13.45740 -13.94526 1.000 45.09798 1199 ALA B O 1
ATOM 5180 N N . ALA B 1 204 ? -3.60097 11.26633 -13.46147 1.000 43.72648 1200 ALA B N 1
ATOM 5181 C CA . ALA B 1 204 ? -3.99708 10.84369 -14.80045 1.000 45.35210 1200 ALA B CA 1
ATOM 5182 C C . ALA B 1 204 ? -5.34636 11.42409 -15.20358 1.000 44.30405 1200 ALA B C 1
ATOM 5183 O O . ALA B 1 204 ? -5.51722 11.86176 -16.34652 1.000 41.21310 1200 ALA B O 1
ATOM 5185 N N . GLU B 1 205 ? -6.31107 11.46876 -14.26968 1.000 47.82125 1201 GLU B N 1
ATOM 5186 C CA . GLU B 1 205 ? -7.66129 11.92310 -14.61095 1.000 46.36963 1201 GLU B CA 1
ATOM 5187 C C . GLU B 1 205 ? -7.69886 13.41537 -14.92011 1.000 47.56119 1201 GLU B C 1
ATOM 5188 O O . GLU B 1 205 ? -8.47398 13.86040 -15.77764 1.000 43.80971 1201 GLU B O 1
ATOM 5194 N N . VAL B 1 206 ? -6.89774 14.21221 -14.21237 1.000 49.45846 1202 VAL B N 1
ATOM 5195 C CA . VAL B 1 206 ? -6.84080 15.63567 -14.52431 1.000 50.14075 1202 VAL B CA 1
ATOM 5196 C C . VAL B 1 206 ? -6.14790 15.84938 -15.85937 1.000 43.73604 1202 VAL B C 1
ATOM 5197 O O . VAL B 1 206 ? -6.60275 16.63740 -16.69701 1.000 45.32874 1202 VAL B O 1
ATOM 5201 N N . LEU B 1 207 ? -5.04458 15.13688 -16.07980 1.000 43.08641 1203 LEU B N 1
ATOM 5202 C CA . LEU B 1 207 ? -4.30147 15.24865 -17.33075 1.000 41.83577 1203 LEU B CA 1
ATOM 5203 C C . LEU B 1 207 ? -5.13463 14.84013 -18.53682 1.000 51.45798 1203 LEU B C 1
ATOM 5204 O O . LEU B 1 207 ? -4.93864 15.37790 -19.63488 1.000 49.33555 1203 LEU B O 1
ATOM 5209 N N . SER B 1 208 ? -6.07526 13.90236 -18.35716 1.000 45.97467 1204 SER B N 1
ATOM 5210 C CA . SER B 1 208 ? -6.92043 13.49678 -19.47042 1.000 41.59638 1204 SER B CA 1
ATOM 5211 C C . SER B 1 208 ? -7.69715 14.66867 -20.05291 1.000 43.84339 1204 SER B C 1
ATOM 5212 O O . SER B 1 208 ? -8.15258 14.58691 -21.19780 1.000 50.68198 1204 SER B O 1
ATOM 5215 N N . LYS B 1 209 ? -7.84189 15.76321 -19.30608 1.000 46.52735 1205 LYS B N 1
ATOM 5216 C CA . LYS B 1 209 ? -8.56058 16.93755 -19.78537 1.000 47.01503 1205 LYS B CA 1
ATOM 5217 C C . LYS B 1 209 ? -7.64957 17.98239 -20.42669 1.000 50.30959 1205 LYS B C 1
ATOM 5218 O O . LYS B 1 209 ? -8.15733 18.93144 -21.03391 1.000 50.71849 1205 LYS B O 1
ATOM 5224 N N . LEU B 1 210 ? -6.32982 17.81132 -20.33863 1.000 51.37743 1206 LEU B N 1
ATOM 5225 C CA . LEU B 1 210 ? -5.36995 18.83658 -20.75310 1.000 52.91941 1206 LEU B CA 1
ATOM 5226 C C . LEU B 1 210 ? -5.59871 19.29952 -22.18717 1.000 51.45749 1206 LEU B C 1
ATOM 5227 O O . LEU B 1 210 ? -5.56415 18.50100 -23.13121 1.000 51.03285 1206 LEU B O 1
ATOM 5232 N N . ASN B 1 211 ? -5.83461 20.60282 -22.33404 1.000 51.22963 1207 ASN B N 1
ATOM 5233 C CA . ASN B 1 211 ? -6.04782 21.29844 -23.59735 1.000 49.37962 1207 ASN B CA 1
ATOM 5234 C C . ASN B 1 211 ? -7.29910 20.83876 -24.31908 1.000 52.71331 1207 ASN B C 1
ATOM 5235 O O . ASN B 1 211 ? -7.45379 21.12446 -25.51444 1.000 53.86759 1207 ASN B O 1
ATOM 5240 N N . ILE B 1 212 ? -8.19307 20.13583 -23.63206 1.000 57.31662 1208 ILE B N 1
ATOM 5241 C CA . ILE B 1 212 ? -9.52125 19.82549 -24.14377 1.000 57.02978 1208 ILE B CA 1
ATOM 5242 C C . ILE B 1 212 ? -10.48831 20.85556 -23.58060 1.000 57.10003 1208 ILE B C 1
ATOM 5243 O O . ILE B 1 212 ? -10.54138 21.05859 -22.36205 1.000 58.30413 1208 ILE B O 1
ATOM 5248 N N . ARG B 1 213 ? -11.24098 21.51346 -24.46475 1.000 59.62335 1209 ARG B N 1
ATOM 5249 C CA . ARG B 1 213 ? -12.23431 22.51496 -24.07556 1.000 63.86985 1209 ARG B CA 1
ATOM 5250 C C . ARG B 1 213 ? -11.61228 23.59556 -23.19052 1.000 70.48829 1209 ARG B C 1
ATOM 5251 O O . ARG B 1 213 ? -12.13738 23.95122 -22.13092 1.000 68.75711 1209 ARG B O 1
ATOM 5253 N N . ASN B 1 214 ? -10.45824 24.10202 -23.63316 1.000 67.95525 1210 ASN B N 1
ATOM 5254 C CA . ASN B 1 214 ? -9.76469 25.21841 -22.98406 1.000 68.98319 1210 ASN B CA 1
ATOM 5255 C C . ASN B 1 214 ? -9.39769 24.91416 -21.53444 1.000 68.58760 1210 ASN B C 1
ATOM 5256 O O . ASN B 1 214 ? -9.32002 25.82070 -20.70057 1.000 74.29969 1210 ASN B O 1
ATOM 5261 N N . PHE B 1 215 ? -9.16123 23.64297 -21.21364 1.000 60.23128 1211 PHE B N 1
ATOM 5262 C CA . PHE B 1 215 ? -8.66722 23.27721 -19.88751 1.000 58.52844 1211 PHE B CA 1
ATOM 5263 C C . PHE B 1 215 ? -7.14008 23.29279 -19.93671 1.000 64.47134 1211 PHE B C 1
ATOM 5264 O O . PHE B 1 215 ? -6.46969 22.26253 -20.04498 1.000 57.59811 1211 PHE B O 1
ATOM 5272 N N . THR B 1 216 ? -6.59019 24.50110 -19.83246 1.000 64.55610 1212 THR B N 1
ATOM 5273 C CA . THR B 1 216 ? -5.17855 24.77295 -20.04892 1.000 62.18539 1212 THR B CA 1
ATOM 5274 C C . THR B 1 216 ? -4.33370 24.30509 -18.86079 1.000 61.50093 1212 THR B C 1
ATOM 5275 O O . THR B 1 216 ? -4.84540 23.88416 -17.81984 1.000 62.88453 1212 THR B O 1
ATOM 5279 N N . TRP B 1 217 ? -3.00858 24.40025 -19.01923 1.000 62.44148 1213 TRP B N 1
ATOM 5280 C CA . TRP B 1 217 ? -2.11282 23.86838 -17.99383 1.000 59.86322 1213 TRP B CA 1
ATOM 5281 C C . TRP B 1 217 ? -2.27887 24.58494 -16.65563 1.000 59.26864 1213 TRP B C 1
ATOM 5282 O O . TRP B 1 217 ? -1.98263 24.00798 -15.60109 1.000 59.00218 1213 TRP B O 1
ATOM 5293 N N . GLN B 1 218 ? -2.75525 25.82948 -16.66754 1.000 59.69948 1214 GLN B N 1
ATOM 5294 C CA . GLN B 1 218 ? -2.99342 26.52929 -15.40808 1.000 63.77088 1214 GLN B CA 1
ATOM 5295 C C . GLN B 1 218 ? -4.08617 25.83484 -14.60689 1.000 62.09467 1214 GLN B C 1
ATOM 5296 O O . GLN B 1 218 ? -3.91964 25.55407 -13.41187 1.000 58.44701 1214 GLN B O 1
ATOM 5302 N N . LYS B 1 219 ? -5.20951 25.53669 -15.26431 1.000 60.26077 1215 LYS B N 1
ATOM 5303 C CA . LYS B 1 219 ? -6.27058 24.77050 -14.62506 1.000 61.86247 1215 LYS B CA 1
ATOM 5304 C C . LYS B 1 219 ? -5.75473 23.42136 -14.13978 1.000 61.10206 1215 LYS B C 1
ATOM 5305 O O . LYS B 1 219 ? -6.04515 23.00836 -13.01019 1.000 61.97582 1215 LYS B O 1
ATOM 5311 N N . VAL B 1 220 ? -4.97919 22.72555 -14.97850 1.000 59.35541 1216 VAL B N 1
ATOM 5312 C CA . VAL B 1 220 ? -4.39410 21.44792 -14.57681 1.000 57.24102 1216 VAL B CA 1
ATOM 5313 C C . VAL B 1 220 ? -3.57350 21.62001 -13.30624 1.000 58.47305 1216 VAL B C 1
ATOM 5314 O O . VAL B 1 220 ? -3.69952 20.84198 -12.35137 1.000 57.75788 1216 VAL B O 1
ATOM 5318 N N . ARG B 1 221 ? -2.71921 22.64697 -13.27937 1.000 55.26431 1217 ARG B N 1
ATOM 5319 C CA . ARG B 1 221 ? -1.86458 22.87474 -12.11768 1.000 59.69015 1217 ARG B CA 1
ATOM 5320 C C . ARG B 1 221 ? -2.69284 23.07546 -10.85439 1.000 56.48491 1217 ARG B C 1
ATOM 5321 O O . ARG B 1 221 ? -2.38013 22.50512 -9.80393 1.000 57.63486 1217 ARG B O 1
ATOM 5323 N N . SER B 1 222 ? -3.75850 23.87474 -10.94244 1.000 57.47831 1218 SER B N 1
ATOM 5324 C CA . SER B 1 222 ? -4.65077 24.07241 -9.80488 1.000 62.08926 1218 SER B CA 1
ATOM 5325 C C . SER B 1 222 ? -5.09644 22.73977 -9.21984 1.000 63.17424 1218 SER B C 1
ATOM 5326 O O . SER B 1 222 ? -4.84989 22.44791 -8.04266 1.000 62.83070 1218 SER B O 1
ATOM 5329 N N . GLU B 1 223 ? -5.73784 21.90769 -10.05063 1.000 58.29254 1219 GLU B N 1
ATOM 5330 C CA . GLU B 1 223 ? -6.29045 20.64545 -9.57018 1.000 57.04740 1219 GLU B CA 1
ATOM 5331 C C . GLU B 1 223 ? -5.19912 19.71440 -9.05525 1.000 60.00589 1219 GLU B C 1
ATOM 5332 O O . GLU B 1 223 ? -5.39397 19.01540 -8.05546 1.000 60.51479 1219 GLU B O 1
ATOM 5338 N N . LEU B 1 224 ? -4.04631 19.67538 -9.72404 1.000 57.79132 1220 LEU B N 1
ATOM 5339 C CA . LEU B 1 224 ? -2.95875 18.85544 -9.20313 1.000 56.80111 1220 LEU B CA 1
ATOM 5340 C C . LEU B 1 224 ? -2.41285 19.40111 -7.88768 1.000 58.92727 1220 LEU B C 1
ATOM 5341 O O . LEU B 1 224 ? -1.86372 18.63513 -7.08630 1.000 57.65965 1220 LEU B O 1
ATOM 5346 N N . ARG B 1 225 ? -2.55416 20.70310 -7.64809 1.000 63.61869 1221 ARG B N 1
ATOM 5347 C CA . ARG B 1 225 ? -2.08444 21.30671 -6.41033 1.000 67.26510 1221 ARG B CA 1
ATOM 5348 C C . ARG B 1 225 ? -3.10299 21.21541 -5.28029 1.000 67.15409 1221 ARG B C 1
ATOM 5349 O O . ARG B 1 225 ? -2.70865 21.28665 -4.11035 1.000 67.66490 1221 ARG B O 1
ATOM 5351 N N . SER B 1 226 ? -4.39830 21.06488 -5.59931 1.000 66.27930 1222 SER B N 1
ATOM 5352 C CA . SER B 1 226 ? -5.45104 20.87157 -4.60283 1.000 67.95535 1222 SER B CA 1
ATOM 5353 C C . SER B 1 226 ? -5.08028 19.74318 -3.64710 1.000 73.37689 1222 SER B C 1
ATOM 5354 O O . SER B 1 226 ? -4.41459 18.78201 -4.05358 1.000 74.32926 1222 SER B O 1
ATOM 5357 N N . PRO B 1 227 ? -5.48590 19.81451 -2.37436 1.000 83.13934 1223 PRO B N 1
ATOM 5358 C CA . PRO B 1 227 ? -5.18060 18.71200 -1.44604 1.000 82.11887 1223 PRO B CA 1
ATOM 5359 C C . PRO B 1 227 ? -6.00396 17.45653 -1.70464 1.000 83.26558 1223 PRO B C 1
ATOM 5360 O O . PRO B 1 227 ? -5.74148 16.42495 -1.06644 1.000 79.79683 1223 PRO B O 1
ATOM 5364 N N . LEU B 1 228 ? -6.99111 17.51784 -2.60981 1.000 78.10878 1224 LEU B N 1
ATOM 5365 C CA . LEU B 1 228 ? -7.69076 16.31195 -3.04167 1.000 75.25390 1224 LEU B CA 1
ATOM 5366 C C . LEU B 1 228 ? -6.78396 15.40388 -3.86459 1.000 73.57849 1224 LEU B C 1
ATOM 5367 O O . LEU B 1 228 ? -6.98577 14.18452 -3.88458 1.000 68.27512 1224 LEU B O 1
ATOM 5369 N N . VAL B 1 229 ? -5.79195 15.97498 -4.55173 1.000 72.48227 1225 VAL B N 1
ATOM 5370 C CA . VAL B 1 229 ? -4.78594 15.20915 -5.29142 1.000 68.93214 1225 VAL B CA 1
ATOM 5371 C C . VAL B 1 229 ? -3.43628 15.26051 -4.58507 1.000 65.05570 1225 VAL B C 1
ATOM 5372 O O . VAL B 1 229 ? -2.85672 14.22254 -4.25741 1.000 67.50535 1225 VAL B O 1
ATOM 5376 N N . GLY B 1 230 ? -2.91422 16.46401 -4.34880 1.000 66.43701 1226 GLY B N 1
ATOM 5377 C CA . GLY B 1 230 ? -1.78664 16.65427 -3.45682 1.000 66.43387 1226 GLY B CA 1
ATOM 5378 C C . GLY B 1 230 ? -0.40193 16.51337 -4.05585 1.000 60.30574 1226 GLY B C 1
ATOM 5379 O O . GLY B 1 230 ? 0.50811 16.00225 -3.39465 1.000 65.25129 1226 GLY B O 1
ATOM 5380 N N . ILE B 1 231 ? -0.21233 16.97836 -5.28465 1.000 54.72616 1227 ILE B N 1
ATOM 5381 C CA . ILE B 1 231 ? 1.09825 16.89981 -5.92299 1.000 62.35285 1227 ILE B CA 1
ATOM 5382 C C . ILE B 1 231 ? 1.94023 18.09253 -5.48276 1.000 58.31716 1227 ILE B C 1
ATOM 5383 O O . ILE B 1 231 ? 1.45829 19.23250 -5.45685 1.000 61.82554 1227 ILE B O 1
ATOM 5388 N N . SER B 1 232 ? 3.20250 17.83697 -5.14146 1.000 55.23606 1228 SER B N 1
ATOM 5389 C CA . SER B 1 232 ? 4.08469 18.91519 -4.71030 1.000 59.39250 1228 SER B CA 1
ATOM 5390 C C . SER B 1 232 ? 4.36135 19.88543 -5.85605 1.000 61.33809 1228 SER B C 1
ATOM 5391 O O . SER B 1 232 ? 4.30168 19.52578 -7.03729 1.000 58.50019 1228 SER B O 1
ATOM 5394 N N . ALA B 1 233 ? 4.66391 21.13647 -5.48925 1.000 62.47654 1229 ALA B N 1
ATOM 5395 C CA . ALA B 1 233 ? 4.91724 22.16927 -6.49044 1.000 56.33394 1229 ALA B CA 1
ATOM 5396 C C . ALA B 1 233 ? 6.11252 21.82711 -7.36584 1.000 53.16638 1229 ALA B C 1
ATOM 5397 O O . ALA B 1 233 ? 6.14684 22.20369 -8.54094 1.000 54.60946 1229 ALA B O 1
ATOM 5399 N N . THR B 1 234 ? 7.10781 21.13258 -6.81715 1.000 54.45260 1230 THR B N 1
ATOM 5400 C CA . THR B 1 234 ? 8.24264 20.74772 -7.64307 1.000 54.72448 1230 THR B CA 1
ATOM 5401 C C . THR B 1 234 ? 7.83795 19.68984 -8.66328 1.000 61.80725 1230 THR B C 1
ATOM 5402 O O . THR B 1 234 ? 8.25598 19.75471 -9.82807 1.000 58.30165 1230 THR B O 1
ATOM 5406 N N . SER B 1 235 ? 7.00229 18.72419 -8.25425 1.000 56.70645 1231 SER B N 1
ATOM 5407 C CA . SER B 1 235 ? 6.60127 17.65726 -9.16741 1.000 49.88669 1231 SER B CA 1
ATOM 5408 C C . SER B 1 235 ? 5.76783 18.20294 -10.31706 1.000 46.53097 1231 SER B C 1
ATOM 5409 O O . SER B 1 235 ? 5.90236 17.74918 -11.45759 1.000 48.19420 1231 SER B O 1
ATOM 5412 N N . VAL B 1 236 ? 4.89969 19.17419 -10.03922 1.000 47.33342 1232 VAL B N 1
ATOM 5413 C CA . VAL B 1 236 ? 4.10967 19.77639 -11.10552 1.000 48.36802 1232 VAL B CA 1
ATOM 5414 C C . VAL B 1 236 ? 5.00665 20.54503 -12.06469 1.000 52.86987 1232 VAL B C 1
ATOM 5415 O O . VAL B 1 236 ? 4.76854 20.56054 -13.28066 1.000 50.58451 1232 VAL B O 1
ATOM 5419 N N . ASP B 1 237 ? 6.04072 21.20725 -11.53386 1.000 53.18017 1233 ASP B N 1
ATOM 5420 C CA . ASP B 1 237 ? 7.02077 21.86703 -12.39211 1.000 55.59324 1233 ASP B CA 1
ATOM 5421 C C . ASP B 1 237 ? 7.62505 20.87556 -13.37453 1.000 47.53002 1233 ASP B C 1
ATOM 5422 O O . ASP B 1 237 ? 7.68398 21.13389 -14.58115 1.000 47.56056 1233 ASP B O 1
ATOM 5427 N N . GLU B 1 238 ? 8.05708 19.71957 -12.87086 1.000 48.08885 1234 GLU B N 1
ATOM 5428 C CA . GLU B 1 238 ? 8.67897 18.72033 -13.72768 1.000 45.66859 1234 GLU B CA 1
ATOM 5429 C C . GLU B 1 238 ? 7.68705 18.15643 -14.74160 1.000 55.71917 1234 GLU B C 1
ATOM 5430 O O . GLU B 1 238 ? 8.03438 17.97425 -15.91676 1.000 48.41793 1234 GLU B O 1
ATOM 5436 N N . LEU B 1 239 ? 6.44719 17.87980 -14.31224 1.000 51.58191 1235 LEU B N 1
ATOM 5437 C CA . LEU B 1 239 ? 5.44466 17.37815 -15.24735 1.000 49.66404 1235 LEU B CA 1
ATOM 5438 C C . LEU B 1 239 ? 5.21177 18.35647 -16.38353 1.000 42.59289 1235 LEU B C 1
ATOM 5439 O O . LEU B 1 239 ? 4.95255 17.93504 -17.51406 1.000 43.10291 1235 LEU B O 1
ATOM 5444 N N . GLN B 1 240 ? 5.29206 19.66364 -16.10818 1.000 48.49047 1236 GLN B N 1
ATOM 5445 C CA . GLN B 1 240 ? 5.06415 20.63636 -17.17042 1.000 46.33688 1236 GLN B CA 1
ATOM 5446 C C . GLN B 1 240 ? 6.13152 20.56431 -18.25170 1.000 36.37797 1236 GLN B C 1
ATOM 5447 O O . GLN B 1 240 ? 5.87843 21.01243 -19.37274 1.000 40.18590 1236 GLN B O 1
ATOM 5453 N N . ARG B 1 241 ? 7.30021 19.98447 -17.95816 1.000 38.56526 1237 ARG B N 1
ATOM 5454 C CA . ARG B 1 241 ? 8.28026 19.76167 -19.01719 1.000 41.67049 1237 ARG B CA 1
ATOM 5455 C C . ARG B 1 241 ? 7.78361 18.76337 -20.04995 1.000 48.71604 1237 ARG B C 1
ATOM 5456 O O . ARG B 1 241 ? 8.44828 18.56943 -21.07306 1.000 41.02810 1237 ARG B O 1
ATOM 5464 N N . PHE B 1 242 ? 6.64867 18.11080 -19.80273 1.000 42.28972 1238 PHE B N 1
ATOM 5465 C CA . PHE B 1 242 ? 6.10769 17.14519 -20.73993 1.000 40.32641 1238 PHE B CA 1
ATOM 5466 C C . PHE B 1 242 ? 4.81652 17.62386 -21.36431 1.000 35.10934 1238 PHE B C 1
ATOM 5467 O O . PHE B 1 242 ? 4.20919 16.88225 -22.14082 1.000 44.82152 1238 PHE B O 1
ATOM 5475 N N . ASP B 1 243 ? 4.38579 18.84803 -21.06303 1.000 36.58433 1239 ASP B N 1
ATOM 5476 C CA . ASP B 1 243 ? 3.14658 19.38385 -21.62844 1.000 44.08770 1239 ASP B CA 1
ATOM 5477 C C . ASP B 1 243 ? 3.41408 19.90216 -23.03816 1.000 44.64119 1239 ASP B C 1
ATOM 5478 O O . ASP B 1 243 ? 3.49706 21.10729 -23.28977 1.000 41.86746 1239 ASP B O 1
ATOM 5483 N N . TRP B 1 244 ? 3.50499 18.97251 -23.98434 1.000 38.84669 1240 TRP B N 1
ATOM 5484 C CA . TRP B 1 244 ? 3.59188 19.35756 -25.38484 1.000 42.95472 1240 TRP B CA 1
ATOM 5485 C C . TRP B 1 244 ? 3.21541 18.16415 -26.24526 1.000 38.50230 1240 TRP B C 1
ATOM 5486 O O . TRP B 1 244 ? 3.20211 17.02042 -25.78602 1.000 42.31798 1240 TRP B O 1
ATOM 5497 N N . ARG B 1 245 ? 2.95340 18.44663 -27.51620 1.000 35.69013 1241 ARG B N 1
ATOM 5498 C CA . ARG B 1 245 ? 2.85056 17.42491 -28.54786 1.000 44.06911 1241 ARG B CA 1
ATOM 5499 C C . ARG B 1 245 ? 3.75730 17.78029 -29.71788 1.000 38.96066 1241 ARG B C 1
ATOM 5500 O O . ARG B 1 245 ? 4.05589 18.94998 -29.95257 1.000 44.32274 1241 ARG B O 1
ATOM 5508 N N . ASP B 1 246 ? 4.15870 16.76662 -30.48123 1.000 40.89044 1242 ASP B N 1
ATOM 5509 C CA . ASP B 1 246 ? 4.93724 17.00623 -31.69210 1.000 40.12814 1242 ASP B CA 1
ATOM 5510 C C . ASP B 1 246 ? 4.82419 15.79699 -32.61141 1.000 38.25446 1242 ASP B C 1
ATOM 5511 O O . ASP B 1 246 ? 4.42822 14.70943 -32.19172 1.000 39.37630 1242 ASP B O 1
ATOM 5516 N N . THR B 1 247 ? 5.20240 15.99461 -33.87262 1.000 34.94399 1243 THR B N 1
ATOM 5517 C CA . THR B 1 247 ? 5.27209 14.88113 -34.80174 1.000 31.32581 1243 THR B CA 1
ATOM 5518 C C . THR B 1 247 ? 6.29518 13.85193 -34.31918 1.000 35.47646 1243 THR B C 1
ATOM 5519 O O . THR B 1 247 ? 7.22079 14.18662 -33.57611 1.000 44.87446 1243 THR B O 1
ATOM 5523 N N . PRO B 1 248 ? 6.13650 12.57315 -34.70616 1.000 39.24261 1244 PRO B N 1
ATOM 5524 C CA . PRO B 1 248 ? 6.86153 11.48566 -34.02417 1.000 37.26219 1244 PRO B CA 1
ATOM 5525 C C . PRO B 1 248 ? 8.38356 11.57630 -33.94974 1.000 40.65015 1244 PRO B C 1
ATOM 5526 O O . PRO B 1 248 ? 8.94868 11.44466 -32.85566 1.000 39.12903 1244 PRO B O 1
ATOM 5530 N N . THR B 1 249 ? 9.07393 11.72443 -35.08221 1.000 39.44008 1245 THR B N 1
ATOM 5531 C CA . THR B 1 249 ? 10.53791 11.70161 -35.03137 1.000 40.56892 1245 THR B CA 1
ATOM 5532 C C . THR B 1 249 ? 11.06492 12.75850 -34.06899 1.000 35.54456 1245 THR B C 1
ATOM 5533 O O . THR B 1 249 ? 11.89652 12.46718 -33.20371 1.000 41.50672 1245 THR B O 1
ATOM 5537 N N . LYS B 1 250 ? 10.55281 13.98377 -34.17872 1.000 28.89480 1246 LYS B N 1
ATOM 5538 C CA . LYS B 1 250 ? 10.90960 15.03395 -33.23401 1.000 35.33511 1246 LYS B CA 1
ATOM 5539 C C . LYS B 1 250 ? 10.57787 14.63762 -31.79834 1.000 44.38015 1246 LYS B C 1
ATOM 5540 O O . LYS B 1 250 ? 11.42040 14.75733 -30.89875 1.000 39.25661 1246 LYS B O 1
ATOM 5546 N N . ALA B 1 251 ? 9.34535 14.16225 -31.56160 1.000 38.11824 1247 ALA B N 1
ATOM 5547 C CA . ALA B 1 251 ? 8.92045 13.85479 -30.20070 1.000 33.88750 1247 ALA B CA 1
ATOM 5548 C C . ALA B 1 251 ? 9.73082 12.72176 -29.59448 1.000 35.50323 1247 ALA B C 1
ATOM 5549 O O . ALA B 1 251 ? 9.99496 12.72567 -28.38736 1.000 35.87447 1247 ALA B O 1
ATOM 5551 N N . PHE B 1 252 ? 10.12914 11.73838 -30.39648 1.000 32.82084 1248 PHE B N 1
ATOM 5552 C CA . PHE B 1 252 ? 10.95373 10.67698 -29.83668 1.000 34.34926 1248 PHE B CA 1
ATOM 5553 C C . PHE B 1 252 ? 12.30505 11.22930 -29.39838 1.000 45.39948 1248 PHE B C 1
ATOM 5554 O O . PHE B 1 252 ? 12.84349 10.83014 -28.35451 1.000 42.16550 1248 PHE B O 1
ATOM 5562 N N . THR B 1 253 ? 12.84009 12.19041 -30.15290 1.000 38.89136 1249 THR B N 1
ATOM 5563 C CA . THR B 1 253 ? 14.13340 12.76615 -29.79489 1.000 47.89270 1249 THR B CA 1
ATOM 5564 C C . THR B 1 253 ? 14.02229 13.62697 -28.54424 1.000 43.47957 1249 THR B C 1
ATOM 5565 O O . THR B 1 253 ? 14.83870 13.49835 -27.62290 1.000 44.89377 1249 THR B O 1
ATOM 5569 N N . LYS B 1 254 ? 13.00640 14.49684 -28.48258 1.000 36.32431 1250 LYS B N 1
ATOM 5570 C CA . LYS B 1 254 ? 12.77194 15.26328 -27.26420 1.000 37.62898 1250 LYS B CA 1
ATOM 5571 C C . LYS B 1 254 ? 12.69323 14.34993 -26.04471 1.000 45.10261 1250 LYS B C 1
ATOM 5572 O O . LYS B 1 254 ? 13.29701 14.62581 -25.00005 1.000 43.81326 1250 LYS B O 1
ATOM 5578 N N . ILE B 1 255 ? 11.94744 13.25087 -26.16003 1.000 43.66148 1251 ILE B N 1
ATOM 5579 C CA . ILE B 1 255 ? 11.69592 12.41673 -24.99040 1.000 45.84621 1251 ILE B CA 1
ATOM 5580 C C . ILE B 1 255 ? 12.97682 11.72455 -24.53733 1.000 44.59574 1251 ILE B C 1
ATOM 5581 O O . ILE B 1 255 ? 13.28349 11.68532 -23.33890 1.000 41.60441 1251 ILE B O 1
ATOM 5586 N N . ARG B 1 256 ? 13.74360 11.16917 -25.48012 1.000 44.00847 1252 ARG B N 1
ATOM 5587 C CA . ARG B 1 256 ? 15.03514 10.58972 -25.12858 1.000 50.60047 1252 ARG B CA 1
ATOM 5588 C C . ARG B 1 256 ? 15.96276 11.63857 -24.52617 1.000 46.83032 1252 ARG B C 1
ATOM 5589 O O . ARG B 1 256 ? 16.75443 11.32851 -23.63364 1.000 49.81877 1252 ARG B O 1
ATOM 5597 N N . ASN B 1 257 ? 15.87653 12.88558 -25.00401 1.000 45.38673 1253 ASN B N 1
ATOM 5598 C CA . ASN B 1 257 ? 16.67436 13.96526 -24.43089 1.000 49.74850 1253 ASN B CA 1
ATOM 5599 C C . ASN B 1 257 ? 16.23029 14.30079 -23.01477 1.000 53.30698 1253 ASN B C 1
ATOM 5600 O O . ASN B 1 257 ? 17.05648 14.68457 -22.17974 1.000 57.14441 1253 ASN B O 1
ATOM 5605 N N . LEU B 1 258 ? 14.94026 14.16830 -22.72126 1.000 47.71505 1254 LEU B N 1
ATOM 5606 C CA . LEU B 1 258 ? 14.48820 14.43562 -21.36435 1.000 44.76170 1254 LEU B CA 1
ATOM 5607 C C . LEU B 1 258 ? 14.95221 13.35075 -20.40465 1.000 42.47397 1254 LEU B C 1
ATOM 5608 O O . LEU B 1 258 ? 15.29870 13.64707 -19.26042 1.000 41.43918 1254 LEU B O 1
ATOM 5613 N N . PHE B 1 259 ? 14.97894 12.09443 -20.85178 1.000 41.76718 1255 PHE B N 1
ATOM 5614 C CA . PHE B 1 259 ? 15.34703 10.96304 -20.00873 1.000 49.22129 1255 PHE B CA 1
ATOM 5615 C C . PHE B 1 259 ? 16.81417 10.55655 -20.15683 1.000 57.11983 1255 PHE B C 1
ATOM 5616 O O . PHE B 1 259 ? 17.19591 9.47481 -19.69215 1.000 55.39103 1255 PHE B O 1
ATOM 5624 N N . GLU B 1 260 ? 17.64073 11.41518 -20.76307 1.000 60.10632 1256 GLU B N 1
ATOM 5625 C CA . GLU B 1 260 ? 18.97061 11.01263 -21.22872 1.000 63.16806 1256 GLU B CA 1
ATOM 5626 C C . GLU B 1 260 ? 19.79461 10.33252 -20.13488 1.000 69.84650 1256 GLU B C 1
ATOM 5627 O O . GLU B 1 260 ? 20.29273 9.21519 -20.32044 1.000 73.97926 1256 GLU B O 1
ATOM 5633 N N . GLY B 1 261 ? 19.96659 10.99039 -18.99555 1.000 63.47332 1257 GLY B N 1
ATOM 5634 C CA . GLY B 1 261 ? 20.86180 10.48940 -17.97379 1.000 67.30698 1257 GLY B CA 1
ATOM 5635 C C . GLY B 1 261 ? 20.22632 9.63706 -16.89855 1.000 72.53925 1257 GLY B C 1
ATOM 5636 O O . GLY B 1 261 ? 20.90982 9.29143 -15.92558 1.000 68.69504 1257 GLY B O 1
ATOM 5637 N N . THR B 1 262 ? 18.95238 9.27194 -17.04118 1.000 66.76097 1258 THR B N 1
ATOM 5638 C CA . THR B 1 262 ? 18.22133 8.65826 -15.94507 1.000 55.69668 1258 THR B CA 1
ATOM 5639 C C . THR B 1 262 ? 18.28287 7.13507 -16.00414 1.000 57.64322 1258 THR B C 1
ATOM 5640 O O . THR B 1 262 ? 18.70183 6.53003 -16.99201 1.000 61.42726 1258 THR B O 1
ATOM 5644 N N . GLU B 1 263 ? 17.85965 6.52174 -14.89756 1.000 60.43604 1259 GLU B N 1
ATOM 5645 C CA . GLU B 1 263 ? 17.65697 5.08079 -14.81847 1.000 61.80113 1259 GLU B CA 1
ATOM 5646 C C . GLU B 1 263 ? 16.47503 4.62016 -15.66399 1.000 63.93252 1259 GLU B C 1
ATOM 5647 O O . GLU B 1 263 ? 16.35452 3.42313 -15.94692 1.000 64.29105 1259 GLU B O 1
ATOM 5653 N N . TYR B 1 264 ? 15.59395 5.53978 -16.04968 1.000 60.08571 1260 TYR B N 1
ATOM 5654 C CA . TYR B 1 264 ? 14.37180 5.22268 -16.77566 1.000 59.48961 1260 TYR B CA 1
ATOM 5655 C C . TYR B 1 264 ? 14.60495 5.04208 -18.26722 1.000 59.56870 1260 TYR B C 1
ATOM 5656 O O . TYR B 1 264 ? 13.67087 4.65395 -18.98019 1.000 57.19646 1260 TYR B O 1
ATOM 5665 N N . TYR B 1 265 ? 15.83168 5.28202 -18.73857 1.000 62.50809 1261 TYR B N 1
ATOM 5666 C CA . TYR B 1 265 ? 16.06516 5.46603 -20.16616 1.000 57.83937 1261 TYR B CA 1
ATOM 5667 C C . TYR B 1 265 ? 15.70913 4.21776 -20.95872 1.000 52.23802 1261 TYR B C 1
ATOM 5668 O O . TYR B 1 265 ? 14.95419 4.28642 -21.93450 1.000 56.67456 1261 TYR B O 1
ATOM 5677 N N . ASP B 1 266 ? 16.25505 3.06791 -20.56724 1.000 51.28994 1262 ASP B N 1
ATOM 5678 C CA . ASP B 1 266 ? 16.04335 1.86173 -21.35862 1.000 51.45138 1262 ASP B CA 1
ATOM 5679 C C . ASP B 1 266 ? 14.56245 1.53104 -21.48253 1.000 57.92869 1262 ASP B C 1
ATOM 5680 O O . ASP B 1 266 ? 14.09114 1.17647 -22.57143 1.000 55.22905 1262 ASP B O 1
ATOM 5685 N N . LYS B 1 267 ? 13.80325 1.66992 -20.38803 1.000 55.54566 1263 LYS B N 1
ATOM 5686 C CA . LYS B 1 267 ? 12.37505 1.35815 -20.43842 1.000 47.92661 1263 LYS B CA 1
ATOM 5687 C C . LYS B 1 267 ? 11.62611 2.33613 -21.33735 1.000 48.99409 1263 LYS B C 1
ATOM 5688 O O . LYS B 1 267 ? 10.79421 1.92437 -22.15931 1.000 47.16001 1263 LYS B O 1
ATOM 5694 N N . VAL B 1 268 ? 11.90194 3.63823 -21.19439 1.000 47.21242 1264 VAL B N 1
ATOM 5695 C CA . VAL B 1 268 ? 11.32017 4.62056 -22.10682 1.000 42.25240 1264 VAL B CA 1
ATOM 5696 C C . VAL B 1 268 ? 11.66411 4.26909 -23.54872 1.000 46.95094 1264 VAL B C 1
ATOM 5697 O O . VAL B 1 268 ? 10.81827 4.36825 -24.45088 1.000 44.28023 1264 VAL B O 1
ATOM 5701 N N . SER B 1 269 ? 12.90115 3.82811 -23.78589 1.000 42.74645 1265 SER B N 1
ATOM 5702 C CA . SER B 1 269 ? 13.33801 3.57168 -25.15322 1.000 47.26884 1265 SER B CA 1
ATOM 5703 C C . SER B 1 269 ? 12.56007 2.41669 -25.77800 1.000 40.71286 1265 SER B C 1
ATOM 5704 O O . SER B 1 269 ? 12.12498 2.51147 -26.92576 1.000 31.50375 1265 SER B O 1
ATOM 5707 N N . SER B 1 270 ? 12.40567 1.30762 -25.04479 1.000 43.71412 1266 SER B N 1
ATOM 5708 C CA . SER B 1 270 ? 11.48898 0.24728 -25.45498 1.000 44.04687 1266 SER B CA 1
ATOM 5709 C C . SER B 1 270 ? 10.12402 0.80293 -25.82800 1.000 40.57516 1266 SER B C 1
ATOM 5710 O O . SER B 1 270 ? 9.54491 0.41266 -26.84765 1.000 36.94581 1266 SER B O 1
ATOM 5713 N N . THR B 1 271 ? 9.60283 1.72436 -25.01526 1.000 39.20776 1267 THR B N 1
ATOM 5714 C CA . THR B 1 271 ? 8.25522 2.23247 -25.23027 1.000 35.64150 1267 THR B CA 1
ATOM 5715 C C . THR B 1 271 ? 8.18786 3.11282 -26.46869 1.000 42.91018 1267 THR B C 1
ATOM 5716 O O . THR B 1 271 ? 7.19168 3.08178 -27.20609 1.000 34.87698 1267 THR B O 1
ATOM 5720 N N . LEU B 1 272 ? 9.23920 3.89813 -26.72476 1.000 39.31842 1268 LEU B N 1
ATOM 5721 C CA . LEU B 1 272 ? 9.23933 4.74930 -27.91281 1.000 36.98382 1268 LEU B CA 1
ATOM 5722 C C . LEU B 1 272 ? 9.40398 3.93218 -29.18108 1.000 29.27853 1268 LEU B C 1
ATOM 5723 O O . LEU B 1 272 ? 8.86183 4.29792 -30.22598 1.000 32.27812 1268 LEU B O 1
ATOM 5728 N N . ALA B 1 273 ? 10.16950 2.84591 -29.12772 1.000 40.52278 1269 ALA B N 1
ATOM 5729 C CA . ALA B 1 273 ? 10.25979 1.99428 -30.30410 1.000 36.94740 1269 ALA B CA 1
ATOM 5730 C C . ALA B 1 273 ? 8.88008 1.44715 -30.67210 1.000 37.76740 1269 ALA B C 1
ATOM 5731 O O . ALA B 1 273 ? 8.51529 1.41108 -31.85365 1.000 39.70900 1269 ALA B O 1
ATOM 5733 N N . HIS B 1 274 ? 8.08187 1.05383 -29.67074 1.000 37.16710 1270 HIS B N 1
ATOM 5734 C CA . HIS B 1 274 ? 6.73792 0.54947 -29.96229 1.000 34.92977 1270 HIS B CA 1
ATOM 5735 C C . HIS B 1 274 ? 5.88286 1.61680 -30.63113 1.000 29.02972 1270 HIS B C 1
ATOM 5736 O O . HIS B 1 274 ? 5.24317 1.36344 -31.65985 1.000 35.51587 1270 HIS B O 1
ATOM 5743 N N . LEU B 1 275 ? 5.86438 2.82814 -30.07357 1.000 28.30422 1271 LEU B N 1
ATOM 5744 C CA . LEU B 1 275 ? 5.12358 3.90321 -30.72264 1.000 30.56109 1271 LEU B CA 1
ATOM 5745 C C . LEU B 1 275 ? 5.64037 4.16929 -32.13183 1.000 32.95728 1271 LEU B C 1
ATOM 5746 O O . LEU B 1 275 ? 4.85612 4.45932 -33.04499 1.000 31.03896 1271 LEU B O 1
ATOM 5751 N N . LYS B 1 276 ? 6.95715 4.09171 -32.32963 1.000 33.72287 1272 LYS B N 1
ATOM 5752 C CA . LYS B 1 276 ? 7.51217 4.29315 -33.66561 1.000 35.38717 1272 LYS B CA 1
ATOM 5753 C C . LYS B 1 276 ? 6.93893 3.26870 -34.64031 1.000 36.48749 1272 LYS B C 1
ATOM 5754 O O . LYS B 1 276 ? 6.48908 3.61582 -35.73685 1.000 31.65760 1272 LYS B O 1
ATOM 5760 N N . GLU B 1 277 ? 6.91159 2.00120 -34.22468 1.000 34.80790 1273 GLU B N 1
ATOM 5761 C CA . GLU B 1 277 ? 6.35099 0.93380 -35.04785 1.000 36.12009 1273 GLU B CA 1
ATOM 5762 C C . GLU B 1 277 ? 4.89221 1.20810 -35.40998 1.000 34.06899 1273 GLU B C 1
ATOM 5763 O O . GLU B 1 277 ? 4.48638 1.04122 -36.56771 1.000 32.25495 1273 GLU B O 1
ATOM 5769 N N . VAL B 1 278 ? 4.09026 1.63835 -34.43627 1.000 35.90578 1274 VAL B N 1
ATOM 5770 C CA . VAL B 1 278 ? 2.71130 2.02242 -34.72510 1.000 34.14916 1274 VAL B CA 1
ATOM 5771 C C . VAL B 1 278 ? 2.68490 3.12617 -35.76804 1.000 33.69775 1274 VAL B C 1
ATOM 5772 O O . VAL B 1 278 ? 1.92639 3.07233 -36.74735 1.000 29.66778 1274 VAL B O 1
ATOM 5776 N N . TYR B 1 279 ? 3.51475 4.14851 -35.57076 1.000 31.79022 1275 TYR B N 1
ATOM 5777 C CA . TYR B 1 279 ? 3.55454 5.25950 -36.51297 1.000 36.41487 1275 TYR B CA 1
ATOM 5778 C C . TYR B 1 279 ? 3.91989 4.78575 -37.91591 1.000 35.31899 1275 TYR B C 1
ATOM 5779 O O . TYR B 1 279 ? 3.35484 5.26116 -38.91021 1.000 35.52596 1275 TYR B O 1
ATOM 5788 N N . GLU B 1 280 ? 4.86168 3.84827 -38.01592 1.000 37.14752 1276 GLU B N 1
ATOM 5789 C CA . GLU B 1 280 ? 5.26977 3.37776 -39.33182 1.000 39.82900 1276 GLU B CA 1
ATOM 5790 C C . GLU B 1 280 ? 4.16229 2.56637 -39.98790 1.000 37.65241 1276 GLU B C 1
ATOM 5791 O O . GLU B 1 280 ? 3.94180 2.68038 -41.19888 1.000 35.77536 1276 GLU B O 1
ATOM 5797 N N . TYR B 1 281 ? 3.47312 1.72128 -39.21148 1.000 32.95563 1277 TYR B N 1
ATOM 5798 C CA . TYR B 1 281 ? 2.35053 0.96890 -39.76974 1.000 30.50614 1277 TYR B CA 1
ATOM 5799 C C . TYR B 1 281 ? 1.24891 1.89989 -40.23878 1.000 33.76458 1277 TYR B C 1
ATOM 5800 O O . TYR B 1 281 ? 0.66400 1.69041 -41.31110 1.000 32.83639 1277 TYR B O 1
ATOM 5809 N N . SER B 1 282 ? 0.97152 2.95253 -39.46659 1.000 30.83875 1278 SER B N 1
ATOM 5810 C CA . SER B 1 282 ? -0.04257 3.92411 -39.87993 1.000 35.75134 1278 SER B CA 1
ATOM 5811 C C . SER B 1 282 ? 0.29195 4.54366 -41.22890 1.000 37.66842 1278 SER B C 1
ATOM 5812 O O . SER B 1 282 ? -0.61174 4.85490 -42.01358 1.000 34.26079 1278 SER B O 1
ATOM 5815 N N . LYS B 1 283 ? 1.58725 4.74792 -41.51021 1.000 38.37963 1279 LYS B N 1
ATOM 5816 C CA . LYS B 1 283 ? 1.97886 5.23015 -42.83098 1.000 39.29697 1279 LYS B CA 1
ATOM 5817 C C . LYS B 1 283 ? 1.70940 4.17976 -43.89941 1.000 35.47024 1279 LYS B C 1
ATOM 5818 O O . LYS B 1 283 ? 1.20725 4.50555 -44.97950 1.000 33.12492 1279 LYS B O 1
ATOM 5824 N N . LYS B 1 284 ? 2.00223 2.90990 -43.60851 1.000 29.79884 1280 LYS B N 1
ATOM 5825 C CA . LYS B 1 284 ? 1.70015 1.85126 -44.57003 1.000 29.09736 1280 LYS B CA 1
ATOM 5826 C C . LYS B 1 284 ? 0.19156 1.72605 -44.82997 1.000 40.25902 1280 LYS B C 1
ATOM 5827 O O . LYS B 1 284 ? -0.22975 1.49544 -45.97072 1.000 34.77223 1280 LYS B O 1
ATOM 5833 N N . PHE B 1 285 ? -0.63791 1.86376 -43.78576 1.000 32.02635 1281 PHE B N 1
ATOM 5834 C CA . PHE B 1 285 ? -2.09555 1.84907 -43.93869 1.000 35.29956 1281 PHE B CA 1
ATOM 5835 C C . PHE B 1 285 ? -2.64696 3.10237 -44.61117 1.000 36.79601 1281 PHE B C 1
ATOM 5836 O O . PHE B 1 285 ? -3.85922 3.16613 -44.86728 1.000 33.91702 1281 PHE B O 1
ATOM 5844 N N . LYS B 1 286 ? -1.80071 4.10375 -44.87372 1.000 34.34016 1282 LYS B N 1
ATOM 5845 C CA . LYS B 1 286 ? -2.19780 5.36565 -45.49938 1.000 36.84330 1282 LYS B CA 1
ATOM 5846 C C . LYS B 1 286 ? -3.22027 6.11070 -44.64286 1.000 38.76853 1282 LYS B C 1
ATOM 5847 O O . LYS B 1 286 ? -4.31568 6.43789 -45.09258 1.000 33.77467 1282 LYS B O 1
ATOM 5853 N N . VAL B 1 287 ? -2.84775 6.36814 -43.39322 1.000 34.87207 1283 VAL B N 1
ATOM 5854 C CA . VAL B 1 287 ? -3.64789 7.22820 -42.52899 1.000 33.74823 1283 VAL B CA 1
ATOM 5855 C C . VAL B 1 287 ? -3.41681 8.67006 -42.96053 1.000 38.51011 1283 VAL B C 1
ATOM 5856 O O . VAL B 1 287 ? -2.27917 9.14967 -42.97048 1.000 40.70545 1283 VAL B O 1
ATOM 5860 N N . ASN B 1 288 ? -4.48570 9.36596 -43.32475 1.000 36.88048 1284 ASN B N 1
ATOM 5861 C CA . ASN B 1 288 ? -4.34568 10.73892 -43.80809 1.000 43.31789 1284 ASN B CA 1
ATOM 5862 C C . ASN B 1 288 ? -4.38845 11.77216 -42.70099 1.000 44.40830 1284 ASN B C 1
ATOM 5863 O O . ASN B 1 288 ? -3.92868 12.90325 -42.90907 1.000 46.09919 1284 ASN B O 1
ATOM 5868 N N . THR B 1 289 ? -4.93392 11.41678 -41.54300 1.000 40.22948 1285 THR B N 1
ATOM 5869 C CA . THR B 1 289 ? -5.03066 12.34261 -40.43192 1.000 36.84114 1285 THR B CA 1
ATOM 5870 C C . THR B 1 289 ? -3.68933 12.45974 -39.71968 1.000 37.20558 1285 THR B C 1
ATOM 5871 O O . THR B 1 289 ? -3.00148 11.46060 -39.48898 1.000 34.94950 1285 THR B O 1
ATOM 5875 N N . LYS B 1 290 ? -3.33201 13.69187 -39.36492 1.000 40.51296 1286 LYS B N 1
ATOM 5876 C CA . LYS B 1 290 ? -2.04127 13.97967 -38.74719 1.000 39.90819 1286 LYS B CA 1
ATOM 5877 C C . LYS B 1 290 ? -1.86826 13.24690 -37.41930 1.000 41.61714 1286 LYS B C 1
ATOM 5878 O O . LYS B 1 290 ? -2.76626 13.24191 -36.57317 1.000 44.32708 1286 LYS B O 1
ATOM 5884 N N . ILE B 1 291 ? -0.68974 12.65759 -37.21240 1.000 36.37496 1287 ILE B N 1
ATOM 5885 C CA . ILE B 1 291 ? -0.38249 11.94053 -35.97980 1.000 37.68706 1287 ILE B CA 1
ATOM 5886 C C . ILE B 1 291 ? 0.60933 12.74927 -35.14893 1.000 45.29077 1287 ILE B C 1
ATOM 5887 O O . ILE B 1 291 ? 1.67038 13.14778 -35.64676 1.000 42.44400 1287 ILE B O 1
ATOM 5892 N N . TYR B 1 292 ? 0.25971 12.98853 -33.88294 1.000 40.00425 1288 TYR B N 1
ATOM 5893 C CA . TYR B 1 292 ? 1.13844 13.60290 -32.89524 1.000 34.86146 1288 TYR B CA 1
ATOM 5894 C C . TYR B 1 292 ? 1.43775 12.62715 -31.77245 1.000 39.68838 1288 TYR B C 1
ATOM 5895 O O . TYR B 1 292 ? 0.60102 11.79538 -31.40500 1.000 37.16217 1288 TYR B O 1
ATOM 5904 N N . ILE B 1 293 ? 2.62886 12.76025 -31.20456 1.000 40.21299 1289 ILE B N 1
ATOM 5905 C CA . ILE B 1 293 ? 2.99155 12.08874 -29.96605 1.000 36.32053 1289 ILE B CA 1
ATOM 5906 C C . ILE B 1 293 ? 2.77370 13.08506 -28.83938 1.000 42.15147 1289 ILE B C 1
ATOM 5907 O O . ILE B 1 293 ? 3.28613 14.21095 -28.89027 1.000 43.83591 1289 ILE B O 1
ATOM 5912 N N . ALA B 1 294 ? 1.98056 12.68812 -27.84633 1.000 38.36537 1290 ALA B N 1
ATOM 5913 C CA . ALA B 1 294 ? 1.62595 13.53549 -26.71029 1.000 32.47257 1290 ALA B CA 1
ATOM 5914 C C . ALA B 1 294 ? 1.96465 12.75534 -25.45137 1.000 42.00080 1290 ALA B C 1
ATOM 5915 O O . ALA B 1 294 ? 1.20632 11.85251 -25.05483 1.000 37.96775 1290 ALA B O 1
ATOM 5917 N N . PRO B 1 295 ? 3.08584 13.06401 -24.79505 1.000 34.52966 1291 PRO B N 1
ATOM 5918 C CA . PRO B 1 295 ? 3.56888 12.16320 -23.74296 1.000 35.88476 1291 PRO B CA 1
ATOM 5919 C C . PRO B 1 295 ? 2.71547 12.15314 -22.49614 1.000 27.81023 1291 PRO B C 1
ATOM 5920 O O . PRO B 1 295 ? 2.85516 11.21139 -21.70702 1.000 32.09825 1291 PRO B O 1
ATOM 5924 N N . LEU B 1 296 ? 1.86431 13.15738 -22.26884 1.000 35.43279 1292 LEU B N 1
ATOM 5925 C CA . LEU B 1 296 ? 0.96353 13.16347 -21.11328 1.000 37.81972 1292 LEU B CA 1
ATOM 5926 C C . LEU B 1 296 ? -0.43674 12.63151 -21.45066 1.000 39.83114 1292 LEU B C 1
ATOM 5927 O O . LEU B 1 296 ? -1.38875 12.86429 -20.68826 1.000 39.99564 1292 LEU B O 1
ATOM 5932 N N . SER B 1 297 ? -0.57549 11.90631 -22.56320 1.000 40.46236 1293 SER B N 1
ATOM 5933 C CA . SER B 1 297 ? -1.84829 11.27380 -22.90444 1.000 39.29299 1293 SER B CA 1
ATOM 5934 C C . SER B 1 297 ? -2.27235 10.32628 -21.79360 1.000 39.08912 1293 SER B C 1
ATOM 5935 O O . SER B 1 297 ? -1.48859 9.47936 -21.35260 1.000 36.96792 1293 SER B O 1
ATOM 5938 N N . SER B 1 298 ? -3.51996 10.46056 -21.34305 1.000 32.58218 1294 SER B N 1
ATOM 5939 C CA . SER B 1 298 ? -3.92390 9.70473 -20.16421 1.000 41.28839 1294 SER B CA 1
ATOM 5940 C C . SER B 1 298 ? -5.40911 9.35196 -20.12000 1.000 42.59529 1294 SER B C 1
ATOM 5941 O O . SER B 1 298 ? -5.86282 8.86423 -19.07734 1.000 39.42424 1294 SER B O 1
ATOM 5944 N N . ILE B 1 299 ? -6.18418 9.59279 -21.18149 1.000 39.16116 1295 ILE B N 1
ATOM 5945 C CA . ILE B 1 299 ? -7.61334 9.27166 -21.15781 1.000 41.68896 1295 ILE B CA 1
ATOM 5946 C C . ILE B 1 299 ? -7.79561 7.79822 -20.81910 1.000 45.24872 1295 ILE B C 1
ATOM 5947 O O . ILE B 1 299 ? -7.30246 6.92053 -21.53713 1.000 37.35712 1295 ILE B O 1
ATOM 5952 N N . ASN B 1 300 ? -8.48732 7.52177 -19.70699 1.000 40.60259 1296 ASN B N 1
ATOM 5953 C CA . ASN B 1 300 ? -8.80661 6.15442 -19.29474 1.000 34.91858 1296 ASN B CA 1
ATOM 5954 C C . ASN B 1 300 ? -7.55811 5.30304 -19.08002 1.000 41.77711 1296 ASN B C 1
ATOM 5955 O O . ASN B 1 300 ? -7.56935 4.09131 -19.32036 1.000 36.92834 1296 ASN B O 1
ATOM 5960 N N . GLU B 1 301 ? -6.47316 5.92747 -18.59667 1.000 37.88228 1297 GLU B N 1
ATOM 5961 C CA . GLU B 1 301 ? -5.19949 5.21663 -18.53526 1.000 40.00059 1297 GLU B CA 1
ATOM 5962 C C . GLU B 1 301 ? -5.26650 4.02268 -17.59608 1.000 37.08842 1297 GLU B C 1
ATOM 5963 O O . GLU B 1 301 ? -4.55821 3.03048 -17.80489 1.000 35.61259 1297 GLU B O 1
ATOM 5969 N N . ALA B 1 302 ? -6.12396 4.08551 -16.57302 1.000 41.45878 1298 ALA B N 1
ATOM 5970 C CA . ALA B 1 302 ? -6.30058 2.92964 -15.69846 1.000 43.39525 1298 ALA B CA 1
ATOM 5971 C C . ALA B 1 302 ? -6.75243 1.70665 -16.48637 1.000 37.96243 1298 ALA B C 1
ATOM 5972 O O . ALA B 1 302 ? -6.35584 0.58240 -16.16106 1.000 46.77816 1298 ALA B O 1
ATOM 5974 N N . PHE B 1 303 ? -7.55327 1.90911 -17.54193 1.000 35.63610 1299 PHE B N 1
ATOM 5975 C CA . PHE B 1 303 ? -7.96110 0.80372 -18.41005 1.000 35.67878 1299 PHE B CA 1
ATOM 5976 C C . PHE B 1 303 ? -6.81737 0.29587 -19.27431 1.000 41.84968 1299 PHE B C 1
ATOM 5977 O O . PHE B 1 303 ? -6.83027 -0.86677 -19.68928 1.000 38.74507 1299 PHE B O 1
ATOM 5985 N N . PHE B 1 304 ? -5.81302 1.13118 -19.54547 1.000 39.90866 1300 PHE B N 1
ATOM 5986 C CA . PHE B 1 304 ? -4.81578 0.82713 -20.56653 1.000 35.16591 1300 PHE B CA 1
ATOM 5987 C C . PHE B 1 304 ? -3.41830 0.65266 -19.97985 1.000 41.33842 1300 PHE B C 1
ATOM 5988 O O . PHE B 1 304 ? -2.41314 0.93132 -20.64337 1.000 34.33267 1300 PHE B O 1
ATOM 5996 N N . ARG B 1 305 ? -3.34375 0.16223 -18.74678 1.000 40.96054 1301 ARG B N 1
ATOM 5997 C CA . ARG B 1 305 ? -2.06033 0.03649 -18.08248 1.000 35.47302 1301 ARG B CA 1
ATOM 5998 C C . ARG B 1 305 ? -1.18539 -0.96644 -18.82349 1.000 37.55282 1301 ARG B C 1
ATOM 5999 O O . ARG B 1 305 ? -1.60635 -2.08896 -19.12265 1.000 34.16651 1301 ARG B O 1
ATOM 6007 N N . GLY B 1 306 ? 0.03171 -0.53920 -19.15487 1.000 41.19408 1302 GLY B N 1
ATOM 6008 C CA . GLY B 1 306 ? 0.93569 -1.34945 -19.92771 1.000 34.96643 1302 GLY B CA 1
ATOM 6009 C C . GLY B 1 306 ? 0.76714 -1.27363 -21.43578 1.000 34.45914 1302 GLY B C 1
ATOM 6010 O O . GLY B 1 306 ? 1.46673 -1.99439 -22.14916 1.000 36.20527 1302 GLY B O 1
ATOM 6011 N N . GLY B 1 307 ? -0.10793 -0.41249 -21.95804 1.000 39.93175 1303 GLY B N 1
ATOM 6012 C CA . GLY B 1 307 ? -0.36323 -0.39750 -23.37830 1.000 37.38950 1303 GLY B CA 1
ATOM 6013 C C . GLY B 1 307 ? -0.52299 1.01420 -23.94138 1.000 32.50888 1303 GLY B C 1
ATOM 6014 O O . GLY B 1 307 ? -0.69672 1.98864 -23.20218 1.000 35.20927 1303 GLY B O 1
ATOM 6015 N N . ILE B 1 308 ? -0.51095 1.06736 -25.27408 1.000 34.25074 1304 ILE B N 1
ATOM 6016 C CA . ILE B 1 308 ? -0.68567 2.33022 -25.98031 1.000 31.23392 1304 ILE B CA 1
ATOM 6017 C C . ILE B 1 308 ? -1.99783 2.99628 -25.57473 1.000 30.46314 1304 ILE B C 1
ATOM 6018 O O . ILE B 1 308 ? -2.98871 2.33538 -25.23547 1.000 33.11859 1304 ILE B O 1
ATOM 6023 N N . LEU B 1 309 ? -2.00668 4.32391 -25.63837 1.000 28.99088 1305 LEU B N 1
ATOM 6024 C CA . LEU B 1 309 ? -3.20713 5.12453 -25.49236 1.000 35.17533 1305 LEU B CA 1
ATOM 6025 C C . LEU B 1 309 ? -3.30988 6.01246 -26.71353 1.000 37.73493 1305 LEU B C 1
ATOM 6026 O O . LEU B 1 309 ? -2.29133 6.44467 -27.25277 1.000 36.24602 1305 LEU B O 1
ATOM 6031 N N . PHE B 1 310 ? -4.53492 6.29626 -27.14959 1.000 36.67275 1306 PHE B N 1
ATOM 6032 C CA . PHE B 1 310 ? -4.67405 7.24964 -28.23675 1.000 32.49900 1306 PHE B CA 1
ATOM 6033 C C . PHE B 1 310 ? -6.01575 7.93942 -28.15202 1.000 42.88611 1306 PHE B C 1
ATOM 6034 O O . PHE B 1 310 ? -6.99662 7.39167 -27.63296 1.000 38.74075 1306 PHE B O 1
ATOM 6042 N N . SER B 1 311 ? -6.03523 9.16318 -28.65554 1.000 36.98598 1307 SER B N 1
ATOM 6043 C CA . SER B 1 311 ? -7.27156 9.88572 -28.85097 1.000 36.48282 1307 SER B CA 1
ATOM 6044 C C . SER B 1 311 ? -7.25897 10.49339 -30.23835 1.000 35.38218 1307 SER B C 1
ATOM 6045 O O . SER B 1 311 ? -6.20641 10.80364 -30.79514 1.000 36.25499 1307 SER B O 1
ATOM 6048 N N . CYS B 1 312 ? -8.44860 10.61402 -30.79929 1.000 34.32465 1308 CYS B N 1
ATOM 6049 C CA . CYS B 1 312 ? -8.69423 11.31914 -32.04132 1.000 32.92495 1308 CYS B CA 1
ATOM 6050 C C . CYS B 1 312 ? -9.43257 12.60505 -31.69932 1.000 43.15466 1308 CYS B C 1
ATOM 6051 O O . CYS B 1 312 ? -10.46544 12.56158 -31.01930 1.000 41.59967 1308 CYS B O 1
ATOM 6054 N N . LEU B 1 313 ? -8.90634 13.74467 -32.15959 1.000 40.56384 1309 LEU B N 1
ATOM 6055 C CA . LEU B 1 313 ? -9.36859 15.05338 -31.71607 1.000 40.87597 1309 LEU B CA 1
ATOM 6056 C C . LEU B 1 313 ? -9.81264 15.92809 -32.88006 1.000 41.55855 1309 LEU B C 1
ATOM 6057 O O . LEU B 1 313 ? -9.31900 15.79936 -34.00084 1.000 44.88937 1309 LEU B O 1
ATOM 6062 N N . TYR B 1 314 ? -10.74666 16.83548 -32.60061 1.000 42.77138 1310 TYR B N 1
ATOM 6063 C CA . TYR B 1 314 ? -10.99286 17.95606 -33.50097 1.000 45.69361 1310 TYR B CA 1
ATOM 6064 C C . TYR B 1 314 ? -9.84891 18.94545 -33.29458 1.000 51.86850 1310 TYR B C 1
ATOM 6065 O O . TYR B 1 314 ? -9.70303 19.52295 -32.21314 1.000 48.18584 1310 TYR B O 1
ATOM 6074 N N . ASP B 1 315 ? -9.02276 19.11859 -34.32105 1.000 54.69928 1311 ASP B N 1
ATOM 6075 C CA . ASP B 1 315 ? -7.77331 19.87416 -34.21607 1.000 51.73258 1311 ASP B CA 1
ATOM 6076 C C . ASP B 1 315 ? -8.01838 21.32875 -34.61307 1.000 60.11669 1311 ASP B C 1
ATOM 6077 O O . ASP B 1 315 ? -7.58508 21.80829 -35.66115 1.000 62.19103 1311 ASP B O 1
ATOM 6082 N N . ARG B 1 316 ? -8.74170 22.03027 -33.75255 1.000 60.98583 1312 ARG B N 1
ATOM 6083 C CA . ARG B 1 316 ? -9.01402 23.44525 -33.95141 1.000 65.96275 1312 ARG B CA 1
ATOM 6084 C C . ARG B 1 316 ? -8.39211 24.23991 -32.80958 1.000 66.86665 1312 ARG B C 1
ATOM 6085 O O . ARG B 1 316 ? -7.72931 23.68074 -31.92803 1.000 66.77652 1312 ARG B O 1
ATOM 6093 N N . LYS B 1 317 ? -8.58857 25.56411 -32.84979 1.000 68.60839 1313 LYS B N 1
ATOM 6094 C CA . LYS B 1 317 ? -7.98171 26.43402 -31.84311 1.000 75.80118 1313 LYS B CA 1
ATOM 6095 C C . LYS B 1 317 ? -8.36464 25.97860 -30.44300 1.000 73.70877 1313 LYS B C 1
ATOM 6096 O O . LYS B 1 317 ? -7.55444 26.04425 -29.51014 1.000 81.79474 1313 LYS B O 1
ATOM 6102 N N . VAL B 1 318 ? -9.59311 25.49466 -30.28573 1.000 69.61588 1314 VAL B N 1
ATOM 6103 C CA . VAL B 1 318 ? -10.03553 24.80063 -29.08547 1.000 66.43805 1314 VAL B CA 1
ATOM 6104 C C . VAL B 1 318 ? -10.43222 23.39125 -29.50200 1.000 63.21044 1314 VAL B C 1
ATOM 6105 O O . VAL B 1 318 ? -11.19462 23.21341 -30.45754 1.000 59.75114 1314 VAL B O 1
ATOM 6109 N N . MET B 1 319 ? -9.88789 22.39584 -28.81366 1.000 65.62713 1315 MET B N 1
ATOM 6110 C CA . MET B 1 319 ? -10.00091 21.00615 -29.22960 1.000 63.29883 1315 MET B CA 1
ATOM 6111 C C . MET B 1 319 ? -11.06636 20.26341 -28.42933 1.000 57.74232 1315 MET B C 1
ATOM 6112 O O . MET B 1 319 ? -11.30292 20.55880 -27.25442 1.000 53.97665 1315 MET B O 1
ATOM 6117 N N . ASP B 1 320 ? -11.68261 19.26750 -29.07083 1.000 52.65689 1316 ASP B N 1
ATOM 6118 C CA . ASP B 1 320 ? -12.56712 18.33722 -28.37667 1.000 52.79335 1316 ASP B CA 1
ATOM 6119 C C . ASP B 1 320 ? -12.29285 16.91582 -28.85321 1.000 49.90169 1316 ASP B C 1
ATOM 6120 O O . ASP B 1 320 ? -11.68595 16.69184 -29.90690 1.000 47.99192 1316 ASP B O 1
ATOM 6125 N N . VAL B 1 321 ? -12.74045 15.95289 -28.04989 1.000 52.97275 1317 VAL B N 1
ATOM 6126 C CA . VAL B 1 321 ? -12.48918 14.54021 -28.32000 1.000 44.10251 1317 VAL B CA 1
ATOM 6127 C C . VAL B 1 321 ? -13.51395 14.02584 -29.32152 1.000 42.23606 1317 VAL B C 1
ATOM 6128 O O . VAL B 1 321 ? -14.71337 14.28645 -29.18981 1.000 50.94641 1317 VAL B O 1
ATOM 6132 N N . PHE B 1 322 ? -13.04102 13.31424 -30.34511 1.000 42.74744 1318 PHE B N 1
ATOM 6133 C CA . PHE B 1 322 ? -13.92355 12.56296 -31.22706 1.000 37.66683 1318 PHE B CA 1
ATOM 6134 C C . PHE B 1 322 ? -14.05134 11.10937 -30.79410 1.000 41.53031 1318 PHE B C 1
ATOM 6135 O O . PHE B 1 322 ? -15.15907 10.57126 -30.73722 1.000 35.77174 1318 PHE B O 1
ATOM 6143 N N . ALA B 1 323 ? -12.92860 10.46754 -30.48462 1.000 41.44816 1319 ALA B N 1
ATOM 6144 C CA . ALA B 1 323 ? -12.90502 9.07644 -30.06323 1.000 35.08937 1319 ALA B CA 1
ATOM 6145 C C . ALA B 1 323 ? -11.60945 8.85431 -29.30104 1.000 37.36644 1319 ALA B C 1
ATOM 6146 O O . ALA B 1 323 ? -10.65317 9.61585 -29.44439 1.000 38.76993 1319 ALA B O 1
ATOM 6148 N N . ALA B 1 324 ? -11.58119 7.80740 -28.48722 1.000 33.24416 1320 ALA B N 1
ATOM 6149 C CA . ALA B 1 324 ? -10.38003 7.50374 -27.72353 1.000 34.57095 1320 ALA B CA 1
ATOM 6150 C C . ALA B 1 324 ? -10.28103 6.00100 -27.53406 1.000 36.27761 1320 ALA B C 1
ATOM 6151 O O . ALA B 1 324 ? -11.29622 5.29946 -27.53002 1.000 37.25091 1320 ALA B O 1
ATOM 6153 N N . GLY B 1 325 ? -9.06269 5.51563 -27.37701 1.000 32.30850 1321 GLY B N 1
ATOM 6154 C CA . GLY B 1 325 ? -8.85162 4.10656 -27.15372 1.000 30.55035 1321 GLY B CA 1
ATOM 6155 C C . GLY B 1 325 ? -7.46423 3.75222 -26.65245 1.000 30.98927 1321 GLY B C 1
ATOM 6156 O O . GLY B 1 325 ? -6.72449 4.58788 -26.12960 1.000 31.03584 1321 GLY B O 1
ATOM 6157 N N . GLY B 1 326 ? -7.12467 2.48686 -26.81244 1.000 24.99967 1322 GLY B N 1
ATOM 6158 C CA . GLY B 1 326 ? -5.85984 1.97984 -26.34243 1.000 28.90958 1322 GLY B CA 1
ATOM 6159 C C . GLY B 1 326 ? -5.89249 0.47090 -26.25737 1.000 32.64751 1322 GLY B C 1
ATOM 6160 O O . GLY B 1 326 ? -6.89833 -0.17767 -26.56528 1.000 27.77053 1322 GLY B O 1
ATOM 6161 N N . ARG B 1 327 ? -4.74668 -0.07467 -25.85581 1.000 24.90647 1323 ARG B N 1
ATOM 6162 C CA . ARG B 1 327 ? -4.60381 -1.49608 -25.60388 1.000 26.13331 1323 ARG B CA 1
ATOM 6163 C C . ARG B 1 327 ? -4.92001 -1.76618 -24.13859 1.000 35.16484 1323 ARG B C 1
ATOM 6164 O O . ARG B 1 327 ? -4.26378 -1.21533 -23.24413 1.000 32.00098 1323 ARG B O 1
ATOM 6172 N N . TYR B 1 328 ? -5.92306 -2.62286 -23.89140 1.000 30.05030 1324 TYR B N 1
ATOM 6173 C CA . TYR B 1 328 ? -6.40037 -2.88568 -22.54198 1.000 29.49149 1324 TYR B CA 1
ATOM 6174 C C . TYR B 1 328 ? -6.12370 -4.31898 -22.09406 1.000 33.48500 1324 TYR B C 1
ATOM 6175 O O . TYR B 1 328 ? -6.86717 -4.87340 -21.27546 1.000 31.69260 1324 TYR B O 1
ATOM 6184 N N . ASP B 1 329 ? -5.03433 -4.91046 -22.59515 1.000 31.61538 1325 ASP B N 1
ATOM 6185 C CA . ASP B 1 329 ? -4.50303 -6.16515 -22.06869 1.000 31.82906 1325 ASP B CA 1
ATOM 6186 C C . ASP B 1 329 ? -4.49107 -6.14819 -20.54705 1.000 37.54674 1325 ASP B C 1
ATOM 6187 O O . ASP B 1 329 ? -4.84480 -7.14338 -19.89807 1.000 33.63333 1325 ASP B O 1
ATOM 6192 N N . GLY B 1 330 ? -4.05441 -5.02259 -19.97146 1.000 34.40938 1326 GLY B N 1
ATOM 6193 C CA . GLY B 1 330 ? -3.92050 -4.94826 -18.52569 1.000 33.95414 1326 GLY B CA 1
ATOM 6194 C C . GLY B 1 330 ? -5.25628 -4.95190 -17.80209 1.000 37.91423 1326 GLY B C 1
ATOM 6195 O O . GLY B 1 330 ? -5.35840 -5.45980 -16.68158 1.000 35.93371 1326 GLY B O 1
ATOM 6196 N N . LEU B 1 331 ? -6.29779 -4.39233 -18.42316 1.000 33.01959 1327 LEU B N 1
ATOM 6197 C CA . LEU B 1 331 ? -7.61912 -4.45497 -17.80641 1.000 29.75997 1327 LEU B CA 1
ATOM 6198 C C . LEU B 1 331 ? -8.15385 -5.88292 -17.82614 1.000 32.76516 1327 LEU B C 1
ATOM 6199 O O . LEU B 1 331 ? -8.78645 -6.33100 -16.86155 1.000 34.15308 1327 LEU B O 1
ATOM 6204 N N . ILE B 1 332 ? -7.88416 -6.62529 -18.90315 1.000 33.24376 1328 ILE B N 1
ATOM 6205 C CA . ILE B 1 332 ? -8.28728 -8.02729 -18.94586 1.000 30.90128 1328 ILE B CA 1
ATOM 6206 C C . ILE B 1 332 ? -7.63652 -8.79255 -17.80439 1.000 38.50502 1328 ILE B C 1
ATOM 6207 O O . ILE B 1 332 ? -8.31236 -9.45989 -17.01128 1.000 29.51212 1328 ILE B O 1
ATOM 6212 N N . LYS B 1 333 ? -6.30614 -8.69801 -17.70437 1.000 38.99313 1329 LYS B N 1
ATOM 6213 C CA . LYS B 1 333 ? -5.56726 -9.42909 -16.68041 1.000 39.66292 1329 LYS B CA 1
ATOM 6214 C C . LYS B 1 333 ? -6.04974 -9.08191 -15.27510 1.000 38.65358 1329 LYS B C 1
ATOM 6215 O O . LYS B 1 333 ? -6.16179 -9.95995 -14.41370 1.000 42.56981 1329 LYS B O 1
ATOM 6221 N N . ALA B 1 334 ? -6.34170 -7.80735 -15.02758 1.000 35.46956 1330 ALA B N 1
ATOM 6222 C CA . ALA B 1 334 ? -6.79895 -7.37651 -13.71814 1.000 31.92817 1330 ALA B CA 1
ATOM 6223 C C . ALA B 1 334 ? -8.15655 -7.96351 -13.34469 1.000 48.76532 1330 ALA B C 1
ATOM 6224 O O . ALA B 1 334 ? -8.52161 -7.94517 -12.16353 1.000 43.53879 1330 ALA B O 1
ATOM 6226 N N . HIS B 1 335 ? -8.91654 -8.47135 -14.31616 1.000 40.33808 1331 HIS B N 1
ATOM 6227 C CA . HIS B 1 335 ? -10.21993 -9.06417 -14.05401 1.000 42.96644 1331 HIS B CA 1
ATOM 6228 C C . HIS B 1 335 ? -10.19779 -10.58261 -14.01419 1.000 43.77175 1331 HIS B C 1
ATOM 6229 O O . HIS B 1 335 ? -11.25287 -11.20252 -13.83230 1.000 47.07259 1331 HIS B O 1
ATOM 6236 N N . ARG B 1 336 ? -9.05864 -11.18514 -14.18876 1.000 43.47852 1332 ARG B N 1
ATOM 6237 C CA . ARG B 1 336 ? -9.02034 -12.63831 -14.13853 1.000 50.78903 1332 ARG B CA 1
ATOM 6238 C C . ARG B 1 336 ? -9.08590 -13.10920 -12.68505 1.000 53.10172 1332 ARG B C 1
ATOM 6239 O O . ARG B 1 336 ? -8.43076 -12.52945 -11.81545 1.000 66.36943 1332 ARG B O 1
ATOM 6247 N N . PRO B 1 337 ? -9.88099 -14.14859 -12.38505 1.000 55.02055 1333 PRO B N 1
ATOM 6248 C CA . PRO B 1 337 ? -10.11326 -14.52003 -10.98233 1.000 62.02019 1333 PRO B CA 1
ATOM 6249 C C . PRO B 1 337 ? -8.89885 -15.14755 -10.30578 1.000 59.53479 1333 PRO B C 1
ATOM 6250 O O . PRO B 1 337 ? -8.80201 -15.00642 -9.08845 1.000 64.63468 1333 PRO B O 1
ATOM 6254 N N . GLU B 1 344 ? -5.87698 -18.65474 -20.26651 1.000 78.26359 1340 GLU B N 1
ATOM 6255 C CA . GLU B 1 344 ? -6.35513 -18.16018 -21.55496 1.000 80.60969 1340 GLU B CA 1
ATOM 6256 C C . GLU B 1 344 ? -5.92412 -16.71033 -21.78679 1.000 75.70636 1340 GLU B C 1
ATOM 6257 O O . GLU B 1 344 ? -6.68026 -15.78151 -21.49580 1.000 69.21281 1340 GLU B O 1
ATOM 6259 N N . GLU B 1 345 ? -4.70672 -16.52286 -22.30386 1.000 76.47075 1341 GLU B N 1
ATOM 6260 C CA . GLU B 1 345 ? -4.19933 -15.18121 -22.57537 1.000 65.22832 1341 GLU B CA 1
ATOM 6261 C C . GLU B 1 345 ? -5.03584 -14.51215 -23.65815 1.000 56.69966 1341 GLU B C 1
ATOM 6262 O O . GLU B 1 345 ? -5.36157 -15.13134 -24.67551 1.000 55.86564 1341 GLU B O 1
ATOM 6264 N N . ARG B 1 346 ? -5.40457 -13.25292 -23.43529 1.000 48.91629 1342 ARG B N 1
ATOM 6265 C CA . ARG B 1 346 ? -6.10931 -12.48538 -24.44870 1.000 45.49868 1342 ARG B CA 1
ATOM 6266 C C . ARG B 1 346 ? -5.55404 -11.07375 -24.47559 1.000 37.36152 1342 ARG B C 1
ATOM 6267 O O . ARG B 1 346 ? -5.24573 -10.49423 -23.43434 1.000 48.29253 1342 ARG B O 1
ATOM 6275 N N . HIS B 1 347 ? -5.44098 -10.52708 -25.66976 1.000 38.88783 1343 HIS B N 1
ATOM 6276 C CA . HIS B 1 347 ? -4.93674 -9.18480 -25.87420 1.000 35.07455 1343 HIS B CA 1
ATOM 6277 C C . HIS B 1 347 ? -5.97353 -8.43061 -26.67400 1.000 33.42701 1343 HIS B C 1
ATOM 6278 O O . HIS B 1 347 ? -6.60201 -8.99444 -27.57520 1.000 36.47500 1343 HIS B O 1
ATOM 6285 N N . ALA B 1 348 ? -6.15522 -7.15964 -26.35155 1.000 33.58184 1344 ALA B N 1
ATOM 6286 C CA . ALA B 1 348 ? -7.18735 -6.39138 -27.02357 1.000 29.69858 1344 ALA B CA 1
ATOM 6287 C C . ALA B 1 348 ? -6.76774 -4.93588 -27.11532 1.000 28.93048 1344 ALA B C 1
ATOM 6288 O O . ALA B 1 348 ? -6.25045 -4.36364 -26.14793 1.000 33.34411 1344 ALA B O 1
ATOM 6290 N N . VAL B 1 349 ? -7.02423 -4.34529 -28.27657 1.000 24.49591 1345 VAL B N 1
ATOM 6291 C CA . VAL B 1 349 ? -6.91534 -2.91457 -28.50055 1.000 24.09327 1345 VAL B CA 1
ATOM 6292 C C . VAL B 1 349 ? -8.19658 -2.46097 -29.17186 1.000 25.87350 1345 VAL B C 1
ATOM 6293 O O . VAL B 1 349 ? -8.74077 -3.16712 -30.03209 1.000 28.57507 1345 VAL B O 1
ATOM 6297 N N . GLY B 1 350 ? -8.67414 -1.28015 -28.80773 1.000 25.65388 1346 GLY B N 1
ATOM 6298 C CA . GLY B 1 350 ? -9.83948 -0.78653 -29.51859 1.000 26.43193 1346 GLY B CA 1
ATOM 6299 C C . GLY B 1 350 ? -10.06422 0.67655 -29.24084 1.000 31.78962 1346 GLY B C 1
ATOM 6300 O O . GLY B 1 350 ? -9.34358 1.29434 -28.45375 1.000 32.96078 1346 GLY B O 1
ATOM 6301 N N . PHE B 1 351 ? -11.06155 1.23931 -29.92694 1.000 23.30070 1347 PHE B N 1
ATOM 6302 C CA . PHE B 1 351 ? -11.56657 2.56104 -29.59810 1.000 30.18650 1347 PHE B CA 1
ATOM 6303 C C . PHE B 1 351 ? -13.03847 2.48317 -29.20734 1.000 33.32612 1347 PHE B C 1
ATOM 6304 O O . PHE B 1 351 ? -13.72207 1.49073 -29.46387 1.000 29.55872 1347 PHE B O 1
ATOM 6312 N N . SER B 1 352 ? -13.50837 3.55481 -28.58558 1.000 31.45387 1348 SER B N 1
ATOM 6313 C CA . SER B 1 352 ? -14.91391 3.77542 -28.29271 1.000 30.52904 1348 SER B CA 1
ATOM 6314 C C . SER B 1 352 ? -15.30586 5.13160 -28.85590 1.000 35.80087 1348 SER B C 1
ATOM 6315 O O . SER B 1 352 ? -14.49034 6.06037 -28.87802 1.000 34.46798 1348 SER B O 1
ATOM 6318 N N . LEU B 1 353 ? -16.55003 5.23044 -29.33131 1.000 31.66065 1349 LEU B N 1
ATOM 6319 C CA . LEU B 1 353 ? -17.04182 6.41238 -30.02616 1.000 31.06681 1349 LEU B CA 1
ATOM 6320 C C . LEU B 1 353 ? -18.52683 6.58285 -29.74400 1.000 32.25951 1349 LEU B C 1
ATOM 6321 O O . LEU B 1 353 ? -19.29105 5.62102 -29.88651 1.000 29.33725 1349 LEU B O 1
ATOM 6326 N N . ASN B 1 354 ? -18.93244 7.80358 -29.37077 1.000 32.83744 1350 ASN B N 1
ATOM 6327 C CA . ASN B 1 354 ? -20.35028 8.17131 -29.22586 1.000 35.23758 1350 ASN B CA 1
ATOM 6328 C C . ASN B 1 354 ? -20.86181 8.62263 -30.58727 1.000 37.61891 1350 ASN B C 1
ATOM 6329 O O . ASN B 1 354 ? -20.87924 9.81245 -30.90356 1.000 38.66730 1350 ASN B O 1
ATOM 6334 N N . TRP B 1 355 ? -21.29614 7.66015 -31.40449 1.000 34.48751 1351 TRP B N 1
ATOM 6335 C CA . TRP B 1 355 ? -21.53097 7.94814 -32.81406 1.000 33.54902 1351 TRP B CA 1
ATOM 6336 C C . TRP B 1 355 ? -22.73400 8.85739 -33.03843 1.000 41.36661 1351 TRP B C 1
ATOM 6337 O O . TRP B 1 355 ? -22.77561 9.58213 -34.03795 1.000 40.58167 1351 TRP B O 1
ATOM 6348 N N . GLU B 1 356 ? -23.72235 8.83171 -32.14794 1.000 39.48546 1352 GLU B N 1
ATOM 6349 C CA . GLU B 1 356 ? -24.91415 9.65320 -32.35455 1.000 43.08918 1352 GLU B CA 1
ATOM 6350 C C . GLU B 1 356 ? -24.60017 11.13019 -32.13768 1.000 38.12834 1352 GLU B C 1
ATOM 6351 O O . GLU B 1 356 ? -25.01286 11.99013 -32.92310 1.000 48.98586 1352 GLU B O 1
ATOM 6353 N N . LYS B 1 357 ? -23.87716 11.43857 -31.06496 1.000 39.27682 1353 LYS B N 1
ATOM 6354 C CA . LYS B 1 357 ? -23.46362 12.81250 -30.79971 1.000 47.02074 1353 LYS B CA 1
ATOM 6355 C C . LYS B 1 357 ? -22.51718 13.33171 -31.88154 1.000 47.46623 1353 LYS B C 1
ATOM 6356 O O . LYS B 1 357 ? -22.70670 14.43162 -32.41178 1.000 46.53572 1353 LYS B O 1
ATOM 6362 N N . GLN B 1 358 ? -21.48711 12.54859 -32.22674 1.000 43.42821 1354 GLN B N 1
ATOM 6363 C CA . GLN B 1 358 ? -20.43910 13.05346 -33.10791 1.000 44.47390 1354 GLN B CA 1
ATOM 6364 C C . GLN B 1 358 ? -20.84957 13.02452 -34.57538 1.000 46.54849 1354 GLN B C 1
ATOM 6365 O O . GLN B 1 358 ? -20.48971 13.92819 -35.33615 1.000 53.61946 1354 GLN B O 1
ATOM 6371 N N . LEU B 1 359 ? -21.58149 11.99738 -35.00287 1.000 46.70868 1355 LEU B N 1
ATOM 6372 C CA . LEU B 1 359 ? -21.83095 11.78780 -36.42312 1.000 41.97466 1355 LEU B CA 1
ATOM 6373 C C . LEU B 1 359 ? -23.27441 12.00113 -36.85489 1.000 46.31125 1355 LEU B C 1
ATOM 6374 O O . LEU B 1 359 ? -23.50398 12.37732 -38.00479 1.000 48.65133 1355 LEU B O 1
ATOM 6379 N N . ALA B 1 360 ? -24.25230 11.77895 -35.97752 1.000 47.50121 1356 ALA B N 1
ATOM 6380 C CA . ALA B 1 360 ? -25.64548 11.74752 -36.41775 1.000 49.68704 1356 ALA B CA 1
ATOM 6381 C C . ALA B 1 360 ? -26.36940 13.07752 -36.23015 1.000 56.02997 1356 ALA B C 1
ATOM 6382 O O . ALA B 1 360 ? -27.17241 13.46615 -37.08580 1.000 55.05028 1356 ALA B O 1
ATOM 6384 N N . LYS B 1 361 ? -26.13133 13.77002 -35.12373 1.000 59.70888 1357 LYS B N 1
ATOM 6385 C CA . LYS B 1 361 ? -26.72813 15.08458 -34.94589 1.000 67.57499 1357 LYS B CA 1
ATOM 6386 C C . LYS B 1 361 ? -26.28484 16.00959 -36.07434 1.000 67.38805 1357 LYS B C 1
ATOM 6387 O O . LYS B 1 361 ? -25.09091 16.04552 -36.40670 1.000 66.82387 1357 LYS B O 1
ATOM 6393 N N . PRO B 1 362 ? -27.20111 16.74238 -36.70298 1.000 71.99683 1358 PRO B N 1
ATOM 6394 C CA . PRO B 1 362 ? -26.79054 17.79391 -37.63879 1.000 72.46023 1358 PRO B CA 1
ATOM 6395 C C . PRO B 1 362 ? -26.09951 18.93170 -36.89954 1.000 76.54908 1358 PRO B C 1
ATOM 6396 O O . PRO B 1 362 ? -26.26900 19.12319 -35.69206 1.000 79.61159 1358 PRO B O 1
ATOM 6400 N N . VAL B 1 363 ? -25.29430 19.68601 -37.64215 1.000 77.83380 1359 VAL B N 1
ATOM 6401 C CA . VAL B 1 363 ? -24.46474 20.72230 -37.02800 1.000 83.36023 1359 VAL B CA 1
ATOM 6402 C C . VAL B 1 363 ? -24.82625 22.11718 -37.54151 1.000 80.21295 1359 VAL B C 1
ATOM 6403 O O . VAL B 1 363 ? -25.04703 22.31619 -38.73683 1.000 78.18689 1359 VAL B O 1
ATOM 6407 N N . GLY B 1 382 ? -25.07492 13.70769 -50.78491 1.000 48.37411 1378 GLY B N 1
ATOM 6408 C CA . GLY B 1 382 ? -24.36891 13.19187 -49.62055 1.000 55.46218 1378 GLY B CA 1
ATOM 6409 C C . GLY B 1 382 ? -25.05231 11.97262 -49.01727 1.000 56.88266 1378 GLY B C 1
ATOM 6410 O O . GLY B 1 382 ? -26.17972 11.65345 -49.39570 1.000 45.38818 1378 GLY B O 1
ATOM 6411 N N . ILE B 1 383 ? -24.38054 11.29331 -48.07743 1.000 50.79871 1379 ILE B N 1
ATOM 6412 C CA . ILE B 1 383 ? -24.94950 10.07098 -47.50686 1.000 50.14071 1379 ILE B CA 1
ATOM 6413 C C . ILE B 1 383 ? -26.30666 10.33942 -46.86321 1.000 43.37292 1379 ILE B C 1
ATOM 6414 O O . ILE B 1 383 ? -27.17357 9.45840 -46.84070 1.000 47.29902 1379 ILE B O 1
ATOM 6419 N N . PHE B 1 384 ? -26.51462 11.53759 -46.32292 1.000 39.71797 1380 PHE B N 1
ATOM 6420 C CA . PHE B 1 384 ? -27.78524 11.86904 -45.69318 1.000 43.69047 1380 PHE B CA 1
ATOM 6421 C C . PHE B 1 384 ? -28.86783 12.22564 -46.70241 1.000 45.80944 1380 PHE B C 1
ATOM 6422 O O . PHE B 1 384 ? -29.96142 12.63326 -46.30168 1.000 44.60477 1380 PHE B O 1
ATOM 6430 N N . SER B 1 385 ? -28.60735 12.07257 -47.99966 1.000 47.55513 1381 SER B N 1
ATOM 6431 C CA . SER B 1 385 ? -29.65531 12.31475 -48.98439 1.000 49.97883 1381 SER B CA 1
ATOM 6432 C C . SER B 1 385 ? -30.61275 11.13446 -49.11172 1.000 49.43033 1381 SER B C 1
ATOM 6433 O O . SER B 1 385 ? -31.70972 11.29901 -49.66086 1.000 45.20833 1381 SER B O 1
ATOM 6436 N N . ALA B 1 386 ? -30.22562 9.96243 -48.60647 1.000 46.58452 1382 ALA B N 1
ATOM 6437 C CA . ALA B 1 386 ? -31.08829 8.79115 -48.64805 1.000 44.24096 1382 ALA B CA 1
ATOM 6438 C C . ALA B 1 386 ? -32.41291 9.07619 -47.95133 1.000 36.89825 1382 ALA B C 1
ATOM 6439 O O . ALA B 1 386 ? -32.45313 9.67726 -46.87227 1.000 36.21438 1382 ALA B O 1
ATOM 6441 N N . LYS B 1 387 ? -33.49796 8.64944 -48.58728 1.000 40.03894 1383 LYS B N 1
ATOM 6442 C CA . LYS B 1 387 ? -34.84307 8.92245 -48.10280 1.000 45.03629 1383 LYS B CA 1
ATOM 6443 C C . LYS B 1 387 ? -35.29742 7.79511 -47.18806 1.000 33.72234 1383 LYS B C 1
ATOM 6444 O O . LYS B 1 387 ? -34.96417 6.62954 -47.41635 1.000 34.82200 1383 LYS B O 1
ATOM 6450 N N . ARG B 1 388 ? -36.04527 8.14730 -46.13934 1.000 40.11521 1384 ARG B N 1
ATOM 6451 C CA . ARG B 1 388 ? -36.72563 7.11296 -45.36499 1.000 35.59362 1384 ARG B CA 1
ATOM 6452 C C . ARG B 1 388 ? -37.58865 6.24958 -46.27033 1.000 31.27941 1384 ARG B C 1
ATOM 6453 O O . ARG B 1 388 ? -37.62878 5.02441 -46.12495 1.000 31.55995 1384 ARG B O 1
ATOM 6461 N N . CYS B 1 389 ? -38.23413 6.86177 -47.25770 1.000 34.80598 1385 CYS B N 1
ATOM 6462 C CA . CYS B 1 389 ? -39.18589 6.14109 -48.09796 1.000 37.83784 1385 CYS B CA 1
ATOM 6463 C C . CYS B 1 389 ? -39.21220 6.78775 -49.47590 1.000 34.73046 1385 CYS B C 1
ATOM 6464 O O . CYS B 1 389 ? -39.47622 7.98872 -49.57652 1.000 38.54333 1385 CYS B O 1
ATOM 6467 N N . ASP B 1 390 ? -38.94053 6.00447 -50.52410 1.000 30.82804 1386 ASP B N 1
ATOM 6468 C CA . ASP B 1 390 ? -38.83762 6.57321 -51.87296 1.000 41.91917 1386 ASP B CA 1
ATOM 6469 C C . ASP B 1 390 ? -40.20642 6.90273 -52.46880 1.000 40.56582 1386 ASP B C 1
ATOM 6470 O O . ASP B 1 390 ? -40.42406 8.01835 -52.96676 1.000 41.28279 1386 ASP B O 1
ATOM 6475 N N . VAL B 1 391 ? -41.14206 5.95091 -52.42814 1.000 38.06566 1387 VAL B N 1
ATOM 6476 C CA . VAL B 1 391 ? -42.42699 6.05326 -53.12655 1.000 33.56237 1387 VAL B CA 1
ATOM 6477 C C . VAL B 1 391 ? -43.56005 6.21065 -52.11659 1.000 38.13990 1387 VAL B C 1
ATOM 6478 O O . VAL B 1 391 ? -43.70617 5.39015 -51.19912 1.000 33.79921 1387 VAL B O 1
ATOM 6482 N N . LEU B 1 392 ? -44.36672 7.25900 -52.29307 1.000 31.40177 1388 LEU B N 1
ATOM 6483 C CA . LEU B 1 392 ? -45.65416 7.39229 -51.62812 1.000 29.21716 1388 LEU B CA 1
ATOM 6484 C C . LEU B 1 392 ? -46.74391 7.00917 -52.62622 1.000 37.40001 1388 LEU B C 1
ATOM 6485 O O . LEU B 1 392 ? -46.80753 7.58229 -53.72541 1.000 32.95483 1388 LEU B O 1
ATOM 6490 N N . VAL B 1 393 ? -47.58926 6.04173 -52.25390 1.000 31.46609 1389 VAL B N 1
ATOM 6491 C CA . VAL B 1 393 ? -48.67545 5.57091 -53.10847 1.000 31.21152 1389 VAL B CA 1
ATOM 6492 C C . VAL B 1 393 ? -49.97482 6.19863 -52.61834 1.000 38.66482 1389 VAL B C 1
ATOM 6493 O O . VAL B 1 393 ? -50.36604 6.01878 -51.45786 1.000 33.93735 1389 VAL B O 1
ATOM 6497 N N . ALA B 1 394 ? -50.64255 6.94107 -53.49700 1.000 31.98806 1390 ALA B N 1
ATOM 6498 C CA . ALA B 1 394 ? -51.79913 7.72417 -53.11605 1.000 30.58766 1390 ALA B CA 1
ATOM 6499 C C . ALA B 1 394 ? -52.88888 7.57042 -54.16841 1.000 33.93642 1390 ALA B C 1
ATOM 6500 O O . ALA B 1 394 ? -52.66346 7.04185 -55.26079 1.000 32.56820 1390 ALA B O 1
ATOM 6502 N N . SER B 1 395 ? -54.08555 8.02854 -53.80700 1.000 34.94705 1391 SER B N 1
ATOM 6503 C CA . SER B 1 395 ? -55.23660 8.07277 -54.69877 1.000 34.61802 1391 SER B CA 1
ATOM 6504 C C . SER B 1 395 ? -56.30692 8.92660 -54.04395 1.000 42.55022 1391 SER B C 1
ATOM 6505 O O . SER B 1 395 ? -56.45514 8.90839 -52.81747 1.000 40.49735 1391 SER B O 1
ATOM 6508 N N . PHE B 1 396 ? -57.04958 9.66873 -54.86005 1.000 39.20596 1392 PHE B N 1
ATOM 6509 C CA . PHE B 1 396 ? -58.16071 10.46269 -54.35507 1.000 45.35774 1392 PHE B CA 1
ATOM 6510 C C . PHE B 1 396 ? -59.44407 9.65647 -54.26469 1.000 37.38886 1392 PHE B C 1
ATOM 6511 O O . PHE B 1 396 ? -60.45806 10.17393 -53.78795 1.000 43.72555 1392 PHE B O 1
ATOM 6519 N N . ASP B 1 397 ? -59.41183 8.40006 -54.69665 1.000 42.40712 1393 ASP B N 1
ATOM 6520 C CA . ASP B 1 397 ? -60.53219 7.49802 -54.50710 1.000 48.31091 1393 ASP B CA 1
ATOM 6521 C C . ASP B 1 397 ? -60.21911 6.58637 -53.32944 1.000 43.65984 1393 ASP B C 1
ATOM 6522 O O . ASP B 1 397 ? -59.38271 5.67375 -53.47105 1.000 37.43812 1393 ASP B O 1
ATOM 6527 N N . PRO B 1 398 ? -60.87627 6.76332 -52.17897 1.000 45.78726 1394 PRO B N 1
ATOM 6528 C CA . PRO B 1 398 ? -60.62872 5.87397 -51.02845 1.000 40.68041 1394 PRO B CA 1
ATOM 6529 C C . PRO B 1 398 ? -60.68171 4.39262 -51.35665 1.000 39.84462 1394 PRO B C 1
ATOM 6530 O O . PRO B 1 398 ? -59.94639 3.61067 -50.74595 1.000 38.18545 1394 PRO B O 1
ATOM 6534 N N . SER B 1 399 ? -61.51260 3.97545 -52.31053 1.000 36.62254 1395 SER B N 1
ATOM 6535 C CA . SER B 1 399 ? -61.63759 2.55065 -52.60150 1.000 37.54714 1395 SER B CA 1
ATOM 6536 C C . SER B 1 399 ? -60.55597 2.05304 -53.56539 1.000 42.27357 1395 SER B C 1
ATOM 6537 O O . SER B 1 399 ? -60.17757 0.87266 -53.52435 1.000 40.43824 1395 SER B O 1
ATOM 6540 N N . ILE B 1 400 ? -60.06056 2.91833 -54.44942 1.000 43.27979 1396 ILE B N 1
ATOM 6541 C CA . ILE B 1 400 ? -58.90205 2.54941 -55.25491 1.000 38.65133 1396 ILE B CA 1
ATOM 6542 C C . ILE B 1 400 ? -57.66343 2.47916 -54.37652 1.000 33.71120 1396 ILE B C 1
ATOM 6543 O O . ILE B 1 400 ? -56.82153 1.58282 -54.52660 1.000 33.44663 1396 ILE B O 1
ATOM 6548 N N . LEU B 1 401 ? -57.52917 3.44375 -53.46792 1.000 32.68473 1397 LEU B N 1
ATOM 6549 C CA . LEU B 1 401 ? -56.43441 3.44631 -52.50786 1.000 38.64022 1397 LEU B CA 1
ATOM 6550 C C . LEU B 1 401 ? -56.29276 2.09433 -51.82616 1.000 41.02297 1397 LEU B C 1
ATOM 6551 O O . LEU B 1 401 ? -55.19342 1.53318 -51.75380 1.000 36.03142 1397 LEU B O 1
ATOM 6556 N N . ARG B 1 402 ? -57.40410 1.54633 -51.33166 1.000 35.07487 1398 ARG B N 1
ATOM 6557 C CA . ARG B 1 402 ? -57.34873 0.34785 -50.50702 1.000 36.56866 1398 ARG B CA 1
ATOM 6558 C C . ARG B 1 402 ? -57.40336 -0.93954 -51.30975 1.000 34.38043 1398 ARG B C 1
ATOM 6559 O O . ARG B 1 402 ? -57.46034 -2.02002 -50.71397 1.000 42.40628 1398 ARG B O 1
ATOM 6567 N N . SER B 1 403 ? -57.36013 -0.86364 -52.63677 1.000 30.27391 1399 SER B N 1
ATOM 6568 C CA . SER B 1 403 ? -57.29440 -2.06548 -53.46661 1.000 34.40696 1399 SER B CA 1
ATOM 6569 C C . SER B 1 403 ? -56.10538 -1.99458 -54.40902 1.000 40.51606 1399 SER B C 1
ATOM 6570 O O . SER B 1 403 ? -55.12305 -2.72464 -54.21287 1.000 38.77002 1399 SER B O 1
ATOM 6573 N N . SER B 1 404 ? -56.14205 -1.13085 -55.42992 1.000 38.07895 1400 SER B N 1
ATOM 6574 C CA . SER B 1 404 ? -55.00839 -1.00976 -56.34081 1.000 40.52171 1400 SER B CA 1
ATOM 6575 C C . SER B 1 404 ? -53.77241 -0.51230 -55.61090 1.000 30.56961 1400 SER B C 1
ATOM 6576 O O . SER B 1 404 ? -52.66126 -0.98492 -55.86995 1.000 40.02227 1400 SER B O 1
ATOM 6579 N N . GLY B 1 405 ? -53.94820 0.45884 -54.71427 1.000 30.38754 1401 GLY B N 1
ATOM 6580 C CA . GLY B 1 405 ? -52.82658 0.94223 -53.92279 1.000 37.77093 1401 GLY B CA 1
ATOM 6581 C C . GLY B 1 405 ? -52.08866 -0.17720 -53.21696 1.000 37.39216 1401 GLY B C 1
ATOM 6582 O O . GLY B 1 405 ? -50.86006 -0.24826 -53.25112 1.000 35.67402 1401 GLY B O 1
ATOM 6583 N N . ILE B 1 406 ? -52.83344 -1.06150 -52.55244 1.000 35.79547 1402 ILE B N 1
ATOM 6584 C CA . ILE B 1 406 ? -52.22138 -2.19170 -51.86620 1.000 32.47164 1402 ILE B CA 1
ATOM 6585 C C . ILE B 1 406 ? -51.51446 -3.09549 -52.86163 1.000 37.54651 1402 ILE B C 1
ATOM 6586 O O . ILE B 1 406 ? -50.43385 -3.62691 -52.57706 1.000 39.25876 1402 ILE B O 1
ATOM 6591 N N . GLU B 1 407 ? -52.10454 -3.29239 -54.04293 1.000 33.65765 1403 GLU B N 1
ATOM 6592 C CA . GLU B 1 407 ? -51.48111 -4.20280 -55.00065 1.000 39.77173 1403 GLU B CA 1
ATOM 6593 C C . GLU B 1 407 ? -50.18607 -3.61957 -55.56101 1.000 39.25544 1403 GLU B C 1
ATOM 6594 O O . GLU B 1 407 ? -49.22867 -4.35903 -55.82936 1.000 39.26444 1403 GLU B O 1
ATOM 6600 N N . LEU B 1 408 ? -50.12792 -2.29839 -55.73811 1.000 39.64069 1404 LEU B N 1
ATOM 6601 C CA . LEU B 1 408 ? -48.88051 -1.69097 -56.19733 1.000 45.46640 1404 LEU B CA 1
ATOM 6602 C C . LEU B 1 408 ? -47.78706 -1.81706 -55.13999 1.000 38.02112 1404 LEU B C 1
ATOM 6603 O O . LEU B 1 408 ? -46.63690 -2.14394 -55.46160 1.000 38.59241 1404 LEU B O 1
ATOM 6608 N N . LEU B 1 409 ? -48.13837 -1.55268 -53.87775 1.000 36.94207 1405 LEU B N 1
ATOM 6609 C CA . LEU B 1 409 ? -47.19308 -1.63612 -52.76809 1.000 30.11873 1405 LEU B CA 1
ATOM 6610 C C . LEU B 1 409 ? -46.47003 -2.97354 -52.73162 1.000 35.18281 1405 LEU B C 1
ATOM 6611 O O . LEU B 1 409 ? -45.23117 -3.02269 -52.69442 1.000 37.72770 1405 LEU B O 1
ATOM 6616 N N . GLN B 1 410 ? -47.22139 -4.07499 -52.74203 1.000 34.07359 1406 GLN B N 1
ATOM 6617 C CA . GLN B 1 410 ? -46.57012 -5.37198 -52.59817 1.000 36.35798 1406 GLN B CA 1
ATOM 6618 C C . GLN B 1 410 ? -45.68926 -5.67695 -53.80072 1.000 39.67489 1406 GLN B C 1
ATOM 6619 O O . GLN B 1 410 ? -44.65157 -6.34691 -53.66259 1.000 34.20676 1406 GLN B O 1
ATOM 6625 N N . MET B 1 411 ? -46.06879 -5.16932 -54.97827 1.000 33.35279 1407 MET B N 1
ATOM 6626 C CA . MET B 1 411 ? -45.21048 -5.28192 -56.15106 1.000 35.34526 1407 MET B CA 1
ATOM 6627 C C . MET B 1 411 ? -43.89829 -4.52888 -55.94769 1.000 30.65543 1407 MET B C 1
ATOM 6628 O O . MET B 1 411 ? -42.81618 -5.05262 -56.23375 1.000 34.58767 1407 MET B O 1
ATOM 6633 N N . LEU B 1 412 ? -43.97722 -3.27865 -55.48969 1.000 30.81094 1408 LEU B N 1
ATOM 6634 C CA . LEU B 1 412 ? -42.76641 -2.49314 -55.28409 1.000 34.89999 1408 LEU B CA 1
ATOM 6635 C C . LEU B 1 412 ? -41.87863 -3.11118 -54.20041 1.000 40.32550 1408 LEU B C 1
ATOM 6636 O O . LEU B 1 412 ? -40.65512 -3.19125 -54.36720 1.000 32.27530 1408 LEU B O 1
ATOM 6641 N N . TRP B 1 413 ? -42.47487 -3.56962 -53.08825 1.000 32.82051 1409 TRP B N 1
ATOM 6642 C CA . TRP B 1 413 ? -41.68834 -4.26938 -52.07065 1.000 31.79516 1409 TRP B CA 1
ATOM 6643 C C . TRP B 1 413 ? -41.02338 -5.50918 -52.64547 1.000 33.16563 1409 TRP B C 1
ATOM 6644 O O . TRP B 1 413 ? -39.88712 -5.83617 -52.28347 1.000 37.71115 1409 TRP B O 1
ATOM 6655 N N . ALA B 1 414 ? -41.72089 -6.22960 -53.52307 1.000 32.24700 1410 ALA B N 1
ATOM 6656 C CA . ALA B 1 414 ? -41.14147 -7.43924 -54.09816 1.000 40.02174 1410 ALA B CA 1
ATOM 6657 C C . ALA B 1 414 ? -39.92618 -7.14803 -54.96125 1.000 41.45974 1410 ALA B C 1
ATOM 6658 O O . ALA B 1 414 ? -39.18785 -8.07959 -55.28802 1.000 39.55215 1410 ALA B O 1
ATOM 6660 N N . HIS B 1 415 ? -39.72211 -5.89108 -55.35732 1.000 39.78511 1411 HIS B N 1
ATOM 6661 C CA . HIS B 1 415 ? -38.58064 -5.50818 -56.17632 1.000 45.35869 1411 HIS B CA 1
ATOM 6662 C C . HIS B 1 415 ? -37.65691 -4.54931 -55.43814 1.000 45.67600 1411 HIS B C 1
ATOM 6663 O O . HIS B 1 415 ? -36.91628 -3.79764 -56.07406 1.000 43.89490 1411 HIS B O 1
ATOM 6670 N N . GLY B 1 416 ? -37.69858 -4.55484 -54.10393 1.000 43.21157 1412 GLY B N 1
ATOM 6671 C CA . GLY B 1 416 ? -36.69309 -3.86491 -53.31673 1.000 43.05450 1412 GLY B CA 1
ATOM 6672 C C . GLY B 1 416 ? -36.85434 -2.36855 -53.26828 1.000 44.65545 1412 GLY B C 1
ATOM 6673 O O . GLY B 1 416 ? -35.93612 -1.66375 -52.84605 1.000 46.79210 1412 GLY B O 1
ATOM 6674 N N . ILE B 1 417 ? -37.99593 -1.86335 -53.69503 1.000 42.24867 1413 ILE B N 1
ATOM 6675 C CA . ILE B 1 417 ? -38.26708 -0.43408 -53.69222 1.000 37.92818 1413 ILE B CA 1
ATOM 6676 C C . ILE B 1 417 ? -39.00386 -0.09109 -52.40942 1.000 39.09276 1413 ILE B C 1
ATOM 6677 O O . ILE B 1 417 ? -40.00144 -0.73886 -52.07607 1.000 38.14299 1413 ILE B O 1
ATOM 6682 N N . SER B 1 418 ? -38.53240 0.93092 -51.69220 1.000 38.08091 1414 SER B N 1
ATOM 6683 C CA . SER B 1 418 ? -39.21355 1.35518 -50.47299 1.000 40.11011 1414 SER B CA 1
ATOM 6684 C C . SER B 1 418 ? -40.44714 2.18888 -50.81590 1.000 40.57795 1414 SER B C 1
ATOM 6685 O O . SER B 1 418 ? -40.37196 3.12844 -51.62010 1.000 33.82726 1414 SER B O 1
ATOM 6688 N N . ALA B 1 419 ? -41.57996 1.85021 -50.18994 1.000 35.11312 1415 ALA B N 1
ATOM 6689 C CA . ALA B 1 419 ? -42.87433 2.40389 -50.57457 1.000 32.22172 1415 ALA B CA 1
ATOM 6690 C C . ALA B 1 419 ? -43.85915 2.32218 -49.41073 1.000 31.53857 1415 ALA B C 1
ATOM 6691 O O . ALA B 1 419 ? -43.81612 1.38855 -48.60255 1.000 31.73262 1415 ALA B O 1
ATOM 6693 N N . GLU B 1 420 ? -44.74485 3.30715 -49.33378 1.000 26.57265 1416 GLU B N 1
ATOM 6694 C CA . GLU B 1 420 ? -45.76178 3.31001 -48.29027 1.000 32.75041 1416 GLU B CA 1
ATOM 6695 C C . GLU B 1 420 ? -47.04819 3.91324 -48.83650 1.000 35.75708 1416 GLU B C 1
ATOM 6696 O O . GLU B 1 420 ? -47.02249 4.73758 -49.75983 1.000 29.84861 1416 GLU B O 1
ATOM 6702 N N . LEU B 1 421 ? -48.16959 3.49385 -48.24669 1.000 34.24816 1417 LEU B N 1
ATOM 6703 C CA . LEU B 1 421 ? -49.48776 3.94650 -48.66480 1.000 28.66737 1417 LEU B CA 1
ATOM 6704 C C . LEU B 1 421 ? -49.79852 5.31525 -48.07184 1.000 33.45309 1417 LEU B C 1
ATOM 6705 O O . LEU B 1 421 ? -49.48163 5.59321 -46.91364 1.000 31.16444 1417 LEU B O 1
ATOM 6710 N N . ALA B 1 422 ? -50.44148 6.16863 -48.86049 1.000 29.67156 1418 ALA B N 1
ATOM 6711 C CA . ALA B 1 422 ? -50.83392 7.46291 -48.32817 1.000 32.41241 1418 ALA B CA 1
ATOM 6712 C C . ALA B 1 422 ? -52.15730 7.38160 -47.57269 1.000 35.33055 1418 ALA B C 1
ATOM 6713 O O . ALA B 1 422 ? -52.94727 6.45237 -47.73932 1.000 34.51032 1418 ALA B O 1
ATOM 6715 N N A ARG B 1 423 ? -52.39076 8.38053 -46.72872 0.486 36.54673 1419 ARG B N 1
ATOM 6716 N N B ARG B 1 423 ? -52.38953 8.38451 -46.73029 0.514 36.54300 1419 ARG B N 1
ATOM 6717 C CA A ARG B 1 423 ? -53.72507 8.57256 -46.19663 0.486 38.57741 1419 ARG B CA 1
ATOM 6718 C CA B ARG B 1 423 ? -53.71297 8.60619 -46.17648 0.514 38.59724 1419 ARG B CA 1
ATOM 6719 C C A ARG B 1 423 ? -54.65069 9.03435 -47.31792 0.486 39.17919 1419 ARG B C 1
ATOM 6720 C C B ARG B 1 423 ? -54.63529 9.13403 -47.27476 0.514 39.17085 1419 ARG B C 1
ATOM 6721 O O A ARG B 1 423 ? -54.21947 9.32049 -48.43773 0.486 34.88739 1419 ARG B O 1
ATOM 6722 O O B ARG B 1 423 ? -54.18765 9.54572 -48.34749 0.514 35.01847 1419 ARG B O 1
ATOM 6737 N N . ASP B 1 424 ? -55.93962 9.10006 -47.00614 1.000 42.63413 1420 ASP B N 1
ATOM 6738 C CA . ASP B 1 424 ? -56.90514 9.64701 -47.94721 1.000 39.54707 1420 ASP B CA 1
ATOM 6739 C C . ASP B 1 424 ? -56.63042 11.12817 -48.16442 1.000 39.79205 1420 ASP B C 1
ATOM 6740 O O . ASP B 1 424 ? -56.23333 11.84573 -47.24315 1.000 37.79613 1420 ASP B O 1
ATOM 6745 N N . ALA B 1 425 ? -56.84171 11.57709 -49.39563 1.000 37.79248 1421 ALA B N 1
ATOM 6746 C CA . ALA B 1 425 ? -56.71985 12.97553 -49.77195 1.000 43.56743 1421 ALA B CA 1
ATOM 6747 C C . ALA B 1 425 ? -57.76483 13.26429 -50.83883 1.000 45.54732 1421 ALA B C 1
ATOM 6748 O O . ALA B 1 425 ? -58.18767 12.36325 -51.56192 1.000 41.74068 1421 ALA B O 1
ATOM 6750 N N . ARG B 1 426 ? -58.18440 14.52201 -50.93179 1.000 48.94345 1422 ARG B N 1
ATOM 6751 C CA . ARG B 1 426 ? -59.19348 14.89634 -51.91198 1.000 53.43827 1422 ARG B CA 1
ATOM 6752 C C . ARG B 1 426 ? -58.61390 15.53228 -53.17014 1.000 54.45476 1422 ARG B C 1
ATOM 6753 O O . ARG B 1 426 ? -59.26657 15.48630 -54.21619 1.000 55.39818 1422 ARG B O 1
ATOM 6761 N N . SER B 1 427 ? -57.41620 16.10304 -53.10567 1.000 53.29689 1423 SER B N 1
ATOM 6762 C CA . SER B 1 427 ? -56.83923 16.83333 -54.22614 1.000 51.90301 1423 SER B CA 1
ATOM 6763 C C . SER B 1 427 ? -55.32574 16.79938 -54.08943 1.000 52.52505 1423 SER B C 1
ATOM 6764 O O . SER B 1 427 ? -54.80489 16.52474 -53.00244 1.000 51.81712 1423 SER B O 1
ATOM 6767 N N . PRO B 1 428 ? -54.58989 17.06834 -55.17916 1.000 53.72424 1424 PRO B N 1
ATOM 6768 C CA . PRO B 1 428 ? -53.12299 17.14041 -55.04917 1.000 48.86812 1424 PRO B CA 1
ATOM 6769 C C . PRO B 1 428 ? -52.67682 18.18796 -54.04820 1.000 49.06208 1424 PRO B C 1
ATOM 6770 O O . PRO B 1 428 ? -51.74999 17.94773 -53.26365 1.000 49.16384 1424 PRO B O 1
ATOM 6774 N N . GLU B 1 429 ? -53.33036 19.34810 -54.04746 1.000 48.15710 1425 GLU B N 1
ATOM 6775 C CA . GLU B 1 429 ? -53.01222 20.37971 -53.07124 1.000 52.84461 1425 GLU B CA 1
ATOM 6776 C C . GLU B 1 429 ? -53.13730 19.83927 -51.65181 1.000 53.42319 1425 GLU B C 1
ATOM 6777 O O . GLU B 1 429 ? -52.22221 19.99466 -50.83312 1.000 45.34243 1425 GLU B O 1
ATOM 6783 N N . ASP B 1 430 ? -54.25299 19.16084 -51.35480 1.000 52.90284 1426 ASP B N 1
ATOM 6784 C CA . ASP B 1 430 ? -54.47862 18.65873 -50.00160 1.000 51.17658 1426 ASP B CA 1
ATOM 6785 C C . ASP B 1 430 ? -53.52021 17.52718 -49.64247 1.000 45.29710 1426 ASP B C 1
ATOM 6786 O O . ASP B 1 430 ? -53.16459 17.36864 -48.47002 1.000 41.23966 1426 ASP B O 1
ATOM 6791 N N . LEU B 1 431 ? -53.10487 16.72757 -50.62432 1.000 43.20550 1427 LEU B N 1
ATOM 6792 C CA . LEU B 1 431 ? -52.15117 15.65830 -50.35473 1.000 40.15611 1427 LEU B CA 1
ATOM 6793 C C . LEU B 1 431 ? -50.79848 16.21975 -49.93842 1.000 45.73398 1427 LEU B C 1
ATOM 6794 O O . LEU B 1 431 ? -50.19505 15.75420 -48.96320 1.000 43.56399 1427 LEU B O 1
ATOM 6799 N N . LEU B 1 432 ? -50.29418 17.21065 -50.68109 1.000 39.97587 1428 LEU B N 1
ATOM 6800 C CA . LEU B 1 432 ? -48.94809 17.71411 -50.41344 1.000 44.52495 1428 LEU B CA 1
ATOM 6801 C C . LEU B 1 432 ? -48.90766 18.50981 -49.11959 1.000 42.89950 1428 LEU B C 1
ATOM 6802 O O . LEU B 1 432 ? -47.88185 18.52423 -48.42573 1.000 44.48754 1428 LEU B O 1
ATOM 6807 N N . THR B 1 433 ? -50.01465 19.16563 -48.78128 1.000 37.32174 1429 THR B N 1
ATOM 6808 C CA . THR B 1 433 ? -50.15294 19.79867 -47.47468 1.000 43.62398 1429 THR B CA 1
ATOM 6809 C C . THR B 1 433 ? -50.08523 18.76982 -46.35229 1.000 48.30116 1429 THR B C 1
ATOM 6810 O O . THR B 1 433 ? -49.36756 18.95735 -45.35823 1.000 45.84712 1429 THR B O 1
ATOM 6814 N N . THR B 1 434 ? -50.83436 17.67335 -46.49081 1.000 38.80626 1430 THR B N 1
ATOM 6815 C CA . THR B 1 434 ? -50.82065 16.64792 -45.45356 1.000 43.92614 1430 THR B CA 1
ATOM 6816 C C . THR B 1 434 ? -49.42139 16.08099 -45.27164 1.000 46.49821 1430 THR B C 1
ATOM 6817 O O . THR B 1 434 ? -49.00299 15.77914 -44.14629 1.000 42.12302 1430 THR B O 1
ATOM 6821 N N . TYR B 1 435 ? -48.67129 15.96148 -46.36703 1.000 37.41988 1431 TYR B N 1
ATOM 6822 C CA . TYR B 1 435 ? -47.33438 15.38836 -46.34543 1.000 39.15123 1431 TYR B CA 1
ATOM 6823 C C . TYR B 1 435 ? -46.23830 16.45665 -46.36668 1.000 41.33492 1431 TYR B C 1
ATOM 6824 O O . TYR B 1 435 ? -45.10631 16.16923 -46.77322 1.000 38.85267 1431 TYR B O 1
ATOM 6833 N N . ARG B 1 436 ? -46.54947 17.67272 -45.88575 1.000 39.34121 1432 ARG B N 1
ATOM 6834 C CA . ARG B 1 436 ? -45.60242 18.78830 -45.94728 1.000 41.74766 1432 ARG B CA 1
ATOM 6835 C C . ARG B 1 436 ? -44.32952 18.51474 -45.14934 1.000 44.24313 1432 ARG B C 1
ATOM 6836 O O . ARG B 1 436 ? -43.27304 19.07343 -45.46924 1.000 51.05021 1432 ARG B O 1
ATOM 6844 N N . ASP B 1 437 ? -44.39234 17.66702 -44.12298 1.000 42.27023 1433 ASP B N 1
ATOM 6845 C CA . ASP B 1 437 ? -43.20072 17.37392 -43.32919 1.000 48.48953 1433 ASP B CA 1
ATOM 6846 C C . ASP B 1 437 ? -42.41137 16.17093 -43.84509 1.000 47.51354 1433 ASP B C 1
ATOM 6847 O O . ASP B 1 437 ? -41.39896 15.81123 -43.23594 1.000 49.26435 1433 ASP B O 1
ATOM 6852 N N . GLU B 1 438 ? -42.83496 15.54266 -44.93889 1.000 37.52913 1434 GLU B N 1
ATOM 6853 C CA . GLU B 1 438 ? -42.17541 14.35424 -45.46681 1.000 42.96527 1434 GLU B CA 1
ATOM 6854 C C . GLU B 1 438 ? -41.41553 14.69965 -46.73554 1.000 42.42126 1434 GLU B C 1
ATOM 6855 O O . GLU B 1 438 ? -41.62683 15.74336 -47.35353 1.000 44.01320 1434 GLU B O 1
ATOM 6861 N N . SER B 1 439 ? -40.53518 13.79076 -47.13275 1.000 34.88298 1435 SER B N 1
ATOM 6862 C CA . SER B 1 439 ? -39.71629 13.98832 -48.32057 1.000 44.18318 1435 SER B CA 1
ATOM 6863 C C . SER B 1 439 ? -39.60197 12.66881 -49.06707 1.000 42.77895 1435 SER B C 1
ATOM 6864 O O . SER B 1 439 ? -38.88194 11.76982 -48.62459 1.000 41.46462 1435 SER B O 1
ATOM 6867 N N . TYR B 1 440 ? -40.28322 12.55407 -50.20457 1.000 38.97061 1436 TYR B N 1
ATOM 6868 C CA . TYR B 1 440 ? -40.18462 11.36531 -51.03523 1.000 38.94862 1436 TYR B CA 1
ATOM 6869 C C . TYR B 1 440 ? -39.39249 11.65583 -52.30311 1.000 44.94080 1436 TYR B C 1
ATOM 6870 O O . TYR B 1 440 ? -39.17609 12.81212 -52.68333 1.000 43.22596 1436 TYR B O 1
ATOM 6879 N N . SER B 1 441 ? -38.96295 10.57736 -52.95887 1.000 36.41416 1437 SER B N 1
ATOM 6880 C CA . SER B 1 441 ? -38.43859 10.70601 -54.31011 1.000 41.49467 1437 SER B CA 1
ATOM 6881 C C . SER B 1 441 ? -39.56359 10.85916 -55.33563 1.000 48.36949 1437 SER B C 1
ATOM 6882 O O . SER B 1 441 ? -39.48837 11.72802 -56.21261 1.000 45.72574 1437 SER B O 1
ATOM 6885 N N . TRP B 1 442 ? -40.61834 10.04115 -55.23163 1.000 41.71602 1438 TRP B N 1
ATOM 6886 C CA . TRP B 1 442 ? -41.76203 10.10523 -56.13455 1.000 39.92987 1438 TRP B CA 1
ATOM 6887 C C . TRP B 1 442 ? -43.05825 9.94261 -55.35434 1.000 40.45476 1438 TRP B C 1
ATOM 6888 O O . TRP B 1 442 ? -43.11285 9.19285 -54.37721 1.000 37.41430 1438 TRP B O 1
ATOM 6899 N N . ILE B 1 443 ? -44.10171 10.64226 -55.81439 1.000 36.95230 1439 ILE B N 1
ATOM 6900 C CA . ILE B 1 443 ? -45.47838 10.51167 -55.32200 1.000 34.29678 1439 ILE B CA 1
ATOM 6901 C C . ILE B 1 443 ? -46.31070 9.95101 -56.47136 1.000 40.79691 1439 ILE B C 1
ATOM 6902 O O . ILE B 1 443 ? -46.49170 10.62493 -57.49659 1.000 40.05663 1439 ILE B O 1
ATOM 6907 N N . VAL B 1 444 ? -46.79278 8.71303 -56.32057 1.000 36.26774 1440 VAL B N 1
ATOM 6908 C CA . VAL B 1 444 ? -47.58620 8.02780 -57.34115 1.000 33.25161 1440 VAL B CA 1
ATOM 6909 C C . VAL B 1 444 ? -49.05855 8.18144 -56.98576 1.000 38.71265 1440 VAL B C 1
ATOM 6910 O O . VAL B 1 444 ? -49.47426 7.82934 -55.87723 1.000 35.32509 1440 VAL B O 1
ATOM 6914 N N . ILE B 1 445 ? -49.84880 8.69315 -57.92263 1.000 34.59099 1441 ILE B N 1
ATOM 6915 C CA . ILE B 1 445 ? -51.27849 8.89295 -57.73164 1.000 34.32082 1441 ILE B CA 1
ATOM 6916 C C . ILE B 1 445 ? -51.99558 7.94158 -58.66931 1.000 39.57963 1441 ILE B C 1
ATOM 6917 O O . ILE B 1 445 ? -51.73397 7.93622 -59.88037 1.000 44.68736 1441 ILE B O 1
ATOM 6922 N N . ILE B 1 446 ? -52.86870 7.11050 -58.10956 1.000 34.44541 1442 ILE B N 1
ATOM 6923 C CA . ILE B 1 446 ? -53.58447 6.10740 -58.88661 1.000 38.23793 1442 ILE B CA 1
ATOM 6924 C C . ILE B 1 446 ? -54.90152 6.71510 -59.34589 1.000 43.39523 1442 ILE B C 1
ATOM 6925 O O . ILE B 1 446 ? -55.75121 7.07144 -58.51884 1.000 38.66516 1442 ILE B O 1
ATOM 6930 N N . LYS B 1 447 ? -55.05312 6.85773 -60.66396 1.000 45.55888 1443 LYS B N 1
ATOM 6931 C CA . LYS B 1 447 ? -56.26593 7.37193 -61.28333 1.000 45.53063 1443 LYS B CA 1
ATOM 6932 C C . LYS B 1 447 ? -57.19479 6.21477 -61.65282 1.000 55.62731 1443 LYS B C 1
ATOM 6933 O O . LYS B 1 447 ? -56.86411 5.03642 -61.49311 1.000 45.10098 1443 LYS B O 1
ATOM 6939 N N . GLN B 1 448 ? -58.36870 6.55119 -62.18066 1.000 66.70917 1444 GLN B N 1
ATOM 6940 C CA . GLN B 1 448 ? -59.27659 5.52349 -62.67586 1.000 67.64109 1444 GLN B CA 1
ATOM 6941 C C . GLN B 1 448 ? -58.67921 4.82864 -63.90003 1.000 68.80709 1444 GLN B C 1
ATOM 6942 O O . GLN B 1 448 ? -57.85203 5.39332 -64.62274 1.000 68.21729 1444 GLN B O 1
ATOM 6948 N N . GLU B 1 449 ? -59.08015 3.57046 -64.10053 1.000 71.36683 1445 GLU B N 1
ATOM 6949 C CA . GLU B 1 449 ? -58.78348 2.80986 -65.32083 1.000 72.74259 1445 GLU B CA 1
ATOM 6950 C C . GLU B 1 449 ? -57.29495 2.48083 -65.46846 1.000 68.13052 1445 GLU B C 1
ATOM 6951 O O . GLU B 1 449 ? -56.75783 2.48546 -66.57768 1.000 68.19208 1445 GLU B O 1
ATOM 6957 N N . SER B 1 450 ? -56.62827 2.19197 -64.34585 1.000 67.01247 1446 SER B N 1
ATOM 6958 C CA . SER B 1 450 ? -55.28090 1.61178 -64.33820 1.000 60.14777 1446 SER B CA 1
ATOM 6959 C C . SER B 1 450 ? -54.22250 2.59547 -64.85165 1.000 56.28503 1446 SER B C 1
ATOM 6960 O O . SER B 1 450 ? -53.26132 2.20476 -65.51760 1.000 53.22794 1446 SER B O 1
ATOM 6963 N N . GLN B 1 451 ? -54.38215 3.87385 -64.52053 1.000 54.29682 1447 GLN B N 1
ATOM 6964 C CA . GLN B 1 451 ? -53.44923 4.91458 -64.93047 1.000 59.54147 1447 GLN B CA 1
ATOM 6965 C C . GLN B 1 451 ? -52.80834 5.56266 -63.70478 1.000 51.92198 1447 GLN B C 1
ATOM 6966 O O . GLN B 1 451 ? -53.48945 5.84186 -62.70881 1.000 50.89223 1447 GLN B O 1
ATOM 6972 N N . LEU B 1 452 ? -51.50116 5.81406 -63.78950 1.000 46.98738 1448 LEU B N 1
ATOM 6973 C CA . LEU B 1 452 ? -50.72425 6.38990 -62.69638 1.000 44.21216 1448 LEU B CA 1
ATOM 6974 C C . LEU B 1 452 ? -50.18186 7.75626 -63.08401 1.000 44.14153 1448 LEU B C 1
ATOM 6975 O O . LEU B 1 452 ? -49.53508 7.89212 -64.12822 1.000 50.72362 1448 LEU B O 1
ATOM 6980 N N . LYS B 1 453 ? -50.41552 8.75443 -62.23012 1.000 39.77448 1449 LYS B N 1
ATOM 6981 C CA . LYS B 1 453 ? -49.76009 10.05405 -62.33432 1.000 35.54077 1449 LYS B CA 1
ATOM 6982 C C . LYS B 1 453 ? -48.59190 10.06183 -61.35941 1.000 42.74185 1449 LYS B C 1
ATOM 6983 O O . LYS B 1 453 ? -48.78196 9.82344 -60.16333 1.000 38.25555 1449 LYS B O 1
ATOM 6989 N N . ILE B 1 454 ? -47.39174 10.31910 -61.86994 1.000 38.64043 1450 ILE B N 1
ATOM 6990 C CA . ILE B 1 454 ? -46.15915 10.24397 -61.09014 1.000 37.98910 1450 ILE B CA 1
ATOM 6991 C C . ILE B 1 454 ? -45.59705 11.64894 -60.93979 1.000 41.26174 1450 ILE B C 1
ATOM 6992 O O . ILE B 1 454 ? -45.20772 12.27725 -61.93257 1.000 41.50100 1450 ILE B O 1
ATOM 6997 N N . LYS B 1 455 ? -45.55593 12.14785 -59.70519 1.000 32.63018 1451 LYS B N 1
ATOM 6998 C CA . LYS B 1 455 ? -44.91848 13.41788 -59.39000 1.000 37.43318 1451 LYS B CA 1
ATOM 6999 C C . LYS B 1 455 ? -43.50058 13.13430 -58.90304 1.000 44.97518 1451 LYS B C 1
ATOM 7000 O O . LYS B 1 455 ? -43.30986 12.42032 -57.90993 1.000 42.00966 1451 LYS B O 1
ATOM 7006 N N . THR B 1 456 ? -42.51170 13.66631 -59.61980 1.000 45.46691 1452 THR B N 1
ATOM 7007 C CA . THR B 1 456 ? -41.11717 13.53132 -59.22691 1.000 41.20672 1452 THR B CA 1
ATOM 7008 C C . THR B 1 456 ? -40.77161 14.62480 -58.22502 1.000 46.73498 1452 THR B C 1
ATOM 7009 O O . THR B 1 456 ? -40.88572 15.81923 -58.52585 1.000 40.73144 1452 THR B O 1
ATOM 7013 N N . MET B 1 457 ? -40.37150 14.21618 -57.02326 1.000 47.68961 1453 MET B N 1
ATOM 7014 C CA . MET B 1 457 ? -40.11861 15.15971 -55.95111 1.000 48.02474 1453 MET B CA 1
ATOM 7015 C C . MET B 1 457 ? -38.64010 15.34371 -55.63164 1.000 55.51185 1453 MET B C 1
ATOM 7016 O O . MET B 1 457 ? -38.28765 16.35593 -55.01994 1.000 62.46175 1453 MET B O 1
ATOM 7021 N N . HIS B 1 458 ? -37.76522 14.41532 -56.04040 1.000 55.63727 1454 HIS B N 1
ATOM 7022 C CA . HIS B 1 458 ? -36.34824 14.55428 -55.71774 1.000 62.36543 1454 HIS B CA 1
ATOM 7023 C C . HIS B 1 458 ? -35.62260 15.53505 -56.63713 1.000 67.36752 1454 HIS B C 1
ATOM 7024 O O . HIS B 1 458 ? -34.43489 15.79807 -56.42144 1.000 68.92483 1454 HIS B O 1
ATOM 7031 N N . ARG B 1 459 ? -36.30535 16.06576 -57.65397 1.000 67.76179 1455 ARG B N 1
ATOM 7032 C CA . ARG B 1 459 ? -35.84318 17.19927 -58.44801 1.000 69.22381 1455 ARG B CA 1
ATOM 7033 C C . ARG B 1 459 ? -36.98390 18.20739 -58.53392 1.000 72.05220 1455 ARG B C 1
ATOM 7034 O O . ARG B 1 459 ? -37.99914 18.05604 -57.84431 1.000 72.53753 1455 ARG B O 1
ATOM 7042 N N . LYS B 1 460 ? -36.84469 19.23680 -59.36259 1.000 70.55764 1456 LYS B N 1
ATOM 7043 C CA . LYS B 1 460 ? -37.97675 20.11574 -59.62539 1.000 75.73332 1456 LYS B CA 1
ATOM 7044 C C . LYS B 1 460 ? -38.10969 20.49368 -61.09081 1.000 73.13112 1456 LYS B C 1
ATOM 7045 O O . LYS B 1 460 ? -39.07895 21.17112 -61.44923 1.000 74.67168 1456 LYS B O 1
ATOM 7051 N N . ASP B 1 461 ? -37.17905 20.07351 -61.94221 1.000 71.59036 1457 ASP B N 1
ATOM 7052 C CA . ASP B 1 461 ? -37.22618 20.31927 -63.37477 1.000 66.60743 1457 ASP B CA 1
ATOM 7053 C C . ASP B 1 461 ? -37.97303 19.23833 -64.14058 1.000 64.69172 1457 ASP B C 1
ATOM 7054 O O . ASP B 1 461 ? -37.99948 19.28262 -65.37352 1.000 66.63147 1457 ASP B O 1
ATOM 7059 N N . VAL B 1 462 ? -38.56214 18.26599 -63.45347 1.000 60.10552 1458 VAL B N 1
ATOM 7060 C CA . VAL B 1 462 ? -39.12090 17.07658 -64.07987 1.000 57.54911 1458 VAL B CA 1
ATOM 7061 C C . VAL B 1 462 ? -40.64929 17.17517 -64.00512 1.000 55.18839 1458 VAL B C 1
ATOM 7062 O O . VAL B 1 462 ? -41.19884 17.33734 -62.90899 1.000 48.96239 1458 VAL B O 1
ATOM 7066 N N . PRO B 1 463 ? -41.35168 17.09908 -65.13075 1.000 52.57756 1459 PRO B N 1
ATOM 7067 C CA . PRO B 1 463 ? -42.80802 17.26171 -65.10704 1.000 44.25734 1459 PRO B CA 1
ATOM 7068 C C . PRO B 1 463 ? -43.51061 15.95845 -64.76283 1.000 44.40096 1459 PRO B C 1
ATOM 7069 O O . PRO B 1 463 ? -42.94706 14.86817 -64.88143 1.000 40.47395 1459 PRO B O 1
ATOM 7073 N N . ASP B 1 464 ? -44.77090 16.09647 -64.33532 1.000 41.67195 1460 ASP B N 1
ATOM 7074 C CA . ASP B 1 464 ? -45.58708 14.93026 -64.01281 1.000 43.07190 1460 ASP B CA 1
ATOM 7075 C C . ASP B 1 464 ? -45.81951 14.08199 -65.25495 1.000 49.23429 1460 ASP B C 1
ATOM 7076 O O . ASP B 1 464 ? -46.08059 14.60199 -66.34467 1.000 55.59765 1460 ASP B O 1
ATOM 7081 N N . ALA B 1 465 ? -45.74973 12.76688 -65.08765 1.000 46.51304 1461 ALA B N 1
ATOM 7082 C CA . ALA B 1 465 ? -45.94256 11.82664 -66.18466 1.000 43.58136 1461 ALA B CA 1
ATOM 7083 C C . ALA B 1 465 ? -47.06420 10.85864 -65.84220 1.000 51.07932 1461 ALA B C 1
ATOM 7084 O O . ALA B 1 465 ? -47.07428 10.26933 -64.75596 1.000 44.50151 1461 ALA B O 1
ATOM 7086 N N . ASP B 1 466 ? -48.00458 10.69789 -66.76494 1.000 45.60348 1462 ASP B N 1
ATOM 7087 C CA . ASP B 1 466 ? -48.98112 9.62795 -66.67746 1.000 41.63427 1462 ASP B CA 1
ATOM 7088 C C . ASP B 1 466 ? -48.43005 8.39947 -67.39190 1.000 46.97322 1462 ASP B C 1
ATOM 7089 O O . ASP B 1 466 ? -47.92309 8.49694 -68.51464 1.000 41.96674 1462 ASP B O 1
ATOM 7094 N N . ILE B 1 467 ? -48.51778 7.24539 -66.73598 1.000 42.31519 1463 ILE B N 1
ATOM 7095 C CA . ILE B 1 467 ? -48.07903 5.98578 -67.31426 1.000 38.90939 1463 ILE B CA 1
ATOM 7096 C C . ILE B 1 467 ? -49.12820 4.92711 -67.01795 1.000 47.24688 1463 ILE B C 1
ATOM 7097 O O . ILE B 1 467 ? -50.02814 5.11363 -66.19546 1.000 43.70141 1463 ILE B O 1
ATOM 7102 N N . GLN B 1 468 ? -48.98669 3.79483 -67.68939 1.000 46.86531 1464 GLN B N 1
ATOM 7103 C CA . GLN B 1 468 ? -49.80204 2.64166 -67.36566 1.000 51.49219 1464 GLN B CA 1
ATOM 7104 C C . GLN B 1 468 ? -49.24702 1.94553 -66.13221 1.000 55.09654 1464 GLN B C 1
ATOM 7105 O O . GLN B 1 468 ? -48.02543 1.82709 -65.96673 1.000 50.67442 1464 GLN B O 1
ATOM 7111 N N . ALA B 1 469 ? -50.16086 1.48998 -65.26225 1.000 54.88789 1465 ALA B N 1
ATOM 7112 C CA . ALA B 1 469 ? -49.75718 0.80715 -64.03551 1.000 52.59956 1465 ALA B CA 1
ATOM 7113 C C . ALA B 1 469 ? -48.76498 -0.30572 -64.32586 1.000 47.19472 1465 ALA B C 1
ATOM 7114 O O . ALA B 1 469 ? -47.79373 -0.49127 -63.58439 1.000 48.60254 1465 ALA B O 1
ATOM 7116 N N . LYS B 1 470 ? -48.96774 -1.02845 -65.43038 1.000 48.35379 1466 LYS B N 1
ATOM 7117 C CA . LYS B 1 470 ? -48.09597 -2.14933 -65.77109 1.000 43.98169 1466 LYS B CA 1
ATOM 7118 C C . LYS B 1 470 ? -46.65924 -1.72513 -66.02038 1.000 52.74466 1466 LYS B C 1
ATOM 7119 O O . LYS B 1 470 ? -45.77407 -2.58587 -66.06925 1.000 53.84102 1466 LYS B O 1
ATOM 7121 N N . ASP B 1 471 ? -46.39928 -0.43122 -66.19139 1.000 50.08808 1467 ASP B N 1
ATOM 7122 C CA . ASP B 1 471 ? -45.05432 0.03639 -66.50165 1.000 50.07607 1467 ASP B CA 1
ATOM 7123 C C . ASP B 1 471 ? -44.37470 0.72516 -65.32397 1.000 48.52784 1467 ASP B C 1
ATOM 7124 O O . ASP B 1 471 ? -43.28300 1.27742 -65.49717 1.000 52.20650 1467 ASP B O 1
ATOM 7129 N N . LEU B 1 472 ? -44.99385 0.71277 -64.13436 1.000 49.66568 1468 LEU B N 1
ATOM 7130 C CA . LEU B 1 472 ? -44.43088 1.43500 -62.99234 1.000 51.13599 1468 LEU B CA 1
ATOM 7131 C C . LEU B 1 472 ? -43.01250 0.97356 -62.68243 1.000 48.30577 1468 LEU B C 1
ATOM 7132 O O . LEU B 1 472 ? -42.11943 1.80233 -62.46109 1.000 48.47318 1468 LEU B O 1
ATOM 7137 N N . LEU B 1 473 ? -42.77654 -0.34016 -62.68403 1.000 48.43980 1469 LEU B N 1
ATOM 7138 C CA . LEU B 1 473 ? -41.44333 -0.84041 -62.35372 1.000 47.30812 1469 LEU B CA 1
ATOM 7139 C C . LEU B 1 473 ? -40.41572 -0.38253 -63.37917 1.000 49.40579 1469 LEU B C 1
ATOM 7140 O O . LEU B 1 473 ? -39.32614 0.08400 -63.02054 1.000 49.48003 1469 LEU B O 1
ATOM 7145 N N . ALA B 1 474 ? -40.74281 -0.50957 -64.66836 1.000 51.33796 1470 ALA B N 1
ATOM 7146 C CA . ALA B 1 474 ? -39.81228 -0.06609 -65.70355 1.000 48.92073 1470 ALA B CA 1
ATOM 7147 C C . ALA B 1 474 ? -39.55673 1.43394 -65.60544 1.000 48.07690 1470 ALA B C 1
ATOM 7148 O O . ALA B 1 474 ? -38.41149 1.88429 -65.70775 1.000 45.37240 1470 ALA B O 1
ATOM 7150 N N . TRP B 1 475 ? -40.61219 2.22289 -65.38366 1.000 49.43319 1471 TRP B N 1
ATOM 7151 C CA . TRP B 1 475 ? -40.44445 3.67126 -65.30041 1.000 47.35241 1471 TRP B CA 1
ATOM 7152 C C . TRP B 1 475 ? -39.52551 4.06424 -64.14499 1.000 51.58897 1471 TRP B C 1
ATOM 7153 O O . TRP B 1 475 ? -38.64623 4.92615 -64.29984 1.000 48.08701 1471 TRP B O 1
ATOM 7164 N N . LEU B 1 476 ? -39.70836 3.43984 -62.97812 1.000 50.23379 1472 LEU B N 1
ATOM 7165 C CA . LEU B 1 476 ? -38.86429 3.75628 -61.82864 1.000 51.58906 1472 LEU B CA 1
ATOM 7166 C C . LEU B 1 476 ? -37.42289 3.30962 -62.05687 1.000 55.25774 1472 LEU B C 1
ATOM 7167 O O . LEU B 1 476 ? -36.48019 4.05806 -61.77201 1.000 62.76574 1472 LEU B O 1
ATOM 7172 N N . LYS B 1 477 ? -37.22834 2.09499 -62.57504 1.000 53.98011 1473 LYS B N 1
ATOM 7173 C CA . LYS B 1 477 ? -35.87540 1.63539 -62.88067 1.000 56.19891 1473 LYS B CA 1
ATOM 7174 C C . LYS B 1 477 ? -35.19969 2.55888 -63.88389 1.000 60.72776 1473 LYS B C 1
ATOM 7175 O O . LYS B 1 477 ? -34.07767 3.02542 -63.66020 1.000 65.46980 1473 LYS B O 1
ATOM 7177 N N . ALA B 1 478 ? -35.87944 2.84755 -64.99530 1.000 63.91495 1474 ALA B N 1
ATOM 7178 C CA . ALA B 1 478 ? -35.30522 3.70667 -66.02352 1.000 65.44489 1474 ALA B CA 1
ATOM 7179 C C . ALA B 1 478 ? -35.06497 5.12819 -65.52960 1.000 68.28421 1474 ALA B C 1
ATOM 7180 O O . ALA B 1 478 ? -34.23986 5.84164 -66.11288 1.000 73.35686 1474 ALA B O 1
ATOM 7182 N N . GLU B 1 479 ? -35.75935 5.55372 -64.47102 1.000 63.95237 1475 GLU B N 1
ATOM 7183 C CA . GLU B 1 479 ? -35.55159 6.88800 -63.92155 1.000 67.59278 1475 GLU B CA 1
ATOM 7184 C C . GLU B 1 479 ? -34.18146 7.03735 -63.26908 1.000 72.92921 1475 GLU B C 1
ATOM 7185 O O . GLU B 1 479 ? -33.71902 8.16760 -63.07747 1.000 75.66752 1475 GLU B O 1
ATOM 7191 N N . ILE B 1 480 ? -33.51816 5.93170 -62.94120 1.000 73.10874 1476 ILE B N 1
ATOM 7192 C CA . ILE B 1 480 ? -32.23480 5.98380 -62.25158 1.000 72.76931 1476 ILE B CA 1
ATOM 7193 C C . ILE B 1 480 ? -31.13335 5.34087 -63.09587 1.000 70.51737 1476 ILE B C 1
ATOM 7194 O O . ILE B 1 480 ? -30.57962 5.96710 -64.00327 1.000 72.27937 1476 ILE B O 1
#

Radius of gyration: 30.83 Å; Cα contacts (8 Å, |Δi|>4): 1694; chains: 2; bounding box: 100×60×77 Å

Nearest PDB structures (foldseek):
  9c9q-assembly1_A  TM=1.002E+00  e=3.608E-97  Thermochaetoides thermophila
  9c9r-assembly1_B  TM=9.946E-01  e=1.682E-90  Thermochaetoides thermophila
  9c9q-assembly1_B  TM=9.893E-01  e=7.120E-90  Thermochaetoides thermophila
  9cbs-assembly2_B  TM=8.815E-01  e=7.585E-53  Thermochaetoides thermophila
  9cbs-assembly3_C  TM=8.779E-01  e=2.879E-51  Thermochaetoides thermophila